Protein AF-0000000076236225 (afdb_homodimer)

Solvent-accessible surface area (backbone atoms only — not comparable to full-atom values): 50788 Å² total; per-residue (Å²): 124,65,62,73,81,54,57,29,30,32,14,30,28,43,47,90,62,36,34,38,21,38,36,22,40,88,51,62,45,80,74,36,76,24,68,46,71,53,70,67,43,84,43,80,78,50,31,34,29,30,48,62,67,59,52,50,50,51,50,53,50,30,46,50,47,28,33,57,74,60,56,52,58,42,70,24,36,62,20,25,11,30,18,26,53,56,25,24,28,33,36,26,31,66,86,78,61,51,66,76,44,51,28,42,36,28,79,22,42,66,25,46,67,54,30,50,49,46,47,55,44,48,66,58,46,45,56,60,60,50,42,61,63,49,55,69,77,56,57,74,63,59,53,51,31,55,71,36,57,72,66,45,46,50,31,29,48,47,42,50,47,43,49,35,72,74,32,56,69,58,36,51,37,24,48,74,57,45,29,32,43,32,37,58,64,14,49,52,47,17,58,56,51,73,70,68,43,63,40,32,26,48,25,38,44,34,47,22,70,50,35,31,70,87,77,68,42,72,35,79,55,44,36,71,74,64,59,34,45,72,75,21,50,52,46,77,43,59,22,29,31,85,75,48,64,38,50,35,88,80,64,76,29,54,34,38,34,10,22,38,37,19,33,70,38,16,27,32,50,43,61,66,38,81,43,60,20,28,33,30,34,37,33,28,87,64,26,38,42,33,32,21,40,28,83,50,77,53,61,31,69,68,68,31,54,55,29,41,36,41,30,50,82,90,44,60,35,23,24,34,43,40,64,45,50,26,49,36,58,46,59,52,38,42,38,72,50,56,48,48,90,48,82,90,46,42,37,64,54,35,64,74,48,96,62,43,80,71,31,38,32,37,52,12,67,66,4,36,38,52,87,70,64,29,74,31,20,31,11,33,36,42,36,45,50,74,84,60,45,36,52,31,50,46,32,17,46,44,49,27,48,29,50,54,50,49,46,39,51,51,50,50,46,66,56,58,72,50,71,62,52,66,42,38,30,33,30,34,71,57,57,70,28,55,54,42,48,43,51,36,12,16,65,68,61,20,32,30,34,35,48,68,58,66,61,29,33,30,46,12,16,25,49,39,3,29,44,50,64,56,75,30,93,44,70,70,59,44,55,72,35,46,76,72,52,50,78,44,67,47,39,72,68,58,25,64,65,41,50,64,54,51,56,51,43,53,56,54,46,61,55,28,48,69,58,72,110,126,66,62,71,81,53,57,28,30,32,14,30,28,43,46,88,62,37,35,38,20,37,36,23,40,88,50,60,45,77,75,38,75,25,69,46,72,52,70,67,44,82,43,79,80,49,31,34,30,30,50,61,65,59,52,49,50,50,49,53,50,30,47,50,48,27,33,57,76,60,58,51,57,41,70,22,38,61,20,26,11,30,19,24,52,55,25,25,29,33,36,26,31,67,86,78,62,50,66,77,44,52,28,40,36,28,79,21,41,68,25,46,65,53,28,51,51,47,47,55,42,46,65,59,43,44,56,60,60,50,41,59,61,50,58,69,75,60,60,74,62,60,53,53,30,56,72,42,57,71,66,47,45,52,30,30,47,47,43,48,46,44,50,35,71,75,32,57,69,58,37,51,38,23,50,73,58,44,29,33,44,34,38,59,64,14,49,50,46,16,58,55,50,73,70,69,41,60,38,32,26,47,24,38,44,33,47,23,72,48,34,32,70,87,78,67,40,72,34,80,57,45,34,72,74,62,60,34,46,74,76,22,49,50,46,77,43,58,21,30,30,84,73,49,64,38,49,35,87,78,64,74,28,54,32,38,34,12,21,36,38,19,32,70,39,15,27,32,52,44,60,66,40,80,44,61,20,27,33,29,33,37,33,27,88,63,27,36,42,36,31,21,38,28,82,50,77,49,62,30,74,66,72,32,49,55,28,41,36,41,28,51,82,90,45,59,35,23,24,35,43,38,65,47,48,25,49,36,60,46,58,52,38,40,39,74,52,56,48,48,90,47,81,90,46,42,38,65,54,34,62,75,48,94,61,43,81,68,31,40,33,38,53,11,66,65,4,34,39,49,87,70,64,28,74,32,18,31,10,32,38,41,36,46,49,75,82,58,44,36,52,31,51,46,32,16,47,44,50,29,46,30,50,52,50,50,46,39,52,52,50,48,47,65,59,58,73,51,71,62,52,65,40,36,30,32,30,36,70,56,55,70,30,54,54,42,47,44,51,36,14,16,66,68,61,20,33,30,34,35,49,68,58,68,59,29,34,31,46,13,16,24,49,38,3,31,45,49,64,56,74,29,93,43,70,69,60,45,56,72,36,45,76,72,51,51,79,43,68,47,39,73,67,59,24,65,65,41,50,65,55,50,56,52,44,53,56,55,44,60,54,29,47,68,60,74,109

Organism: NCBI:txid252671

Foldseek 3Di:
DAPLVFAWFWEWEAEPFKIKIFIAGLLLDTDDMFMDGQDWDADPPQWIFHALVVNVVRNLVRRLVRCVVSVHAPSRYLWYFYAYAAQFKFKAFLPPGHTPDTTGALRRQNLVVLLVVCQVVCVPPCVPPVCPPVVPPPDPLVSLLSVLDRDDSSANLSVLLVVCVVPVVVLVCQQVLGMAMDHPVQVNLCVQVVNPAREDELQRVQRRVQADPLVSGGDPCSCVVSVGDPSNYGHYDFQFAFDDWGDCVSRNDTYTHGGYHHLVLLLCLLLVQDDAQAWEWEQAPWTKIKGWRFSDQFRFSQPWGKGWSGGDPPGTIIMTMDTFPQQHVLLVVLCVVPLDPDLLCLLVLLVVDPALQLKAWARQCQHGGPPQNFRQFDTDIPDDDPPGDSSSVSNNSLVNNLLSVVRVVVSCCVRSVTHHDLEYEYAYDNCSRVNSQQLNQAQSVGKYFYAPDRSSSRSSRSLSRCCNSPSDVDSVRSVVSGDGTDIHHHDPVSNVVCVVVSVSNVVVSVVRGPNRD/DAPLVFAWFWEWEAEPFKIKIFIAGLLLDTDFMFMDGQDWDDDPPQWIFHALVVNVVRVLVRRLVRCVVSVHAPSRYLWYFYAYAAQFKFKAFLPPGHTPDTTGALRRQNLVVLLVVCQVVCVPPCVPPVCPPVVPPDDPLVNLLSVLDRDDSSANLSVLLVVCVVPVPVLVCQQVLGMAMDHPQQVNLCVQVVNPAREDELQRVQRRVQADPLVSGGDPCSCVSSVGDPSNYGHYDFQFAFDDWGDCVSRNDTYTHGGYHHLVLLLCLLLVQDDAQAWEWEQAPWTKIKGWRFSDAFRDNQPWHKGWSGGDPPGTIIMTMDTFPQQHVLLVVLCVVPLDPDLLCLLVLLVVDPALQLKAWARQCQHGGPPQNFRQFDTDIPDDDPPGDSSSVSNNSLVNNLLSVVRVVVSCCVRSVTHHDLEYEYAYDNCSRVNSQQLNQAQSVGKYFYAPDRSSSRSSRSLSRCCNSPSDVDSVRSVVSGDGTDIHHHDPVSNVVCVVVSVSNVVVSVVRGPNRD

Nearest PDB structures (foldseek):
  6ude-assembly1_D  TM=8.673E-01  e=1.083E-51  Elizabethkingia anophelis NUHP1
  6ude-assembly1_A  TM=8.642E-01  e=3.941E-51  Elizabethkingia anophelis NUHP1
  3h3n-assembly1_X  TM=8.866E-01  e=3.938E-50  Enterococcus casseliflavus
  3g25-assembly1_A  TM=8.709E-01  e=1.355E-50  Staphylococcus aureus subsp. aureus COL
  3flc-assembly1_X  TM=8.880E-01  e=2.006E-49  Enterococcus casseliflavus

Sequence (1034 aa):
MVDKEKKFLLAVDFGSTSLVACIFDLKTNLLVKASTKVPYIHLPEGGLEINPEELWDAFVNTMKNALKKAEISALNIKAFGFCTQRGTFMLWNKNNGEPYTNFISWQDNRCRNVVDRMNHCWTKKAINVFGTIMYTLLRQTRFLLMKAINFEANQASMKLIHFFDDNPDIKQAAYEGDVLFGTIDTYIIWRLSKRKLHLTDISCASGTAMFDPYLRKWSDICPLLFDVSLSVFPELTDTSGHILDVPEEIFGASFPLTSVVADTQATVFGLNGFNAGDACAVLGTGSFLMVNTGNYCHASVKGVYPQIGWQIKDEVALICEGNITGIAPSIEWAREIGLYENVNELSDFVKTVEGTDGMYFIPAFNGLSAPYRDPFACTGFIGIKRNGTKVQMARAVCEGIAFRFLEMYNVMREETHIPFEPVIRLCGGISKNDFIMELISSLADCTIERAYNHDTSCLGAACLAGLAAGVWKDKEEMMQHTQKPTIIKPDPILKQRYLPIYKEWKTAAKRCLKWYTMVDKEKKFLLAVDFGSTSLVACIFDLKTNLLVKASTKVPYIHLPEGGLEINPEELWDAFVNTMKNALKKAEISALNIKAFGFCTQRGTFMLWNKNNGEPYTNFISWQDNRCRNVVDRMNHCWTKKAINVFGTIMYTLLRQTRFLLMKAINFEANQASMKLIHFFDDNPDIKQAAYEGDVLFGTIDTYIIWRLSKRKLHLTDISCASGTAMFDPYLRKWSDICPLLFDVSLSVFPELTDTSGHILDVPEEIFGASFPLTSVVADTQATVFGLNGFNAGDACAVLGTGSFLMVNTGNYCHASVKGVYPQIGWQIKDEVALICEGNITGIAPSIEWAREIGLYENVNELSDFVKTVEGTDGMYFIPAFNGLSAPYRDPFACTGFIGIKRNGTKVQMARAVCEGIAFRFLEMYNVMREETHIPFEPVIRLCGGISKNDFIMELISSLADCTIERAYNHDTSCLGAACLAGLAAGVWKDKEEMMQHTQKPTIIKPDPILKQRYLPIYKEWKTAAKRCLKWYT

InterPro domains:
  IPR000577 Carbohydrate kinase, FGGY [PIRSF000538] (8-516)
  IPR018484 Carbohydrate kinase FGGY, N-terminal [PF00370] (9-270)
  IPR018485 Carbohydrate kinase FGGY, C-terminal [PF02782] (281-469)
  IPR043129 ATPase, nucleotide binding domain [SSF53067] (8-271)
  IPR043129 ATPase, nucleotide binding domain [SSF53067] (274-516)

Structure (mmCIF, N/CA/C/O backbone):
data_AF-0000000076236225-model_v1
#
loop_
_entity.id
_entity.type
_entity.pdbx_description
1 polymer 'Glycerol kinase 5'
#
loop_
_atom_site.group_PDB
_atom_site.id
_atom_site.type_symbol
_atom_site.label_atom_id
_atom_site.label_alt_id
_atom_site.label_comp_id
_atom_site.label_asym_id
_atom_site.label_entity_id
_atom_site.label_seq_id
_atom_site.pdbx_PDB_ins_code
_atom_site.Cartn_x
_atom_site.Cartn_y
_atom_site.Cartn_z
_atom_site.occupancy
_atom_site.B_iso_or_equiv
_atom_site.auth_seq_id
_atom_site.auth_comp_id
_atom_site.auth_asym_id
_atom_site.auth_atom_id
_atom_site.pdbx_PDB_model_num
ATOM 1 N N . MET A 1 1 ? 4.484 -28.703 -52.219 1 37.91 1 MET A N 1
ATOM 2 C CA . MET A 1 1 ? 4.336 -30.141 -51.969 1 37.91 1 MET A CA 1
ATOM 3 C C . MET A 1 1 ? 5.016 -30.547 -50.688 1 37.91 1 MET A C 1
ATOM 5 O O . MET A 1 1 ? 6.184 -30.234 -50.469 1 37.91 1 MET A O 1
ATOM 9 N N . VAL A 1 2 ? 4.148 -30.734 -49.719 1 50.34 2 VAL A N 1
ATOM 10 C CA . VAL A 1 2 ? 4.656 -31.078 -48.375 1 50.34 2 VAL A CA 1
ATOM 11 C C . VAL A 1 2 ? 5.672 -32.219 -48.5 1 50.34 2 VAL A C 1
ATOM 13 O O . VAL A 1 2 ? 5.414 -33.219 -49.156 1 50.34 2 VAL A O 1
ATOM 16 N N . ASP A 1 3 ? 6.91 -31.922 -48.531 1 61.06 3 ASP A N 1
ATOM 17 C CA . ASP A 1 3 ? 7.918 -32.969 -48.531 1 61.06 3 ASP A CA 1
ATOM 18 C C . ASP A 1 3 ? 7.57 -34.062 -47.562 1 61.06 3 ASP A C 1
ATOM 20 O O . ASP A 1 3 ? 7.68 -33.875 -46.344 1 61.06 3 ASP A O 1
ATOM 24 N N . LYS A 1 4 ? 6.875 -35.094 -47.969 1 67 4 LYS A N 1
ATOM 25 C CA . LYS A 1 4 ? 6.406 -36.25 -47.156 1 67 4 LYS A CA 1
ATOM 26 C C . LYS A 1 4 ? 7.559 -36.906 -46.406 1 67 4 LYS A C 1
ATOM 28 O O . LYS A 1 4 ? 7.336 -37.625 -45.438 1 67 4 LYS A O 1
ATOM 33 N N . GLU A 1 5 ? 8.719 -36.562 -46.844 1 76.75 5 GLU A N 1
ATOM 34 C CA . GLU A 1 5 ? 9.859 -37.25 -46.25 1 76.75 5 GLU A CA 1
ATOM 35 C C . GLU A 1 5 ? 10.328 -36.531 -45 1 76.75 5 GLU A C 1
ATOM 37 O O . GLU A 1 5 ? 10.938 -37.156 -44.125 1 76.75 5 GLU A O 1
ATOM 42 N N . LYS A 1 6 ? 9.945 -35.344 -44.781 1 90.38 6 LYS A N 1
ATOM 43 C CA . LYS A 1 6 ? 10.367 -34.594 -43.594 1 90.38 6 LYS A CA 1
ATOM 44 C C . LYS A 1 6 ? 9.5 -34.969 -42.406 1 90.38 6 LYS A C 1
ATOM 46 O O . LYS A 1 6 ? 8.281 -35.062 -42.5 1 90.38 6 LYS A O 1
ATOM 51 N N . LYS A 1 7 ? 10.125 -35.219 -41.219 1 95.56 7 LYS A N 1
ATOM 52 C CA . LYS A 1 7 ? 9.422 -35.625 -40 1 95.56 7 LYS A CA 1
ATOM 53 C C . LYS A 1 7 ? 9.453 -34.531 -38.969 1 95.56 7 LYS A C 1
ATOM 55 O O . LYS A 1 7 ? 10.383 -33.719 -38.938 1 95.56 7 LYS A O 1
ATOM 60 N N . PHE A 1 8 ? 8.438 -34.531 -38.125 1 97.69 8 PHE A N 1
ATOM 61 C CA . PHE A 1 8 ? 8.273 -33.5 -37.125 1 97.69 8 PHE A CA 1
ATOM 62 C C . PHE A 1 8 ? 7.832 -34.094 -35.781 1 97.69 8 PHE A C 1
ATOM 64 O O . PHE A 1 8 ? 7.43 -35.25 -35.719 1 97.69 8 PHE A O 1
ATOM 71 N N . LEU A 1 9 ? 8.023 -33.344 -34.781 1 97.5 9 LEU A N 1
ATOM 72 C CA . LEU A 1 9 ? 7.5 -33.656 -33.469 1 97.5 9 LEU A CA 1
ATOM 73 C C . LEU A 1 9 ? 6.262 -32.844 -33.156 1 97.5 9 LEU A C 1
ATOM 75 O O . LEU A 1 9 ? 6.242 -31.625 -33.406 1 97.5 9 LEU A O 1
ATOM 79 N N . LEU A 1 10 ? 5.266 -33.469 -32.688 1 98.12 10 LEU A N 1
ATOM 80 C CA . LEU A 1 10 ? 4.027 -32.812 -32.281 1 98.12 10 LEU A CA 1
ATOM 81 C C . LEU A 1 10 ? 3.863 -32.875 -30.766 1 98.12 10 LEU A C 1
ATOM 83 O O . LEU A 1 10 ? 4.109 -33.938 -30.141 1 98.12 10 LEU A O 1
ATOM 87 N N . ALA A 1 11 ? 3.572 -31.781 -30.172 1 98.31 11 ALA A N 1
ATOM 88 C CA . ALA A 1 11 ? 3.354 -31.75 -28.734 1 98.31 11 ALA A CA 1
ATOM 89 C C . ALA A 1 11 ? 2.137 -30.891 -28.391 1 98.31 11 ALA A C 1
ATOM 91 O O . ALA A 1 11 ? 1.863 -29.891 -29.047 1 98.31 11 ALA A O 1
ATOM 92 N N . VAL A 1 12 ? 1.429 -31.25 -27.297 1 98.19 12 VAL A N 1
ATOM 93 C CA . VAL A 1 12 ? 0.26 -30.531 -26.812 1 98.19 12 VAL A CA 1
ATOM 94 C C . VAL A 1 12 ? 0.393 -30.281 -25.312 1 98.19 12 VAL A C 1
ATOM 96 O O . VAL A 1 12 ? 0.883 -31.141 -24.578 1 98.19 12 VAL A O 1
ATOM 99 N N . ASP A 1 13 ? 0.055 -29.109 -24.906 1 96.88 13 ASP A N 1
ATOM 100 C CA . ASP A 1 13 ? -0.006 -28.75 -23.5 1 96.88 13 ASP A CA 1
ATOM 101 C C . ASP A 1 13 ? -1.439 -28.453 -23.062 1 96.88 13 ASP A C 1
ATOM 103 O O . ASP A 1 13 ? -2.004 -27.422 -23.453 1 96.88 13 ASP A O 1
ATOM 107 N N . PHE A 1 14 ? -2.012 -29.375 -22.266 1 96.62 14 PHE A N 1
ATOM 108 C CA . PHE A 1 14 ? -3.297 -29.109 -21.625 1 96.62 14 PHE A CA 1
ATOM 109 C C . PHE A 1 14 ? -3.121 -28.234 -20.391 1 96.62 14 PHE A C 1
ATOM 111 O O . PHE A 1 14 ? -3.148 -28.719 -19.266 1 96.62 14 PHE A O 1
ATOM 118 N N . GLY A 1 15 ? -3 -26.953 -20.672 1 90.62 15 GLY A N 1
ATOM 119 C CA . GLY A 1 15 ? -2.748 -26.016 -19.594 1 90.62 15 GLY A CA 1
ATOM 120 C C . GLY A 1 15 ? -4.004 -25.609 -18.844 1 90.62 15 GLY A C 1
ATOM 121 O O . GLY A 1 15 ? -5.102 -26.078 -19.156 1 90.62 15 GLY A O 1
ATOM 122 N N . SER A 1 16 ? -3.791 -24.703 -17.828 1 84.25 16 SER A N 1
ATOM 123 C CA . SER A 1 16 ? -4.906 -24.25 -17 1 84.25 16 SER A CA 1
ATOM 124 C C . SER A 1 16 ? -5.648 -23.094 -17.672 1 84.25 16 SER A C 1
ATOM 126 O O . SER A 1 16 ? -6.824 -22.859 -17.391 1 84.25 16 SER A O 1
ATOM 128 N N . THR A 1 17 ? -4.977 -22.359 -18.516 1 78.81 17 THR A N 1
ATOM 129 C CA . THR A 1 17 ? -5.617 -21.234 -19.188 1 78.81 17 THR A CA 1
ATOM 130 C C . THR A 1 17 ? -5.828 -21.547 -20.672 1 78.81 17 THR A C 1
ATOM 132 O O . THR A 1 17 ? -6.867 -21.203 -21.234 1 78.81 17 THR A O 1
ATOM 135 N N . SER A 1 18 ? -4.824 -22.156 -21.219 1 88.75 18 SER A N 1
ATOM 136 C CA . SER A 1 18 ? -4.887 -22.422 -22.656 1 88.75 18 SER A CA 1
ATOM 137 C C . SER A 1 18 ? -4.445 -23.844 -22.969 1 88.75 18 SER A C 1
ATOM 139 O O . SER A 1 18 ? -3.682 -24.438 -22.219 1 88.75 18 SER A O 1
ATOM 141 N N . LEU A 1 19 ? -5.043 -24.312 -24.016 1 95.5 19 LEU A N 1
ATOM 142 C CA . LEU A 1 19 ? -4.574 -25.5 -24.703 1 95.5 19 LEU A CA 1
ATOM 143 C C . LEU A 1 19 ? -3.686 -25.141 -25.891 1 95.5 19 LEU A C 1
ATOM 145 O O . LEU A 1 19 ? -4.098 -24.391 -26.766 1 95.5 19 LEU A O 1
ATOM 149 N N . VAL A 1 20 ? -2.461 -25.672 -25.875 1 96.25 20 VAL A N 1
ATOM 150 C CA . VAL A 1 20 ? -1.487 -25.25 -26.875 1 96.25 20 VAL A CA 1
ATOM 151 C C . VAL A 1 20 ? -0.957 -26.469 -27.625 1 96.25 20 VAL A C 1
ATOM 153 O O . VAL A 1 20 ? -0.643 -27.5 -27.016 1 96.25 20 VAL A O 1
ATOM 156 N N . ALA A 1 21 ? -0.937 -26.391 -28.906 1 98 21 ALA A N 1
ATOM 157 C CA . ALA A 1 21 ? -0.297 -27.391 -29.766 1 98 21 ALA A CA 1
ATOM 158 C C . ALA A 1 21 ? 0.897 -26.797 -30.5 1 98 21 ALA A C 1
ATOM 160 O O . ALA A 1 21 ? 0.796 -25.719 -31.094 1 98 21 ALA A O 1
ATOM 161 N N . CYS A 1 22 ? 2 -27.516 -30.422 1 97.5 22 CYS A N 1
ATOM 162 C CA . CYS A 1 22 ? 3.223 -27.047 -31.062 1 97.5 22 CYS A CA 1
ATOM 163 C C . CYS A 1 22 ? 3.793 -28.109 -32 1 97.5 22 CYS A C 1
ATOM 165 O O . CYS A 1 22 ? 3.705 -29.297 -31.703 1 97.5 22 CYS A O 1
ATOM 167 N N . ILE A 1 23 ? 4.344 -27.672 -33.094 1 97.75 23 ILE A N 1
ATOM 168 C CA . ILE A 1 23 ? 5.09 -28.531 -34 1 97.75 23 ILE A CA 1
ATOM 169 C C . ILE A 1 23 ? 6.559 -28.109 -34 1 97.75 23 ILE A C 1
ATOM 171 O O . ILE A 1 23 ? 6.871 -26.938 -34.25 1 97.75 23 ILE A O 1
ATOM 175 N N . PHE A 1 24 ? 7.375 -29.062 -33.75 1 96.31 24 PHE A N 1
ATOM 176 C CA . PHE A 1 24 ? 8.82 -28.844 -33.719 1 96.31 24 PHE A CA 1
ATOM 177 C C . PHE A 1 24 ? 9.492 -29.656 -34.844 1 96.31 24 PHE A C 1
ATOM 179 O O . PHE A 1 24 ? 9.023 -30.734 -35.188 1 96.31 24 PHE A O 1
ATOM 186 N N . ASP A 1 25 ? 10.594 -29.078 -35.344 1 95.38 25 ASP A N 1
ATOM 187 C CA . ASP A 1 25 ? 11.422 -29.938 -36.188 1 95.38 25 ASP A CA 1
ATOM 188 C C . ASP A 1 25 ? 12.312 -30.844 -35.344 1 95.38 25 ASP A C 1
ATOM 190 O O . ASP A 1 25 ? 12.203 -30.844 -34.094 1 95.38 25 ASP A O 1
ATOM 194 N N . LEU A 1 26 ? 13.07 -31.656 -35.938 1 93.94 26 LEU A N 1
ATOM 195 C CA . LEU A 1 26 ? 13.852 -32.656 -35.219 1 93.94 26 LEU A CA 1
ATOM 196 C C . LEU A 1 26 ? 15.023 -32 -34.5 1 93.94 26 LEU A C 1
ATOM 198 O O . LEU A 1 26 ? 15.68 -32.625 -33.656 1 93.94 26 LEU A O 1
ATOM 202 N N . LYS A 1 27 ? 15.266 -30.656 -34.719 1 92 27 LYS A N 1
ATOM 203 C CA . LYS A 1 27 ? 16.25 -29.859 -33.969 1 92 27 LYS A CA 1
ATOM 204 C C . LYS A 1 27 ? 15.586 -29.016 -32.906 1 92 27 LYS A C 1
ATOM 206 O O . LYS A 1 27 ? 16.172 -28.062 -32.406 1 92 27 LYS A O 1
ATOM 211 N N . THR A 1 28 ? 14.383 -29.312 -32.625 1 92.06 28 THR A N 1
ATOM 212 C CA . THR A 1 28 ? 13.57 -28.75 -31.547 1 92.06 28 THR A CA 1
ATOM 213 C C . THR A 1 28 ? 13.266 -27.281 -31.812 1 92.06 28 THR A C 1
ATOM 215 O O . THR A 1 28 ? 12.992 -26.516 -30.875 1 92.06 28 THR A O 1
ATOM 218 N N . ASN A 1 29 ? 13.352 -26.828 -33.094 1 93 29 ASN A N 1
ATOM 219 C CA . ASN A 1 29 ? 12.883 -25.5 -33.438 1 93 29 ASN A CA 1
ATOM 220 C C . ASN A 1 29 ? 11.359 -25.453 -33.531 1 93 29 ASN A C 1
ATOM 222 O O . ASN A 1 29 ? 10.742 -26.281 -34.188 1 93 29 ASN A O 1
ATOM 226 N N . LEU A 1 30 ? 10.836 -24.5 -32.844 1 94 30 LEU A N 1
ATOM 227 C CA . LEU A 1 30 ? 9.391 -24.328 -32.938 1 94 30 LEU A CA 1
ATOM 228 C C . LEU A 1 30 ? 8.977 -23.781 -34.281 1 94 30 LEU A C 1
ATOM 230 O O . LEU A 1 30 ? 9.398 -22.688 -34.688 1 94 30 LEU A O 1
ATOM 234 N N . LEU A 1 31 ? 8.188 -24.484 -35 1 94.56 31 LEU A N 1
ATOM 235 C CA . LEU A 1 31 ? 7.746 -24.078 -36.312 1 94.56 31 LEU A CA 1
ATOM 236 C C . LEU A 1 31 ? 6.398 -23.375 -36.25 1 94.56 31 LEU A C 1
ATOM 238 O O . LEU A 1 31 ? 6.203 -22.344 -36.906 1 94.56 31 LEU A O 1
ATOM 242 N N . VAL A 1 32 ? 5.504 -24.047 -35.531 1 95.69 32 VAL A N 1
ATOM 243 C CA . VAL A 1 32 ? 4.152 -23.516 -35.438 1 95.69 32 VAL A CA 1
ATOM 244 C C . VAL A 1 32 ? 3.604 -23.703 -34.031 1 95.69 32 VAL A C 1
ATOM 246 O O . VAL A 1 32 ? 4 -24.625 -33.312 1 95.69 32 VAL A O 1
ATOM 249 N N . LYS A 1 33 ? 2.805 -22.797 -33.656 1 95.81 33 LYS A N 1
ATOM 250 C CA . LYS A 1 33 ? 2.039 -22.859 -32.406 1 95.81 33 LYS A CA 1
ATOM 251 C C . LYS A 1 33 ? 0.567 -22.531 -32.656 1 95.81 33 LYS A C 1
ATOM 253 O O . LYS A 1 33 ? 0.244 -21.578 -33.375 1 95.81 33 LYS A O 1
ATOM 258 N N . ALA A 1 34 ? -0.306 -23.328 -32.219 1 97.19 34 ALA A N 1
ATOM 259 C CA . ALA A 1 34 ? -1.747 -23.094 -32.188 1 97.19 34 ALA A CA 1
ATOM 260 C C . ALA A 1 34 ? -2.293 -23.156 -30.766 1 97.19 34 ALA A C 1
ATOM 262 O O . ALA A 1 34 ? -1.844 -23.984 -29.969 1 97.19 34 ALA A O 1
ATOM 263 N N . SER A 1 35 ? -3.195 -22.359 -30.469 1 95.88 35 SER A N 1
ATOM 264 C CA . SER A 1 35 ? -3.703 -22.344 -29.094 1 95.88 35 SER A CA 1
ATOM 265 C C . SER A 1 35 ? -5.191 -22.016 -29.062 1 95.88 35 SER A C 1
ATOM 267 O O . SER A 1 35 ? -5.719 -21.406 -30 1 95.88 35 SER A O 1
ATOM 269 N N . THR A 1 36 ? -5.875 -22.453 -28.062 1 95.31 36 THR A N 1
ATOM 270 C CA . THR A 1 36 ? -7.266 -22.125 -27.75 1 95.31 36 THR A CA 1
ATOM 271 C C . THR A 1 36 ? -7.48 -22.031 -26.25 1 95.31 36 THR A C 1
ATOM 273 O O . THR A 1 36 ? -6.695 -22.578 -25.469 1 95.31 36 THR A O 1
ATOM 276 N N . LYS A 1 37 ? -8.461 -21.344 -25.859 1 92.12 37 LYS A N 1
ATOM 277 C CA . LYS A 1 37 ? -8.781 -21.219 -24.453 1 92.12 37 LYS A CA 1
ATOM 278 C C . LYS A 1 37 ? -9.414 -22.5 -23.922 1 92.12 37 LYS A C 1
ATOM 280 O O . LYS A 1 37 ? -10.211 -23.141 -24.609 1 92.12 37 LYS A O 1
ATOM 285 N N . VAL A 1 38 ? -9.016 -22.844 -22.688 1 90.62 38 VAL A N 1
ATOM 286 C CA . VAL A 1 38 ? -9.656 -24 -22.047 1 90.62 38 VAL A CA 1
ATOM 287 C C . VAL A 1 38 ? -11.117 -23.672 -21.766 1 90.62 38 VAL A C 1
ATOM 289 O O . VAL A 1 38 ? -11.43 -22.625 -21.203 1 90.62 38 VAL A O 1
ATOM 292 N N . PRO A 1 39 ? -12.031 -24.531 -22.109 1 92.62 39 PRO A N 1
ATOM 293 C CA . PRO A 1 39 ? -13.461 -24.266 -21.938 1 92.62 39 PRO A CA 1
ATOM 294 C C . PRO A 1 39 ? -13.945 -24.547 -20.516 1 92.62 39 PRO A C 1
ATOM 296 O O . PRO A 1 39 ? -14.734 -25.469 -20.312 1 92.62 39 PRO A O 1
ATOM 299 N N . TYR A 1 40 ? -13.617 -23.703 -19.656 1 90.31 40 TYR A N 1
ATOM 300 C CA . TYR A 1 40 ? -14.016 -23.859 -18.266 1 90.31 40 TYR A CA 1
ATOM 301 C C . TYR A 1 40 ? -15.492 -23.547 -18.078 1 90.31 40 TYR A C 1
ATOM 303 O O . TYR A 1 40 ? -16.031 -22.656 -18.75 1 90.31 40 TYR A O 1
ATOM 311 N N . ILE A 1 41 ? -16.156 -24.297 -17.234 1 92.12 41 ILE A N 1
ATOM 312 C CA . ILE A 1 41 ? -17.5 -24.031 -16.719 1 92.12 41 ILE A CA 1
ATOM 313 C C . ILE A 1 41 ? -17.406 -23.516 -15.289 1 92.12 41 ILE A C 1
ATOM 315 O O . ILE A 1 41 ? -16.969 -24.234 -14.391 1 92.12 41 ILE A O 1
ATOM 319 N N . HIS A 1 42 ? -17.828 -22.297 -15.117 1 85.94 42 HIS A N 1
ATOM 320 C CA . HIS A 1 42 ? -17.812 -21.719 -13.773 1 85.94 42 HIS A CA 1
ATOM 321 C C . HIS A 1 42 ? -19.125 -22 -13.039 1 85.94 42 HIS A C 1
ATOM 323 O O . HIS A 1 42 ? -20.203 -21.719 -13.555 1 85.94 42 HIS A O 1
ATOM 329 N N . LEU A 1 43 ? -18.969 -22.594 -11.875 1 86.06 43 LEU A N 1
ATOM 330 C CA . LEU A 1 43 ? -20.125 -22.969 -11.062 1 86.06 43 LEU A CA 1
ATOM 331 C C . LEU A 1 43 ? -20.172 -22.156 -9.773 1 86.06 43 LEU A C 1
ATOM 333 O O . LEU A 1 43 ? -19.172 -21.531 -9.391 1 86.06 43 LEU A O 1
ATOM 337 N N . PRO A 1 44 ? -21.328 -22.031 -9.094 1 78.5 44 PRO A N 1
ATOM 338 C CA . PRO A 1 44 ? -21.422 -21.312 -7.816 1 78.5 44 PRO A CA 1
ATOM 339 C C . PRO A 1 44 ? -20.469 -21.875 -6.758 1 78.5 44 PRO A C 1
ATOM 341 O O . PRO A 1 44 ? -19.984 -23.016 -6.895 1 78.5 44 PRO A O 1
ATOM 344 N N . GLU A 1 45 ? -20.125 -21.156 -5.734 1 70.94 45 GLU A N 1
ATOM 345 C CA . GLU A 1 45 ? -19.359 -21.531 -4.551 1 70.94 45 GLU A CA 1
ATOM 346 C C . GLU A 1 45 ? -17.938 -21.953 -4.93 1 70.94 45 GLU A C 1
ATOM 348 O O . GLU A 1 45 ? -17.375 -22.875 -4.324 1 70.94 45 GLU A O 1
ATOM 353 N N . GLY A 1 46 ? -17.453 -21.5 -6.117 1 75.25 46 GLY A N 1
ATOM 354 C CA . GLY A 1 46 ? -16.062 -21.703 -6.473 1 75.25 46 GLY A CA 1
ATOM 355 C C . GLY A 1 46 ? -15.836 -22.938 -7.328 1 75.25 46 GLY A C 1
ATOM 356 O O . GLY A 1 46 ? -14.703 -23.391 -7.488 1 75.25 46 GLY A O 1
ATOM 357 N N . GLY A 1 47 ? -16.875 -23.469 -7.891 1 86.25 47 GLY A N 1
ATOM 358 C CA . GLY A 1 47 ? -16.766 -24.641 -8.75 1 86.25 47 GLY A CA 1
ATOM 359 C C . GLY A 1 47 ? -16.172 -24.328 -10.117 1 86.25 47 GLY A C 1
ATOM 360 O O . GLY A 1 47 ? -16.469 -23.281 -10.695 1 86.25 47 GLY A O 1
ATOM 361 N N . LEU A 1 48 ? -15.305 -25.125 -10.531 1 89.62 48 LEU A N 1
ATOM 362 C CA . LEU A 1 48 ? -14.688 -25 -11.852 1 89.62 48 LEU A CA 1
ATOM 363 C C . LEU A 1 48 ? -14.555 -26.359 -12.523 1 89.62 48 LEU A C 1
ATOM 365 O O . LEU A 1 48 ? -13.867 -27.25 -12.008 1 89.62 48 LEU A O 1
ATOM 369 N N . GLU A 1 49 ? -15.203 -26.562 -13.633 1 95.88 49 GLU A N 1
ATOM 370 C CA . GLU A 1 49 ? -15.234 -27.844 -14.32 1 95.88 49 GLU A CA 1
ATOM 371 C C . GLU A 1 49 ? -14.961 -27.688 -15.805 1 95.88 49 GLU A C 1
ATOM 373 O O . GLU A 1 49 ? -14.867 -26.562 -16.312 1 95.88 49 GLU A O 1
ATOM 378 N N . ILE A 1 50 ? -14.656 -28.766 -16.438 1 96.44 50 ILE A N 1
ATOM 379 C CA . ILE A 1 50 ? -14.484 -28.812 -17.891 1 96.44 50 ILE A CA 1
ATOM 380 C C . ILE A 1 50 ? -15.305 -29.969 -18.469 1 96.44 50 ILE A C 1
ATOM 382 O O . ILE A 1 50 ? -15.188 -31.109 -18.031 1 96.44 50 ILE A O 1
ATOM 386 N N . ASN A 1 51 ? -16.109 -29.672 -19.438 1 97.12 51 ASN A N 1
ATOM 387 C CA . ASN A 1 51 ? -16.828 -30.719 -20.156 1 97.12 51 ASN A CA 1
ATOM 388 C C . ASN A 1 51 ? -15.867 -31.594 -20.953 1 97.12 51 ASN A C 1
ATOM 390 O O . ASN A 1 51 ? -15.141 -31.109 -21.812 1 97.12 51 ASN A O 1
ATOM 394 N N . PRO A 1 52 ? -15.922 -32.906 -20.688 1 96.88 52 PRO A N 1
ATOM 395 C CA . PRO A 1 52 ? -14.953 -33.812 -21.344 1 96.88 52 PRO A CA 1
ATOM 396 C C . PRO A 1 52 ? -15.078 -33.75 -22.875 1 96.88 52 PRO A C 1
ATOM 398 O O . PRO A 1 52 ? -14.062 -33.812 -23.578 1 96.88 52 PRO A O 1
ATOM 401 N N . GLU A 1 53 ? -16.234 -33.625 -23.391 1 96.69 53 GLU A N 1
ATOM 402 C CA . GLU A 1 53 ? -16.422 -33.594 -24.844 1 96.69 53 GLU A CA 1
ATOM 403 C C . GLU A 1 53 ? -15.898 -32.281 -25.422 1 96.69 53 GLU A C 1
ATOM 405 O O . GLU A 1 53 ? -15.328 -32.281 -26.516 1 96.69 53 GLU A O 1
ATOM 410 N N . GLU A 1 54 ? -16.156 -31.266 -24.719 1 97.25 54 GLU A N 1
ATOM 411 C CA . GLU A 1 54 ? -15.648 -29.969 -25.172 1 97.25 54 GLU A CA 1
ATOM 412 C C . GLU A 1 54 ? -14.125 -29.938 -25.156 1 97.25 54 GLU A C 1
ATOM 414 O O . GLU A 1 54 ? -13.5 -29.344 -26.047 1 97.25 54 GLU A O 1
ATOM 419 N N . LEU A 1 55 ? -13.562 -30.5 -24.125 1 97 55 LEU A N 1
ATOM 420 C CA . LEU A 1 55 ? -12.109 -30.562 -24.062 1 97 55 LEU A CA 1
ATOM 421 C C . LEU A 1 55 ? -11.547 -31.406 -25.203 1 97 55 LEU A C 1
ATOM 423 O O . LEU A 1 55 ? -10.531 -31.047 -25.797 1 97 55 LEU A O 1
ATOM 427 N N . TRP A 1 56 ? -12.188 -32.531 -25.484 1 96.88 56 TRP A N 1
ATOM 428 C CA . TRP A 1 56 ? -11.773 -33.406 -26.578 1 96.88 56 TRP A CA 1
ATOM 429 C C . TRP A 1 56 ? -11.82 -32.656 -27.906 1 96.88 56 TRP A C 1
ATOM 431 O O . TRP A 1 56 ? -10.867 -32.719 -28.688 1 96.88 56 TRP A O 1
ATOM 441 N N . ASP A 1 57 ? -12.938 -31.969 -28.109 1 97.56 57 ASP A N 1
ATOM 442 C CA . ASP A 1 57 ? -13.086 -31.203 -29.344 1 97.56 57 ASP A CA 1
ATOM 443 C C . ASP A 1 57 ? -12.008 -30.141 -29.469 1 97.56 57 ASP A C 1
ATOM 445 O O . ASP A 1 57 ? -11.453 -29.922 -30.547 1 97.56 57 ASP A O 1
ATOM 449 N N . ALA A 1 58 ? -11.781 -29.438 -28.422 1 97.38 58 ALA A N 1
ATOM 450 C CA . ALA A 1 58 ? -10.734 -28.422 -28.391 1 97.38 58 ALA A CA 1
ATOM 451 C C . ALA A 1 58 ? -9.375 -29.016 -28.734 1 97.38 58 ALA A C 1
ATOM 453 O O . ALA A 1 58 ? -8.602 -28.422 -29.484 1 97.38 58 ALA A O 1
ATOM 454 N N . PHE A 1 59 ? -9.086 -30.141 -28.203 1 97.31 59 PHE A N 1
ATOM 455 C CA . PHE A 1 59 ? -7.836 -30.844 -28.438 1 97.31 59 PHE A CA 1
ATOM 456 C C . PHE A 1 59 ? -7.691 -31.203 -29.906 1 97.31 59 PHE A C 1
ATOM 458 O O . PHE A 1 59 ? -6.707 -30.812 -30.547 1 97.31 59 PHE A O 1
ATOM 465 N N . VAL A 1 60 ? -8.664 -31.812 -30.422 1 97.81 60 VAL A N 1
ATOM 466 C CA . VAL A 1 60 ? -8.625 -32.281 -31.812 1 97.81 60 VAL A CA 1
ATOM 467 C C . VAL A 1 60 ? -8.508 -31.078 -32.75 1 97.81 60 VAL A C 1
ATOM 469 O O . VAL A 1 60 ? -7.688 -31.078 -33.656 1 97.81 60 VAL A O 1
ATOM 472 N N . ASN A 1 61 ? -9.281 -30.125 -32.469 1 97.69 61 ASN A N 1
ATOM 473 C CA . ASN A 1 61 ? -9.297 -28.953 -33.312 1 97.69 61 ASN A CA 1
ATOM 474 C C . ASN A 1 61 ? -7.977 -28.188 -33.281 1 97.69 61 ASN A C 1
ATOM 476 O O . ASN A 1 61 ? -7.5 -27.688 -34.281 1 97.69 61 ASN A O 1
ATOM 480 N N . THR A 1 62 ? -7.41 -28.062 -32.125 1 97.69 62 THR A N 1
ATOM 481 C CA . THR A 1 62 ? -6.141 -27.359 -31.969 1 97.69 62 THR A CA 1
ATOM 482 C C . THR A 1 62 ? -5.023 -28.109 -32.688 1 97.69 62 THR A C 1
ATOM 484 O O . THR A 1 62 ? -4.164 -27.484 -33.344 1 97.69 62 THR A O 1
ATOM 487 N N . MET A 1 63 ? -5.043 -29.422 -32.625 1 97.19 63 MET A N 1
ATOM 488 C CA . MET A 1 63 ? -4.059 -30.25 -33.344 1 97.19 63 MET A CA 1
ATOM 489 C C . MET A 1 63 ? -4.207 -30.094 -34.844 1 97.19 63 MET A C 1
ATOM 491 O O . MET A 1 63 ? -3.217 -29.938 -35.562 1 97.19 63 MET A O 1
ATOM 495 N N . LYS A 1 64 ? -5.398 -30.141 -35.281 1 97.38 64 LYS A N 1
ATOM 496 C CA . LYS A 1 64 ? -5.656 -29.969 -36.719 1 97.38 64 LYS A CA 1
ATOM 497 C C . LYS A 1 64 ? -5.211 -28.594 -37.188 1 97.38 64 LYS A C 1
ATOM 499 O O . LYS A 1 64 ? -4.648 -28.453 -38.281 1 97.38 64 LYS A O 1
ATOM 504 N N . ASN A 1 65 ? -5.508 -27.641 -36.406 1 97.69 65 ASN A N 1
ATOM 505 C CA . ASN A 1 65 ? -5.09 -26.281 -36.719 1 97.69 65 ASN A CA 1
ATOM 506 C C . ASN A 1 65 ? -3.572 -26.156 -36.812 1 97.69 65 ASN A C 1
ATOM 508 O O . ASN A 1 65 ? -3.047 -25.453 -37.656 1 97.69 65 ASN A O 1
ATOM 512 N N . ALA A 1 66 ? -2.885 -26.781 -35.906 1 97.25 66 ALA A N 1
ATOM 513 C CA . ALA A 1 66 ? -1.425 -26.766 -35.938 1 97.25 66 ALA A CA 1
ATOM 514 C C . ALA A 1 66 ? -0.891 -27.422 -37.188 1 97.25 66 ALA A C 1
ATOM 516 O O . ALA A 1 66 ? 0.028 -26.906 -37.844 1 97.25 66 ALA A O 1
ATOM 517 N N . LEU A 1 67 ? -1.451 -28.547 -37.562 1 96.25 67 LEU A N 1
ATOM 518 C CA . LEU A 1 67 ? -1.045 -29.25 -38.75 1 96.25 67 LEU A CA 1
ATOM 519 C C . LEU A 1 67 ? -1.298 -28.406 -40 1 96.25 67 LEU A C 1
ATOM 521 O O . LEU A 1 67 ? -0.438 -28.312 -40.875 1 96.25 67 LEU A O 1
ATOM 525 N N . LYS A 1 68 ? -2.439 -27.812 -40.031 1 96.44 68 LYS A N 1
ATOM 526 C CA . LYS A 1 68 ? -2.807 -26.953 -41.156 1 96.44 68 LYS A CA 1
ATOM 527 C C . LYS A 1 68 ? -1.855 -25.766 -41.281 1 96.44 68 LYS A C 1
ATOM 529 O O . LYS A 1 68 ? -1.386 -25.438 -42.375 1 96.44 68 LYS A O 1
ATOM 534 N N . LYS A 1 69 ? -1.588 -25.109 -40.156 1 96.25 69 LYS A N 1
ATOM 535 C CA . LYS A 1 69 ? -0.702 -23.953 -40.125 1 96.25 69 LYS A CA 1
ATOM 536 C C . LYS A 1 69 ? 0.705 -24.328 -40.562 1 96.25 69 LYS A C 1
ATOM 538 O O . LYS A 1 69 ? 1.394 -23.516 -41.219 1 96.25 69 LYS A O 1
ATOM 543 N N . ALA A 1 70 ? 1.116 -25.5 -40.188 1 94.88 70 ALA A N 1
ATOM 544 C CA . ALA A 1 70 ? 2.447 -25.969 -40.562 1 94.88 70 ALA A CA 1
ATOM 545 C C . ALA A 1 70 ? 2.467 -26.5 -41.969 1 94.88 70 ALA A C 1
ATOM 547 O O . ALA A 1 70 ? 3.535 -26.75 -42.531 1 94.88 70 ALA A O 1
ATOM 548 N N . GLU A 1 71 ? 1.319 -26.656 -42.594 1 94.44 71 GLU A N 1
ATOM 549 C CA . GLU A 1 71 ? 1.161 -27.188 -43.969 1 94.44 71 GLU A CA 1
ATOM 550 C C . GLU A 1 71 ? 1.784 -28.578 -44.062 1 94.44 71 GLU A C 1
ATOM 552 O O . GLU A 1 71 ? 2.547 -28.844 -45 1 94.44 71 GLU A O 1
ATOM 557 N N . ILE A 1 72 ? 1.516 -29.422 -43.094 1 94.31 72 ILE A N 1
ATOM 558 C CA . ILE A 1 72 ? 1.979 -30.797 -43.125 1 94.31 72 ILE A CA 1
ATOM 559 C C . ILE A 1 72 ? 0.81 -31.75 -42.844 1 94.31 72 ILE A C 1
ATOM 561 O O . ILE A 1 72 ? -0.265 -31.297 -42.406 1 94.31 72 ILE A O 1
ATOM 565 N N . SER A 1 73 ? 1.099 -33.031 -43.125 1 93.69 73 SER A N 1
ATOM 566 C CA . SER A 1 73 ? 0.11 -34.062 -42.844 1 93.69 73 SER A CA 1
ATOM 567 C C . SER A 1 73 ? 0.492 -34.875 -41.594 1 93.69 73 SER A C 1
ATOM 569 O O . SER A 1 73 ? 1.646 -34.844 -41.156 1 93.69 73 SER A O 1
ATOM 571 N N . ALA A 1 74 ? -0.47 -35.594 -41.125 1 94.81 74 ALA A N 1
ATOM 572 C CA . ALA A 1 74 ? -0.232 -36.438 -39.938 1 94.81 74 ALA A CA 1
ATOM 573 C C . ALA A 1 74 ? 0.827 -37.5 -40.25 1 94.81 74 ALA A C 1
ATOM 575 O O . ALA A 1 74 ? 1.475 -38.031 -39.344 1 94.81 74 ALA A O 1
ATOM 576 N N . LEU A 1 75 ? 1.008 -37.781 -41.469 1 94.31 75 LEU A N 1
ATOM 577 C CA . LEU A 1 75 ? 2.006 -38.75 -41.906 1 94.31 75 LEU A CA 1
ATOM 578 C C . LEU A 1 75 ? 3.414 -38.281 -41.594 1 94.31 75 LEU A C 1
ATOM 580 O O . LEU A 1 75 ? 4.348 -39.062 -41.5 1 94.31 75 LEU A O 1
ATOM 584 N N . ASN A 1 76 ? 3.549 -37 -41.5 1 96.56 76 ASN A N 1
ATOM 585 C CA . ASN A 1 76 ? 4.852 -36.375 -41.25 1 96.56 76 ASN A CA 1
ATOM 586 C C . ASN A 1 76 ? 5.227 -36.406 -39.781 1 96.56 76 ASN A C 1
ATOM 588 O O . ASN A 1 76 ? 6.348 -36.031 -39.406 1 96.56 76 ASN A O 1
ATOM 592 N N . ILE A 1 77 ? 4.367 -36.844 -38.938 1 97.44 77 ILE A N 1
ATOM 593 C CA . ILE A 1 77 ? 4.621 -36.812 -37.5 1 97.44 77 ILE A CA 1
ATOM 594 C C . ILE A 1 77 ? 5.41 -38.062 -37.062 1 97.44 77 ILE A C 1
ATOM 596 O O . ILE A 1 77 ? 4.934 -39.188 -37.219 1 97.44 77 ILE A O 1
ATOM 600 N N . LYS A 1 78 ? 6.57 -37.812 -36.562 1 97.38 78 LYS A N 1
ATOM 601 C CA . LYS A 1 78 ? 7.426 -38.906 -36.094 1 97.38 78 LYS A CA 1
ATOM 602 C C . LYS A 1 78 ? 6.996 -39.406 -34.719 1 97.38 78 LYS A C 1
ATOM 604 O O . LYS A 1 78 ? 7.035 -40.594 -34.438 1 97.38 78 LYS A O 1
ATOM 609 N N . ALA A 1 79 ? 6.676 -38.469 -33.906 1 97.75 79 ALA A N 1
ATOM 610 C CA . ALA A 1 79 ? 6.262 -38.781 -32.531 1 97.75 79 ALA A CA 1
ATOM 611 C C . ALA A 1 79 ? 5.367 -37.656 -31.969 1 97.75 79 ALA A C 1
ATOM 613 O O . ALA A 1 79 ? 5.52 -36.5 -32.312 1 97.75 79 ALA A O 1
ATOM 614 N N . PHE A 1 80 ? 4.512 -38.062 -31.109 1 98.5 80 PHE A N 1
ATOM 615 C CA . PHE A 1 80 ? 3.564 -37.156 -30.453 1 98.5 80 PHE A CA 1
ATOM 616 C C . PHE A 1 80 ? 3.65 -37.312 -28.938 1 98.5 80 PHE A C 1
ATOM 618 O O . PHE A 1 80 ? 3.744 -38.438 -28.422 1 98.5 80 PHE A O 1
ATOM 625 N N . GLY A 1 81 ? 3.787 -36.219 -28.234 1 98.56 81 GLY A N 1
ATOM 626 C CA . GLY A 1 81 ? 3.699 -36.156 -26.781 1 98.56 81 GLY A CA 1
ATOM 627 C C . GLY A 1 81 ? 2.805 -35.062 -26.266 1 98.56 81 GLY A C 1
ATOM 628 O O . GLY A 1 81 ? 2.596 -34.062 -26.953 1 98.56 81 GLY A O 1
ATOM 629 N N . PHE A 1 82 ? 2.246 -35.25 -25.078 1 98.38 82 PHE A N 1
ATOM 630 C CA . PHE A 1 82 ? 1.488 -34.125 -24.516 1 98.38 82 PHE A CA 1
ATOM 631 C C . PHE A 1 82 ? 1.668 -34.062 -23 1 98.38 82 PHE A C 1
ATOM 633 O O . PHE A 1 82 ? 2.033 -35.031 -22.375 1 98.38 82 PHE A O 1
ATOM 640 N N . CYS A 1 83 ? 1.603 -32.906 -22.5 1 97.62 83 CYS A N 1
ATOM 641 C CA . CYS A 1 83 ? 1.606 -32.656 -21.062 1 97.62 83 CYS A CA 1
ATOM 642 C C . CYS A 1 83 ? 0.286 -32.062 -20.609 1 97.62 83 CYS A C 1
ATOM 644 O O . CYS A 1 83 ? -0.492 -31.562 -21.422 1 97.62 83 CYS A O 1
ATOM 646 N N . THR A 1 84 ? 0.02 -32.188 -19.344 1 96.56 84 THR A N 1
ATOM 647 C CA . THR A 1 84 ? -1.276 -31.734 -18.844 1 96.56 84 THR A CA 1
ATOM 648 C C . THR A 1 84 ? -1.136 -31.094 -17.469 1 96.56 84 THR A C 1
ATOM 650 O O . THR A 1 84 ? -0.199 -31.391 -16.734 1 96.56 84 THR A O 1
ATOM 653 N N . GLN A 1 85 ? -2.053 -30.234 -17.234 1 93.19 85 GLN A N 1
ATOM 654 C CA . GLN A 1 85 ? -2.197 -29.766 -15.859 1 93.19 85 GLN A CA 1
ATOM 655 C C . GLN A 1 85 ? -2.408 -30.938 -14.898 1 93.19 85 GLN A C 1
ATOM 657 O O . GLN A 1 85 ? -2.916 -31.984 -15.289 1 93.19 85 GLN A O 1
ATOM 662 N N . ARG A 1 86 ? -2.059 -30.719 -13.656 1 90.25 86 ARG A N 1
ATOM 663 C CA . ARG A 1 86 ? -2.102 -31.797 -12.672 1 90.25 86 ARG A CA 1
ATOM 664 C C . ARG A 1 86 ? -3.363 -31.703 -11.82 1 90.25 86 ARG A C 1
ATOM 666 O O . ARG A 1 86 ? -3.938 -30.625 -11.656 1 90.25 86 ARG A O 1
ATOM 673 N N . GLY A 1 87 ? -3.826 -32.812 -11.383 1 89.62 87 GLY A N 1
ATOM 674 C CA . GLY A 1 87 ? -4.836 -32.875 -10.344 1 89.62 87 GLY A CA 1
ATOM 675 C C . GLY A 1 87 ? -6.25 -32.75 -10.875 1 89.62 87 GLY A C 1
ATOM 676 O O . GLY A 1 87 ? -7.219 -32.875 -10.117 1 89.62 87 GLY A O 1
ATOM 677 N N . THR A 1 88 ? -6.438 -32.312 -12.133 1 94.69 88 THR A N 1
ATOM 678 C CA . THR A 1 88 ? -7.758 -32.281 -12.75 1 94.69 88 THR A CA 1
ATOM 679 C C . THR A 1 88 ? -8.18 -33.688 -13.188 1 94.69 88 THR A C 1
ATOM 681 O O . THR A 1 88 ? -7.449 -34.375 -13.906 1 94.69 88 THR A O 1
ATOM 684 N N . PHE A 1 89 ? -9.359 -34.062 -12.703 1 96.62 89 PHE A N 1
ATOM 685 C CA . PHE A 1 89 ? -9.734 -35.438 -12.93 1 96.62 89 PHE A CA 1
ATOM 686 C C . PHE A 1 89 ? -11.227 -35.562 -13.234 1 96.62 89 PHE A C 1
ATOM 688 O O . PHE A 1 89 ? -11.969 -34.594 -13.102 1 96.62 89 PHE A O 1
ATOM 695 N N . MET A 1 90 ? -11.586 -36.75 -13.695 1 97.19 90 MET A N 1
ATOM 696 C CA . MET A 1 90 ? -12.984 -37.094 -13.883 1 97.19 90 MET A CA 1
ATOM 697 C C . MET A 1 90 ? -13.227 -38.562 -13.539 1 97.19 90 MET A C 1
ATOM 699 O O . MET A 1 90 ? -12.281 -39.312 -13.336 1 97.19 90 MET A O 1
ATOM 703 N N . LEU A 1 91 ? -14.477 -38.875 -13.367 1 96.38 91 LEU A N 1
ATOM 704 C CA . LEU A 1 91 ? -14.93 -40.25 -13.172 1 96.38 91 LEU A CA 1
ATOM 705 C C . LEU A 1 91 ? -15.891 -40.656 -14.281 1 96.38 91 LEU A C 1
ATOM 707 O O . LEU A 1 91 ? -16.719 -39.844 -14.719 1 96.38 91 LEU A O 1
ATOM 711 N N . TRP A 1 92 ? -15.695 -41.844 -14.75 1 96.56 92 TRP A N 1
ATOM 712 C CA . TRP A 1 92 ? -16.625 -42.312 -15.758 1 96.56 92 TRP A CA 1
ATOM 713 C C . TRP A 1 92 ? -16.859 -43.812 -15.609 1 96.56 92 TRP A C 1
ATOM 715 O O . TRP A 1 92 ? -16.141 -44.5 -14.852 1 96.56 92 TRP A O 1
ATOM 725 N N . ASN A 1 93 ? -17.875 -44.312 -16.25 1 94.94 93 ASN A N 1
ATOM 726 C CA . ASN A 1 93 ? -18.266 -45.719 -16.156 1 94.94 93 ASN A CA 1
ATOM 727 C C . ASN A 1 93 ? -17.359 -46.594 -17 1 94.94 93 ASN A C 1
ATOM 729 O O . ASN A 1 93 ? -17.156 -46.344 -18.203 1 94.94 93 ASN A O 1
ATOM 733 N N . LYS A 1 94 ? -16.844 -47.625 -16.453 1 91.38 94 LYS A N 1
ATOM 734 C CA . LYS A 1 94 ? -15.898 -48.531 -17.094 1 91.38 94 LYS A CA 1
ATOM 735 C C . LYS A 1 94 ? -16.562 -49.25 -18.266 1 91.38 94 LYS A C 1
ATOM 737 O O . LYS A 1 94 ? -15.906 -49.531 -19.281 1 91.38 94 LYS A O 1
ATOM 742 N N . ASN A 1 95 ? -17.797 -49.5 -18.219 1 89.88 95 ASN A N 1
ATOM 743 C CA . ASN A 1 95 ? -18.484 -50.406 -19.156 1 89.88 95 ASN A CA 1
ATOM 744 C C . ASN A 1 95 ? -19.016 -49.625 -20.359 1 89.88 95 ASN A C 1
ATOM 746 O O . ASN A 1 95 ? -18.922 -50.094 -21.5 1 89.88 95 ASN A O 1
ATOM 750 N N . ASN A 1 96 ? -19.531 -48.469 -20.141 1 91.25 96 ASN A N 1
ATOM 751 C CA . ASN A 1 96 ? -20.156 -47.75 -21.266 1 91.25 96 ASN A CA 1
ATOM 752 C C . ASN A 1 96 ? -19.438 -46.438 -21.578 1 91.25 96 ASN A C 1
ATOM 754 O O . ASN A 1 96 ? -19.719 -45.812 -22.609 1 91.25 96 ASN A O 1
ATOM 758 N N . GLY A 1 97 ? -18.562 -46.094 -20.734 1 92.19 97 GLY A N 1
ATOM 759 C CA . GLY A 1 97 ? -17.766 -44.906 -21.016 1 92.19 97 GLY A CA 1
ATOM 760 C C . GLY A 1 97 ? -18.484 -43.594 -20.688 1 92.19 97 GLY A C 1
ATOM 761 O O . GLY A 1 97 ? -17.938 -42.5 -20.906 1 92.19 97 GLY A O 1
ATOM 762 N N . GLU A 1 98 ? -19.656 -43.625 -20.125 1 93.81 98 GLU A N 1
ATOM 763 C CA . GLU A 1 98 ? -20.406 -42.438 -19.797 1 93.81 98 GLU A CA 1
ATOM 764 C C . GLU A 1 98 ? -19.828 -41.719 -18.578 1 93.81 98 GLU A C 1
ATOM 766 O O . GLU A 1 98 ? -19.531 -42.375 -17.562 1 93.81 98 GLU A O 1
ATOM 771 N N . PRO A 1 99 ? -19.672 -40.406 -18.688 1 95.44 99 PRO A N 1
ATOM 772 C CA . PRO A 1 99 ? -19.078 -39.688 -17.562 1 95.44 99 PRO A CA 1
ATOM 773 C C . PRO A 1 99 ? -20 -39.594 -16.359 1 95.44 99 PRO A C 1
ATOM 775 O O . PRO A 1 99 ? -21.219 -39.406 -16.516 1 95.44 99 PRO A O 1
ATOM 778 N N . TYR A 1 100 ? -19.484 -39.812 -15.18 1 95.19 100 TYR A N 1
ATOM 779 C CA . TYR A 1 100 ? -20.188 -39.531 -13.93 1 95.19 100 TYR A CA 1
ATOM 780 C C . TYR A 1 100 ? -20.031 -38.062 -13.523 1 95.19 100 TYR A C 1
ATOM 782 O O . TYR A 1 100 ? -20.859 -37.531 -12.797 1 95.19 100 TYR A O 1
ATOM 790 N N . THR A 1 101 ? -18.938 -37.5 -13.961 1 94.56 101 THR A N 1
ATOM 791 C CA . THR A 1 101 ? -18.625 -36.094 -13.672 1 94.56 101 THR A CA 1
ATOM 792 C C . THR A 1 101 ? -18 -35.406 -14.891 1 94.56 101 THR A C 1
ATOM 794 O O . THR A 1 101 ? -17.453 -36.094 -15.773 1 94.56 101 THR A O 1
ATOM 797 N N . ASN A 1 102 ? -18.172 -34.094 -14.945 1 96.81 102 ASN A N 1
ATOM 798 C CA . ASN A 1 102 ? -17.203 -33.344 -15.734 1 96.81 102 ASN A CA 1
ATOM 799 C C . ASN A 1 102 ? -15.805 -33.438 -15.141 1 96.81 102 ASN A C 1
ATOM 801 O O . ASN A 1 102 ? -15.625 -34 -14.055 1 96.81 102 ASN A O 1
ATOM 805 N N . PHE A 1 103 ? -14.789 -33 -15.891 1 97.31 103 PHE A N 1
ATOM 806 C CA . PHE A 1 103 ? -13.5 -32.812 -15.234 1 97.31 103 PHE A CA 1
ATOM 807 C C . PHE A 1 103 ? -13.625 -31.828 -14.07 1 97.31 103 PHE A C 1
ATOM 809 O O . PHE A 1 103 ? -14.086 -30.688 -14.258 1 97.31 103 PHE A O 1
ATOM 816 N N . ILE A 1 104 ? -13.305 -32.219 -12.945 1 95.88 104 ILE A N 1
ATOM 817 C CA . ILE A 1 104 ? -13.18 -31.312 -11.812 1 95.88 104 ILE A CA 1
ATOM 818 C C . ILE A 1 104 ? -11.781 -30.703 -11.781 1 95.88 104 ILE A C 1
ATOM 820 O O . ILE A 1 104 ? -10.789 -31.422 -11.57 1 95.88 104 ILE A O 1
ATOM 824 N N . SER A 1 105 ? -11.727 -29.469 -11.984 1 93.94 105 SER A N 1
ATOM 825 C CA . SER A 1 105 ? -10.453 -28.766 -12.117 1 93.94 105 SER A CA 1
ATOM 826 C C . SER A 1 105 ? -9.68 -28.766 -10.797 1 93.94 105 SER A C 1
ATOM 828 O O . SER A 1 105 ? -10.289 -28.781 -9.719 1 93.94 105 SER A O 1
ATOM 830 N N . TRP A 1 106 ? -8.367 -28.719 -10.922 1 88.31 106 TRP A N 1
ATOM 831 C CA . TRP A 1 106 ? -7.523 -28.578 -9.734 1 88.31 106 TRP A CA 1
ATOM 832 C C . TRP A 1 106 ? -7.797 -27.266 -9.016 1 88.31 106 TRP A C 1
ATOM 834 O O . TRP A 1 106 ? -7.527 -27.141 -7.82 1 88.31 106 TRP A O 1
ATOM 844 N N . GLN A 1 107 ? -8.344 -26.344 -9.672 1 80.12 107 GLN A N 1
ATOM 845 C CA . GLN A 1 107 ? -8.641 -25.031 -9.102 1 80.12 107 GLN A CA 1
ATOM 846 C C . GLN A 1 107 ? -10 -25.031 -8.414 1 80.12 107 GLN A C 1
ATOM 848 O O . GLN A 1 107 ? -10.406 -24 -7.852 1 80.12 107 GLN A O 1
ATOM 853 N N . ASP A 1 108 ? -10.75 -26.109 -8.531 1 85.31 108 ASP A N 1
ATOM 854 C CA . ASP A 1 108 ? -12.062 -26.203 -7.887 1 85.31 108 ASP A CA 1
ATOM 855 C C . ASP A 1 108 ? -11.938 -26.109 -6.367 1 85.31 108 ASP A C 1
ATOM 857 O O . ASP A 1 108 ? -11.109 -26.797 -5.762 1 85.31 108 ASP A O 1
ATOM 861 N N . ASN A 1 109 ? -12.695 -25.266 -5.77 1 77.5 109 ASN A N 1
ATOM 862 C CA . ASN A 1 109 ? -12.523 -25.016 -4.344 1 77.5 109 ASN A CA 1
ATOM 863 C C . ASN A 1 109 ? -13.727 -25.484 -3.535 1 77.5 109 ASN A C 1
ATOM 865 O O . ASN A 1 109 ? -13.844 -25.172 -2.348 1 77.5 109 ASN A O 1
ATOM 869 N N . ARG A 1 110 ? -14.688 -26.234 -4.023 1 85.5 110 ARG A N 1
ATOM 870 C CA . ARG A 1 110 ? -15.914 -26.625 -3.348 1 85.5 110 ARG A CA 1
ATOM 871 C C . ARG A 1 110 ? -15.617 -27.562 -2.186 1 85.5 110 ARG A C 1
ATOM 873 O O . ARG A 1 110 ? -16.453 -27.75 -1.295 1 85.5 110 ARG A O 1
ATOM 880 N N . CYS A 1 111 ? -14.367 -28.047 -2.215 1 84.06 111 CYS A N 1
ATOM 881 C CA . CYS A 1 111 ? -14.062 -29.047 -1.195 1 84.06 111 CYS A CA 1
ATOM 882 C C . CYS A 1 111 ? -13.438 -28.406 0.033 1 84.06 111 CYS A C 1
ATOM 884 O O . CYS A 1 111 ? -12.789 -29.078 0.834 1 84.06 111 CYS A O 1
ATOM 886 N N . ARG A 1 112 ? -13.516 -27.172 0.259 1 79.12 112 ARG A N 1
ATOM 887 C CA . ARG A 1 112 ? -12.883 -26.438 1.35 1 79.12 112 ARG A CA 1
ATOM 888 C C . ARG A 1 112 ? -13.297 -26.984 2.703 1 79.12 112 ARG A C 1
ATOM 890 O O . ARG A 1 112 ? -12.484 -27.094 3.619 1 79.12 112 ARG A O 1
ATOM 897 N N . ASN A 1 113 ? -14.547 -27.297 2.83 1 78.19 113 ASN A N 1
ATOM 898 C CA . ASN A 1 113 ? -15.047 -27.844 4.09 1 78.19 113 ASN A CA 1
ATOM 899 C C . ASN A 1 113 ? -14.383 -29.188 4.422 1 78.19 113 ASN A C 1
ATOM 901 O O . ASN A 1 113 ? -14.094 -29.453 5.586 1 78.19 113 ASN A O 1
ATOM 905 N N . VAL A 1 114 ? -14.211 -29.984 3.406 1 82.5 114 VAL A N 1
ATOM 906 C CA . VAL A 1 114 ? -13.547 -31.266 3.586 1 82.5 114 VAL A CA 1
ATOM 907 C C . VAL A 1 114 ? -12.109 -31.047 4.051 1 82.5 114 VAL A C 1
ATOM 909 O O . VAL A 1 114 ? -11.625 -31.75 4.945 1 82.5 114 VAL A O 1
ATOM 912 N N . VAL A 1 115 ? -11.414 -30.109 3.445 1 80 115 VAL A N 1
ATOM 913 C CA . VAL A 1 115 ? -10.031 -29.797 3.785 1 80 115 VAL A CA 1
ATOM 914 C C . VAL A 1 115 ? -9.945 -29.359 5.246 1 80 115 VAL A C 1
ATOM 916 O O . VAL A 1 115 ? -9.07 -29.828 5.984 1 80 115 VAL A O 1
ATOM 919 N N . ASP A 1 116 ? -10.867 -28.516 5.625 1 74.69 116 ASP A N 1
ATOM 920 C CA . ASP A 1 116 ? -10.883 -28.031 7 1 74.69 116 ASP A CA 1
ATOM 921 C C . ASP A 1 116 ? -11.094 -29.188 7.988 1 74.69 116 ASP A C 1
ATOM 923 O O . ASP A 1 116 ? -10.406 -29.266 9.008 1 74.69 116 ASP A O 1
ATOM 927 N N . ARG A 1 117 ? -12.031 -29.953 7.688 1 76.75 117 ARG A N 1
ATOM 928 C CA . ARG A 1 117 ? -12.336 -31.109 8.531 1 76.75 117 ARG A CA 1
ATOM 929 C C . ARG A 1 117 ? -11.133 -32.031 8.633 1 76.75 117 ARG A C 1
ATOM 931 O O . ARG A 1 117 ? -10.797 -32.5 9.727 1 76.75 117 ARG A O 1
ATOM 938 N N . MET A 1 118 ? -10.516 -32.281 7.496 1 75.81 118 MET A N 1
ATOM 939 C CA . MET A 1 118 ? -9.398 -33.219 7.457 1 75.81 118 MET A CA 1
ATOM 940 C C . MET A 1 118 ? -8.188 -32.656 8.203 1 75.81 118 MET A C 1
ATOM 942 O O . MET A 1 118 ? -7.48 -33.406 8.891 1 75.81 118 MET A O 1
ATOM 946 N N . ASN A 1 119 ? -7.914 -31.422 7.969 1 73.06 119 ASN A N 1
ATOM 947 C CA . ASN A 1 119 ? -6.789 -30.797 8.656 1 73.06 119 ASN A CA 1
ATOM 948 C C . ASN A 1 119 ? -7.02 -30.719 10.164 1 73.06 119 ASN A C 1
ATOM 950 O O . ASN A 1 119 ? -6.07 -30.828 10.938 1 73.06 119 ASN A O 1
ATOM 954 N N . HIS A 1 120 ? -8.281 -30.484 10.555 1 67.5 120 HIS A N 1
ATOM 955 C CA . HIS A 1 120 ? -8.617 -30.469 11.977 1 67.5 120 HIS A CA 1
ATOM 956 C C . HIS A 1 120 ? -8.516 -31.859 12.586 1 67.5 120 HIS A C 1
ATOM 958 O O . HIS A 1 120 ? -8.047 -32.031 13.711 1 67.5 120 HIS A O 1
ATOM 964 N N . CYS A 1 121 ? -9.086 -32.812 11.891 1 59.41 121 CYS A N 1
ATOM 965 C CA . CYS A 1 121 ? -9.07 -34.188 12.367 1 59.41 121 CYS A CA 1
ATOM 966 C C . CYS A 1 121 ? -7.652 -34.75 12.352 1 59.41 121 CYS A C 1
ATOM 968 O O . CYS A 1 121 ? -7.277 -35.531 13.227 1 59.41 121 CYS A O 1
ATOM 970 N N . TRP A 1 122 ? -6.992 -34.562 11.211 1 52.53 122 TRP A N 1
ATOM 971 C CA . TRP A 1 122 ? -5.633 -35.094 11.062 1 52.53 122 TRP A CA 1
ATOM 972 C C . TRP A 1 122 ? -4.727 -34.531 12.164 1 52.53 122 TRP A C 1
ATOM 974 O O . TRP A 1 122 ? -3.828 -35.25 12.641 1 52.53 122 TRP A O 1
ATOM 984 N N . THR A 1 123 ? -4.887 -33.312 12.641 1 46.34 123 THR A N 1
ATOM 985 C CA . THR A 1 123 ? -4.148 -32.781 13.789 1 46.34 123 THR A CA 1
ATOM 986 C C . THR A 1 123 ? -4.496 -33.562 15.047 1 46.34 123 THR A C 1
ATOM 988 O O . THR A 1 123 ? -3.627 -33.844 15.883 1 46.34 123 THR A O 1
ATOM 991 N N . LYS A 1 124 ? -5.754 -33.875 15.18 1 43.41 124 LYS A N 1
ATOM 992 C CA . LYS A 1 124 ? -6.133 -34.562 16.422 1 43.41 124 LYS A CA 1
ATOM 993 C C . LYS A 1 124 ? -5.848 -36.062 16.328 1 43.41 124 LYS A C 1
ATOM 995 O O . LYS A 1 124 ? -5.379 -36.656 17.297 1 43.41 124 LYS A O 1
ATOM 1000 N N . LYS A 1 125 ? -6.398 -36.812 15.367 1 39.16 125 LYS A N 1
ATOM 1001 C CA . LYS A 1 125 ? -6.367 -38.281 15.289 1 39.16 125 LYS A CA 1
ATOM 1002 C C . LYS A 1 125 ? -5.035 -38.75 14.734 1 39.16 125 LYS A C 1
ATOM 1004 O O . LYS A 1 125 ? -4.621 -39.875 15.016 1 39.16 125 LYS A O 1
ATOM 1009 N N . ALA A 1 126 ? -4.562 -38.156 13.734 1 39.94 126 ALA A N 1
ATOM 1010 C CA . ALA A 1 126 ? -3.285 -38.656 13.234 1 39.94 126 ALA A CA 1
ATOM 1011 C C . ALA A 1 126 ? -2.281 -38.812 14.375 1 39.94 126 ALA A C 1
ATOM 1013 O O . ALA A 1 126 ? -1.392 -39.688 14.305 1 39.94 126 ALA A O 1
ATOM 1014 N N . ILE A 1 127 ? -2.426 -38.094 15.398 1 37.81 127 ILE A N 1
ATOM 1015 C CA . ILE A 1 127 ? -1.631 -38.344 16.594 1 37.81 127 ILE A CA 1
ATOM 1016 C C . ILE A 1 127 ? -1.985 -39.75 17.141 1 37.81 127 ILE A C 1
ATOM 1018 O O . ILE A 1 127 ? -1.102 -40.5 17.531 1 37.81 127 ILE A O 1
ATOM 1022 N N . ASN A 1 128 ? -3.291 -40.125 17.375 1 33.62 128 ASN A N 1
ATOM 1023 C CA . ASN A 1 128 ? -3.594 -41.375 18.094 1 33.62 128 ASN A CA 1
ATOM 1024 C C . ASN A 1 128 ? -3.363 -42.594 17.219 1 33.62 128 ASN A C 1
ATOM 1026 O O . ASN A 1 128 ? -2.777 -43.562 17.656 1 33.62 128 ASN A O 1
ATOM 1030 N N . VAL A 1 129 ? -4.145 -42.781 16.203 1 32.84 129 VAL A N 1
ATOM 1031 C CA . VAL A 1 129 ? -4.09 -44.062 15.484 1 32.84 129 VAL A CA 1
ATOM 1032 C C . VAL A 1 129 ? -2.807 -44.125 14.664 1 32.84 129 VAL A C 1
ATOM 1034 O O . VAL A 1 129 ? -2.166 -45.188 14.586 1 32.84 129 VAL A O 1
ATOM 1037 N N . PHE A 1 130 ? -2.545 -43.094 13.938 1 34.66 130 PHE A N 1
ATOM 1038 C CA . PHE A 1 130 ? -1.357 -43.156 13.094 1 34.66 130 PHE A CA 1
ATOM 1039 C C . PHE A 1 130 ? -0.09 -43.156 13.945 1 34.66 130 PHE A C 1
ATOM 1041 O O . PHE A 1 130 ? 1.002 -43.406 13.438 1 34.66 130 PHE A O 1
ATOM 1048 N N . GLY A 1 131 ? -0.094 -42.812 15.188 1 33.31 131 GLY A N 1
ATOM 1049 C CA . GLY A 1 131 ? 0.984 -43.094 16.109 1 33.31 131 GLY A CA 1
ATOM 1050 C C . GLY A 1 131 ? 1.33 -44.594 16.172 1 33.31 131 GLY A C 1
ATOM 1051 O O . GLY A 1 131 ? 2.504 -44.938 16.25 1 33.31 131 GLY A O 1
ATOM 1052 N N . THR A 1 132 ? 0.296 -45.469 16.438 1 31.91 132 THR A N 1
ATOM 1053 C CA . THR A 1 132 ? 0.62 -46.875 16.688 1 31.91 132 THR A CA 1
ATOM 1054 C C . THR A 1 132 ? 1.194 -47.531 15.438 1 31.91 132 THR A C 1
ATOM 1056 O O . THR A 1 132 ? 2.193 -48.25 15.508 1 31.91 132 THR A O 1
ATOM 1059 N N . ILE A 1 133 ? 0.379 -47.562 14.359 1 30.56 133 ILE A N 1
ATOM 1060 C CA . ILE A 1 133 ? 0.806 -48.406 13.242 1 30.56 133 ILE A CA 1
ATOM 1061 C C . ILE A 1 133 ? 1.991 -47.75 12.531 1 30.56 133 ILE A C 1
ATOM 1063 O O . ILE A 1 133 ? 2.949 -48.438 12.156 1 30.56 133 ILE A O 1
ATOM 1067 N N . MET A 1 134 ? 1.928 -46.469 12.281 1 32.03 134 MET A N 1
ATOM 1068 C CA . MET A 1 134 ? 3.074 -45.906 11.562 1 32.03 134 MET A CA 1
ATOM 1069 C C . MET A 1 134 ? 4.305 -45.875 12.461 1 32.03 134 MET A C 1
ATOM 1071 O O . MET A 1 134 ? 5.398 -45.531 12.008 1 32.03 134 MET A O 1
ATOM 1075 N N . TYR A 1 135 ? 4.254 -45.875 13.727 1 31.55 135 TYR A N 1
ATOM 1076 C CA . TYR A 1 135 ? 5.438 -46 14.562 1 31.55 135 TYR A CA 1
ATOM 1077 C C . TYR A 1 135 ? 6.27 -47.188 14.164 1 31.55 135 TYR A C 1
ATOM 1079 O O . TYR A 1 135 ? 7.504 -47.156 14.18 1 31.55 135 TYR A O 1
ATOM 1087 N N . THR A 1 136 ? 5.629 -48.406 14.195 1 31.38 136 THR A N 1
ATOM 1088 C CA . THR A 1 136 ? 6.449 -49.594 14.047 1 31.38 136 THR A CA 1
ATOM 1089 C C . THR A 1 136 ? 7.23 -49.562 12.734 1 31.38 136 THR A C 1
ATOM 1091 O O . THR A 1 136 ? 8.43 -49.875 12.711 1 31.38 136 THR A O 1
ATOM 1094 N N . LEU A 1 137 ? 6.668 -49.938 11.555 1 31.34 137 LEU A N 1
ATOM 1095 C CA . LEU A 1 137 ? 7.469 -50.219 10.367 1 31.34 137 LEU A CA 1
ATOM 1096 C C . LEU A 1 137 ? 7.988 -48.906 9.75 1 31.34 137 LEU A C 1
ATOM 1098 O O . LEU A 1 137 ? 9.008 -48.906 9.055 1 31.34 137 LEU A O 1
ATOM 1102 N N . LEU A 1 138 ? 7.172 -47.906 9.43 1 31.69 138 LEU A N 1
ATOM 1103 C CA . LEU A 1 138 ? 7.75 -46.906 8.539 1 31.69 138 LEU A CA 1
ATOM 1104 C C . LEU A 1 138 ? 8.688 -45.969 9.297 1 31.69 138 LEU A C 1
ATOM 1106 O O . LEU A 1 138 ? 8.414 -45.594 10.445 1 31.69 138 LEU A O 1
ATOM 1110 N N . ARG A 1 139 ? 9.875 -45.688 8.773 1 38.56 139 ARG A N 1
ATOM 1111 C CA . ARG A 1 139 ? 11.031 -44.844 9.102 1 38.56 139 ARG A CA 1
ATOM 1112 C C . ARG A 1 139 ? 10.609 -43.438 9.484 1 38.56 139 ARG A C 1
ATOM 1114 O O . ARG A 1 139 ? 9.586 -42.938 9 1 38.56 139 ARG A O 1
ATOM 1121 N N . GLN A 1 140 ? 11.195 -42.844 10.578 1 39.78 140 GLN A N 1
ATOM 1122 C CA . GLN A 1 140 ? 11.227 -41.5 11.156 1 39.78 140 GLN A CA 1
ATOM 1123 C C . GLN A 1 140 ? 10.844 -40.469 10.117 1 39.78 140 GLN A C 1
ATOM 1125 O O . GLN A 1 140 ? 10.078 -39.531 10.422 1 39.78 140 GLN A O 1
ATOM 1130 N N . THR A 1 141 ? 11.422 -40.469 8.961 1 43.75 141 THR A N 1
ATOM 1131 C CA . THR A 1 141 ? 11.32 -39.406 7.957 1 43.75 141 THR A CA 1
ATOM 1132 C C . THR A 1 141 ? 9.898 -39.344 7.402 1 43.75 141 THR A C 1
ATOM 1134 O O . THR A 1 141 ? 9.383 -38.25 7.152 1 43.75 141 THR A O 1
ATOM 1137 N N . ARG A 1 142 ? 9.234 -40.469 7.184 1 44.12 142 ARG A N 1
ATOM 1138 C CA . ARG A 1 142 ? 7.883 -40.5 6.625 1 44.12 142 ARG A CA 1
ATOM 1139 C C . ARG A 1 142 ? 6.879 -39.875 7.594 1 44.12 142 ARG A C 1
ATOM 1141 O O . ARG A 1 142 ? 5.918 -39.25 7.172 1 44.12 142 ARG A O 1
ATOM 1148 N N . PHE A 1 143 ? 7.145 -40.094 8.875 1 42 143 PHE A N 1
ATOM 1149 C CA . PHE A 1 143 ? 6.262 -39.531 9.891 1 42 143 PHE A CA 1
ATOM 1150 C C . PHE A 1 143 ? 6.316 -38.031 9.867 1 42 143 PHE A C 1
ATOM 1152 O O . PHE A 1 143 ? 5.285 -37.344 10 1 42 143 PHE A O 1
ATOM 1159 N N . LEU A 1 144 ? 7.457 -37.625 9.797 1 44.97 144 LEU A N 1
ATOM 1160 C CA . LEU A 1 144 ? 7.609 -36.188 9.758 1 44.97 144 LEU A CA 1
ATOM 1161 C C . LEU A 1 144 ? 6.875 -35.594 8.555 1 44.97 144 LEU A C 1
ATOM 1163 O O . LEU A 1 144 ? 6.316 -34.5 8.641 1 44.97 144 LEU A O 1
ATOM 1167 N N . LEU A 1 145 ? 6.883 -36.438 7.594 1 48.56 145 LEU A N 1
ATOM 1168 C CA . LEU A 1 145 ? 6.219 -35.969 6.379 1 48.56 145 LEU A CA 1
ATOM 1169 C C . LEU A 1 145 ? 4.707 -35.906 6.582 1 48.56 145 LEU A C 1
ATOM 1171 O O . LEU A 1 145 ? 4.059 -34.969 6.078 1 48.56 145 LEU A O 1
ATOM 1175 N N . MET A 1 146 ? 4.27 -36.844 7.324 1 45.28 146 MET A N 1
ATOM 1176 C CA . MET A 1 146 ? 2.818 -36.875 7.5 1 45.28 146 MET A CA 1
ATOM 1177 C C . MET A 1 146 ? 2.35 -35.719 8.359 1 45.28 146 MET A C 1
ATOM 1179 O O . MET A 1 146 ? 1.263 -35.188 8.148 1 45.28 146 MET A O 1
ATOM 1183 N N . LYS A 1 147 ? 3.154 -35.406 9.258 1 47.44 147 LYS A N 1
ATOM 1184 C CA . LYS A 1 147 ? 2.791 -34.281 10.109 1 47.44 147 LYS A CA 1
ATOM 1185 C C . LYS A 1 147 ? 2.764 -32.969 9.312 1 47.44 147 LYS A C 1
ATOM 1187 O O . LYS A 1 147 ? 2.051 -32.031 9.664 1 47.44 147 LYS A O 1
ATOM 1192 N N . ALA A 1 148 ? 3.527 -33.188 8.398 1 50.72 148 ALA A N 1
ATOM 1193 C CA . ALA A 1 148 ? 3.715 -31.969 7.625 1 50.72 148 ALA A CA 1
ATOM 1194 C C . ALA A 1 148 ? 2.674 -31.859 6.516 1 50.72 148 ALA A C 1
ATOM 1196 O O . ALA A 1 148 ? 2.635 -30.859 5.789 1 50.72 148 ALA A O 1
ATOM 1197 N N . ILE A 1 149 ? 1.813 -32.906 6.582 1 55.41 149 ILE A N 1
ATOM 1198 C CA . ILE A 1 149 ? 0.898 -32.906 5.445 1 55.41 149 ILE A CA 1
ATOM 1199 C C . ILE A 1 149 ? -0.282 -31.984 5.746 1 55.41 149 ILE A C 1
ATOM 1201 O O . ILE A 1 149 ? -1.001 -32.188 6.73 1 55.41 149 ILE A O 1
ATOM 1205 N N . ASN A 1 150 ? -0.264 -30.859 5.191 1 62.97 150 ASN A N 1
ATOM 1206 C CA . ASN A 1 150 ? -1.445 -30 5.148 1 62.97 150 ASN A CA 1
ATOM 1207 C C . ASN A 1 150 ? -2.262 -30.234 3.879 1 62.97 150 ASN A C 1
ATOM 1209 O O . ASN A 1 150 ? -1.749 -30.078 2.77 1 62.97 150 ASN A O 1
ATOM 1213 N N . PHE A 1 151 ? -3.527 -30.766 4.176 1 70.25 151 PHE A N 1
ATOM 1214 C CA . PHE A 1 151 ? -4.422 -30.969 3.041 1 70.25 151 PHE A CA 1
ATOM 1215 C C . PHE A 1 151 ? -4.855 -29.641 2.447 1 70.25 151 PHE A C 1
ATOM 1217 O O . PHE A 1 151 ? -5.09 -28.672 3.18 1 70.25 151 PHE A O 1
ATOM 1224 N N . GLU A 1 152 ? -4.773 -29.641 1.086 1 72.19 152 GLU A N 1
ATOM 1225 C CA . GLU A 1 152 ? -5.172 -28.438 0.376 1 72.19 152 GLU A CA 1
ATOM 1226 C C . GLU A 1 152 ? -6.273 -28.719 -0.641 1 72.19 152 GLU A C 1
ATOM 1228 O O . GLU A 1 152 ? -6.398 -29.844 -1.121 1 72.19 152 GLU A O 1
ATOM 1233 N N . ALA A 1 153 ? -7.035 -27.656 -0.896 1 74 153 ALA A N 1
ATOM 1234 C CA . ALA A 1 153 ? -8.172 -27.812 -1.796 1 74 153 ALA A CA 1
ATOM 1235 C C . ALA A 1 153 ? -7.719 -28.156 -3.211 1 74 153 ALA A C 1
ATOM 1237 O O . ALA A 1 153 ? -8.484 -28.719 -3.998 1 74 153 ALA A O 1
ATOM 1238 N N . ASN A 1 154 ? -6.461 -27.922 -3.51 1 75.31 154 ASN A N 1
ATOM 1239 C CA . ASN A 1 154 ? -5.984 -28.172 -4.867 1 75.31 154 ASN A CA 1
ATOM 1240 C C . ASN A 1 154 ? -5.641 -29.641 -5.09 1 75.31 154 ASN A C 1
ATOM 1242 O O . ASN A 1 154 ? -5.391 -30.047 -6.223 1 75.31 154 ASN A O 1
ATOM 1246 N N . GLN A 1 155 ? -5.715 -30.391 -4.098 1 78.81 155 GLN A N 1
ATOM 1247 C CA . GLN A 1 155 ? -5.391 -31.812 -4.199 1 78.81 155 GLN A CA 1
ATOM 1248 C C . GLN A 1 155 ? -6.582 -32.594 -4.73 1 78.81 155 GLN A C 1
ATOM 1250 O O . GLN A 1 155 ? -7.711 -32.438 -4.266 1 78.81 155 GLN A O 1
ATOM 1255 N N . ALA A 1 156 ? -6.281 -33.469 -5.637 1 87 156 ALA A N 1
ATOM 1256 C CA . ALA A 1 156 ? -7.324 -34.281 -6.238 1 87 156 ALA A CA 1
ATOM 1257 C C . ALA A 1 156 ? -7.977 -35.188 -5.199 1 87 156 ALA A C 1
ATOM 1259 O O . ALA A 1 156 ? -9.172 -35.469 -5.277 1 87 156 ALA A O 1
ATOM 1260 N N . SER A 1 157 ? -7.234 -35.594 -4.215 1 85.62 157 SER A N 1
ATOM 1261 C CA . SER A 1 157 ? -7.738 -36.5 -3.184 1 85.62 157 SER A CA 1
ATOM 1262 C C . SER A 1 157 ? -8.883 -35.844 -2.404 1 85.62 157 SER A C 1
ATOM 1264 O O . SER A 1 157 ? -9.914 -36.5 -2.184 1 85.62 157 SER A O 1
ATOM 1266 N N . MET A 1 158 ? -8.695 -34.625 -2.049 1 83.88 158 MET A N 1
ATOM 1267 C CA . MET A 1 158 ? -9.719 -33.938 -1.271 1 83.88 158 MET A CA 1
ATOM 1268 C C . MET A 1 158 ? -10.977 -33.719 -2.104 1 83.88 158 MET A C 1
ATOM 1270 O O . MET A 1 158 ? -12.094 -33.844 -1.598 1 83.88 158 MET A O 1
ATOM 1274 N N . LYS A 1 159 ? -10.781 -33.406 -3.307 1 90.19 159 LYS A N 1
ATOM 1275 C CA . LYS A 1 159 ? -11.914 -33.219 -4.203 1 90.19 159 LYS A CA 1
ATOM 1276 C C . LYS A 1 159 ? -12.672 -34.5 -4.445 1 90.19 159 LYS A C 1
ATOM 1278 O O . LYS A 1 159 ? -13.883 -34.5 -4.648 1 90.19 159 LYS A O 1
ATOM 1283 N N . LEU A 1 160 ? -11.969 -35.531 -4.516 1 89.94 160 LEU A N 1
ATOM 1284 C CA . LEU A 1 160 ? -12.586 -36.844 -4.707 1 89.94 160 LEU A CA 1
ATOM 1285 C C . LEU A 1 160 ? -13.438 -37.219 -3.5 1 89.94 160 LEU A C 1
ATOM 1287 O O . LEU A 1 160 ? -14.555 -37.719 -3.654 1 89.94 160 LEU A O 1
ATOM 1291 N N . ILE A 1 161 ? -12.922 -36.969 -2.352 1 87.06 161 ILE A N 1
ATOM 1292 C CA . ILE A 1 161 ? -13.672 -37.219 -1.13 1 87.06 161 ILE A CA 1
ATOM 1293 C C . ILE A 1 161 ? -14.953 -36.406 -1.12 1 87.06 161 ILE A C 1
ATOM 1295 O O . ILE A 1 161 ? -16.031 -36.938 -0.828 1 87.06 161 ILE A O 1
ATOM 1299 N N . HIS A 1 162 ? -14.781 -35.219 -1.381 1 89.5 162 HIS A N 1
ATOM 1300 C CA . HIS A 1 162 ? -15.938 -34.312 -1.425 1 89.5 162 HIS A CA 1
ATOM 1301 C C . HIS A 1 162 ? -17 -34.844 -2.396 1 89.5 162 HIS A C 1
ATOM 1303 O O . HIS A 1 162 ? -18.188 -34.875 -2.07 1 89.5 162 HIS A O 1
ATOM 1309 N N . PHE A 1 163 ? -16.609 -35.25 -3.551 1 91.44 163 PHE A N 1
ATOM 1310 C CA . PHE A 1 163 ? -17.516 -35.719 -4.578 1 91.44 163 PHE A CA 1
ATOM 1311 C C . PHE A 1 163 ? -18.25 -36.969 -4.117 1 91.44 163 PHE A C 1
ATOM 1313 O O . PHE A 1 163 ? -19.469 -37.094 -4.285 1 91.44 163 PHE A O 1
ATOM 1320 N N . PHE A 1 164 ? -17.531 -37.875 -3.564 1 89.81 164 PHE A N 1
ATOM 1321 C CA . PHE A 1 164 ? -18.125 -39.125 -3.115 1 89.81 164 PHE A CA 1
ATOM 1322 C C . PHE A 1 164 ? -19.094 -38.906 -1.958 1 89.81 164 PHE A C 1
ATOM 1324 O O . PHE A 1 164 ? -20.109 -39.594 -1.841 1 89.81 164 PHE A O 1
ATOM 1331 N N . ASP A 1 165 ? -18.719 -38 -1.105 1 88.06 165 ASP A N 1
ATOM 1332 C CA . ASP A 1 165 ? -19.625 -37.625 -0.011 1 88.06 165 ASP A CA 1
ATOM 1333 C C . ASP A 1 165 ? -20.953 -37.125 -0.542 1 88.06 165 ASP A C 1
ATOM 1335 O O . ASP A 1 165 ? -22.016 -37.406 0.034 1 88.06 165 ASP A O 1
ATOM 1339 N N . ASP A 1 166 ? -20.922 -36.469 -1.566 1 91.38 166 ASP A N 1
ATOM 1340 C CA . ASP A 1 166 ? -22.109 -35.844 -2.133 1 91.38 166 ASP A CA 1
ATOM 1341 C C . ASP A 1 166 ? -22.844 -36.812 -3.059 1 91.38 166 ASP A C 1
ATOM 1343 O O . ASP A 1 166 ? -24.016 -36.594 -3.396 1 91.38 166 ASP A O 1
ATOM 1347 N N . ASN A 1 167 ? -22.188 -37.844 -3.508 1 92.81 167 ASN A N 1
ATOM 1348 C CA . ASN A 1 167 ? -22.75 -38.781 -4.461 1 92.81 167 ASN A CA 1
ATOM 1349 C C . ASN A 1 167 ? -22.547 -40.219 -4.004 1 92.81 167 ASN A C 1
ATOM 1351 O O . ASN A 1 167 ? -21.812 -41 -4.637 1 92.81 167 ASN A O 1
ATOM 1355 N N . PRO A 1 168 ? -23.328 -40.656 -3.098 1 91.69 168 PRO A N 1
ATOM 1356 C CA . PRO A 1 168 ? -23.125 -41.969 -2.516 1 91.69 168 PRO A CA 1
ATOM 1357 C C . PRO A 1 168 ? -23.375 -43.094 -3.52 1 91.69 168 PRO A C 1
ATOM 1359 O O . PRO A 1 168 ? -22.734 -44.156 -3.434 1 91.69 168 PRO A O 1
ATOM 1362 N N . ASP A 1 169 ? -24.203 -42.906 -4.445 1 93 169 ASP A N 1
ATOM 1363 C CA . ASP A 1 169 ? -24.469 -43.938 -5.461 1 93 169 ASP A CA 1
ATOM 1364 C C . ASP A 1 169 ? -23.234 -44.188 -6.316 1 93 169 ASP A C 1
ATOM 1366 O O . ASP A 1 169 ? -22.938 -45.344 -6.652 1 93 169 ASP A O 1
ATOM 1370 N N . ILE A 1 170 ? -22.547 -43.156 -6.613 1 92.06 170 ILE A N 1
ATOM 1371 C CA . ILE A 1 170 ? -21.344 -43.312 -7.43 1 92.06 170 ILE A CA 1
ATOM 1372 C C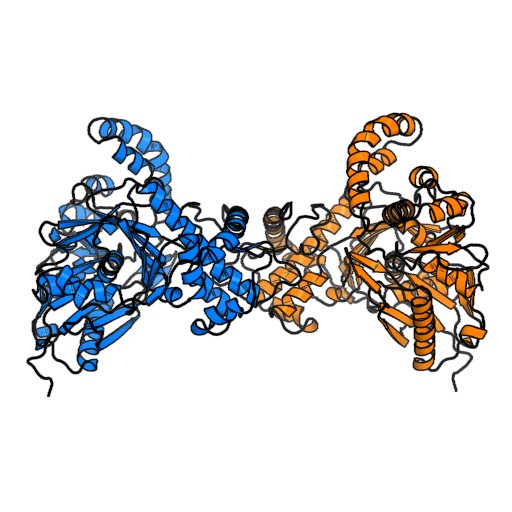 . ILE A 1 170 ? -20.234 -43.906 -6.594 1 92.06 170 ILE A C 1
ATOM 1374 O O . ILE A 1 170 ? -19.422 -44.719 -7.105 1 92.06 170 ILE A O 1
ATOM 1378 N N . LYS A 1 171 ? -20.219 -43.594 -5.344 1 91 171 LYS A N 1
ATOM 1379 C CA . LYS A 1 171 ? -19.25 -44.188 -4.438 1 91 171 LYS A CA 1
ATOM 1380 C C . LYS A 1 171 ? -19.438 -45.719 -4.375 1 91 171 LYS A C 1
ATOM 1382 O O . LYS A 1 171 ? -18.469 -46.469 -4.41 1 91 171 LYS A O 1
ATOM 1387 N N . GLN A 1 172 ? -20.672 -46.094 -4.309 1 89.5 172 GLN A N 1
ATOM 1388 C CA . GLN A 1 172 ? -20.984 -47.531 -4.285 1 89.5 172 GLN A CA 1
ATOM 1389 C C . GLN A 1 172 ? -20.562 -48.188 -5.59 1 89.5 172 GLN A C 1
ATOM 1391 O O . GLN A 1 172 ? -20.016 -49.312 -5.574 1 89.5 172 GLN A O 1
ATOM 1396 N N . ALA A 1 173 ? -20.828 -47.531 -6.625 1 90.38 173 ALA A N 1
ATOM 1397 C CA . ALA A 1 173 ? -20.406 -48.062 -7.922 1 90.38 173 ALA A CA 1
ATOM 1398 C C . ALA A 1 173 ? -18.891 -48.219 -7.992 1 90.38 173 ALA A C 1
ATOM 1400 O O . ALA A 1 173 ? -18.375 -49.156 -8.609 1 90.38 173 ALA A O 1
ATOM 1401 N N . ALA A 1 174 ? -18.188 -47.312 -7.441 1 90.19 174 ALA A N 1
ATOM 1402 C CA . ALA A 1 174 ? -16.719 -47.344 -7.398 1 90.19 174 ALA A CA 1
ATOM 1403 C C . ALA A 1 174 ? -16.234 -48.531 -6.559 1 90.19 174 ALA A C 1
ATOM 1405 O O . ALA A 1 174 ? -15.258 -49.188 -6.91 1 90.19 174 ALA A O 1
ATOM 1406 N N . TYR A 1 175 ? -16.938 -48.75 -5.535 1 86.31 175 TYR A N 1
ATOM 1407 C CA . TYR A 1 175 ? -16.609 -49.875 -4.672 1 86.31 175 TYR A CA 1
ATOM 1408 C C . TYR A 1 175 ? -16.797 -51.188 -5.414 1 86.31 175 TYR A C 1
ATOM 1410 O O . TYR A 1 175 ? -16.016 -52.125 -5.227 1 86.31 175 TYR A O 1
ATOM 1418 N N . GLU A 1 176 ? -17.781 -51.188 -6.238 1 86.75 176 GLU A N 1
ATOM 1419 C CA . GLU A 1 176 ? -18.109 -52.406 -6.992 1 86.75 176 GLU A CA 1
ATOM 1420 C C . GLU A 1 176 ? -17.188 -52.531 -8.211 1 86.75 176 GLU A C 1
ATOM 1422 O O . GLU A 1 176 ? -17.234 -53.562 -8.898 1 86.75 176 GLU A O 1
ATOM 1427 N N . GLY A 1 177 ? -16.422 -51.531 -8.484 1 86.75 177 GLY A N 1
ATOM 1428 C CA . GLY A 1 177 ? -15.43 -51.625 -9.539 1 86.75 177 GLY A CA 1
ATOM 1429 C C . GLY A 1 177 ? -15.945 -51.156 -10.891 1 86.75 177 GLY A C 1
ATOM 1430 O O . GLY A 1 177 ? -15.352 -51.438 -11.93 1 86.75 177 GLY A O 1
ATOM 1431 N N . ASP A 1 178 ? -17 -50.406 -10.969 1 90.62 178 ASP A N 1
ATOM 1432 C CA . ASP A 1 178 ? -17.625 -49.969 -12.219 1 90.62 178 ASP A CA 1
ATOM 1433 C C . ASP A 1 178 ? -17.203 -48.562 -12.602 1 90.62 178 ASP A C 1
ATOM 1435 O O . ASP A 1 178 ? -17.609 -48.062 -13.648 1 90.62 178 ASP A O 1
ATOM 1439 N N . VAL A 1 179 ? -16.406 -48 -11.758 1 94.25 179 VAL A N 1
ATOM 1440 C CA . VAL A 1 179 ? -16.016 -46.594 -11.969 1 94.25 179 VAL A CA 1
ATOM 1441 C C . VAL A 1 179 ? -14.523 -46.5 -12.258 1 94.25 179 VAL A C 1
ATOM 1443 O O . VAL A 1 179 ? -13.727 -47.219 -11.641 1 94.25 179 VAL A O 1
ATOM 1446 N N . LEU A 1 180 ? -14.18 -45.719 -13.242 1 95.94 180 LEU A N 1
ATOM 1447 C CA . LEU A 1 180 ? -12.789 -45.375 -13.539 1 95.94 180 LEU A CA 1
ATOM 1448 C C . LEU A 1 180 ? -12.469 -43.938 -13.133 1 95.94 180 LEU A C 1
ATOM 1450 O O . LEU A 1 180 ? -13.273 -43.031 -13.352 1 95.94 180 LEU A O 1
ATOM 1454 N N . PHE A 1 181 ? -11.383 -43.844 -12.438 1 95.69 181 PHE A N 1
ATOM 1455 C CA . PHE A 1 181 ? -10.789 -42.531 -12.141 1 95.69 181 PHE A CA 1
ATOM 1456 C C . PHE A 1 181 ? -9.719 -42.188 -13.164 1 95.69 181 PHE A C 1
ATOM 1458 O O . PHE A 1 181 ? -8.953 -43.062 -13.594 1 95.69 181 PHE A O 1
ATOM 1465 N N . GLY A 1 182 ? -9.672 -40.906 -13.578 1 96.31 182 GLY A N 1
ATOM 1466 C CA . GLY A 1 182 ? -8.57 -40.5 -14.445 1 96.31 182 GLY A CA 1
ATOM 1467 C C . GLY A 1 182 ? -8.367 -39 -14.508 1 96.31 182 GLY A C 1
ATOM 1468 O O . GLY A 1 182 ? -9.336 -38.25 -14.484 1 96.31 182 GLY A O 1
ATOM 1469 N N . THR A 1 183 ? -7.113 -38.656 -14.609 1 96.88 183 THR A N 1
ATOM 1470 C CA . THR A 1 183 ? -6.773 -37.25 -14.922 1 96.88 183 THR A CA 1
ATOM 1471 C C . THR A 1 183 ? -6.895 -37 -16.422 1 96.88 183 THR A C 1
ATOM 1473 O O . THR A 1 183 ? -7.371 -37.844 -17.172 1 96.88 183 THR A O 1
ATOM 1476 N N . ILE A 1 184 ? -6.559 -35.812 -16.844 1 97.56 184 ILE A N 1
ATOM 1477 C CA . ILE A 1 184 ? -6.746 -35.438 -18.25 1 97.56 184 ILE A CA 1
ATOM 1478 C C . ILE A 1 184 ? -5.98 -36.406 -19.141 1 97.56 184 ILE A C 1
ATOM 1480 O O . ILE A 1 184 ? -6.5 -36.844 -20.172 1 97.56 184 ILE A O 1
ATOM 1484 N N . ASP A 1 185 ? -4.777 -36.75 -18.781 1 97.75 185 ASP A N 1
ATOM 1485 C CA . ASP A 1 185 ? -3.975 -37.656 -19.594 1 97.75 185 ASP A CA 1
ATOM 1486 C C . ASP A 1 185 ? -4.66 -39 -19.734 1 97.75 185 ASP A C 1
ATOM 1488 O O . ASP A 1 185 ? -4.684 -39.594 -20.828 1 97.75 185 ASP A O 1
ATOM 1492 N N . THR A 1 186 ? -5.223 -39.5 -18.688 1 97.81 186 THR A N 1
ATOM 1493 C CA . THR A 1 186 ? -5.887 -40.812 -18.688 1 97.81 186 THR A CA 1
ATOM 1494 C C . THR A 1 186 ? -7.062 -40.812 -19.656 1 97.81 186 THR A C 1
ATOM 1496 O O . THR A 1 186 ? -7.211 -41.75 -20.453 1 97.81 186 THR A O 1
ATOM 1499 N N . TYR A 1 187 ? -7.805 -39.75 -19.547 1 97.06 187 TYR A N 1
ATOM 1500 C CA . TYR A 1 187 ? -9 -39.688 -20.375 1 97.06 187 TYR A CA 1
ATOM 1501 C C . TYR A 1 187 ? -8.633 -39.562 -21.844 1 97.06 187 TYR A C 1
ATOM 1503 O O . TYR A 1 187 ? -9.273 -40.188 -22.703 1 97.06 187 TYR A O 1
ATOM 1511 N N . ILE A 1 188 ? -7.672 -38.781 -22.172 1 97.62 188 ILE A N 1
ATOM 1512 C CA . ILE A 1 188 ? -7.242 -38.594 -23.547 1 97.62 188 ILE A CA 1
ATOM 1513 C C . ILE A 1 188 ? -6.711 -39.906 -24.125 1 97.62 188 ILE A C 1
ATOM 1515 O O . ILE A 1 188 ? -7.023 -40.281 -25.25 1 97.62 188 ILE A O 1
ATOM 1519 N N . ILE A 1 189 ? -5.914 -40.625 -23.359 1 97.88 189 ILE A N 1
ATOM 1520 C CA . ILE A 1 189 ? -5.41 -41.938 -23.781 1 97.88 189 ILE A CA 1
ATOM 1521 C C . ILE A 1 189 ? -6.578 -42.875 -24 1 97.88 189 ILE A C 1
ATOM 1523 O O . ILE A 1 189 ? -6.605 -43.625 -24.969 1 97.88 189 ILE A O 1
ATOM 1527 N N . TRP A 1 190 ? -7.512 -42.844 -23.031 1 97.25 190 TRP A N 1
ATOM 1528 C CA . TRP A 1 190 ? -8.695 -43.688 -23.094 1 97.25 190 TRP A CA 1
ATOM 1529 C C . TRP A 1 190 ? -9.477 -43.438 -24.391 1 97.25 190 TRP A C 1
ATOM 1531 O O . TRP A 1 190 ? -9.898 -44.375 -25.062 1 97.25 190 TRP A O 1
ATOM 1541 N N . ARG A 1 191 ? -9.625 -42.188 -24.75 1 95.5 191 ARG A N 1
ATOM 1542 C CA . ARG A 1 191 ? -10.352 -41.812 -25.953 1 95.5 191 ARG A CA 1
ATOM 1543 C C . ARG A 1 191 ? -9.562 -42.188 -27.203 1 95.5 191 ARG A C 1
ATOM 1545 O O . ARG A 1 191 ? -10.133 -42.719 -28.172 1 95.5 191 ARG A O 1
ATOM 1552 N N . LEU A 1 192 ? -8.297 -41.906 -27.203 1 97.06 192 LEU A N 1
ATOM 1553 C CA . LEU A 1 192 ? -7.449 -42.188 -28.344 1 97.06 192 LEU A CA 1
ATOM 1554 C C . LEU A 1 192 ? -7.363 -43.688 -28.609 1 97.06 192 LEU A C 1
ATOM 1556 O O . LEU A 1 192 ? -7.188 -44.125 -29.75 1 97.06 192 LEU A O 1
ATOM 1560 N N . SER A 1 193 ? -7.484 -44.5 -27.562 1 96.38 193 SER A N 1
ATOM 1561 C CA . SER A 1 193 ? -7.383 -45.938 -27.688 1 96.38 193 SER A CA 1
ATOM 1562 C C . SER A 1 193 ? -8.75 -46.562 -27.938 1 96.38 193 SER A C 1
ATOM 1564 O O . SER A 1 193 ? -8.898 -47.781 -27.891 1 96.38 193 SER A O 1
ATOM 1566 N N . LYS A 1 194 ? -9.766 -45.719 -28.141 1 93.56 194 LYS A N 1
ATOM 1567 C CA . LYS A 1 194 ? -11.141 -46.188 -28.312 1 93.56 194 LYS A CA 1
ATOM 1568 C C . LYS A 1 194 ? -11.602 -47 -27.109 1 93.56 194 LYS A C 1
ATOM 1570 O O . LYS A 1 194 ? -12.125 -48.125 -27.266 1 93.56 194 LYS A O 1
ATOM 1575 N N . ARG A 1 195 ? -11.219 -46.625 -25.938 1 93.19 195 ARG A N 1
ATOM 1576 C CA . ARG A 1 195 ? -11.695 -47.094 -24.641 1 93.19 195 ARG A CA 1
ATOM 1577 C C . ARG A 1 195 ? -11.008 -48.375 -24.25 1 93.19 195 ARG A C 1
ATOM 1579 O O . ARG A 1 195 ? -11.547 -49.156 -23.469 1 93.19 195 ARG A O 1
ATOM 1586 N N . LYS A 1 196 ? -9.836 -48.562 -24.766 1 94.31 196 LYS A N 1
ATOM 1587 C CA . LYS A 1 196 ? -9.156 -49.812 -24.484 1 94.31 196 LYS A CA 1
ATOM 1588 C C . LYS A 1 196 ? -8.133 -49.656 -23.375 1 94.31 196 LYS A C 1
ATOM 1590 O O . LYS A 1 196 ? -7.852 -50.594 -22.625 1 94.31 196 LYS A O 1
ATOM 1595 N N . LEU A 1 197 ? -7.527 -48.531 -23.312 1 96.75 197 LEU A N 1
ATOM 1596 C CA . LEU A 1 197 ? -6.426 -48.344 -22.375 1 96.75 197 LEU A CA 1
ATOM 1597 C C . LEU A 1 197 ? -6.816 -47.375 -21.266 1 96.75 197 LEU A C 1
ATOM 1599 O O . LEU A 1 197 ? -7.184 -46.219 -21.531 1 96.75 197 LEU A O 1
ATOM 1603 N N . HIS A 1 198 ? -6.809 -47.812 -20.031 1 97.38 198 HIS A N 1
ATOM 1604 C CA . HIS A 1 198 ? -6.941 -47 -18.812 1 97.38 198 HIS A CA 1
ATOM 1605 C C . HIS A 1 198 ? -5.594 -46.812 -18.125 1 97.38 198 HIS A C 1
ATOM 1607 O O . HIS A 1 198 ? -5.254 -47.562 -17.203 1 97.38 198 HIS A O 1
ATOM 1613 N N . LEU A 1 199 ? -4.832 -45.781 -18.641 1 97.5 199 LEU A N 1
ATOM 1614 C CA . LEU A 1 199 ? -3.447 -45.594 -18.234 1 97.5 199 LEU A CA 1
ATOM 1615 C C . LEU A 1 199 ? -3.215 -44.156 -17.766 1 97.5 199 LEU A C 1
ATOM 1617 O O . LEU A 1 199 ? -3.967 -43.25 -18.125 1 97.5 199 LEU A O 1
ATOM 1621 N N . THR A 1 200 ? -2.309 -43.969 -16.938 1 97.19 200 THR A N 1
ATOM 1622 C CA . THR A 1 200 ? -1.779 -42.656 -16.578 1 97.19 200 THR A CA 1
ATOM 1623 C C . THR A 1 200 ? -0.261 -42.719 -16.438 1 97.19 200 THR A C 1
ATOM 1625 O O . THR A 1 200 ? 0.303 -43.75 -16.125 1 97.19 200 THR A O 1
ATOM 1628 N N . ASP A 1 201 ? 0.341 -41.625 -16.797 1 95.5 201 ASP A N 1
ATOM 1629 C CA . ASP A 1 201 ? 1.78 -41.5 -16.578 1 95.5 201 ASP A CA 1
ATOM 1630 C C . ASP A 1 201 ? 2.105 -41.281 -15.102 1 95.5 201 ASP A C 1
ATOM 1632 O O . ASP A 1 201 ? 1.339 -40.656 -14.375 1 95.5 201 ASP A O 1
ATOM 1636 N N . ILE A 1 202 ? 3.225 -41.781 -14.68 1 94.56 202 ILE A N 1
ATOM 1637 C CA . ILE A 1 202 ? 3.629 -41.781 -13.281 1 94.56 202 ILE A CA 1
ATOM 1638 C C . ILE A 1 202 ? 3.781 -40.344 -12.773 1 94.56 202 ILE A C 1
ATOM 1640 O O . ILE A 1 202 ? 3.506 -40.062 -11.602 1 94.56 202 ILE A O 1
ATOM 1644 N N . SER A 1 203 ? 4.289 -39.469 -13.602 1 94.81 203 SER A N 1
ATOM 1645 C CA . SER A 1 203 ? 4.41 -38.094 -13.188 1 94.81 203 SER A CA 1
ATOM 1646 C C . SER A 1 203 ? 3.043 -37.469 -12.914 1 94.81 203 SER A C 1
ATOM 1648 O O . SER A 1 203 ? 2.889 -36.688 -11.984 1 94.81 203 SER A O 1
ATOM 1650 N N . CYS A 1 204 ? 2.049 -37.75 -13.672 1 95.12 204 CYS A N 1
ATOM 1651 C CA . CYS A 1 204 ? 0.685 -37.281 -13.469 1 95.12 204 CYS A CA 1
ATOM 1652 C C . CYS A 1 204 ? 0.073 -37.875 -12.211 1 95.12 204 CYS A C 1
ATOM 1654 O O . CYS A 1 204 ? -0.582 -37.188 -11.438 1 95.12 204 CYS A O 1
ATOM 1656 N N . ALA A 1 205 ? 0.312 -39.156 -12.039 1 93.38 205 ALA A N 1
ATOM 1657 C CA . ALA A 1 205 ? -0.181 -39.844 -10.844 1 93.38 205 ALA A CA 1
ATOM 1658 C C . ALA A 1 205 ? 0.379 -39.188 -9.578 1 93.38 205 ALA A C 1
ATOM 1660 O O . ALA A 1 205 ? -0.339 -39.031 -8.586 1 93.38 205 ALA A O 1
ATOM 1661 N N . SER A 1 206 ? 1.584 -38.875 -9.625 1 88.94 206 SER A N 1
ATOM 1662 C CA . SER A 1 206 ? 2.273 -38.312 -8.461 1 88.94 206 SER A CA 1
ATOM 1663 C C . SER A 1 206 ? 1.662 -36.969 -8.047 1 88.94 206 SER A C 1
ATOM 1665 O O . SER A 1 206 ? 1.774 -36.562 -6.891 1 88.94 206 SER A O 1
ATOM 1667 N N . GLY A 1 207 ? 1.018 -36.344 -8.945 1 85.94 207 GLY A N 1
ATOM 1668 C CA . GLY A 1 207 ? 0.429 -35.031 -8.672 1 85.94 207 GLY A CA 1
ATOM 1669 C C . GLY A 1 207 ? -0.967 -35.125 -8.078 1 85.94 207 GLY A C 1
ATOM 1670 O O . GLY A 1 207 ? -1.576 -34.094 -7.758 1 85.94 207 GLY A O 1
ATOM 1671 N N . THR A 1 208 ? -1.505 -36.25 -7.797 1 87.06 208 THR A N 1
ATOM 1672 C CA . THR A 1 208 ? -2.891 -36.438 -7.383 1 87.06 208 THR A CA 1
ATOM 1673 C C . THR A 1 208 ? -3.002 -36.469 -5.863 1 87.06 208 THR A C 1
ATOM 1675 O O . THR A 1 208 ? -4.105 -36.438 -5.312 1 87.06 208 THR A O 1
ATOM 1678 N N . ALA A 1 209 ? -1.899 -36.562 -5.207 1 81.25 209 ALA A N 1
ATOM 1679 C CA . ALA A 1 209 ? -1.86 -36.781 -3.762 1 81.25 209 ALA A CA 1
ATOM 1680 C C . ALA A 1 209 ? -2.449 -38.125 -3.391 1 81.25 209 ALA A C 1
ATOM 1682 O O . ALA A 1 209 ? -2.967 -38.312 -2.287 1 81.25 209 ALA A O 1
ATOM 1683 N N . MET A 1 210 ? -2.516 -39.062 -4.336 1 86.38 210 MET A N 1
ATOM 1684 C CA . MET A 1 210 ? -3.004 -40.438 -4.098 1 86.38 210 MET A CA 1
ATOM 1685 C C . MET A 1 210 ? -1.947 -41.469 -4.477 1 86.38 210 MET A C 1
ATOM 1687 O O . MET A 1 210 ? -2.232 -42.656 -4.527 1 86.38 210 MET A O 1
ATOM 1691 N N . PHE A 1 211 ? -0.889 -40.906 -4.781 1 86.56 211 PHE A N 1
ATOM 1692 C CA . PHE A 1 211 ? 0.245 -41.719 -5.242 1 86.56 211 PHE A CA 1
ATOM 1693 C C . PHE A 1 211 ? 1.379 -41.688 -4.223 1 86.56 211 PHE A C 1
ATOM 1695 O O . PHE A 1 211 ? 1.633 -40.625 -3.605 1 86.56 211 PHE A O 1
ATOM 1702 N N . ASP A 1 212 ? 1.996 -42.812 -3.996 1 80.81 212 ASP A N 1
ATOM 1703 C CA . ASP A 1 212 ? 3.178 -42.906 -3.143 1 80.81 212 ASP A CA 1
ATOM 1704 C C . ASP A 1 212 ? 4.457 -42.812 -3.969 1 80.81 212 ASP A C 1
ATOM 1706 O O . ASP A 1 212 ? 4.852 -43.75 -4.633 1 80.81 212 ASP A O 1
ATOM 1710 N N . PRO A 1 213 ? 5.105 -41.75 -3.898 1 79.31 213 PRO A N 1
ATOM 1711 C CA . PRO A 1 213 ? 6.297 -41.531 -4.73 1 79.31 213 PRO A CA 1
ATOM 1712 C C . PRO A 1 213 ? 7.461 -42.438 -4.305 1 79.31 213 PRO A C 1
ATOM 1714 O O . PRO A 1 213 ? 8.383 -42.688 -5.094 1 79.31 213 PRO A O 1
ATOM 1717 N N . TYR A 1 214 ? 7.469 -42.906 -3.09 1 76.81 214 TYR A N 1
ATOM 1718 C CA . TYR A 1 214 ? 8.547 -43.781 -2.6 1 76.81 214 TYR A CA 1
ATOM 1719 C C . TYR A 1 214 ? 8.406 -45.188 -3.15 1 76.81 214 TYR A C 1
ATOM 1721 O O . TYR A 1 214 ? 9.391 -45.781 -3.611 1 76.81 214 TYR A O 1
ATOM 1729 N N . LEU A 1 215 ? 7.199 -45.656 -3.119 1 80.62 215 LEU A N 1
ATOM 1730 C CA . LEU A 1 215 ? 6.953 -47 -3.59 1 80.62 215 LEU A CA 1
ATOM 1731 C C . LEU A 1 215 ? 6.582 -47 -5.07 1 80.62 215 LEU A C 1
ATOM 1733 O O . LEU A 1 215 ? 6.574 -48.062 -5.707 1 80.62 215 LEU A O 1
ATOM 1737 N N . ARG A 1 216 ? 6.34 -45.875 -5.617 1 87.12 216 ARG A N 1
ATOM 1738 C CA . ARG A 1 216 ? 5.996 -45.688 -7.023 1 87.12 216 ARG A CA 1
ATOM 1739 C C . ARG A 1 216 ? 4.758 -46.5 -7.398 1 87.12 216 ARG A C 1
ATOM 1741 O O . ARG A 1 216 ? 4.77 -47.25 -8.383 1 87.12 216 ARG A O 1
ATOM 1748 N N . LYS A 1 217 ? 3.764 -46.375 -6.59 1 88.94 217 LYS A N 1
ATOM 1749 C CA . LYS A 1 217 ? 2.461 -47 -6.816 1 88.94 217 LYS A CA 1
ATOM 1750 C C . LYS A 1 217 ? 1.343 -46.156 -6.195 1 88.94 217 LYS A C 1
ATOM 1752 O O . LYS A 1 217 ? 1.604 -45.25 -5.41 1 88.94 217 LYS A O 1
ATOM 1757 N N . TRP A 1 218 ? 0.169 -46.469 -6.652 1 90.06 218 TRP A N 1
ATOM 1758 C CA . TRP A 1 218 ? -0.972 -45.875 -5.977 1 90.06 218 TRP A CA 1
ATOM 1759 C C . TRP A 1 218 ? -0.98 -46.219 -4.496 1 90.06 218 TRP A C 1
ATOM 1761 O O . TRP A 1 218 ? -0.707 -47.375 -4.125 1 90.06 218 TRP A O 1
ATOM 1771 N N . SER A 1 219 ? -1.247 -45.25 -3.719 1 84.5 219 SER A N 1
ATOM 1772 C CA . SER A 1 219 ? -1.146 -45.438 -2.273 1 84.5 219 SER A CA 1
ATOM 1773 C C . SER A 1 219 ? -2.176 -46.438 -1.763 1 84.5 219 SER A C 1
ATOM 1775 O O . SER A 1 219 ? -3.357 -46.344 -2.1 1 84.5 219 SER A O 1
ATOM 1777 N N . ASP A 1 220 ? -1.722 -47.219 -0.863 1 78.5 220 ASP A N 1
ATOM 1778 C CA . ASP A 1 220 ? -2.592 -48.219 -0.254 1 78.5 220 ASP A CA 1
ATOM 1779 C C . ASP A 1 220 ? -3.568 -47.562 0.727 1 78.5 220 ASP A C 1
ATOM 1781 O O . ASP A 1 220 ? -4.555 -48.188 1.13 1 78.5 220 ASP A O 1
ATOM 1785 N N . ILE A 1 221 ? -3.312 -46.375 0.984 1 74.25 221 ILE A N 1
ATOM 1786 C CA . ILE A 1 221 ? -4.152 -45.656 1.937 1 74.25 221 ILE A CA 1
ATOM 1787 C C . ILE A 1 221 ? -5.43 -45.188 1.244 1 74.25 221 ILE A C 1
ATOM 1789 O O . ILE A 1 221 ? -6.434 -44.906 1.903 1 74.25 221 ILE A O 1
ATOM 1793 N N . CYS A 1 222 ? -5.344 -45.094 -0.036 1 77.56 222 CYS A N 1
ATOM 1794 C CA . CYS A 1 222 ? -6.453 -44.531 -0.795 1 77.56 222 CYS A CA 1
ATOM 1795 C C . CYS A 1 222 ? -7.73 -45.344 -0.57 1 77.56 222 CYS A C 1
ATOM 1797 O O . CYS A 1 222 ? -8.781 -44.75 -0.277 1 77.56 222 CYS A O 1
ATOM 1799 N N . PRO A 1 223 ? -7.609 -46.594 -0.578 1 69.12 223 PRO A N 1
ATOM 1800 C CA . PRO A 1 223 ? -8.82 -47.375 -0.31 1 69.12 223 PRO A CA 1
ATOM 1801 C C . PRO A 1 223 ? -9.391 -47.125 1.084 1 69.12 223 PRO A C 1
ATOM 1803 O O . PRO A 1 223 ? -10.609 -47.156 1.271 1 69.12 223 PRO A O 1
ATOM 1806 N N . LEU A 1 224 ? -8.539 -46.844 1.961 1 68.69 224 LEU A N 1
ATOM 1807 C CA . LEU A 1 224 ? -8.961 -46.594 3.338 1 68.69 224 LEU A CA 1
ATOM 1808 C C . LEU A 1 224 ? -9.594 -45.219 3.488 1 68.69 224 LEU A C 1
ATOM 1810 O O . LEU A 1 224 ? -10.586 -45.062 4.207 1 68.69 224 LEU A O 1
ATOM 1814 N N . LEU A 1 225 ? -9 -44.375 2.787 1 68.25 225 LEU A N 1
ATOM 1815 C CA . LEU A 1 225 ? -9.453 -43 2.922 1 68.25 225 LEU A CA 1
ATOM 1816 C C . LEU A 1 225 ? -10.742 -42.75 2.148 1 68.25 225 LEU A C 1
ATOM 1818 O O . LEU A 1 225 ? -11.617 -42 2.598 1 68.25 225 LEU A O 1
ATOM 1822 N N . PHE A 1 226 ? -10.828 -43.344 1.06 1 73.38 226 PHE A N 1
ATOM 1823 C CA . PHE A 1 226 ? -11.93 -43.062 0.151 1 73.38 226 PHE A CA 1
ATOM 1824 C C . PHE A 1 226 ? -12.945 -44.188 0.135 1 73.38 226 PHE A C 1
ATOM 1826 O O . PHE A 1 226 ? -14.062 -44 -0.353 1 73.38 226 PHE A O 1
ATOM 1833 N N . ASP A 1 227 ? -12.656 -45.312 0.743 1 72 227 ASP A N 1
ATOM 1834 C CA . ASP A 1 227 ? -13.484 -46.5 0.671 1 72 227 ASP A CA 1
ATOM 1835 C C . ASP A 1 227 ? -13.734 -46.906 -0.779 1 72 227 ASP A C 1
ATOM 1837 O O . ASP A 1 227 ? -14.883 -47.094 -1.192 1 72 227 ASP A O 1
ATOM 1841 N N . VAL A 1 228 ? -12.711 -46.875 -1.527 1 75.44 228 VAL A N 1
ATOM 1842 C CA . VAL A 1 228 ? -12.812 -47.281 -2.926 1 75.44 228 VAL A CA 1
ATOM 1843 C C . VAL A 1 228 ? -11.773 -48.344 -3.227 1 75.44 228 VAL A C 1
ATOM 1845 O O . VAL A 1 228 ? -10.789 -48.5 -2.492 1 75.44 228 VAL A O 1
ATOM 1848 N N . SER A 1 229 ? -12.078 -49.125 -4.215 1 78.69 229 SER A N 1
ATOM 1849 C CA . SER A 1 229 ? -11.117 -50.125 -4.688 1 78.69 229 SER A CA 1
ATOM 1850 C C . SER A 1 229 ? -9.977 -49.469 -5.453 1 78.69 229 SER A C 1
ATOM 1852 O O . SER A 1 229 ? -10.164 -48.438 -6.105 1 78.69 229 SER A O 1
ATOM 1854 N N . LEU A 1 230 ? -8.812 -50.094 -5.438 1 80.5 230 LEU A N 1
ATOM 1855 C CA . LEU A 1 230 ? -7.656 -49.625 -6.184 1 80.5 230 LEU A CA 1
ATOM 1856 C C . LEU A 1 230 ? -7.879 -49.75 -7.684 1 80.5 230 LEU A C 1
ATOM 1858 O O . LEU A 1 230 ? -7.199 -49.094 -8.484 1 80.5 230 LEU A O 1
ATOM 1862 N N . SER A 1 231 ? -8.852 -50.594 -8.016 1 83.81 231 SER A N 1
ATOM 1863 C CA . SER A 1 231 ? -9.133 -50.844 -9.422 1 83.81 231 SER A CA 1
ATOM 1864 C C . SER A 1 231 ? -9.719 -49.594 -10.102 1 83.81 231 SER A C 1
ATOM 1866 O O . SER A 1 231 ? -9.766 -49.531 -11.328 1 83.81 231 SER A O 1
ATOM 1868 N N . VAL A 1 232 ? -10.078 -48.688 -9.32 1 90.81 232 VAL A N 1
ATOM 1869 C CA . VAL A 1 232 ? -10.641 -47.438 -9.836 1 90.81 232 VAL A CA 1
ATOM 1870 C C . VAL A 1 232 ? -9.547 -46.594 -10.492 1 90.81 232 VAL A C 1
ATOM 1872 O O . VAL A 1 232 ? -9.812 -45.844 -11.414 1 90.81 232 VAL A O 1
ATOM 1875 N N . PHE A 1 233 ? -8.32 -46.875 -10.086 1 94.12 233 PHE A N 1
ATOM 1876 C CA . PHE A 1 233 ? -7.215 -46.031 -10.531 1 94.12 233 PHE A CA 1
ATOM 1877 C C . PHE A 1 233 ? -6.562 -46.625 -11.781 1 94.12 233 PHE A C 1
ATOM 1879 O O . PHE A 1 233 ? -6.523 -47.844 -11.961 1 94.12 233 PHE A O 1
ATOM 1886 N N . PRO A 1 234 ? -6.109 -45.812 -12.664 1 96.38 234 PRO A N 1
ATOM 1887 C CA . PRO A 1 234 ? -5.488 -46.281 -13.898 1 96.38 234 PRO A CA 1
ATOM 1888 C C . PRO A 1 234 ? -4.148 -46.969 -13.664 1 96.38 234 PRO A C 1
ATOM 1890 O O . PRO A 1 234 ? -3.477 -46.719 -12.664 1 96.38 234 PRO A O 1
ATOM 1893 N N . GLU A 1 235 ? -3.852 -47.875 -14.57 1 95.94 235 GLU A N 1
ATOM 1894 C CA . GLU A 1 235 ? -2.525 -48.469 -14.555 1 95.94 235 GLU A CA 1
ATOM 1895 C C . GLU A 1 235 ? -1.447 -47.469 -14.914 1 95.94 235 GLU A C 1
ATOM 1897 O O . GLU A 1 235 ? -1.705 -46.5 -15.656 1 95.94 235 GLU A O 1
ATOM 1902 N N . LEU A 1 236 ? -0.282 -47.688 -14.414 1 95.19 236 LEU A N 1
ATOM 1903 C CA . LEU A 1 236 ? 0.81 -46.75 -14.617 1 95.19 236 LEU A CA 1
ATOM 1904 C C . LEU A 1 236 ? 1.59 -47.094 -15.883 1 95.19 236 LEU A C 1
ATOM 1906 O O . LEU A 1 236 ? 1.785 -48.281 -16.203 1 95.19 236 LEU A O 1
ATOM 1910 N N . THR A 1 237 ? 1.947 -46.094 -16.578 1 94.75 237 THR A N 1
ATOM 1911 C CA . THR A 1 237 ? 2.832 -46.25 -17.734 1 94.75 237 THR A CA 1
ATOM 1912 C C . THR A 1 237 ? 4.051 -45.344 -17.594 1 94.75 237 THR A C 1
ATOM 1914 O O . THR A 1 237 ? 4.066 -44.438 -16.766 1 94.75 237 THR A O 1
ATOM 1917 N N . ASP A 1 238 ? 5.117 -45.594 -18.453 1 94.31 238 ASP A N 1
ATOM 1918 C CA . ASP A 1 238 ? 6.32 -44.75 -18.469 1 94.31 238 ASP A CA 1
ATOM 1919 C C . ASP A 1 238 ? 6.023 -43.375 -19.062 1 94.31 238 ASP A C 1
ATOM 1921 O O . ASP A 1 238 ? 5.102 -43.219 -19.859 1 94.31 238 ASP A O 1
ATOM 1925 N N . THR A 1 239 ? 6.812 -42.469 -18.672 1 97.44 239 THR A N 1
ATOM 1926 C CA . THR A 1 239 ? 6.68 -41.094 -19.172 1 97.44 239 THR A CA 1
ATOM 1927 C C . THR A 1 239 ? 7.098 -41.031 -20.641 1 97.44 239 THR A C 1
ATOM 1929 O O . THR A 1 239 ? 6.508 -40.281 -21.422 1 97.44 239 THR A O 1
ATOM 1932 N N . SER A 1 240 ? 8.078 -41.719 -20.984 1 97.5 240 SER A N 1
ATOM 1933 C CA . SER A 1 240 ? 8.633 -41.75 -22.328 1 97.5 240 SER A CA 1
ATOM 1934 C C . SER A 1 240 ? 8.711 -43.188 -22.859 1 97.5 240 SER A C 1
ATOM 1936 O O . SER A 1 240 ? 9.555 -43.969 -22.422 1 97.5 240 SER A O 1
ATOM 1938 N N . GLY A 1 241 ? 7.895 -43.531 -23.719 1 96.75 241 GLY A N 1
ATOM 1939 C CA . GLY A 1 241 ? 7.723 -44.844 -24.328 1 96.75 241 GLY A CA 1
ATOM 1940 C C . GLY A 1 241 ? 6.492 -44.938 -25.203 1 96.75 241 GLY A C 1
ATOM 1941 O O . GLY A 1 241 ? 5.609 -44.094 -25.141 1 96.75 241 GLY A O 1
ATOM 1942 N N . HIS A 1 242 ? 6.508 -46 -26.031 1 97.31 242 HIS A N 1
ATOM 1943 C CA . HIS A 1 242 ? 5.344 -46.156 -26.891 1 97.31 242 HIS A CA 1
ATOM 1944 C C . HIS A 1 242 ? 4.094 -46.469 -26.078 1 97.31 242 HIS A C 1
ATOM 1946 O O . HIS A 1 242 ? 4.066 -47.406 -25.297 1 97.31 242 HIS A O 1
ATOM 1952 N N . ILE A 1 243 ? 3.088 -45.688 -26.266 1 97.56 243 ILE A N 1
ATOM 1953 C CA . ILE A 1 243 ? 1.846 -45.875 -25.516 1 97.56 243 ILE A CA 1
ATOM 1954 C C . ILE A 1 243 ? 0.771 -46.438 -26.438 1 97.56 243 ILE A C 1
ATOM 1956 O O . ILE A 1 243 ? 0.2 -47.5 -26.141 1 97.56 243 ILE A O 1
ATOM 1960 N N . LEU A 1 244 ? 0.532 -45.688 -27.516 1 98.06 244 LEU A N 1
ATOM 1961 C CA . LEU A 1 244 ? -0.419 -46.156 -28.516 1 98.06 244 LEU A CA 1
ATOM 1962 C C . LEU A 1 244 ? -0.185 -45.438 -29.844 1 98.06 244 LEU A C 1
ATOM 1964 O O . LEU A 1 244 ? 0.599 -44.5 -29.922 1 98.06 244 LEU A O 1
ATOM 1968 N N . ASP A 1 245 ? -0.774 -46.031 -30.891 1 97.94 245 ASP A N 1
ATOM 1969 C CA . ASP A 1 245 ? -0.836 -45.344 -32.188 1 97.94 245 ASP A CA 1
ATOM 1970 C C . ASP A 1 245 ? -2.158 -44.594 -32.344 1 97.94 245 ASP A C 1
ATOM 1972 O O . ASP A 1 245 ? -3.23 -45.188 -32.281 1 97.94 245 ASP A O 1
ATOM 1976 N N . VAL A 1 246 ? -2.023 -43.312 -32.562 1 97.62 246 VAL A N 1
ATOM 1977 C CA . VAL A 1 246 ? -3.217 -42.5 -32.75 1 97.62 246 VAL A CA 1
ATOM 1978 C C . VAL A 1 246 ? -3.977 -42.969 -33.969 1 97.62 246 VAL A C 1
ATOM 1980 O O . VAL A 1 246 ? -3.387 -43.156 -35.062 1 97.62 246 VAL A O 1
ATOM 1983 N N . PRO A 1 247 ? -5.262 -43.125 -33.812 1 96.38 247 PRO A N 1
ATOM 1984 C CA . PRO A 1 247 ? -6.035 -43.656 -34.938 1 96.38 247 PRO A CA 1
ATOM 1985 C C . PRO A 1 247 ? -6.055 -42.75 -36.156 1 96.38 247 PRO A C 1
ATOM 1987 O O . PRO A 1 247 ? -6.156 -41.531 -36 1 96.38 247 PRO A O 1
ATOM 1990 N N . GLU A 1 248 ? -6.035 -43.312 -37.344 1 95.88 248 GLU A N 1
ATOM 1991 C CA . GLU A 1 248 ? -5.98 -42.562 -38.594 1 95.88 248 GLU A CA 1
ATOM 1992 C C . GLU A 1 248 ? -7.262 -41.75 -38.812 1 95.88 248 GLU A C 1
ATOM 1994 O O . GLU A 1 248 ? -7.238 -40.688 -39.438 1 95.88 248 GLU A O 1
ATOM 1999 N N . GLU A 1 249 ? -8.32 -42.219 -38.25 1 95.44 249 GLU A N 1
ATOM 2000 C CA . GLU A 1 249 ? -9.633 -41.594 -38.5 1 95.44 249 GLU A CA 1
ATOM 2001 C C . GLU A 1 249 ? -9.711 -40.219 -37.875 1 95.44 249 GLU A C 1
ATOM 2003 O O . GLU A 1 249 ? -10.531 -39.375 -38.312 1 95.44 249 GLU A O 1
ATOM 2008 N N . ILE A 1 250 ? -8.867 -39.969 -36.938 1 94.69 250 ILE A N 1
ATOM 2009 C CA . ILE A 1 250 ? -9 -38.719 -36.219 1 94.69 250 ILE A CA 1
ATOM 2010 C C . ILE A 1 250 ? -8.266 -37.594 -36.969 1 94.69 250 ILE A C 1
ATOM 2012 O O . ILE A 1 250 ? -8.812 -36.5 -37.156 1 94.69 250 ILE A O 1
ATOM 2016 N N . PHE A 1 251 ? -7.004 -37.906 -37.438 1 95.06 251 PHE A N 1
ATOM 2017 C CA . PHE A 1 251 ? -6.188 -36.812 -38 1 95.06 251 PHE A CA 1
ATOM 2018 C C . PHE A 1 251 ? -5.809 -37.125 -39.438 1 95.06 251 PHE A C 1
ATOM 2020 O O . PHE A 1 251 ? -5.074 -36.344 -40.062 1 95.06 251 PHE A O 1
ATOM 2027 N N . GLY A 1 252 ? -6.227 -38.219 -40 1 94 252 GLY A N 1
ATOM 2028 C CA . GLY A 1 252 ? -5.992 -38.562 -41.406 1 94 252 GLY A CA 1
ATOM 2029 C C . GLY A 1 252 ? -4.871 -39.562 -41.594 1 94 252 GLY A C 1
ATOM 2030 O O . GLY A 1 252 ? -4.738 -40.188 -42.656 1 94 252 GLY A O 1
ATOM 2031 N N . ALA A 1 253 ? -4.035 -39.75 -40.594 1 95.25 253 ALA A N 1
ATOM 2032 C CA . ALA A 1 253 ? -2.973 -40.75 -40.562 1 95.25 253 ALA A CA 1
ATOM 2033 C C . ALA A 1 253 ? -2.635 -41.156 -39.125 1 95.25 253 ALA A C 1
ATOM 2035 O O . ALA A 1 253 ? -2.906 -40.406 -38.188 1 95.25 253 ALA A O 1
ATOM 2036 N N . SER A 1 254 ? -2.08 -42.312 -39.062 1 96.81 254 SER A N 1
ATOM 2037 C CA . SER A 1 254 ? -1.679 -42.812 -37.75 1 96.81 254 SER A CA 1
ATOM 2038 C C . SER A 1 254 ? -0.266 -42.344 -37.406 1 96.81 254 SER A C 1
ATOM 2040 O O . SER A 1 254 ? 0.605 -42.281 -38.25 1 96.81 254 SER A O 1
ATOM 2042 N N . PHE A 1 255 ? -0.036 -42 -36.219 1 96.75 255 PHE A N 1
ATOM 2043 C CA . PHE A 1 255 ? 1.279 -41.656 -35.688 1 96.75 255 PHE A CA 1
ATOM 2044 C C . PHE A 1 255 ? 1.371 -42.062 -34.219 1 96.75 255 PHE A C 1
ATOM 2046 O O . PHE A 1 255 ? 0.35 -42.156 -33.531 1 96.75 255 PHE A O 1
ATOM 2053 N N . PRO A 1 256 ? 2.508 -42.219 -33.656 1 98.12 256 PRO A N 1
ATOM 2054 C CA . PRO A 1 256 ? 2.646 -42.781 -32.312 1 98.12 256 PRO A CA 1
ATOM 2055 C C . PRO A 1 256 ? 2.582 -41.719 -31.234 1 98.12 256 PRO A C 1
ATOM 2057 O O . PRO A 1 256 ? 3.189 -40.656 -31.359 1 98.12 256 PRO A O 1
ATOM 2060 N N . LEU A 1 257 ? 1.808 -42 -30.25 1 98.56 257 LEU A N 1
ATOM 2061 C CA . LEU A 1 257 ? 1.915 -41.312 -28.969 1 98.56 257 LEU A CA 1
ATOM 2062 C C . LEU A 1 257 ? 2.992 -41.969 -28.109 1 98.56 257 LEU A C 1
ATOM 2064 O O . LEU A 1 257 ? 2.857 -43.125 -27.703 1 98.56 257 LEU A O 1
ATOM 2068 N N . THR A 1 258 ? 4.027 -41.188 -27.781 1 98.56 258 THR A N 1
ATOM 2069 C CA . THR A 1 258 ? 5.172 -41.844 -27.156 1 98.56 258 THR A CA 1
ATOM 2070 C C . THR A 1 258 ? 5.562 -41.156 -25.859 1 98.56 258 THR A C 1
ATOM 2072 O O . THR A 1 258 ? 6.566 -41.5 -25.234 1 98.56 258 THR A O 1
ATOM 2075 N N . SER A 1 259 ? 4.762 -40.156 -25.438 1 98.5 259 SER A N 1
ATOM 2076 C CA . SER A 1 259 ? 5.043 -39.531 -24.141 1 98.5 259 SER A CA 1
ATOM 2077 C C . SER A 1 259 ? 3.799 -38.875 -23.578 1 98.5 259 SER A C 1
ATOM 2079 O O . SER A 1 259 ? 3.016 -38.25 -24.312 1 98.5 259 SER A O 1
ATOM 2081 N N . VAL A 1 260 ? 3.625 -39 -22.312 1 98.19 260 VAL A N 1
ATOM 2082 C CA . VAL A 1 260 ? 2.666 -38.281 -21.469 1 98.19 260 VAL A CA 1
ATOM 2083 C C . VAL A 1 260 ? 3.336 -37.844 -20.172 1 98.19 260 VAL A C 1
ATOM 2085 O O . VAL A 1 260 ? 4.062 -38.625 -19.562 1 98.19 260 VAL A O 1
ATOM 2088 N N . VAL A 1 261 ? 3.18 -36.594 -19.844 1 97.88 261 VAL A N 1
ATOM 2089 C CA . VAL A 1 261 ? 3.898 -36.062 -18.672 1 97.88 261 VAL A CA 1
ATOM 2090 C C . VAL A 1 261 ? 3.119 -34.906 -18.047 1 97.88 261 VAL A C 1
ATOM 2092 O O . VAL A 1 261 ? 2.332 -34.25 -18.719 1 97.88 261 VAL A O 1
ATOM 2095 N N . ALA A 1 262 ? 3.299 -34.75 -16.766 1 95.88 262 ALA A N 1
ATOM 2096 C CA . ALA A 1 262 ? 2.715 -33.594 -16.109 1 95.88 262 ALA A CA 1
ATOM 2097 C C . ALA A 1 262 ? 3.365 -32.281 -16.578 1 95.88 262 ALA A C 1
ATOM 2099 O O . ALA A 1 262 ? 4.547 -32.281 -16.938 1 95.88 262 ALA A O 1
ATOM 2100 N N . ASP A 1 263 ? 2.639 -31.172 -16.562 1 92.44 263 ASP A N 1
ATOM 2101 C CA . ASP A 1 263 ? 3.061 -29.938 -17.203 1 92.44 263 ASP A CA 1
ATOM 2102 C C . ASP A 1 263 ? 4.324 -29.375 -16.547 1 92.44 263 ASP A C 1
ATOM 2104 O O . ASP A 1 263 ? 5.277 -29.016 -17.234 1 92.44 263 ASP A O 1
ATOM 2108 N N . THR A 1 264 ? 4.387 -29.328 -15.227 1 90.62 264 THR A N 1
ATOM 2109 C CA . THR A 1 264 ? 5.562 -28.797 -14.547 1 90.62 264 THR A CA 1
ATOM 2110 C C . THR A 1 264 ? 6.777 -29.688 -14.789 1 90.62 264 THR A C 1
ATOM 2112 O O . THR A 1 264 ? 7.895 -29.188 -14.961 1 90.62 264 THR A O 1
ATOM 2115 N N . GLN A 1 265 ? 6.523 -30.953 -14.781 1 94.75 265 GLN A N 1
ATOM 2116 C CA . GLN A 1 265 ? 7.59 -31.906 -15.039 1 94.75 265 GLN A CA 1
ATOM 2117 C C . GLN A 1 265 ? 8.078 -31.812 -16.484 1 94.75 265 GLN A C 1
ATOM 2119 O O . GLN A 1 265 ? 9.281 -31.906 -16.75 1 94.75 265 GLN A O 1
ATOM 2124 N N . ALA A 1 266 ? 7.129 -31.594 -17.359 1 96.38 266 ALA A N 1
ATOM 2125 C CA . ALA A 1 266 ? 7.496 -31.344 -18.75 1 96.38 266 ALA A CA 1
ATOM 2126 C C . ALA A 1 266 ? 8.383 -30.109 -18.875 1 96.38 266 ALA A C 1
ATOM 2128 O O . ALA A 1 266 ? 9.336 -30.094 -19.641 1 96.38 266 ALA A O 1
ATOM 2129 N N . THR A 1 267 ? 8.07 -29.156 -18.141 1 94.62 267 THR A N 1
ATOM 2130 C CA . THR A 1 267 ? 8.836 -27.922 -18.156 1 94.62 267 THR A CA 1
ATOM 2131 C C . THR A 1 267 ? 10.258 -28.156 -17.672 1 94.62 267 THR A C 1
ATOM 2133 O O . THR A 1 267 ? 11.219 -27.672 -18.281 1 94.62 267 THR A O 1
ATOM 2136 N N . VAL A 1 268 ? 10.391 -28.875 -16.594 1 95.31 268 VAL A N 1
ATOM 2137 C CA . VAL A 1 268 ? 11.719 -29.188 -16.062 1 95.31 268 VAL A CA 1
ATOM 2138 C C . VAL A 1 268 ? 12.531 -29.906 -17.125 1 95.31 268 VAL A C 1
ATOM 2140 O O . VAL A 1 268 ? 13.711 -29.594 -17.328 1 95.31 268 VAL A O 1
ATOM 2143 N N . PHE A 1 269 ? 11.875 -30.828 -17.766 1 96 269 PHE A N 1
ATOM 2144 C CA . PHE A 1 269 ? 12.562 -31.594 -18.797 1 96 269 PHE A CA 1
ATOM 2145 C C . PHE A 1 269 ? 12.945 -30.688 -19.969 1 96 269 PHE A C 1
ATOM 2147 O O . PHE A 1 269 ? 14.047 -30.781 -20.5 1 96 269 PHE A O 1
ATOM 2154 N N . GLY A 1 270 ? 12.062 -29.844 -20.375 1 94.69 270 GLY A N 1
ATOM 2155 C CA . GLY A 1 270 ? 12.312 -28.906 -21.469 1 94.69 270 GLY A CA 1
ATOM 2156 C C . GLY A 1 270 ? 13.422 -27.922 -21.156 1 94.69 270 GLY A C 1
ATOM 2157 O O . GLY A 1 270 ? 14.055 -27.375 -22.062 1 94.69 270 GLY A O 1
ATOM 2158 N N . LEU A 1 271 ? 13.656 -27.719 -19.906 1 94.69 271 LEU A N 1
ATOM 2159 C CA . LEU A 1 271 ? 14.703 -26.797 -19.469 1 94.69 271 LEU A CA 1
ATOM 2160 C C . LEU A 1 271 ? 16 -27.547 -19.203 1 94.69 271 LEU A C 1
ATOM 2162 O O . LEU A 1 271 ? 16.953 -26.984 -18.656 1 94.69 271 LEU A O 1
ATOM 2166 N N . ASN A 1 272 ? 16.016 -28.844 -19.484 1 93.31 272 ASN A N 1
ATOM 2167 C CA . ASN A 1 272 ? 17.188 -29.703 -19.359 1 93.31 272 ASN A CA 1
ATOM 2168 C C . ASN A 1 272 ? 17.578 -29.906 -17.891 1 93.31 272 ASN A C 1
ATOM 2170 O O . ASN A 1 272 ? 18.766 -29.953 -17.562 1 93.31 272 ASN A O 1
ATOM 2174 N N . GLY A 1 273 ? 16.609 -29.891 -17.031 1 94.38 273 GLY A N 1
ATOM 2175 C CA . GLY A 1 273 ? 16.859 -30.172 -15.625 1 94.38 273 GLY A CA 1
ATOM 2176 C C . GLY A 1 273 ? 16.984 -31.641 -15.32 1 94.38 273 GLY A C 1
ATOM 2177 O O . GLY A 1 273 ? 16.203 -32.219 -14.562 1 94.38 273 GLY A O 1
ATOM 2178 N N . PHE A 1 274 ? 18.109 -32.312 -15.711 1 94.06 274 PHE A N 1
ATOM 2179 C CA . PHE A 1 274 ? 18.219 -33.75 -15.742 1 94.06 274 PHE A CA 1
ATOM 2180 C C . PHE A 1 274 ? 18.953 -34.25 -14.508 1 94.06 274 PHE A C 1
ATOM 2182 O O . PHE A 1 274 ? 18.828 -35.438 -14.133 1 94.06 274 PHE A O 1
ATOM 2189 N N . ASN A 1 275 ? 19.734 -33.375 -13.953 1 92.81 275 ASN A N 1
ATOM 2190 C CA . ASN A 1 275 ? 20.625 -33.844 -12.891 1 92.81 275 ASN A CA 1
ATOM 2191 C C . ASN A 1 275 ? 20.172 -33.375 -11.523 1 92.81 275 ASN A C 1
ATOM 2193 O O . ASN A 1 275 ? 19.516 -32.312 -11.406 1 92.81 275 ASN A O 1
ATOM 2197 N N . ALA A 1 276 ? 20.562 -34.219 -10.539 1 92.5 276 ALA A N 1
ATOM 2198 C CA . ALA A 1 276 ? 20.312 -33.781 -9.164 1 92.5 276 ALA A CA 1
ATOM 2199 C C . ALA A 1 276 ? 20.969 -32.406 -8.898 1 92.5 276 ALA A C 1
ATOM 2201 O O . ALA A 1 276 ? 22.141 -32.219 -9.219 1 92.5 276 ALA A O 1
ATOM 2202 N N . GLY A 1 277 ? 20.109 -31.531 -8.391 1 93.06 277 GLY A N 1
ATOM 2203 C CA . GLY A 1 277 ? 20.641 -30.203 -8.086 1 93.06 277 GLY A CA 1
ATOM 2204 C C . GLY A 1 277 ? 20.266 -29.156 -9.125 1 93.06 277 GLY A C 1
ATOM 2205 O O . GLY A 1 277 ? 20.406 -27.953 -8.891 1 93.06 277 GLY A O 1
ATOM 2206 N N . ASP A 1 278 ? 19.75 -29.625 -10.281 1 94.94 278 ASP A N 1
ATOM 2207 C CA . ASP A 1 278 ? 19.297 -28.672 -11.281 1 94.94 278 ASP A CA 1
ATOM 2208 C C . ASP A 1 278 ? 18.047 -27.938 -10.812 1 94.94 278 ASP A C 1
ATOM 2210 O O . ASP A 1 278 ? 17.031 -28.562 -10.477 1 94.94 278 ASP A O 1
ATOM 2214 N N . ALA A 1 279 ? 18.156 -26.625 -10.773 1 95.56 279 ALA A N 1
ATOM 2215 C CA . ALA A 1 279 ? 17.031 -25.797 -10.406 1 95.56 279 ALA A CA 1
ATOM 2216 C C . ALA A 1 279 ? 16.375 -25.188 -11.641 1 95.56 279 ALA A C 1
ATOM 2218 O O . ALA A 1 279 ? 17.047 -24.578 -12.477 1 95.56 279 ALA A O 1
ATOM 2219 N N . CYS A 1 280 ? 15.094 -25.438 -11.789 1 95.69 280 CYS A N 1
ATOM 2220 C CA . CYS A 1 280 ? 14.281 -24.906 -12.883 1 95.69 280 CYS A CA 1
ATOM 2221 C C . CYS A 1 280 ? 13.109 -24.109 -12.352 1 95.69 280 CYS A C 1
ATOM 2223 O O . CYS A 1 280 ? 12.57 -24.406 -11.281 1 95.69 280 CYS A O 1
ATOM 2225 N N . ALA A 1 281 ? 12.75 -23.047 -13.102 1 95.06 281 ALA A N 1
ATOM 2226 C CA . ALA A 1 281 ? 11.625 -22.234 -12.625 1 95.06 281 ALA A CA 1
ATOM 2227 C C . ALA A 1 281 ? 10.781 -21.734 -13.789 1 95.06 281 ALA A C 1
ATOM 2229 O O . ALA A 1 281 ? 11.297 -21.531 -14.891 1 95.06 281 ALA A O 1
ATOM 2230 N N . VAL A 1 282 ? 9.555 -21.656 -13.523 1 92.38 282 VAL A N 1
ATOM 2231 C CA . VAL A 1 282 ? 8.617 -20.969 -14.422 1 92.38 282 VAL A CA 1
ATOM 2232 C C . VAL A 1 282 ? 8.062 -19.719 -13.734 1 92.38 282 VAL A C 1
ATOM 2234 O O . VAL A 1 282 ? 7.543 -19.797 -12.625 1 92.38 282 VAL A O 1
ATOM 2237 N N . LEU A 1 283 ? 8.211 -18.609 -14.344 1 91.5 283 LEU A N 1
ATOM 2238 C CA . LEU A 1 283 ? 7.629 -17.375 -13.844 1 91.5 283 LEU A CA 1
ATOM 2239 C C . LEU A 1 283 ? 6.57 -16.844 -14.805 1 91.5 283 LEU A C 1
ATOM 2241 O O . LEU A 1 283 ? 6.898 -16.219 -15.812 1 91.5 283 LEU A O 1
ATOM 2245 N N . GLY A 1 284 ? 5.316 -17.062 -14.5 1 81.19 284 GLY A N 1
ATOM 2246 C CA . GLY A 1 284 ? 4.18 -16.672 -15.32 1 81.19 284 GLY A CA 1
ATOM 2247 C C . GLY A 1 284 ? 2.885 -16.578 -14.539 1 81.19 284 GLY A C 1
ATOM 2248 O O . GLY A 1 284 ? 2.869 -16.109 -13.406 1 81.19 284 GLY A O 1
ATOM 2249 N N . THR A 1 285 ? 1.784 -17 -15.211 1 70.75 285 THR A N 1
ATOM 2250 C CA . THR A 1 285 ? 0.504 -17.031 -14.516 1 70.75 285 THR A CA 1
ATOM 2251 C C . THR A 1 285 ? 0.62 -17.828 -13.219 1 70.75 285 THR A C 1
ATOM 2253 O O . THR A 1 285 ? 0.107 -17.422 -12.18 1 70.75 285 THR A O 1
ATOM 2256 N N . GLY A 1 286 ? 1.222 -18.922 -13.359 1 76.19 286 GLY A N 1
ATOM 2257 C CA . GLY A 1 286 ? 1.737 -19.641 -12.211 1 76.19 286 GLY A CA 1
ATOM 2258 C C . GLY A 1 286 ? 3.25 -19.625 -12.117 1 76.19 286 GLY A C 1
ATOM 2259 O O . GLY A 1 286 ? 3.941 -19.656 -13.141 1 76.19 286 GLY A O 1
ATOM 2260 N N . SER A 1 287 ? 3.705 -19.438 -10.922 1 86.56 287 SER A N 1
ATOM 2261 C CA . SER A 1 287 ? 5.148 -19.422 -10.719 1 86.56 287 SER A CA 1
ATOM 2262 C C . SER A 1 287 ? 5.598 -20.531 -9.781 1 86.56 287 SER A C 1
ATOM 2264 O O . SER A 1 287 ? 5.039 -20.688 -8.695 1 86.56 287 SER A O 1
ATOM 2266 N N . PHE A 1 288 ? 6.562 -21.328 -10.297 1 89.44 288 PHE A N 1
ATOM 2267 C CA . PHE A 1 288 ? 7.027 -22.516 -9.578 1 89.44 288 PHE A CA 1
ATOM 2268 C C . PHE A 1 288 ? 8.547 -22.625 -9.641 1 89.44 288 PHE A C 1
ATOM 2270 O O . PHE A 1 288 ? 9.156 -22.281 -10.656 1 89.44 288 PHE A O 1
ATOM 2277 N N . LEU A 1 289 ? 9.055 -23.016 -8.602 1 92.56 289 LEU A N 1
ATOM 2278 C CA . LEU A 1 289 ? 10.453 -23.438 -8.539 1 92.56 289 LEU A CA 1
ATOM 2279 C C . LEU A 1 289 ? 10.57 -24.938 -8.328 1 92.56 289 LEU A C 1
ATOM 2281 O O . LEU A 1 289 ? 9.961 -25.484 -7.406 1 92.56 289 LEU A O 1
ATOM 2285 N N . MET A 1 290 ? 11.273 -25.562 -9.273 1 92.44 290 MET A N 1
ATOM 2286 C CA . MET A 1 290 ? 11.453 -27.016 -9.234 1 92.44 290 MET A CA 1
ATOM 2287 C C . MET A 1 290 ? 12.93 -27.375 -9.164 1 92.44 290 MET A C 1
ATOM 2289 O O . MET A 1 290 ? 13.766 -26.75 -9.82 1 92.44 290 MET A O 1
ATOM 2293 N N . VAL A 1 291 ? 13.164 -28.375 -8.391 1 92.31 291 VAL A N 1
ATOM 2294 C CA . VAL A 1 291 ? 14.539 -28.859 -8.281 1 92.31 291 VAL A CA 1
ATOM 2295 C C . VAL A 1 291 ? 14.555 -30.375 -8.477 1 92.31 291 VAL A C 1
ATOM 2297 O O . VAL A 1 291 ? 13.766 -31.109 -7.867 1 92.31 291 VAL A O 1
ATOM 2300 N N . ASN A 1 292 ? 15.43 -30.797 -9.414 1 93.56 292 ASN A N 1
ATOM 2301 C CA . ASN A 1 292 ? 15.664 -32.219 -9.57 1 93.56 292 ASN A CA 1
ATOM 2302 C C . ASN A 1 292 ? 16.438 -32.781 -8.391 1 93.56 292 ASN A C 1
ATOM 2304 O O . ASN A 1 292 ? 17.531 -32.344 -8.078 1 93.56 292 ASN A O 1
ATOM 2308 N N . THR A 1 293 ? 15.836 -33.781 -7.781 1 89.69 293 THR A N 1
ATOM 2309 C CA . THR A 1 293 ? 16.469 -34.344 -6.594 1 89.69 293 THR A CA 1
ATOM 2310 C C . THR A 1 293 ? 17.031 -35.75 -6.883 1 89.69 293 THR A C 1
ATOM 2312 O O . THR A 1 293 ? 17.391 -36.469 -5.957 1 89.69 293 THR A O 1
ATOM 2315 N N . GLY A 1 294 ? 17.141 -36.031 -8.133 1 88.19 294 GLY A N 1
ATOM 2316 C CA . GLY A 1 294 ? 17.641 -37.344 -8.492 1 88.19 294 GLY A CA 1
ATOM 2317 C C . GLY A 1 294 ? 16.797 -38.5 -7.961 1 88.19 294 GLY A C 1
ATOM 2318 O O . GLY A 1 294 ? 15.586 -38.531 -8.18 1 88.19 294 GLY A O 1
ATOM 2319 N N . ASN A 1 295 ? 17.391 -39.375 -7.262 1 80.5 295 ASN A N 1
ATOM 2320 C CA . ASN A 1 295 ? 16.688 -40.531 -6.703 1 80.5 295 ASN A CA 1
ATOM 2321 C C . ASN A 1 295 ? 16.344 -40.312 -5.23 1 80.5 295 ASN A C 1
ATOM 2323 O O . ASN A 1 295 ? 15.828 -41.219 -4.57 1 80.5 295 ASN A O 1
ATOM 2327 N N . TYR A 1 296 ? 16.562 -39.094 -4.836 1 73.56 296 TYR A N 1
ATOM 2328 C CA . TYR A 1 296 ? 16.359 -38.781 -3.426 1 73.56 296 TYR A CA 1
ATOM 2329 C C . TYR A 1 296 ? 14.961 -38.219 -3.186 1 73.56 296 TYR A C 1
ATOM 2331 O O . TYR A 1 296 ? 14.57 -37.219 -3.787 1 73.56 296 TYR A O 1
ATOM 2339 N N . CYS A 1 297 ? 14.242 -39 -2.41 1 65.25 297 CYS A N 1
ATOM 2340 C CA . CYS A 1 297 ? 12.914 -38.531 -2.023 1 65.25 297 CYS A CA 1
ATOM 2341 C C . CYS A 1 297 ? 12.984 -37.656 -0.772 1 65.25 297 CYS A C 1
ATOM 2343 O O . CYS A 1 297 ? 13.109 -38.188 0.34 1 65.25 297 CYS A O 1
ATOM 2345 N N . HIS A 1 298 ? 13.055 -36.375 -1.025 1 64.5 298 HIS A N 1
ATOM 2346 C CA . HIS A 1 298 ? 13.188 -35.469 0.097 1 64.5 298 HIS A CA 1
ATOM 2347 C C . HIS A 1 298 ? 11.883 -35.312 0.865 1 64.5 298 HIS A C 1
ATOM 2349 O O . HIS A 1 298 ? 10.805 -35.562 0.308 1 64.5 298 HIS A O 1
ATOM 2355 N N . ALA A 1 299 ? 11.938 -35.375 2.262 1 54.47 299 ALA A N 1
ATOM 2356 C CA . ALA A 1 299 ? 10.766 -35.094 3.092 1 54.47 299 ALA A CA 1
ATOM 2357 C C . ALA A 1 299 ? 10.734 -33.625 3.488 1 54.47 299 ALA A C 1
ATOM 2359 O O . ALA A 1 299 ? 11.75 -33.031 3.871 1 54.47 299 ALA A O 1
ATOM 2360 N N . SER A 1 300 ? 9.898 -32.812 2.732 1 57.5 300 SER A N 1
ATOM 2361 C CA . SER A 1 300 ? 9.938 -31.406 3.16 1 57.5 300 SER A CA 1
ATOM 2362 C C . SER A 1 300 ? 8.789 -31.094 4.121 1 57.5 300 SER A C 1
ATOM 2364 O O . SER A 1 300 ? 7.668 -31.562 3.934 1 57.5 300 SER A O 1
ATOM 2366 N N . VAL A 1 301 ? 9.117 -30.5 5.324 1 49.78 301 VAL A N 1
ATOM 2367 C CA . VAL A 1 301 ? 8.203 -30 6.34 1 49.78 301 VAL A CA 1
ATOM 2368 C C . VAL A 1 301 ? 7.66 -28.625 5.922 1 49.78 301 VAL A C 1
ATOM 2370 O O . VAL A 1 301 ? 6.656 -28.156 6.465 1 49.78 301 VAL A O 1
ATOM 2373 N N . LYS A 1 302 ? 8.164 -28.141 4.852 1 55.38 302 LYS A N 1
ATOM 2374 C CA . LYS A 1 302 ? 7.805 -26.734 4.656 1 55.38 302 LYS A CA 1
ATOM 2375 C C . LYS A 1 302 ? 6.996 -26.547 3.379 1 55.38 302 LYS A C 1
ATOM 2377 O O . LYS A 1 302 ? 7.074 -25.5 2.736 1 55.38 302 LYS A O 1
ATOM 2382 N N . GLY A 1 303 ? 6.367 -27.672 3.002 1 59.53 303 GLY A N 1
ATOM 2383 C CA . GLY A 1 303 ? 5.445 -27.469 1.895 1 59.53 303 GLY A CA 1
ATOM 2384 C C . GLY A 1 303 ? 6.043 -27.859 0.55 1 59.53 303 GLY A C 1
ATOM 2385 O O . GLY A 1 303 ? 5.48 -27.516 -0.497 1 59.53 303 GLY A O 1
ATOM 2386 N N . VAL A 1 304 ? 7.113 -28.469 0.636 1 60.69 304 VAL A N 1
ATOM 2387 C CA . VAL A 1 304 ? 7.773 -28.938 -0.581 1 60.69 304 VAL A CA 1
ATOM 2388 C C . VAL A 1 304 ? 7.652 -30.453 -0.694 1 60.69 304 VAL A C 1
ATOM 2390 O O . VAL A 1 304 ? 8.211 -31.188 0.122 1 60.69 304 VAL A O 1
ATOM 2393 N N . TYR A 1 305 ? 6.758 -30.922 -1.555 1 65.06 305 TYR A N 1
ATOM 2394 C CA . TYR A 1 305 ? 6.496 -32.344 -1.623 1 65.06 305 TYR A CA 1
ATOM 2395 C C . TYR A 1 305 ? 7.25 -33 -2.785 1 65.06 305 TYR A C 1
ATOM 2397 O O . TYR A 1 305 ? 7.375 -32.375 -3.855 1 65.06 305 TYR A O 1
ATOM 2405 N N . PRO A 1 306 ? 7.793 -34.156 -2.539 1 76.81 306 PRO A N 1
ATOM 2406 C CA . PRO A 1 306 ? 8.445 -34.906 -3.631 1 76.81 306 PRO A CA 1
ATOM 2407 C C . PRO A 1 306 ? 7.453 -35.375 -4.695 1 76.81 306 PRO A C 1
ATOM 2409 O O . PRO A 1 306 ? 6.34 -35.781 -4.367 1 76.81 306 PRO A O 1
ATOM 2412 N N . GLN A 1 307 ? 7.816 -35.188 -5.875 1 84.94 307 GLN A N 1
ATOM 2413 C CA . GLN A 1 307 ? 7.066 -35.656 -7.031 1 84.94 307 GLN A CA 1
ATOM 2414 C C . GLN A 1 307 ? 7.965 -36.438 -7.988 1 84.94 307 GLN A C 1
ATOM 2416 O O . GLN A 1 307 ? 9.188 -36.281 -7.977 1 84.94 307 GLN A O 1
ATOM 2421 N N . ILE A 1 308 ? 7.301 -37.281 -8.656 1 91.94 308 ILE A N 1
ATOM 2422 C CA . ILE A 1 308 ? 8.047 -37.969 -9.711 1 91.94 308 ILE A CA 1
ATOM 2423 C C . ILE A 1 308 ? 8.18 -37.031 -10.914 1 91.94 308 ILE A C 1
ATOM 2425 O O . ILE A 1 308 ? 7.18 -36.531 -11.43 1 91.94 308 ILE A O 1
ATOM 2429 N N . GLY A 1 309 ? 9.406 -36.812 -11.32 1 93.81 309 GLY A N 1
ATOM 2430 C CA . GLY A 1 309 ? 9.625 -36.031 -12.523 1 93.81 309 GLY A CA 1
ATOM 2431 C C . GLY A 1 309 ? 9.25 -36.781 -13.797 1 93.81 309 GLY A C 1
ATOM 2432 O O . GLY A 1 309 ? 8.359 -36.344 -14.531 1 93.81 309 GLY A O 1
ATOM 2433 N N . TRP A 1 310 ? 9.969 -37.812 -14.039 1 95.69 310 TRP A N 1
ATOM 2434 C CA . TRP A 1 310 ? 9.703 -38.688 -15.18 1 95.69 310 TRP A CA 1
ATOM 2435 C C . TRP A 1 310 ? 10.297 -40.094 -14.953 1 95.69 310 TRP A C 1
ATOM 2437 O O . TRP A 1 310 ? 11.148 -40.281 -14.078 1 95.69 310 TRP A O 1
ATOM 2447 N N . GLN A 1 311 ? 9.711 -40.969 -15.648 1 94.12 311 GLN A N 1
ATOM 2448 C CA . GLN A 1 311 ? 10.266 -42.312 -15.781 1 94.12 311 GLN A CA 1
ATOM 2449 C C . GLN A 1 311 ? 10.609 -42.625 -17.234 1 94.12 311 GLN A C 1
ATOM 2451 O O . GLN A 1 311 ? 9.742 -42.562 -18.109 1 94.12 311 GLN A O 1
ATOM 2456 N N . ILE A 1 312 ? 11.844 -42.812 -17.547 1 94.62 312 ILE A N 1
ATOM 2457 C CA . ILE A 1 312 ? 12.352 -43.219 -18.844 1 94.62 312 ILE A CA 1
ATOM 2458 C C . ILE A 1 312 ? 13.07 -44.562 -18.719 1 94.62 312 ILE A C 1
ATOM 2460 O O . ILE A 1 312 ? 14.211 -44.625 -18.266 1 94.62 312 ILE A O 1
ATOM 2464 N N . LYS A 1 313 ? 12.336 -45.625 -19.141 1 90.94 313 LYS A N 1
ATOM 2465 C CA . LYS A 1 313 ? 12.844 -46.969 -18.922 1 90.94 313 LYS A CA 1
ATOM 2466 C C . LYS A 1 313 ? 13.117 -47.25 -17.453 1 90.94 313 LYS A C 1
ATOM 2468 O O . LYS A 1 313 ? 12.234 -47.062 -16.609 1 90.94 313 LYS A O 1
ATOM 2473 N N . ASP A 1 314 ? 14.375 -47.406 -17.062 1 88.44 314 ASP A N 1
ATOM 2474 C CA . ASP A 1 314 ? 14.68 -47.75 -15.68 1 88.44 314 ASP A CA 1
ATOM 2475 C C . ASP A 1 314 ? 15.062 -46.531 -14.875 1 88.44 314 ASP A C 1
ATOM 2477 O O . ASP A 1 314 ? 15.25 -46.594 -13.656 1 88.44 314 ASP A O 1
ATOM 2481 N N . GLU A 1 315 ? 15.039 -45.469 -15.531 1 90.44 315 GLU A N 1
ATOM 2482 C CA . GLU A 1 315 ? 15.414 -44.25 -14.852 1 90.44 315 GLU A CA 1
ATOM 2483 C C . GLU A 1 315 ? 14.18 -43.531 -14.305 1 90.44 315 GLU A C 1
ATOM 2485 O O . GLU A 1 315 ? 13.219 -43.281 -15.039 1 90.44 315 GLU A O 1
ATOM 2490 N N . VAL A 1 316 ? 14.242 -43.25 -13 1 91.56 316 VAL A N 1
ATOM 2491 C CA . VAL A 1 316 ? 13.195 -42.438 -12.367 1 91.56 316 VAL A CA 1
ATOM 2492 C C . VAL A 1 316 ? 13.812 -41.188 -11.742 1 91.56 316 VAL A C 1
ATOM 2494 O O . VAL A 1 316 ? 14.758 -41.281 -10.953 1 91.56 316 VAL A O 1
ATOM 2497 N N . ALA A 1 317 ? 13.375 -40.094 -12.133 1 92.25 317 ALA A N 1
ATOM 2498 C CA . ALA A 1 317 ? 13.828 -38.844 -11.547 1 92.25 317 ALA A CA 1
ATOM 2499 C C . ALA A 1 317 ? 12.758 -38.25 -10.625 1 92.25 317 ALA A C 1
ATOM 2501 O O . ALA A 1 317 ? 11.57 -38.25 -10.961 1 92.25 317 ALA A O 1
ATOM 2502 N N . LEU A 1 318 ? 13.242 -37.781 -9.484 1 90.94 318 LEU A N 1
ATOM 2503 C CA . LEU A 1 318 ? 12.359 -37.094 -8.555 1 90.94 318 LEU A CA 1
ATOM 2504 C C . LEU A 1 318 ? 12.578 -35.594 -8.633 1 90.94 318 LEU A C 1
ATOM 2506 O O . LEU A 1 318 ? 13.672 -35.125 -8.969 1 90.94 318 LEU A O 1
ATOM 2510 N N . ILE A 1 319 ? 11.484 -34.906 -8.367 1 90.19 319 ILE A N 1
ATOM 2511 C CA . ILE A 1 319 ? 11.57 -33.438 -8.344 1 90.19 319 ILE A CA 1
ATOM 2512 C C . ILE A 1 319 ? 10.859 -32.906 -7.105 1 90.19 319 ILE A C 1
ATOM 2514 O O . ILE A 1 319 ? 9.922 -33.531 -6.598 1 90.19 319 ILE A O 1
ATOM 2518 N N . CYS A 1 320 ? 11.414 -31.828 -6.648 1 87.62 320 CYS A N 1
ATOM 2519 C CA . CYS A 1 320 ? 10.75 -31.047 -5.621 1 87.62 320 CYS A CA 1
ATOM 2520 C C . CYS A 1 320 ? 10.227 -29.734 -6.191 1 87.62 320 CYS A C 1
ATOM 2522 O O . CYS A 1 320 ? 10.898 -29.094 -7 1 87.62 320 CYS A O 1
ATOM 2524 N N . GLU A 1 321 ? 9.016 -29.422 -5.758 1 87.75 321 GLU A N 1
ATOM 2525 C CA . GLU A 1 321 ? 8.383 -28.234 -6.324 1 87.75 321 GLU A CA 1
ATOM 2526 C C . GLU A 1 321 ? 7.934 -27.266 -5.23 1 87.75 321 GLU A C 1
ATOM 2528 O O . GLU A 1 321 ? 7.418 -27.703 -4.195 1 87.75 321 GLU A O 1
ATOM 2533 N N . GLY A 1 322 ? 8.227 -25.984 -5.402 1 86 322 GLY A N 1
ATOM 2534 C CA . GLY A 1 322 ? 7.703 -24.906 -4.586 1 86 322 GLY A CA 1
ATOM 2535 C C . GLY A 1 322 ? 6.895 -23.891 -5.375 1 86 322 GLY A C 1
ATOM 2536 O O . GLY A 1 322 ? 7.359 -23.391 -6.398 1 86 322 GLY A O 1
ATOM 2537 N N . ASN A 1 323 ? 5.703 -23.641 -4.883 1 84.69 323 ASN A N 1
ATOM 2538 C CA . ASN A 1 323 ? 4.832 -22.656 -5.523 1 84.69 323 ASN A CA 1
ATOM 2539 C C . ASN A 1 323 ? 5.117 -21.25 -5.02 1 84.69 323 ASN A C 1
ATOM 2541 O O . ASN A 1 323 ? 5.219 -21.031 -3.812 1 84.69 323 ASN A O 1
ATOM 2545 N N . ILE A 1 324 ? 5.277 -20.344 -5.941 1 89.25 324 ILE A N 1
ATOM 2546 C CA . ILE A 1 324 ? 5.426 -18.938 -5.594 1 89.25 324 ILE A CA 1
ATOM 2547 C C . ILE A 1 324 ? 4.164 -18.172 -5.984 1 89.25 324 ILE A C 1
ATOM 2549 O O . ILE A 1 324 ? 3.975 -17.828 -7.156 1 89.25 324 ILE A O 1
ATOM 2553 N N . THR A 1 325 ? 3.373 -17.781 -5.098 1 80.38 325 THR A N 1
ATOM 2554 C CA . THR A 1 325 ? 2.059 -17.203 -5.348 1 80.38 325 THR A CA 1
ATOM 2555 C C . THR A 1 325 ? 2.164 -15.703 -5.578 1 80.38 325 THR A C 1
ATOM 2557 O O . THR A 1 325 ? 3.113 -15.062 -5.117 1 80.38 325 THR A O 1
ATOM 2560 N N . GLY A 1 326 ? 1.268 -15.18 -6.344 1 84.38 326 GLY A N 1
ATOM 2561 C CA . GLY A 1 326 ? 1.026 -13.75 -6.383 1 84.38 326 GLY A CA 1
ATOM 2562 C C . GLY A 1 326 ? 1.922 -13.023 -7.371 1 84.38 326 GLY A C 1
ATOM 2563 O O . GLY A 1 326 ? 1.917 -11.789 -7.43 1 84.38 326 GLY A O 1
ATOM 2564 N N . ILE A 1 327 ? 2.695 -13.758 -8.172 1 90.31 327 ILE A N 1
ATOM 2565 C CA . ILE A 1 327 ? 3.686 -13.109 -9.023 1 90.31 327 ILE A CA 1
ATOM 2566 C C . ILE A 1 327 ? 2.992 -12.469 -10.227 1 90.31 327 ILE A C 1
ATOM 2568 O O . ILE A 1 327 ? 2.936 -11.242 -10.344 1 90.31 327 ILE A O 1
ATOM 2572 N N . ALA A 1 328 ? 2.322 -13.227 -11.055 1 87.38 328 ALA A N 1
ATOM 2573 C CA . ALA A 1 328 ? 1.679 -12.703 -12.258 1 87.38 328 ALA A CA 1
ATOM 2574 C C . ALA A 1 328 ? 0.58 -11.703 -11.906 1 87.38 328 ALA A C 1
ATOM 2576 O O . ALA A 1 328 ? 0.486 -10.633 -12.5 1 87.38 328 ALA A O 1
ATOM 2577 N N . PRO A 1 329 ? -0.185 -12.039 -10.914 1 88.44 329 PRO A N 1
ATOM 2578 C CA . PRO A 1 329 ? -1.232 -11.094 -10.523 1 88.44 329 PRO A CA 1
ATOM 2579 C C . PRO A 1 329 ? -0.676 -9.727 -10.125 1 88.44 329 PRO A C 1
ATOM 2581 O O . PRO A 1 329 ? -1.326 -8.703 -10.352 1 88.44 329 PRO A O 1
ATOM 2584 N N . SER A 1 330 ? 0.46 -9.68 -9.586 1 95.62 330 SER A N 1
ATOM 2585 C CA . SER A 1 330 ? 1.061 -8.422 -9.156 1 95.62 330 SER A CA 1
ATOM 2586 C C . SER A 1 330 ? 1.434 -7.551 -10.344 1 95.62 330 SER A C 1
ATOM 2588 O O . SER A 1 330 ? 1.212 -6.336 -10.328 1 95.62 330 SER A O 1
ATOM 2590 N N . ILE A 1 331 ? 1.993 -8.195 -11.375 1 94.94 331 ILE A N 1
ATOM 2591 C CA . ILE A 1 331 ? 2.373 -7.477 -12.586 1 94.94 331 ILE A CA 1
ATOM 2592 C C . ILE A 1 331 ? 1.123 -6.973 -13.297 1 94.94 331 ILE A C 1
ATOM 2594 O O . ILE A 1 331 ? 1.085 -5.828 -13.766 1 94.94 331 ILE A O 1
ATOM 2598 N N . GLU A 1 332 ? 0.168 -7.82 -13.367 1 92.44 332 GLU A N 1
ATOM 2599 C CA . GLU A 1 332 ? -1.08 -7.465 -14.031 1 92.44 332 GLU A CA 1
ATOM 2600 C C . GLU A 1 332 ? -1.797 -6.336 -13.297 1 92.44 332 GLU A C 1
ATOM 2602 O O . GLU A 1 332 ? -2.258 -5.375 -13.922 1 92.44 332 GLU A O 1
ATOM 2607 N N . TRP A 1 333 ? -1.911 -6.426 -12.039 1 95.19 333 TRP A N 1
ATOM 2608 C CA . TRP A 1 333 ? -2.57 -5.422 -11.211 1 95.19 333 TRP A CA 1
ATOM 2609 C C . TRP A 1 333 ? -1.89 -4.062 -11.359 1 95.19 333 TRP A C 1
ATOM 2611 O O . TRP A 1 333 ? -2.559 -3.043 -11.539 1 95.19 333 TRP A O 1
ATOM 2621 N N . ALA A 1 334 ? -0.574 -4.047 -11.273 1 97.06 334 ALA A N 1
ATOM 2622 C CA . ALA A 1 334 ? 0.184 -2.805 -11.391 1 97.06 334 ALA A CA 1
ATOM 2623 C C . ALA A 1 334 ? -0.111 -2.104 -12.711 1 97.06 334 ALA A C 1
ATOM 2625 O O . ALA A 1 334 ? -0.213 -0.876 -12.766 1 97.06 334 ALA A O 1
ATOM 2626 N N . ARG A 1 335 ? -0.219 -2.891 -13.758 1 96 335 ARG A N 1
ATOM 2627 C CA . ARG A 1 335 ? -0.561 -2.324 -15.062 1 96 335 ARG A CA 1
ATOM 2628 C C . ARG A 1 335 ? -1.983 -1.773 -15.062 1 96 335 ARG A C 1
ATOM 2630 O O . ARG A 1 335 ? -2.232 -0.683 -15.578 1 96 335 ARG A O 1
ATOM 2637 N N . GLU A 1 336 ? -2.867 -2.498 -14.508 1 93.62 336 GLU A N 1
ATOM 2638 C CA . GLU A 1 336 ? -4.285 -2.146 -14.516 1 93.62 336 GLU A CA 1
ATOM 2639 C C . GLU A 1 336 ? -4.531 -0.834 -13.781 1 93.62 336 GLU A C 1
ATOM 2641 O O . GLU A 1 336 ? -5.406 -0.054 -14.164 1 93.62 336 GLU A O 1
ATOM 2646 N N . ILE A 1 337 ? -3.797 -0.573 -12.727 1 95.06 337 ILE A N 1
ATOM 2647 C CA . ILE A 1 337 ? -4.016 0.656 -11.969 1 95.06 337 ILE A CA 1
ATOM 2648 C C . ILE A 1 337 ? -3.174 1.783 -12.562 1 95.06 337 ILE A C 1
ATOM 2650 O O . ILE A 1 337 ? -3.164 2.9 -12.047 1 95.06 337 ILE A O 1
ATOM 2654 N N . GLY A 1 338 ? -2.367 1.482 -13.539 1 94.44 338 GLY A N 1
ATOM 2655 C CA . GLY A 1 338 ? -1.717 2.516 -14.328 1 94.44 338 GLY A CA 1
ATOM 2656 C C . GLY A 1 338 ? -0.306 2.824 -13.859 1 94.44 338 GLY A C 1
ATOM 2657 O O . GLY A 1 338 ? 0.227 3.898 -14.148 1 94.44 338 GLY A O 1
ATOM 2658 N N . LEU A 1 339 ? 0.346 1.953 -13.125 1 95.81 339 LEU A N 1
ATOM 2659 C CA . LEU A 1 339 ? 1.72 2.211 -12.703 1 95.81 339 LEU A CA 1
ATOM 2660 C C . LEU A 1 339 ? 2.668 2.17 -13.898 1 95.81 339 LEU A C 1
ATOM 2662 O O . LEU A 1 339 ? 3.719 2.814 -13.883 1 95.81 339 LEU A O 1
ATOM 2666 N N . TYR A 1 340 ? 2.371 1.358 -14.852 1 95.62 340 TYR A N 1
ATOM 2667 C CA . TYR A 1 340 ? 3.102 1.286 -16.109 1 95.62 340 TYR A CA 1
ATOM 2668 C C . TYR A 1 340 ? 2.17 0.93 -17.266 1 95.62 340 TYR A C 1
ATOM 2670 O O . TYR A 1 340 ? 1 0.608 -17.047 1 95.62 340 TYR A O 1
ATOM 2678 N N . GLU A 1 341 ? 2.662 0.967 -18.5 1 94.62 341 GLU A N 1
ATOM 2679 C CA . GLU A 1 341 ? 1.775 0.829 -19.656 1 94.62 341 GLU A CA 1
ATOM 2680 C C . GLU A 1 341 ? 2.02 -0.489 -20.375 1 94.62 341 GLU A C 1
ATOM 2682 O O . GLU A 1 341 ? 1.071 -1.172 -20.766 1 94.62 341 GLU A O 1
ATOM 2687 N N . ASN A 1 342 ? 3.293 -0.822 -20.578 1 95.25 342 ASN A N 1
ATOM 2688 C CA . ASN A 1 342 ? 3.672 -1.975 -21.391 1 95.25 342 ASN A CA 1
ATOM 2689 C C . ASN A 1 342 ? 4.637 -2.893 -20.656 1 95.25 342 ASN A C 1
ATOM 2691 O O . ASN A 1 342 ? 5.742 -2.48 -20.297 1 95.25 342 ASN A O 1
ATOM 2695 N N . VAL A 1 343 ? 4.195 -4.152 -20.531 1 93.81 343 VAL A N 1
ATOM 2696 C CA . VAL A 1 343 ? 4.965 -5.121 -19.75 1 93.81 343 VAL A CA 1
ATOM 2697 C C . VAL A 1 343 ? 6.34 -5.316 -20.391 1 93.81 343 VAL A C 1
ATOM 2699 O O . VAL A 1 343 ? 7.328 -5.547 -19.688 1 93.81 343 VAL A O 1
ATOM 2702 N N . ASN A 1 344 ? 6.484 -5.133 -21.703 1 93.5 344 ASN A N 1
ATOM 2703 C CA . ASN A 1 344 ? 7.746 -5.328 -22.406 1 93.5 344 ASN A CA 1
ATOM 2704 C C . ASN A 1 344 ? 8.734 -4.199 -22.125 1 93.5 344 ASN A C 1
ATOM 2706 O O . ASN A 1 344 ? 9.93 -4.348 -22.359 1 93.5 344 ASN A O 1
ATOM 2710 N N . GLU A 1 345 ? 8.195 -3.131 -21.641 1 96.81 345 GLU A N 1
ATOM 2711 C CA . GLU A 1 345 ? 9.031 -1.973 -21.344 1 96.81 345 GLU A CA 1
ATOM 2712 C C . GLU A 1 345 ? 9.242 -1.801 -19.844 1 96.81 345 GLU A C 1
ATOM 2714 O O . GLU A 1 345 ? 9.93 -0.875 -19.406 1 96.81 345 GLU A O 1
ATOM 2719 N N . LEU A 1 346 ? 8.656 -2.652 -19.109 1 97.5 346 LEU A N 1
ATOM 2720 C CA . LEU A 1 346 ? 8.648 -2.512 -17.656 1 97.5 346 LEU A CA 1
ATOM 2721 C C . LEU A 1 346 ? 10.07 -2.539 -17.109 1 97.5 346 LEU A C 1
ATOM 2723 O O . LEU A 1 346 ? 10.406 -1.758 -16.219 1 97.5 346 LEU A O 1
ATOM 2727 N N . SER A 1 347 ? 10.922 -3.43 -17.625 1 97.88 347 SER A N 1
ATOM 2728 C CA . SER A 1 347 ? 12.305 -3.535 -17.156 1 97.88 347 SER A CA 1
ATOM 2729 C C . SER A 1 347 ? 13.039 -2.209 -17.312 1 97.88 347 SER A C 1
ATOM 2731 O O . SER A 1 347 ? 13.641 -1.714 -16.359 1 97.88 347 SER A O 1
ATOM 2733 N N . ASP A 1 348 ? 12.992 -1.634 -18.469 1 97.88 348 ASP A N 1
ATOM 2734 C CA . ASP A 1 348 ? 13.664 -0.364 -18.719 1 97.88 348 ASP A CA 1
ATOM 2735 C C . ASP A 1 348 ? 13.023 0.766 -17.906 1 97.88 348 ASP A C 1
ATOM 2737 O O . ASP A 1 348 ? 13.727 1.668 -17.438 1 97.88 348 ASP A O 1
ATOM 2741 N N . PHE A 1 349 ? 11.766 0.695 -17.812 1 97.94 349 PHE A N 1
ATOM 2742 C CA . PHE A 1 349 ? 11 1.713 -17.109 1 97.94 349 PHE A CA 1
ATOM 2743 C C . PHE A 1 349 ? 11.438 1.799 -15.648 1 97.94 349 PHE A C 1
ATOM 2745 O O . PHE A 1 349 ? 11.734 2.887 -15.141 1 97.94 349 PHE A O 1
ATOM 2752 N N . VAL A 1 350 ? 11.57 0.684 -14.898 1 98.06 350 VAL A N 1
ATOM 2753 C CA . VAL A 1 350 ? 11.859 0.687 -13.469 1 98.06 350 VAL A CA 1
ATOM 2754 C C . VAL A 1 350 ? 13.336 1.004 -13.242 1 98.06 350 VAL A C 1
ATOM 2756 O O . VAL A 1 350 ? 13.727 1.428 -12.148 1 98.06 350 VAL A O 1
ATOM 2759 N N . LYS A 1 351 ? 14.164 0.824 -14.273 1 97.81 351 LYS A N 1
ATOM 2760 C CA . LYS A 1 351 ? 15.594 1.109 -14.172 1 97.81 351 LYS A CA 1
ATOM 2761 C C . LYS A 1 351 ? 15.859 2.609 -14.242 1 97.81 351 LYS A C 1
ATOM 2763 O O . LYS A 1 351 ? 16.969 3.061 -13.977 1 97.81 351 LYS A O 1
ATOM 2768 N N . THR A 1 352 ? 14.844 3.416 -14.523 1 97.69 352 THR A N 1
ATOM 2769 C CA . THR A 1 352 ? 15.008 4.863 -14.609 1 97.69 352 THR A CA 1
ATOM 2770 C C . THR A 1 352 ? 15.188 5.473 -13.227 1 97.69 352 THR A C 1
ATOM 2772 O O . THR A 1 352 ? 15.594 6.629 -13.094 1 97.69 352 THR A O 1
ATOM 2775 N N . VAL A 1 353 ? 14.867 4.762 -12.156 1 97 353 VAL A N 1
ATOM 2776 C CA . VAL A 1 353 ? 15.102 5.219 -10.797 1 97 353 VAL A CA 1
ATOM 2777 C C . VAL A 1 353 ? 16.141 4.32 -10.117 1 97 353 VAL A C 1
ATOM 2779 O O . VAL A 1 353 ? 16.281 3.152 -10.484 1 97 353 VAL A O 1
ATOM 2782 N N . GLU A 1 354 ? 16.812 4.762 -9.078 1 94.56 354 GLU A N 1
ATOM 2783 C CA . GLU A 1 354 ? 17.906 4.039 -8.438 1 94.56 354 GLU A CA 1
ATOM 2784 C C . GLU A 1 354 ? 17.375 3.061 -7.387 1 94.56 354 GLU A C 1
ATOM 2786 O O . GLU A 1 354 ? 18.047 2.078 -7.059 1 94.56 354 GLU A O 1
ATOM 2791 N N . GLY A 1 355 ? 16.266 3.361 -6.895 1 96.06 355 GLY A N 1
ATOM 2792 C CA . GLY A 1 355 ? 15.672 2.551 -5.84 1 96.06 355 GLY A CA 1
ATOM 2793 C C . GLY A 1 355 ? 14.258 2.971 -5.484 1 96.06 355 GLY A C 1
ATOM 2794 O O . GLY A 1 355 ? 13.648 3.787 -6.184 1 96.06 355 GLY A O 1
ATOM 2795 N N . THR A 1 356 ? 13.781 2.363 -4.445 1 97.06 356 THR A N 1
ATOM 2796 C CA . THR A 1 356 ? 12.406 2.629 -4.043 1 97.06 356 THR A CA 1
ATOM 2797 C C . THR A 1 356 ? 12.367 3.518 -2.801 1 97.06 356 THR A C 1
ATOM 2799 O O . THR A 1 356 ? 11.289 3.807 -2.271 1 97.06 356 THR A O 1
ATOM 2802 N N . ASP A 1 357 ? 13.453 3.922 -2.287 1 93.88 357 ASP A N 1
ATOM 2803 C CA . ASP A 1 357 ? 13.594 4.781 -1.116 1 93.88 357 ASP A CA 1
ATOM 2804 C C . ASP A 1 357 ? 12.836 4.207 0.079 1 93.88 357 ASP A C 1
ATOM 2806 O O . ASP A 1 357 ? 12.109 4.926 0.767 1 93.88 357 ASP A O 1
ATOM 2810 N N . GLY A 1 358 ? 12.875 2.918 0.215 1 95.5 358 GLY A N 1
ATOM 2811 C CA . GLY A 1 358 ? 12.328 2.275 1.401 1 95.5 358 GLY A CA 1
ATOM 2812 C C . GLY A 1 358 ? 10.891 1.818 1.227 1 95.5 358 GLY A C 1
ATOM 2813 O O . GLY A 1 358 ? 10.289 1.284 2.158 1 95.5 358 GLY A O 1
ATOM 2814 N N . MET A 1 359 ? 10.359 2.006 0.042 1 97.62 359 MET A N 1
ATOM 2815 C CA . MET A 1 359 ? 9.016 1.519 -0.246 1 97.62 359 MET A CA 1
ATOM 2816 C C . MET A 1 359 ? 9.039 0.046 -0.64 1 97.62 359 MET A C 1
ATOM 2818 O O . MET A 1 359 ? 9.828 -0.358 -1.495 1 97.62 359 MET A O 1
ATOM 2822 N N . TYR A 1 360 ? 8.18 -0.777 -0.008 1 98.75 360 TYR A N 1
ATOM 2823 C CA . TYR A 1 360 ? 8.141 -2.211 -0.275 1 98.75 360 TYR A CA 1
ATOM 2824 C C . TYR A 1 360 ? 6.746 -2.648 -0.707 1 98.75 360 TYR A C 1
ATOM 2826 O O . TYR A 1 360 ? 5.742 -2.146 -0.193 1 98.75 360 TYR A O 1
ATOM 2834 N N . PHE A 1 361 ? 6.727 -3.537 -1.65 1 98.62 361 PHE A N 1
ATOM 2835 C CA . PHE A 1 361 ? 5.496 -4.188 -2.086 1 98.62 361 PHE A CA 1
ATOM 2836 C C . PHE A 1 361 ? 5.492 -5.66 -1.687 1 98.62 361 PHE A C 1
ATOM 2838 O O . PHE A 1 361 ? 6.48 -6.367 -1.896 1 98.62 361 PHE A O 1
ATOM 2845 N N . ILE A 1 362 ? 4.426 -6.117 -1.109 1 98.31 362 ILE A N 1
ATOM 2846 C CA . ILE A 1 362 ? 4.273 -7.512 -0.714 1 98.31 362 ILE A CA 1
ATOM 2847 C C . ILE A 1 362 ? 3.266 -8.203 -1.633 1 98.31 362 ILE A C 1
ATOM 2849 O O . ILE A 1 362 ? 2.062 -7.949 -1.546 1 98.31 362 ILE A O 1
ATOM 2853 N N . PRO A 1 363 ? 3.775 -9.055 -2.502 1 96.69 363 PRO A N 1
ATOM 2854 C CA . PRO A 1 363 ? 2.898 -9.734 -3.457 1 96.69 363 PRO A CA 1
ATOM 2855 C C . PRO A 1 363 ? 2.133 -10.898 -2.832 1 96.69 363 PRO A C 1
ATOM 2857 O O . PRO A 1 363 ? 2.457 -12.055 -3.086 1 96.69 363 PRO A O 1
ATOM 2860 N N . ALA A 1 364 ? 0.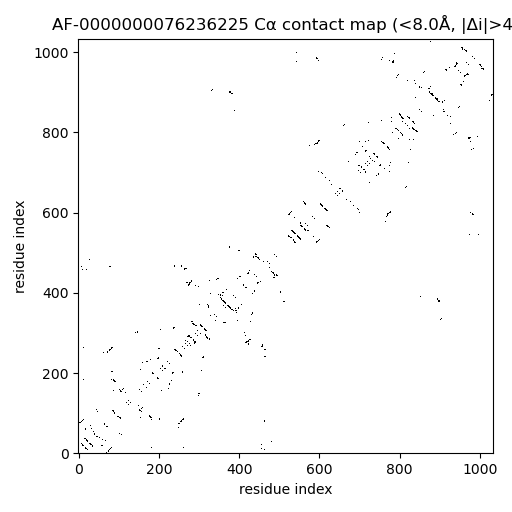977 -10.688 -2.221 1 94.81 364 ALA A N 1
ATOM 2861 C CA . ALA A 1 364 ? 0.257 -11.719 -1.481 1 94.81 364 ALA A CA 1
ATOM 2862 C C . ALA A 1 364 ? -1.194 -11.812 -1.943 1 94.81 364 ALA A C 1
ATOM 2864 O O . ALA A 1 364 ? -2.098 -12.031 -1.132 1 94.81 364 ALA A O 1
ATOM 2865 N N . PHE A 1 365 ? -1.436 -11.562 -3.232 1 90.44 365 PHE A N 1
ATOM 2866 C CA . PHE A 1 365 ? -2.799 -11.602 -3.748 1 90.44 365 PHE A CA 1
ATOM 2867 C C . PHE A 1 365 ? -3.432 -12.969 -3.504 1 90.44 365 PHE A C 1
ATOM 2869 O O . PHE A 1 365 ? -4.652 -13.086 -3.385 1 90.44 365 PHE A O 1
ATOM 2876 N N . ASN A 1 366 ? -2.621 -14.008 -3.371 1 80.06 366 ASN A N 1
ATOM 2877 C CA . ASN A 1 366 ? -3.082 -15.359 -3.07 1 80.06 366 ASN A CA 1
ATOM 2878 C C . ASN A 1 366 ? -2.43 -15.906 -1.802 1 80.06 366 ASN A C 1
ATOM 2880 O O . ASN A 1 366 ? -2.094 -17.094 -1.73 1 80.06 366 ASN A O 1
ATOM 2884 N N . GLY A 1 367 ? -2.189 -14.969 -0.905 1 87.25 367 GLY A N 1
ATOM 2885 C CA . GLY A 1 367 ? -1.443 -15.359 0.282 1 87.25 367 GLY A CA 1
ATOM 2886 C C . GLY A 1 367 ? 0.048 -15.484 0.035 1 87.25 367 GLY A C 1
ATOM 2887 O O . GLY A 1 367 ? 0.533 -15.156 -1.051 1 87.25 367 GLY A O 1
ATOM 2888 N N . LEU A 1 368 ? 0.7 -15.859 1.079 1 89.75 368 LEU A N 1
ATOM 2889 C CA . LEU A 1 368 ? 2.139 -16.078 0.963 1 89.75 368 LEU A CA 1
ATOM 2890 C C . LEU A 1 368 ? 2.49 -17.531 1.241 1 89.75 368 LEU A C 1
ATOM 2892 O O . LEU A 1 368 ? 2.162 -18.062 2.305 1 89.75 368 LEU A O 1
ATOM 2896 N N . SER A 1 369 ? 3.074 -18.141 0.243 1 85.5 369 SER A N 1
ATOM 2897 C CA . SER A 1 369 ? 3.541 -19.5 0.402 1 85.5 369 SER A CA 1
ATOM 2898 C C . SER A 1 369 ? 4.789 -19.562 1.274 1 85.5 369 SER A C 1
ATOM 2900 O O . SER A 1 369 ? 5.055 -18.656 2.057 1 85.5 369 SER A O 1
ATOM 2902 N N . ALA A 1 370 ? 5.488 -20.766 1.166 1 85.38 370 ALA A N 1
ATOM 2903 C CA . ALA A 1 370 ? 6.719 -20.875 1.945 1 85.38 370 ALA A CA 1
ATOM 2904 C C . ALA A 1 370 ? 7.605 -19.641 1.74 1 85.38 370 ALA A C 1
ATOM 2906 O O . ALA A 1 370 ? 7.664 -19.094 0.642 1 85.38 370 ALA A O 1
ATOM 2907 N N . PRO A 1 371 ? 8.227 -19.172 2.791 1 89.06 371 PRO A N 1
ATOM 2908 C CA . PRO A 1 371 ? 8.375 -19.766 4.125 1 89.06 371 PRO A CA 1
ATOM 2909 C C . PRO A 1 371 ? 7.258 -19.344 5.078 1 89.06 371 PRO A C 1
ATOM 2911 O O . PRO A 1 371 ? 7.152 -19.891 6.184 1 89.06 371 PRO A O 1
ATOM 2914 N N . TYR A 1 372 ? 6.414 -18.422 4.656 1 88.38 372 TYR A N 1
ATOM 2915 C CA . TYR A 1 372 ? 5.426 -17.859 5.574 1 88.38 372 TYR A CA 1
ATOM 2916 C C . TYR A 1 372 ? 4.258 -18.828 5.762 1 88.38 372 TYR A C 1
ATOM 2918 O O . TYR A 1 372 ? 3.703 -18.938 6.859 1 88.38 372 TYR A O 1
ATOM 2926 N N . ARG A 1 373 ? 3.869 -19.484 4.727 1 83.69 373 ARG A N 1
ATOM 2927 C CA . ARG A 1 373 ? 2.744 -20.422 4.707 1 83.69 373 ARG A CA 1
ATOM 2928 C C . ARG A 1 373 ? 1.499 -19.781 5.316 1 83.69 373 ARG A C 1
ATOM 2930 O O . ARG A 1 373 ? 0.896 -20.344 6.234 1 83.69 373 ARG A O 1
ATOM 2937 N N . ASP A 1 374 ? 1.231 -18.656 4.816 1 87.81 374 ASP A N 1
ATOM 2938 C CA . ASP A 1 374 ? 0.092 -17.891 5.32 1 87.81 374 ASP A CA 1
ATOM 2939 C C . ASP A 1 374 ? -0.888 -17.562 4.195 1 87.81 374 ASP A C 1
ATOM 2941 O O . ASP A 1 374 ? -0.75 -16.547 3.523 1 87.81 374 ASP A O 1
ATOM 2945 N N . PRO A 1 375 ? -1.921 -18.359 4.094 1 81.69 375 PRO A N 1
ATOM 2946 C CA . PRO A 1 375 ? -2.916 -18.094 3.053 1 81.69 375 PRO A CA 1
ATOM 2947 C C . PRO A 1 375 ? -3.738 -16.844 3.332 1 81.69 375 PRO A C 1
ATOM 2949 O O . PRO A 1 375 ? -4.469 -16.375 2.455 1 81.69 375 PRO A O 1
ATOM 2952 N N . PHE A 1 376 ? -3.568 -16.25 4.543 1 87.69 376 PHE A N 1
ATOM 2953 C CA . PHE A 1 376 ? -4.371 -15.109 4.945 1 87.69 376 PHE A CA 1
ATOM 2954 C C . PHE A 1 376 ? -3.566 -13.82 4.836 1 87.69 376 PHE A C 1
ATOM 2956 O O . PHE A 1 376 ? -4.023 -12.758 5.266 1 87.69 376 PHE A O 1
ATOM 2963 N N . ALA A 1 377 ? -2.395 -13.898 4.312 1 93.5 377 ALA A N 1
ATOM 2964 C CA . ALA A 1 377 ? -1.597 -12.688 4.109 1 93.5 377 ALA A CA 1
ATOM 2965 C C . ALA A 1 377 ? -2.248 -11.773 3.08 1 93.5 377 ALA A C 1
ATOM 2967 O O . ALA A 1 377 ? -2.982 -12.227 2.201 1 93.5 377 ALA A O 1
ATOM 2968 N N . CYS A 1 378 ? -2.062 -10.516 3.195 1 94.44 378 CYS A N 1
ATOM 2969 C CA . CYS A 1 378 ? -2.639 -9.562 2.252 1 94.44 378 CYS A CA 1
ATOM 2970 C C . CYS A 1 378 ? -1.547 -8.852 1.459 1 94.44 378 CYS A C 1
ATOM 2972 O O . CYS A 1 378 ? -0.39 -8.82 1.881 1 94.44 378 CYS A O 1
ATOM 2974 N N . THR A 1 379 ? -1.962 -8.367 0.292 1 97.31 379 THR A N 1
ATOM 2975 C CA . THR A 1 379 ? -1.082 -7.523 -0.506 1 97.31 379 THR A CA 1
ATOM 2976 C C . THR A 1 379 ? -1.08 -6.094 0.024 1 97.31 379 THR A C 1
ATOM 2978 O O . THR A 1 379 ? -2.104 -5.602 0.503 1 97.31 379 THR A O 1
ATOM 2981 N N . GLY A 1 380 ? 0.118 -5.457 -0.049 1 97.69 380 GLY A N 1
ATOM 2982 C CA . GLY A 1 380 ? 0.173 -4.082 0.419 1 97.69 380 GLY A CA 1
ATOM 2983 C C . GLY A 1 380 ? 1.456 -3.369 0.033 1 97.69 380 GLY A C 1
ATOM 2984 O O . GLY A 1 380 ? 2.387 -3.992 -0.481 1 97.69 380 GLY A O 1
ATOM 2985 N N . PHE A 1 381 ? 1.458 -2.027 0.111 1 98.5 381 PHE A N 1
ATOM 2986 C CA . PHE A 1 381 ? 2.635 -1.166 0.083 1 98.5 381 PHE A CA 1
ATOM 2987 C C . PHE A 1 381 ? 2.979 -0.676 1.484 1 98.5 381 PHE A C 1
ATOM 2989 O O . PHE A 1 381 ? 2.105 -0.202 2.215 1 98.5 381 PHE A O 1
ATOM 2996 N N . ILE A 1 382 ? 4.168 -0.763 1.917 1 98.12 382 ILE A N 1
ATOM 2997 C CA . ILE A 1 382 ? 4.637 -0.311 3.223 1 98.12 382 ILE A CA 1
ATOM 2998 C C . ILE A 1 382 ? 5.816 0.643 3.043 1 98.12 382 ILE A C 1
ATOM 3000 O O . ILE A 1 382 ? 6.711 0.389 2.236 1 98.12 382 ILE A O 1
ATOM 3004 N N . GLY A 1 383 ? 5.746 1.736 3.746 1 97.31 383 GLY A N 1
ATOM 3005 C CA . GLY A 1 383 ? 6.895 2.631 3.771 1 97.31 383 GLY A CA 1
ATOM 3006 C C . GLY A 1 383 ? 6.871 3.662 2.66 1 97.31 383 GLY A C 1
ATOM 3007 O O . GLY A 1 383 ? 7.922 4.039 2.133 1 97.31 383 GLY A O 1
ATOM 3008 N N . ILE A 1 384 ? 5.703 4.059 2.197 1 96.62 384 ILE A N 1
ATOM 3009 C CA . ILE A 1 384 ? 5.578 5.07 1.154 1 96.62 384 ILE A CA 1
ATOM 3010 C C . ILE A 1 384 ? 6.043 6.422 1.691 1 96.62 384 ILE A C 1
ATOM 3012 O O . ILE A 1 384 ? 5.594 6.867 2.75 1 96.62 384 ILE A O 1
ATOM 3016 N N . LYS A 1 385 ? 6.914 7.055 0.97 1 92.06 385 LYS A N 1
ATOM 3017 C CA . LYS A 1 385 ? 7.359 8.398 1.326 1 92.06 385 LYS A CA 1
ATOM 3018 C C . LYS A 1 385 ? 6.598 9.461 0.535 1 92.06 385 LYS A C 1
ATOM 3020 O O . LYS A 1 385 ? 5.988 9.156 -0.491 1 92.06 385 LYS A O 1
ATOM 3025 N N . ARG A 1 386 ? 6.617 10.656 0.988 1 88.88 386 ARG A N 1
ATOM 3026 C CA . ARG A 1 386 ? 5.879 11.766 0.389 1 88.88 386 ARG A CA 1
ATOM 3027 C C . ARG A 1 386 ? 6.297 11.984 -1.061 1 88.88 386 ARG A C 1
ATOM 3029 O O . ARG A 1 386 ? 5.469 12.305 -1.911 1 88.88 386 ARG A O 1
ATOM 3036 N N . ASN A 1 387 ? 7.582 11.766 -1.339 1 89.94 387 ASN A N 1
ATOM 3037 C CA . ASN A 1 387 ? 8.094 11.977 -2.689 1 89.94 387 ASN A CA 1
ATOM 3038 C C . ASN A 1 387 ? 8.078 10.688 -3.5 1 89.94 387 ASN A C 1
ATOM 3040 O O . ASN A 1 387 ? 8.695 10.609 -4.562 1 89.94 387 ASN A O 1
ATOM 3044 N N . GLY A 1 388 ? 7.453 9.672 -2.98 1 93.75 388 GLY A N 1
ATOM 3045 C CA . GLY A 1 388 ? 7.355 8.414 -3.711 1 93.75 388 GLY A CA 1
ATOM 3046 C C . GLY A 1 388 ? 6.652 8.555 -5.047 1 93.75 388 GLY A C 1
ATOM 3047 O O . GLY A 1 388 ? 5.621 9.219 -5.145 1 93.75 388 GLY A O 1
ATOM 3048 N N . THR A 1 389 ? 7.184 7.961 -6.055 1 95.56 389 THR A N 1
ATOM 3049 C CA . THR A 1 389 ? 6.664 8.117 -7.406 1 95.56 389 THR A CA 1
ATOM 3050 C C . THR A 1 389 ? 6.043 6.816 -7.902 1 95.56 389 THR A C 1
ATOM 3052 O O . THR A 1 389 ? 6.238 5.758 -7.301 1 95.56 389 THR A O 1
ATOM 3055 N N . LYS A 1 390 ? 5.344 6.996 -9.016 1 95.75 390 LYS A N 1
ATOM 3056 C CA . LYS A 1 390 ? 4.727 5.832 -9.641 1 95.75 390 LYS A CA 1
ATOM 3057 C C . LYS A 1 390 ? 5.781 4.848 -10.133 1 95.75 390 LYS A C 1
ATOM 3059 O O . LYS A 1 390 ? 5.574 3.633 -10.086 1 95.75 390 LYS A O 1
ATOM 3064 N N . VAL A 1 391 ? 6.91 5.344 -10.641 1 97.75 391 VAL A N 1
ATOM 3065 C CA . VAL A 1 391 ? 7.988 4.488 -11.125 1 97.75 391 VAL A CA 1
ATOM 3066 C C . VAL A 1 391 ? 8.586 3.695 -9.969 1 97.75 391 VAL A C 1
ATOM 3068 O O . VAL A 1 391 ? 8.898 2.512 -10.109 1 97.75 391 VAL A O 1
ATOM 3071 N N . GLN A 1 392 ? 8.695 4.344 -8.836 1 98 392 GLN A N 1
ATOM 3072 C CA . GLN A 1 392 ? 9.211 3.654 -7.656 1 98 392 GLN A CA 1
ATOM 3073 C C . GLN A 1 392 ? 8.25 2.564 -7.191 1 98 392 GLN A C 1
ATOM 3075 O O . GLN A 1 392 ? 8.68 1.512 -6.715 1 98 392 GLN A O 1
ATOM 3080 N N . MET A 1 393 ? 7 2.852 -7.328 1 98.31 393 MET A N 1
ATOM 3081 C CA . MET A 1 393 ? 6.004 1.839 -6.984 1 98.31 393 MET A CA 1
ATOM 3082 C C . MET A 1 393 ? 6.117 0.629 -7.906 1 98.31 393 MET A C 1
ATOM 3084 O O . MET A 1 393 ? 6.098 -0.513 -7.445 1 98.31 393 MET A O 1
ATOM 3088 N N . ALA A 1 394 ? 6.227 0.906 -9.188 1 98.38 394 ALA A N 1
ATOM 3089 C CA . ALA A 1 394 ? 6.402 -0.178 -10.156 1 98.38 394 ALA A CA 1
ATOM 3090 C C . ALA A 1 394 ? 7.664 -0.98 -9.844 1 98.38 394 ALA A C 1
ATOM 3092 O O . ALA A 1 394 ? 7.66 -2.211 -9.922 1 98.38 394 ALA A O 1
ATOM 3093 N N . ARG A 1 395 ? 8.75 -0.33 -9.516 1 98.69 395 ARG A N 1
ATOM 3094 C CA . ARG A 1 395 ? 10 -0.992 -9.172 1 98.69 395 ARG A CA 1
ATOM 3095 C C . ARG A 1 395 ? 9.844 -1.856 -7.926 1 98.69 395 ARG A C 1
ATOM 3097 O O . ARG A 1 395 ? 10.391 -2.959 -7.855 1 98.69 395 ARG A O 1
ATOM 3104 N N . ALA A 1 396 ? 9.094 -1.3 -6.957 1 98.75 396 ALA A N 1
ATOM 3105 C CA . ALA A 1 396 ? 8.852 -2.062 -5.734 1 98.75 396 ALA A CA 1
ATOM 3106 C C . ALA A 1 396 ? 8.133 -3.373 -6.039 1 98.75 396 ALA A C 1
ATOM 3108 O O . ALA A 1 396 ? 8.398 -4.395 -5.402 1 98.75 396 ALA A O 1
ATOM 3109 N N . VAL A 1 397 ? 7.215 -3.357 -6.973 1 98.56 397 VAL A N 1
ATOM 3110 C CA . VAL A 1 397 ? 6.512 -4.566 -7.395 1 98.56 397 VAL A CA 1
ATOM 3111 C C . VAL A 1 397 ? 7.508 -5.574 -7.957 1 98.56 397 VAL A C 1
ATOM 3113 O O . VAL A 1 397 ? 7.512 -6.742 -7.559 1 98.56 397 VAL A O 1
ATOM 3116 N N . CYS A 1 398 ? 8.383 -5.121 -8.836 1 98.5 398 CYS A N 1
ATOM 3117 C CA . CYS A 1 398 ? 9.375 -5.992 -9.445 1 98.5 398 CYS A CA 1
ATOM 3118 C C . CYS A 1 398 ? 10.328 -6.551 -8.391 1 98.5 398 CYS A C 1
ATOM 3120 O O . CYS A 1 398 ? 10.648 -7.742 -8.406 1 98.5 398 CYS A O 1
ATOM 3122 N N . GLU A 1 399 ? 10.766 -5.684 -7.504 1 98.69 399 GLU A N 1
ATOM 3123 C CA . GLU A 1 399 ? 11.648 -6.133 -6.43 1 98.69 399 GLU A CA 1
ATOM 3124 C C . GLU A 1 399 ? 10.961 -7.176 -5.551 1 98.69 399 GLU A C 1
ATOM 3126 O O . GLU A 1 399 ? 11.578 -8.18 -5.18 1 98.69 399 GLU A O 1
ATOM 3131 N N . GLY A 1 400 ? 9.688 -6.898 -5.227 1 98.25 400 GLY A N 1
ATOM 3132 C CA . GLY A 1 400 ? 8.938 -7.84 -4.414 1 98.25 400 GLY A CA 1
ATOM 3133 C C . GLY A 1 400 ? 8.859 -9.227 -5.027 1 98.25 400 GLY A C 1
ATOM 3134 O O . GLY A 1 400 ? 8.953 -10.227 -4.32 1 98.25 400 GLY A O 1
ATOM 3135 N N . ILE A 1 401 ? 8.727 -9.289 -6.277 1 97.25 401 ILE A N 1
ATOM 3136 C CA . ILE A 1 401 ? 8.664 -10.547 -7.004 1 97.25 401 ILE A CA 1
ATOM 3137 C C . ILE A 1 401 ? 10 -11.281 -6.891 1 97.25 401 ILE A C 1
ATOM 3139 O O . ILE A 1 401 ? 10.039 -12.477 -6.598 1 97.25 401 ILE A O 1
ATOM 3143 N N . ALA A 1 402 ? 11.086 -10.57 -7.117 1 98 402 ALA A N 1
ATOM 3144 C CA . ALA A 1 402 ? 12.414 -11.164 -7 1 98 402 ALA A CA 1
ATOM 3145 C C . ALA A 1 402 ? 12.664 -11.68 -5.586 1 98 402 ALA A C 1
ATOM 3147 O O . ALA A 1 402 ? 13.25 -12.75 -5.398 1 98 402 ALA A O 1
ATOM 3148 N N . PHE A 1 403 ? 12.25 -10.898 -4.613 1 98.38 403 PHE A N 1
ATOM 3149 C CA . PHE A 1 403 ? 12.453 -11.273 -3.221 1 98.38 403 PHE A CA 1
ATOM 3150 C C . PHE A 1 403 ? 11.664 -12.539 -2.879 1 98.38 403 PHE A C 1
ATOM 3152 O O . PHE A 1 403 ? 12.172 -13.414 -2.174 1 98.38 403 PHE A O 1
ATOM 3159 N N . ARG A 1 404 ? 10.438 -12.648 -3.348 1 96.62 404 ARG A N 1
ATOM 3160 C CA . ARG A 1 404 ? 9.633 -13.844 -3.133 1 96.62 404 ARG A CA 1
ATOM 3161 C C . ARG A 1 404 ? 10.305 -15.07 -3.74 1 96.62 404 ARG A C 1
ATOM 3163 O O . ARG A 1 404 ? 10.312 -16.141 -3.131 1 96.62 404 ARG A O 1
ATOM 3170 N N . PHE A 1 405 ? 10.82 -14.867 -4.938 1 96.38 405 PHE A N 1
ATOM 3171 C CA . PHE A 1 405 ? 11.547 -15.953 -5.578 1 96.38 405 PHE A CA 1
ATOM 3172 C C . PHE A 1 405 ? 12.719 -16.406 -4.723 1 96.38 405 PHE A C 1
ATOM 3174 O O . PHE A 1 405 ? 12.93 -17.594 -4.512 1 96.38 405 PHE A O 1
ATOM 3181 N N . LEU A 1 406 ? 13.484 -15.461 -4.27 1 97.12 406 LEU A N 1
ATOM 3182 C CA . LEU A 1 406 ? 14.672 -15.758 -3.469 1 97.12 406 LEU A CA 1
ATOM 3183 C C . LEU A 1 406 ? 14.289 -16.484 -2.188 1 97.12 406 LEU A C 1
ATOM 3185 O O . LEU A 1 406 ? 15 -17.406 -1.763 1 97.12 406 LEU A O 1
ATOM 3189 N N . GLU A 1 407 ? 13.219 -16.062 -1.603 1 95.38 407 GLU A N 1
ATOM 3190 C CA . GLU A 1 407 ? 12.766 -16.734 -0.395 1 95.38 407 GLU A CA 1
ATOM 3191 C C . GLU A 1 407 ? 12.508 -18.219 -0.66 1 95.38 407 GLU A C 1
ATOM 3193 O O . GLU A 1 407 ? 12.945 -19.078 0.104 1 95.38 407 GLU A O 1
ATOM 3198 N N . MET A 1 408 ? 11.805 -18.484 -1.711 1 92.62 408 MET A N 1
ATOM 3199 C CA . MET A 1 408 ? 11.5 -19.875 -2.053 1 92.62 408 MET A CA 1
ATOM 3200 C C . MET A 1 408 ? 12.773 -20.641 -2.385 1 92.62 408 MET A C 1
ATOM 3202 O O . MET A 1 408 ? 12.945 -21.781 -1.952 1 92.62 408 MET A O 1
ATOM 3206 N N . TYR A 1 409 ? 13.633 -20 -3.143 1 94.25 409 TYR A N 1
ATOM 3207 C CA . TYR A 1 409 ? 14.906 -20.609 -3.506 1 94.25 409 TYR A CA 1
ATOM 3208 C C . TYR A 1 409 ? 15.688 -21.016 -2.264 1 94.25 409 TYR A C 1
ATOM 3210 O O . TYR A 1 409 ? 16.203 -22.141 -2.186 1 94.25 409 TYR A O 1
ATOM 3218 N N . ASN A 1 410 ? 15.75 -20.156 -1.328 1 93.25 410 ASN A N 1
ATOM 3219 C CA . ASN A 1 410 ? 16.484 -20.422 -0.098 1 93.25 410 ASN A CA 1
ATOM 3220 C C . ASN A 1 410 ? 15.836 -21.531 0.717 1 93.25 410 ASN A C 1
ATOM 3222 O O . ASN A 1 410 ? 16.531 -22.375 1.295 1 93.25 410 ASN A O 1
ATOM 3226 N N . VAL A 1 411 ? 14.555 -21.516 0.759 1 89.94 411 VAL A N 1
ATOM 3227 C CA . VAL A 1 411 ? 13.82 -22.547 1.485 1 89.94 411 VAL A CA 1
ATOM 3228 C C . VAL A 1 411 ? 14.102 -23.906 0.871 1 89.94 411 VAL A C 1
ATOM 3230 O O . VAL A 1 411 ? 14.367 -24.875 1.589 1 89.94 411 VAL A O 1
ATOM 3233 N N . MET A 1 412 ? 14.062 -23.984 -0.401 1 88.19 412 MET A N 1
ATOM 3234 C CA . MET A 1 412 ? 14.273 -25.266 -1.083 1 88.19 412 MET A CA 1
ATOM 3235 C C . MET A 1 412 ? 15.711 -25.75 -0.889 1 88.19 412 MET A C 1
ATOM 3237 O O . MET A 1 412 ? 15.938 -26.938 -0.68 1 88.19 412 MET A O 1
ATOM 3241 N N . ARG A 1 413 ? 16.562 -24.844 -0.972 1 88.19 413 ARG A N 1
ATOM 3242 C CA . ARG A 1 413 ? 17.969 -25.188 -0.765 1 88.19 413 ARG A CA 1
ATOM 3243 C C . ARG A 1 413 ? 18.188 -25.75 0.639 1 88.19 413 ARG A C 1
ATOM 3245 O O . ARG A 1 413 ? 18.906 -26.734 0.817 1 88.19 413 ARG A O 1
ATOM 3252 N N . GLU A 1 414 ? 17.625 -25.141 1.525 1 85.31 414 GLU A N 1
ATOM 3253 C CA . GLU A 1 414 ? 17.797 -25.547 2.918 1 85.31 414 GLU A CA 1
ATOM 3254 C C . GLU A 1 414 ? 17.078 -26.859 3.197 1 85.31 414 GLU A C 1
ATOM 3256 O O . GLU A 1 414 ? 17.594 -27.719 3.93 1 85.31 414 GLU A O 1
ATOM 3261 N N . GLU A 1 415 ? 15.977 -27.062 2.604 1 79.75 415 GLU A N 1
ATOM 3262 C CA . GLU A 1 415 ? 15.117 -28.188 2.943 1 79.75 415 GLU A CA 1
ATOM 3263 C C . GLU A 1 415 ? 15.531 -29.438 2.178 1 79.75 415 GLU A C 1
ATOM 3265 O O . GLU A 1 415 ? 15.359 -30.562 2.668 1 79.75 415 GLU A O 1
ATOM 3270 N N . THR A 1 416 ? 16.016 -29.312 0.974 1 79.75 416 THR A N 1
ATOM 3271 C CA . THR A 1 416 ? 16.344 -30.469 0.16 1 79.75 416 THR A CA 1
ATOM 3272 C C . THR A 1 416 ? 17.703 -31.047 0.558 1 79.75 416 THR A C 1
ATOM 3274 O O . THR A 1 416 ? 18 -32.219 0.276 1 79.75 416 THR A O 1
ATOM 3277 N N . HIS A 1 417 ? 18.547 -30.312 1.161 1 79.88 417 HIS A N 1
ATOM 3278 C CA . HIS A 1 417 ? 19.891 -30.703 1.576 1 79.88 417 HIS A CA 1
ATOM 3279 C C . HIS A 1 417 ? 20.688 -31.25 0.4 1 79.88 417 HIS A C 1
ATOM 3281 O O . HIS A 1 417 ? 21.5 -32.156 0.569 1 79.88 417 HIS A O 1
ATOM 3287 N N . ILE A 1 418 ? 20.375 -30.938 -0.783 1 83.5 418 ILE A N 1
ATOM 3288 C CA . ILE A 1 418 ? 21.141 -31.281 -1.976 1 83.5 418 ILE A CA 1
ATOM 3289 C C . ILE A 1 418 ? 21.875 -30.047 -2.5 1 83.5 418 ILE A C 1
ATOM 3291 O O . ILE A 1 418 ? 21.328 -28.938 -2.467 1 83.5 418 ILE A O 1
ATOM 3295 N N . PRO A 1 419 ? 23.031 -30.297 -2.879 1 87.25 419 PRO A N 1
ATOM 3296 C CA . PRO A 1 419 ? 23.734 -29.156 -3.465 1 87.25 419 PRO A CA 1
ATOM 3297 C C . PRO A 1 419 ? 23.141 -28.703 -4.789 1 87.25 419 PRO A C 1
ATOM 3299 O O . PRO A 1 419 ? 22.922 -29.531 -5.688 1 87.25 419 PRO A O 1
ATOM 3302 N N . PHE A 1 420 ? 22.797 -27.422 -4.832 1 90.44 420 PHE A N 1
ATOM 3303 C CA . PHE A 1 420 ? 22.266 -26.859 -6.066 1 90.44 420 PHE A CA 1
ATOM 3304 C C . PHE A 1 420 ? 23.406 -26.469 -7.008 1 90.44 420 PHE A C 1
ATOM 3306 O O . PHE A 1 420 ? 24.453 -25.984 -6.566 1 90.44 420 PHE A O 1
ATOM 3313 N N . GLU A 1 421 ? 23.188 -26.688 -8.258 1 88.62 421 GLU A N 1
ATOM 3314 C CA . GLU A 1 421 ? 24.078 -26.062 -9.234 1 88.62 421 GLU A CA 1
ATOM 3315 C C . GLU A 1 421 ? 23.922 -24.547 -9.227 1 88.62 421 GLU A C 1
ATOM 3317 O O . GLU A 1 421 ? 22.828 -24.031 -8.977 1 88.62 421 GLU A O 1
ATOM 3322 N N . PRO A 1 422 ? 24.984 -23.859 -9.461 1 94.25 422 PRO A N 1
ATOM 3323 C CA . PRO A 1 422 ? 24.906 -22.406 -9.438 1 94.25 422 PRO A CA 1
ATOM 3324 C C . PRO A 1 422 ? 24.281 -21.828 -10.711 1 94.25 422 PRO A C 1
ATOM 3326 O O . PRO A 1 422 ? 24.781 -20.844 -11.266 1 94.25 422 PRO A O 1
ATOM 3329 N N . VAL A 1 423 ? 23.281 -22.531 -11.227 1 96.94 423 VAL A N 1
ATOM 3330 C CA . VAL A 1 423 ? 22.516 -22.156 -12.414 1 96.94 423 VAL A CA 1
ATOM 3331 C C . VAL A 1 423 ? 21.031 -22.359 -12.164 1 96.94 423 VAL A C 1
ATOM 3333 O O . VAL A 1 423 ? 20.625 -23.375 -11.57 1 96.94 423 VAL A O 1
ATOM 3336 N N . ILE A 1 424 ? 20.281 -21.406 -12.477 1 97.06 424 ILE A N 1
ATOM 3337 C CA . ILE A 1 424 ? 18.828 -21.531 -12.461 1 97.06 424 ILE A CA 1
ATOM 3338 C C . ILE A 1 424 ? 18.281 -21.406 -13.883 1 97.06 424 ILE A C 1
ATOM 3340 O O . ILE A 1 424 ? 18.5 -20.391 -14.547 1 97.06 424 ILE A O 1
ATOM 3344 N N . ARG A 1 425 ? 17.656 -22.422 -14.352 1 96.25 425 ARG A N 1
ATOM 3345 C CA . ARG A 1 425 ? 17.047 -22.422 -15.68 1 96.25 425 ARG A CA 1
ATOM 3346 C C . ARG A 1 425 ? 15.602 -21.953 -15.609 1 96.25 425 ARG A C 1
ATOM 3348 O O . ARG A 1 425 ? 14.797 -22.5 -14.859 1 96.25 425 ARG A O 1
ATOM 3355 N N . LEU A 1 426 ? 15.312 -20.953 -16.391 1 94.62 426 LEU A N 1
ATOM 3356 C CA . LEU A 1 426 ? 14.016 -20.312 -16.188 1 94.62 426 LEU A CA 1
ATOM 3357 C C . LEU A 1 426 ? 13.305 -20.078 -17.516 1 94.62 426 LEU A C 1
ATOM 3359 O O . LEU A 1 426 ? 13.953 -19.938 -18.547 1 94.62 426 LEU A O 1
ATOM 3363 N N . CYS A 1 427 ? 11.945 -20.078 -17.438 1 93.62 427 CYS A N 1
ATOM 3364 C CA . CYS A 1 427 ? 11.07 -19.703 -18.547 1 93.62 427 CYS A CA 1
ATOM 3365 C C . CYS A 1 427 ? 9.828 -18.969 -18.047 1 93.62 427 CYS A C 1
ATOM 3367 O O . CYS A 1 427 ? 9.758 -18.625 -16.859 1 93.62 427 CYS A O 1
ATOM 3369 N N . GLY A 1 428 ? 8.914 -18.547 -18.984 1 89.56 428 GLY A N 1
ATOM 3370 C CA . GLY A 1 428 ? 7.699 -17.844 -18.609 1 89.56 428 GLY A CA 1
ATOM 3371 C C . GLY A 1 428 ? 7.723 -16.375 -19.016 1 89.56 428 GLY A C 1
ATOM 3372 O O . GLY A 1 428 ? 8.789 -15.812 -19.266 1 89.56 428 GLY A O 1
ATOM 3373 N N . GLY A 1 429 ? 6.594 -15.812 -18.984 1 87.12 429 GLY A N 1
ATOM 3374 C CA . GLY A 1 429 ? 6.449 -14.445 -19.453 1 87.12 429 GLY A CA 1
ATOM 3375 C C . GLY A 1 429 ? 7.227 -13.445 -18.609 1 87.12 429 GLY A C 1
ATOM 3376 O O . GLY A 1 429 ? 7.828 -12.516 -19.141 1 87.12 429 GLY A O 1
ATOM 3377 N N . ILE A 1 430 ? 7.27 -13.617 -17.344 1 91.5 430 ILE A N 1
ATOM 3378 C CA . ILE A 1 430 ? 7.906 -12.68 -16.422 1 91.5 430 ILE A CA 1
ATOM 3379 C C . ILE A 1 430 ? 9.422 -12.797 -16.547 1 91.5 430 ILE A C 1
ATOM 3381 O O . ILE A 1 430 ? 10.148 -11.844 -16.234 1 91.5 430 ILE A O 1
ATOM 3385 N N . SER A 1 431 ? 9.898 -13.961 -17.016 1 93.06 431 SER A N 1
ATOM 3386 C CA . SER A 1 431 ? 11.336 -14.164 -17.172 1 93.06 431 SER A CA 1
ATOM 3387 C C . SER A 1 431 ? 11.914 -13.219 -18.219 1 93.06 431 SER A C 1
ATOM 3389 O O . SER A 1 431 ? 13.125 -13.023 -18.281 1 93.06 431 SER A O 1
ATOM 3391 N N . LYS A 1 432 ? 11.062 -12.641 -19.031 1 92.31 432 LYS A N 1
ATOM 3392 C CA . LYS A 1 432 ? 11.5 -11.703 -20.047 1 92.31 432 LYS A CA 1
ATOM 3393 C C . LYS A 1 432 ? 11.945 -10.383 -19.438 1 92.31 432 LYS A C 1
ATOM 3395 O O . LYS A 1 432 ? 12.602 -9.57 -20.094 1 92.31 432 LYS A O 1
ATOM 3400 N N . ASN A 1 433 ? 11.57 -10.125 -18.234 1 96.06 433 ASN A N 1
ATOM 3401 C CA . ASN A 1 433 ? 11.953 -8.906 -17.547 1 96.06 433 ASN A CA 1
ATOM 3402 C C . ASN A 1 433 ? 13.391 -8.977 -17.031 1 96.06 433 ASN A C 1
ATOM 3404 O O . ASN A 1 433 ? 13.656 -9.633 -16.031 1 96.06 433 ASN A O 1
ATOM 3408 N N . ASP A 1 434 ? 14.242 -8.258 -17.594 1 97.25 434 ASP A N 1
ATOM 3409 C CA . ASP A 1 434 ? 15.664 -8.336 -17.297 1 97.25 434 ASP A CA 1
ATOM 3410 C C . ASP A 1 434 ? 15.953 -7.828 -15.875 1 97.25 434 ASP A C 1
ATOM 3412 O O . ASP A 1 434 ? 16.859 -8.328 -15.203 1 97.25 434 ASP A O 1
ATOM 3416 N N . PHE A 1 435 ? 15.312 -6.828 -15.508 1 98.19 435 PHE A N 1
ATOM 3417 C CA . PHE A 1 435 ? 15.547 -6.289 -14.172 1 98.19 435 PHE A CA 1
ATOM 3418 C C . PHE A 1 435 ? 15.32 -7.352 -13.109 1 98.19 435 PHE A C 1
ATOM 3420 O O . PHE A 1 435 ? 16.156 -7.543 -12.219 1 98.19 435 PHE A O 1
ATOM 3427 N N . ILE A 1 436 ? 14.164 -8.047 -13.172 1 98.06 436 ILE A N 1
ATOM 3428 C CA . ILE A 1 436 ? 13.82 -9.078 -12.203 1 98.06 436 ILE A CA 1
ATOM 3429 C C . ILE A 1 436 ? 14.852 -10.203 -12.266 1 98.06 436 ILE A C 1
ATOM 3431 O O . ILE A 1 436 ? 15.328 -10.672 -11.227 1 98.06 436 ILE A O 1
ATOM 3435 N N . MET A 1 437 ? 15.25 -10.609 -13.477 1 97.88 437 MET A N 1
ATOM 3436 C CA . MET A 1 437 ? 16.203 -11.703 -13.656 1 97.88 437 MET A CA 1
ATOM 3437 C C . MET A 1 437 ? 17.562 -11.336 -13.086 1 97.88 437 MET A C 1
ATOM 3439 O O . MET A 1 437 ? 18.219 -12.148 -12.43 1 97.88 437 MET A O 1
ATOM 3443 N N . GLU A 1 438 ? 18 -10.164 -13.352 1 98.31 438 GLU A N 1
ATOM 3444 C CA . GLU A 1 438 ? 19.281 -9.703 -12.828 1 98.31 438 GLU A CA 1
ATOM 3445 C C . GLU A 1 438 ? 19.281 -9.688 -11.305 1 98.31 438 GLU A C 1
ATOM 3447 O O . GLU A 1 438 ? 20.281 -10.062 -10.68 1 98.31 438 GLU A O 1
ATOM 3452 N N . LEU A 1 439 ? 18.234 -9.195 -10.797 1 98.38 439 LEU A N 1
ATOM 3453 C CA . LEU A 1 439 ? 18.141 -9.125 -9.344 1 98.38 439 LEU A CA 1
ATOM 3454 C C . LEU A 1 439 ? 18.141 -10.523 -8.734 1 98.38 439 LEU A C 1
ATOM 3456 O O . LEU A 1 439 ? 18.844 -10.773 -7.754 1 98.38 439 LEU A O 1
ATOM 3460 N N . ILE A 1 440 ? 17.375 -11.461 -9.312 1 98.06 440 ILE A N 1
ATOM 3461 C CA . ILE A 1 440 ? 17.328 -12.836 -8.844 1 98.06 440 ILE A CA 1
ATOM 3462 C C . ILE A 1 440 ? 18.719 -13.461 -8.953 1 98.06 440 ILE A C 1
ATOM 3464 O O . ILE A 1 440 ? 19.219 -14.055 -7.996 1 98.06 440 ILE A O 1
ATOM 3468 N N . SER A 1 441 ? 19.312 -13.305 -10.109 1 98.38 441 SER A N 1
ATOM 3469 C CA . SER A 1 441 ? 20.641 -13.859 -10.359 1 98.38 441 SER A CA 1
ATOM 3470 C C . SER A 1 441 ? 21.656 -13.359 -9.328 1 98.38 441 SER A C 1
ATOM 3472 O O . SER A 1 441 ? 22.406 -14.148 -8.75 1 98.38 441 SER A O 1
ATOM 3474 N N . SER A 1 442 ? 21.656 -12.156 -9.078 1 98.56 442 SER A N 1
ATOM 3475 C CA . SER A 1 442 ? 22.625 -11.531 -8.195 1 98.56 442 SER A CA 1
ATOM 3476 C C . SER A 1 442 ? 22.406 -11.938 -6.742 1 98.56 442 SER A C 1
ATOM 3478 O O . SER A 1 442 ? 23.344 -12.297 -6.035 1 98.56 442 SER A O 1
ATOM 3480 N N . LEU A 1 443 ? 21.203 -11.844 -6.34 1 98.06 443 LEU A N 1
ATOM 3481 C CA . LEU A 1 443 ? 20.906 -12.141 -4.941 1 98.06 443 LEU A CA 1
ATOM 3482 C C . LEU A 1 443 ? 21.109 -13.625 -4.645 1 98.06 443 LEU A C 1
ATOM 3484 O O . LEU A 1 443 ? 21.547 -13.984 -3.551 1 98.06 443 LEU A O 1
ATOM 3488 N N . ALA A 1 444 ? 20.719 -14.492 -5.613 1 96.88 444 ALA A N 1
ATOM 3489 C CA . ALA A 1 444 ? 20.906 -15.93 -5.441 1 96.88 444 ALA A CA 1
ATOM 3490 C C . ALA A 1 444 ? 22.344 -16.344 -5.703 1 96.88 444 ALA A C 1
ATOM 3492 O O . ALA A 1 444 ? 22.766 -17.453 -5.352 1 96.88 444 ALA A O 1
ATOM 3493 N N . ASP A 1 445 ? 23.062 -15.445 -6.258 1 96.62 445 ASP A N 1
ATOM 3494 C CA . ASP A 1 445 ? 24.438 -15.711 -6.664 1 96.62 445 ASP A CA 1
ATOM 3495 C C . ASP A 1 445 ? 24.516 -16.906 -7.617 1 96.62 445 ASP A C 1
ATOM 3497 O O . ASP A 1 445 ? 25.297 -17.828 -7.395 1 96.62 445 ASP A O 1
ATOM 3501 N N . CYS A 1 446 ? 23.625 -16.953 -8.578 1 97.12 446 CYS A N 1
ATOM 3502 C CA . CYS A 1 446 ? 23.516 -17.984 -9.594 1 97.12 446 CYS A CA 1
ATOM 3503 C C . CYS A 1 446 ? 23.375 -17.391 -10.984 1 97.12 446 CYS A C 1
ATOM 3505 O O . CYS A 1 446 ? 22.781 -16.312 -11.141 1 97.12 446 CYS A O 1
ATOM 3507 N N . THR A 1 447 ? 23.938 -18.094 -11.945 1 98 447 THR A N 1
ATOM 3508 C CA . THR A 1 447 ? 23.672 -17.719 -13.328 1 98 447 THR A CA 1
ATOM 3509 C C . THR A 1 447 ? 22.25 -18.125 -13.734 1 98 447 THR A C 1
ATOM 3511 O O . THR A 1 447 ? 21.797 -19.219 -13.398 1 98 447 THR A O 1
ATOM 3514 N N . ILE A 1 448 ? 21.562 -17.203 -14.406 1 97.69 448 ILE A N 1
ATOM 3515 C CA . ILE A 1 448 ? 20.25 -17.516 -14.938 1 97.69 448 ILE A CA 1
ATOM 3516 C C . ILE A 1 448 ? 20.375 -17.891 -16.422 1 97.69 448 ILE A C 1
ATOM 3518 O O . ILE A 1 448 ? 21 -17.172 -17.188 1 97.69 448 ILE A O 1
ATOM 3522 N N . GLU A 1 449 ? 19.859 -19.031 -16.75 1 96.81 449 GLU A N 1
ATOM 3523 C CA . GLU A 1 449 ? 19.656 -19.438 -18.141 1 96.81 449 GLU A CA 1
ATOM 3524 C C . GLU A 1 449 ? 18.188 -19.297 -18.547 1 96.81 449 GLU A C 1
ATOM 3526 O O . GLU A 1 449 ? 17.359 -20.156 -18.188 1 96.81 449 GLU A O 1
ATOM 3531 N N . ARG A 1 450 ? 17.906 -18.281 -19.25 1 95.19 450 ARG A N 1
ATOM 3532 C CA . ARG A 1 450 ? 16.547 -18.016 -19.703 1 95.19 450 ARG A CA 1
ATOM 3533 C C . ARG A 1 450 ? 16.25 -18.734 -21.016 1 95.19 450 ARG A C 1
ATOM 3535 O O . ARG A 1 450 ? 16.938 -18.484 -22.016 1 95.19 450 ARG A O 1
ATOM 3542 N N . ALA A 1 451 ? 15.25 -19.516 -20.984 1 92.5 451 ALA A N 1
ATOM 3543 C CA . ALA A 1 451 ? 14.922 -20.328 -22.141 1 92.5 451 ALA A CA 1
ATOM 3544 C C . ALA A 1 451 ? 14.578 -19.453 -23.344 1 92.5 451 ALA A C 1
ATOM 3546 O O . ALA A 1 451 ? 13.938 -18.406 -23.203 1 92.5 451 ALA A O 1
ATOM 3547 N N . TYR A 1 452 ? 14.992 -19.906 -24.484 1 85 452 TYR A N 1
ATOM 3548 C CA . TYR A 1 452 ? 14.672 -19.234 -25.734 1 85 452 TYR A CA 1
ATOM 3549 C C . TYR A 1 452 ? 13.203 -19.391 -26.094 1 85 452 TYR A C 1
ATOM 3551 O O . TYR A 1 452 ? 12.531 -18.438 -26.453 1 85 452 TYR A O 1
ATOM 3559 N N . ASN A 1 453 ? 12.812 -20.641 -25.969 1 77.56 453 ASN A N 1
ATOM 3560 C CA . ASN A 1 453 ? 11.422 -20.969 -26.234 1 77.56 453 ASN A CA 1
ATOM 3561 C C . ASN A 1 453 ? 10.547 -20.797 -25 1 77.56 453 ASN A C 1
ATOM 3563 O O . ASN A 1 453 ? 10.812 -21.391 -23.953 1 77.56 453 ASN A O 1
ATOM 3567 N N . HIS A 1 454 ? 9.469 -20.094 -25.156 1 76.81 454 HIS A N 1
ATOM 3568 C CA . HIS A 1 454 ? 8.617 -19.812 -24 1 76.81 454 HIS A CA 1
ATOM 3569 C C . HIS A 1 454 ? 7.594 -20.922 -23.781 1 76.81 454 HIS A C 1
ATOM 3571 O O . HIS A 1 454 ? 7.008 -21.031 -22.703 1 76.81 454 HIS A O 1
ATOM 3577 N N . ASP A 1 455 ? 7.457 -21.719 -24.828 1 86.31 455 ASP A N 1
ATOM 3578 C CA . ASP A 1 455 ? 6.578 -22.875 -24.672 1 86.31 455 ASP A CA 1
ATOM 3579 C C . ASP A 1 455 ? 7.363 -24.094 -24.203 1 86.31 455 ASP A C 1
ATOM 3581 O O . ASP A 1 455 ? 7.324 -25.141 -24.859 1 86.31 455 ASP A O 1
ATOM 3585 N N . THR A 1 456 ? 7.887 -23.969 -23.016 1 92.12 456 THR A N 1
ATOM 3586 C CA . THR A 1 456 ? 8.844 -24.953 -22.516 1 92.12 456 THR A CA 1
ATOM 3587 C C . THR A 1 456 ? 8.133 -26.234 -22.125 1 92.12 456 THR A C 1
ATOM 3589 O O . THR A 1 456 ? 8.711 -27.328 -22.234 1 92.12 456 THR A O 1
ATOM 3592 N N . SER A 1 457 ? 6.918 -26.156 -21.672 1 93.56 457 SER A N 1
ATOM 3593 C CA . SER A 1 457 ? 6.176 -27.375 -21.375 1 93.56 457 SER A CA 1
ATOM 3594 C C . SER A 1 457 ? 5.953 -28.219 -22.625 1 93.56 457 SER A C 1
ATOM 3596 O O . SER A 1 457 ? 6.18 -29.438 -22.609 1 93.56 457 SER A O 1
ATOM 3598 N N . CYS A 1 458 ? 5.594 -27.594 -23.734 1 95.25 458 CYS A N 1
ATOM 3599 C CA . CYS A 1 458 ? 5.441 -28.297 -25 1 95.25 458 CYS A CA 1
ATOM 3600 C C . CYS A 1 458 ? 6.773 -28.875 -25.469 1 95.25 458 CYS A C 1
ATOM 3602 O O . CYS A 1 458 ? 6.828 -30 -25.969 1 95.25 458 CYS A O 1
ATOM 3604 N N . LEU A 1 459 ? 7.73 -28.062 -25.312 1 95.81 459 LEU A N 1
ATOM 3605 C CA . LEU A 1 459 ? 9.055 -28.516 -25.719 1 95.81 459 LEU A CA 1
ATOM 3606 C C . LEU A 1 459 ? 9.461 -29.766 -24.938 1 95.81 459 LEU A C 1
ATOM 3608 O O . LEU A 1 459 ? 10 -30.719 -25.5 1 95.81 459 LEU A O 1
ATOM 3612 N N . GLY A 1 460 ? 9.234 -29.703 -23.625 1 96.88 460 GLY A N 1
ATOM 3613 C CA . GLY A 1 460 ? 9.539 -30.875 -22.797 1 96.88 460 GLY A CA 1
ATOM 3614 C C . GLY A 1 460 ? 8.82 -32.125 -23.25 1 96.88 460 GLY A C 1
ATOM 3615 O O . GLY A 1 460 ? 9.422 -33.188 -23.359 1 96.88 460 GLY A O 1
ATOM 3616 N N . ALA A 1 461 ? 7.539 -32 -23.5 1 97.94 461 ALA A N 1
ATOM 3617 C CA . ALA A 1 461 ? 6.746 -33.125 -23.984 1 97.94 461 ALA A CA 1
ATOM 3618 C C . ALA A 1 461 ? 7.266 -33.656 -25.312 1 97.94 461 ALA A C 1
ATOM 3620 O O . ALA A 1 461 ? 7.348 -34.875 -25.531 1 97.94 461 ALA A O 1
ATOM 3621 N N . ALA A 1 462 ? 7.605 -32.75 -26.219 1 97.5 462 ALA A N 1
ATOM 3622 C CA . ALA A 1 462 ? 8.141 -33.125 -27.516 1 97.5 462 ALA A CA 1
ATOM 3623 C C . ALA A 1 462 ? 9.469 -33.844 -27.391 1 97.5 462 ALA A C 1
ATOM 3625 O O . ALA A 1 462 ? 9.719 -34.844 -28.078 1 97.5 462 ALA A O 1
ATOM 3626 N N . CYS A 1 463 ? 10.258 -33.375 -26.547 1 97.12 463 CYS A N 1
ATOM 3627 C CA . CYS A 1 463 ? 11.57 -33.969 -26.344 1 97.12 463 CYS A CA 1
ATOM 3628 C C . CYS A 1 463 ? 11.445 -35.375 -25.797 1 97.12 463 CYS A C 1
ATOM 3630 O O . CYS A 1 463 ? 12.133 -36.281 -26.25 1 97.12 463 CYS A O 1
ATOM 3632 N N . LEU A 1 464 ? 10.617 -35.531 -24.812 1 98 464 LEU A N 1
ATOM 3633 C CA . LEU A 1 464 ? 10.383 -36.844 -24.25 1 98 464 LEU A CA 1
ATOM 3634 C C . LEU A 1 464 ? 9.852 -37.812 -25.312 1 98 464 LEU A C 1
ATOM 3636 O O . LEU A 1 464 ? 10.258 -38.969 -25.375 1 98 464 LEU A O 1
ATOM 3640 N N . ALA A 1 465 ? 8.93 -37.312 -26.125 1 98.38 465 ALA A N 1
ATOM 3641 C CA . ALA A 1 465 ? 8.359 -38.125 -27.203 1 98.38 465 ALA A CA 1
ATOM 3642 C C . ALA A 1 465 ? 9.43 -38.5 -28.234 1 98.38 465 ALA A C 1
ATOM 3644 O O . ALA A 1 465 ? 9.477 -39.656 -28.688 1 98.38 465 ALA A O 1
ATOM 3645 N N . GLY A 1 466 ? 10.219 -37.562 -28.609 1 97.62 466 GLY A N 1
ATOM 3646 C CA . GLY A 1 466 ? 11.289 -37.812 -29.562 1 97.62 466 GLY A CA 1
ATOM 3647 C C . GLY A 1 466 ? 12.312 -38.812 -29.078 1 97.62 466 GLY A C 1
ATOM 3648 O O . GLY A 1 466 ? 12.797 -39.625 -29.844 1 97.62 466 GLY A O 1
ATOM 3649 N N . LEU A 1 467 ? 12.609 -38.688 -27.828 1 96.81 467 LEU A N 1
ATOM 3650 C CA . LEU A 1 467 ? 13.531 -39.656 -27.25 1 96.81 467 LEU A CA 1
ATOM 3651 C C . LEU A 1 467 ? 12.984 -41.094 -27.359 1 96.81 467 LEU A C 1
ATOM 3653 O O . LEU A 1 467 ? 13.703 -42 -27.75 1 96.81 467 LEU A O 1
ATOM 3657 N N . ALA A 1 468 ? 11.766 -41.281 -26.984 1 97.25 468 ALA A N 1
ATOM 3658 C CA . ALA A 1 468 ? 11.117 -42.562 -27.047 1 97.25 468 ALA A CA 1
ATOM 3659 C C . ALA A 1 468 ? 11.07 -43.094 -28.484 1 97.25 468 ALA A C 1
ATOM 3661 O O . ALA A 1 468 ? 11.172 -44.312 -28.703 1 97.25 468 ALA A O 1
ATOM 3662 N N . ALA A 1 469 ? 10.953 -42.188 -29.469 1 97.06 469 ALA A N 1
ATOM 3663 C CA . ALA A 1 469 ? 10.812 -42.562 -30.875 1 97.06 469 ALA A CA 1
ATOM 3664 C C . ALA A 1 469 ? 12.172 -42.75 -31.531 1 97.06 469 ALA A C 1
ATOM 3666 O O . ALA A 1 469 ? 12.25 -43.062 -32.719 1 97.06 469 ALA A O 1
ATOM 3667 N N . GLY A 1 470 ? 13.18 -42.438 -30.812 1 96.19 470 GLY A N 1
ATOM 3668 C CA . GLY A 1 470 ? 14.523 -42.656 -31.328 1 96.19 470 GLY A CA 1
ATOM 3669 C C . GLY A 1 470 ? 15.008 -41.5 -32.188 1 96.19 470 GLY A C 1
ATOM 3670 O O . GLY A 1 470 ? 15.867 -41.688 -33.062 1 96.19 470 GLY A O 1
ATOM 3671 N N . VAL A 1 471 ? 14.414 -40.438 -32.062 1 96.12 471 VAL A N 1
ATOM 3672 C CA . VAL A 1 471 ? 14.906 -39.25 -32.781 1 96.12 471 VAL A CA 1
ATOM 3673 C C . VAL A 1 471 ? 16.344 -38.938 -32.375 1 96.12 471 VAL A C 1
ATOM 3675 O O . VAL A 1 471 ? 17.156 -38.531 -33.188 1 96.12 471 VAL A O 1
ATOM 3678 N N . TRP A 1 472 ? 16.578 -39.062 -31.078 1 95.56 472 TRP A N 1
ATOM 3679 C CA . TRP A 1 472 ? 17.906 -38.938 -30.5 1 95.56 472 TRP A CA 1
ATOM 3680 C C . TRP A 1 472 ? 18.297 -40.219 -29.734 1 95.56 472 TRP A C 1
ATOM 3682 O O . TRP A 1 472 ? 17.422 -40.906 -29.219 1 95.56 472 TRP A O 1
ATOM 3692 N N . LYS A 1 473 ? 19.562 -40.438 -29.625 1 93.56 473 LYS A N 1
ATOM 3693 C CA . LYS A 1 473 ? 20.062 -41.656 -28.938 1 93.56 473 LYS A CA 1
ATOM 3694 C C . LYS A 1 473 ? 19.891 -41.531 -27.422 1 93.56 473 LYS A C 1
ATOM 3696 O O . LYS A 1 473 ? 19.656 -42.5 -26.734 1 93.56 473 LYS A O 1
ATOM 3701 N N . ASP A 1 474 ? 20.156 -40.344 -26.984 1 92.75 474 ASP A N 1
ATOM 3702 C CA . ASP A 1 474 ? 20.078 -40.094 -25.562 1 92.75 474 ASP A CA 1
ATOM 3703 C C . ASP A 1 474 ? 19.844 -38.594 -25.281 1 92.75 474 ASP A C 1
ATOM 3705 O O . ASP A 1 474 ? 19.688 -37.812 -26.219 1 92.75 474 ASP A O 1
ATOM 3709 N N . LYS A 1 475 ? 19.703 -38.281 -24.016 1 93.56 475 LYS A N 1
ATOM 3710 C CA . LYS A 1 475 ? 19.453 -36.906 -23.594 1 93.56 475 LYS A CA 1
ATOM 3711 C C . LYS A 1 475 ? 20.578 -36 -24.031 1 93.56 475 LYS A C 1
ATOM 3713 O O . LYS A 1 475 ? 20.344 -34.844 -24.375 1 93.56 475 LYS A O 1
ATOM 3718 N N . GLU A 1 476 ? 21.75 -36.438 -24.031 1 93.12 476 GLU A N 1
ATOM 3719 C CA . GLU A 1 476 ? 22.922 -35.656 -24.406 1 93.12 476 GLU A CA 1
ATOM 3720 C C . GLU A 1 476 ? 22.812 -35.188 -25.859 1 93.12 476 GLU A C 1
ATOM 3722 O O . GLU A 1 476 ? 23.078 -34 -26.156 1 93.12 476 GLU A O 1
ATOM 3727 N N . GLU A 1 477 ? 22.5 -36.125 -26.703 1 93.81 477 GLU A N 1
ATOM 3728 C CA . GLU A 1 477 ? 22.312 -35.75 -28.109 1 93.81 477 GLU A CA 1
ATOM 3729 C C . GLU A 1 477 ? 21.156 -34.781 -28.266 1 93.81 477 GLU A C 1
ATOM 3731 O O . GLU A 1 477 ? 21.25 -33.844 -29.047 1 93.81 477 GLU A O 1
ATOM 3736 N N . MET A 1 478 ? 20.109 -35.062 -27.594 1 93.12 478 MET A N 1
ATOM 3737 C CA . MET A 1 478 ? 18.938 -34.188 -27.641 1 93.12 478 MET A CA 1
ATOM 3738 C C . MET A 1 478 ? 19.312 -32.75 -27.25 1 93.12 478 MET A C 1
ATOM 3740 O O . MET A 1 478 ? 18.938 -31.812 -27.922 1 93.12 478 MET A O 1
ATOM 3744 N N . MET A 1 479 ? 20.078 -32.562 -26.219 1 90.94 479 MET A N 1
ATOM 3745 C CA . MET A 1 479 ? 20.469 -31.266 -25.672 1 90.94 479 MET A CA 1
ATOM 3746 C C . MET A 1 479 ? 21.266 -30.469 -26.703 1 90.94 479 MET A C 1
ATOM 3748 O O . MET A 1 479 ? 21.219 -29.234 -26.703 1 90.94 479 MET A O 1
ATOM 3752 N N . GLN A 1 480 ? 21.953 -31.125 -27.562 1 89.81 480 GLN A N 1
ATOM 3753 C CA . GLN A 1 480 ? 22.75 -30.469 -28.594 1 89.81 480 GLN A CA 1
ATOM 3754 C C . GLN A 1 480 ? 21.859 -29.781 -29.625 1 89.81 480 GLN A C 1
ATOM 3756 O O . GLN A 1 480 ? 22.297 -28.859 -30.312 1 89.81 480 GLN A O 1
ATOM 3761 N N . HIS A 1 481 ? 20.688 -30.203 -29.641 1 86.62 481 HIS A N 1
ATOM 3762 C CA . HIS A 1 481 ? 19.766 -29.672 -30.656 1 86.62 481 HIS A CA 1
ATOM 3763 C C . HIS A 1 481 ? 18.812 -28.656 -30.047 1 86.62 481 HIS A C 1
ATOM 3765 O O . HIS A 1 481 ? 17.969 -28.109 -30.75 1 86.62 481 HIS A O 1
ATOM 3771 N N . THR A 1 482 ? 18.938 -28.484 -28.766 1 82.62 482 THR A N 1
ATOM 3772 C CA . THR A 1 482 ? 18.078 -27.5 -28.141 1 82.62 482 THR A CA 1
ATOM 3773 C C . THR A 1 482 ? 18.688 -26.109 -28.25 1 82.62 482 THR A C 1
ATOM 3775 O O . THR A 1 482 ? 19.906 -25.953 -28.25 1 82.62 482 THR A O 1
ATOM 3778 N N . GLN A 1 483 ? 17.812 -25.125 -28.422 1 84.69 483 GLN A N 1
ATOM 3779 C CA . GLN A 1 483 ? 18.266 -23.75 -28.578 1 84.69 483 GLN A CA 1
ATOM 3780 C C . GLN A 1 483 ? 19 -23.266 -27.328 1 84.69 483 GLN A C 1
ATOM 3782 O O . GLN A 1 483 ? 18.625 -23.625 -26.203 1 84.69 483 GLN A O 1
ATOM 3787 N N . LYS A 1 484 ? 19.938 -22.375 -27.578 1 88.56 484 LYS A N 1
ATOM 3788 C CA . LYS A 1 484 ? 20.75 -21.859 -26.469 1 88.56 484 LYS A CA 1
ATOM 3789 C C . LYS A 1 484 ? 20 -20.812 -25.672 1 88.56 484 LYS A C 1
ATOM 3791 O O . LYS A 1 484 ? 19.328 -19.953 -26.25 1 88.56 484 LYS A O 1
ATOM 3796 N N . PRO A 1 485 ? 20.109 -20.922 -24.359 1 93 485 PRO A N 1
ATOM 3797 C CA . PRO A 1 485 ? 19.438 -19.938 -23.516 1 93 485 PRO A CA 1
ATOM 3798 C C . PRO A 1 485 ? 20.188 -18.594 -23.469 1 93 485 PRO A C 1
ATOM 3800 O O . PRO A 1 485 ? 21.359 -18.531 -23.844 1 93 485 PRO A O 1
ATOM 3803 N N . THR A 1 486 ? 19.453 -17.531 -23.125 1 94.81 486 THR A N 1
ATOM 3804 C CA . THR A 1 486 ? 20.078 -16.266 -22.766 1 94.81 486 THR A CA 1
ATOM 3805 C C . THR A 1 486 ? 20.688 -16.344 -21.375 1 94.81 486 THR A C 1
ATOM 3807 O O . THR A 1 486 ? 20.047 -16.828 -20.438 1 94.81 486 THR A O 1
ATOM 3810 N N . ILE A 1 487 ? 21.953 -15.883 -21.281 1 97.31 487 ILE A N 1
ATOM 3811 C CA . ILE A 1 487 ? 22.688 -16.031 -20.031 1 97.31 487 ILE A CA 1
ATOM 3812 C C . ILE A 1 487 ? 22.688 -14.688 -19.281 1 97.31 487 ILE A C 1
ATOM 3814 O O . ILE A 1 487 ? 23 -13.648 -19.875 1 97.31 487 ILE A O 1
ATOM 3818 N N . ILE A 1 488 ? 22.266 -14.656 -18.047 1 97.62 488 ILE A N 1
ATOM 3819 C CA . ILE A 1 488 ? 22.344 -13.508 -17.141 1 97.62 488 ILE A CA 1
ATOM 3820 C C . ILE A 1 488 ? 23.219 -13.859 -15.945 1 97.62 488 ILE A C 1
ATOM 3822 O O . ILE A 1 488 ? 22.906 -14.773 -15.188 1 97.62 488 ILE A O 1
ATOM 3826 N N . LYS A 1 489 ? 24.281 -13.148 -15.758 1 98.19 489 LYS A N 1
ATOM 3827 C CA . LYS A 1 489 ? 25.266 -13.445 -14.703 1 98.19 489 LYS A CA 1
ATOM 3828 C C . LYS A 1 489 ? 25 -12.602 -13.461 1 98.19 489 LYS A C 1
ATOM 3830 O O . LYS A 1 489 ? 24.531 -11.469 -13.562 1 98.19 489 LYS A O 1
ATOM 3835 N N . PRO A 1 490 ? 25.328 -13.18 -12.328 1 98.25 490 PRO A N 1
ATOM 3836 C CA . PRO A 1 490 ? 25.156 -12.414 -11.094 1 98.25 490 PRO A CA 1
ATOM 3837 C C . PRO A 1 490 ? 26.125 -11.234 -11 1 98.25 490 PRO A C 1
ATOM 3839 O O . PRO A 1 490 ? 27.25 -11.312 -11.5 1 98.25 490 PRO A O 1
ATOM 3842 N N . ASP A 1 491 ? 25.656 -10.195 -10.414 1 98.12 491 ASP A N 1
ATOM 3843 C CA . ASP A 1 491 ? 26.453 -9 -10.148 1 98.12 491 ASP A CA 1
ATOM 3844 C C . ASP A 1 491 ? 26.688 -8.828 -8.648 1 98.12 491 ASP A C 1
ATOM 3846 O O . ASP A 1 491 ? 25.781 -8.461 -7.906 1 98.12 491 ASP A O 1
ATOM 3850 N N . PRO A 1 492 ? 27.969 -8.953 -8.195 1 97.19 492 PRO A N 1
ATOM 3851 C CA . PRO A 1 492 ? 28.281 -8.867 -6.766 1 97.19 492 PRO A CA 1
ATOM 3852 C C . PRO A 1 492 ? 27.969 -7.496 -6.176 1 97.19 492 PRO A C 1
ATOM 3854 O O . PRO A 1 492 ? 27.609 -7.395 -5 1 97.19 492 PRO A O 1
ATOM 3857 N N . ILE A 1 493 ? 28.047 -6.508 -6.961 1 97.44 493 ILE A N 1
ATOM 3858 C CA . ILE A 1 493 ? 27.75 -5.16 -6.484 1 97.44 493 ILE A CA 1
ATOM 3859 C C . ILE A 1 493 ? 26.266 -5.027 -6.199 1 97.44 493 ILE A C 1
ATOM 3861 O O . ILE A 1 493 ? 25.859 -4.465 -5.176 1 97.44 493 ILE A O 1
ATOM 3865 N N . LEU A 1 494 ? 25.516 -5.516 -7.082 1 97.12 494 LEU A N 1
ATOM 3866 C CA . LEU A 1 494 ? 24.062 -5.5 -6.902 1 97.12 494 LEU A CA 1
ATOM 3867 C C . LEU A 1 494 ? 23.656 -6.32 -5.68 1 97.12 494 LEU A C 1
ATOM 3869 O O . LEU A 1 494 ? 22.766 -5.922 -4.93 1 97.12 494 LEU A O 1
ATOM 3873 N N . LYS A 1 495 ? 24.312 -7.445 -5.523 1 97.81 495 LYS A N 1
ATOM 3874 C CA . LYS A 1 495 ? 24.031 -8.297 -4.367 1 97.81 495 LYS A CA 1
ATOM 3875 C C . LYS A 1 495 ? 24.281 -7.551 -3.061 1 97.81 495 LYS A C 1
ATOM 3877 O O . LYS A 1 495 ? 23.438 -7.551 -2.166 1 97.81 495 LYS A O 1
ATOM 3882 N N . GLN A 1 496 ? 25.344 -6.902 -2.936 1 97.75 496 GLN A N 1
ATOM 3883 C CA . GLN A 1 496 ? 25.703 -6.184 -1.72 1 97.75 496 GLN A CA 1
ATOM 3884 C C . GLN A 1 496 ? 24.719 -5.051 -1.438 1 97.75 496 GLN A C 1
ATOM 3886 O O . GLN A 1 496 ? 24.375 -4.801 -0.284 1 97.75 496 GLN A O 1
ATOM 3891 N N . ARG A 1 497 ? 24.328 -4.422 -2.455 1 97.5 497 ARG A N 1
ATOM 3892 C CA . ARG A 1 497 ? 23.391 -3.305 -2.334 1 97.5 497 ARG A CA 1
ATOM 3893 C C . ARG A 1 497 ? 22.016 -3.779 -1.857 1 97.5 497 ARG A C 1
ATOM 3895 O O . ARG A 1 497 ? 21.375 -3.105 -1.058 1 97.5 497 ARG A O 1
ATOM 3902 N N . TYR A 1 498 ? 21.578 -4.969 -2.256 1 98.19 498 TYR A N 1
ATOM 3903 C CA . TYR A 1 498 ? 20.188 -5.359 -2.074 1 98.19 498 TYR A CA 1
ATOM 3904 C C . TYR A 1 498 ? 20.031 -6.273 -0.864 1 98.19 498 TYR A C 1
ATOM 3906 O O . TYR A 1 498 ? 18.906 -6.531 -0.416 1 98.19 498 TYR A O 1
ATOM 3914 N N . LEU A 1 499 ? 21.094 -6.742 -0.281 1 97.75 499 LEU A N 1
ATOM 3915 C CA . LEU A 1 499 ? 20.984 -7.633 0.869 1 97.75 499 LEU A CA 1
ATOM 3916 C C . LEU A 1 499 ? 20.266 -6.941 2.023 1 97.75 499 LEU A C 1
ATOM 3918 O O . LEU A 1 499 ? 19.312 -7.488 2.588 1 97.75 499 LEU A O 1
ATOM 3922 N N . PRO A 1 500 ? 20.688 -5.688 2.387 1 97.25 500 PRO A N 1
ATOM 3923 C CA . PRO A 1 500 ? 19.953 -5.016 3.461 1 97.25 500 PRO A CA 1
ATOM 3924 C C . PRO A 1 500 ? 18.516 -4.676 3.07 1 97.25 500 PRO A C 1
ATOM 3926 O O . PRO A 1 500 ? 17.625 -4.68 3.922 1 97.25 500 PRO A O 1
ATOM 3929 N N . ILE A 1 501 ? 18.297 -4.316 1.85 1 98.12 501 ILE A N 1
ATOM 3930 C CA . ILE A 1 501 ? 16.953 -3.996 1.351 1 98.12 501 ILE A CA 1
ATOM 3931 C C . ILE A 1 501 ? 16.062 -5.227 1.453 1 98.12 501 ILE A C 1
ATOM 3933 O O . ILE A 1 501 ? 14.906 -5.125 1.866 1 98.12 501 ILE A O 1
ATOM 3937 N N . TYR A 1 502 ? 16.656 -6.41 1.105 1 98.44 502 TYR A N 1
ATOM 3938 C CA . TYR A 1 502 ? 15.93 -7.672 1.199 1 98.44 502 TYR A CA 1
ATOM 3939 C C . TYR A 1 502 ? 15.57 -7.988 2.646 1 98.44 502 TYR A C 1
ATOM 3941 O O . TYR A 1 502 ? 14.461 -8.438 2.934 1 98.44 502 TYR A O 1
ATOM 3949 N N . LYS A 1 503 ? 16.453 -7.793 3.521 1 97.69 503 LYS A N 1
ATOM 3950 C CA . LYS A 1 503 ? 16.203 -8.016 4.941 1 97.69 503 LYS A CA 1
ATOM 3951 C C . LYS A 1 503 ? 15.055 -7.148 5.438 1 97.69 503 LYS A C 1
ATOM 3953 O O . LYS A 1 503 ? 14.188 -7.625 6.176 1 97.69 503 LYS A O 1
ATOM 3958 N N . GLU A 1 504 ? 15.016 -5.859 5.062 1 97.25 504 GLU A N 1
ATOM 3959 C CA . GLU A 1 504 ? 13.945 -4.953 5.461 1 97.25 504 GLU A CA 1
ATOM 3960 C C . GLU A 1 504 ? 12.617 -5.352 4.824 1 97.25 504 GLU A C 1
ATOM 3962 O O . GLU A 1 504 ? 11.555 -5.176 5.422 1 97.25 504 GLU A O 1
ATOM 3967 N N . TRP A 1 505 ? 12.734 -5.82 3.604 1 98.38 505 TRP A N 1
ATOM 3968 C CA . TRP A 1 505 ? 11.523 -6.297 2.938 1 98.38 505 TRP A CA 1
ATOM 3969 C C . TRP A 1 505 ? 10.867 -7.422 3.732 1 98.38 505 TRP A C 1
ATOM 3971 O O . TRP A 1 505 ? 9.641 -7.484 3.834 1 98.38 505 TRP A O 1
ATOM 3981 N N . LYS A 1 506 ? 11.648 -8.281 4.285 1 97.69 506 LYS A N 1
ATOM 3982 C CA . LYS A 1 506 ? 11.109 -9.367 5.098 1 97.69 506 LYS A CA 1
ATOM 3983 C C . LYS A 1 506 ? 10.352 -8.828 6.309 1 97.69 506 LYS A C 1
ATOM 3985 O O . LYS A 1 506 ? 9.328 -9.391 6.707 1 97.69 506 LYS A O 1
ATOM 3990 N N . THR A 1 507 ? 10.844 -7.75 6.84 1 97.06 507 THR A N 1
ATOM 3991 C CA . THR A 1 507 ? 10.156 -7.094 7.945 1 97.06 507 THR A CA 1
ATOM 3992 C C . THR A 1 507 ? 8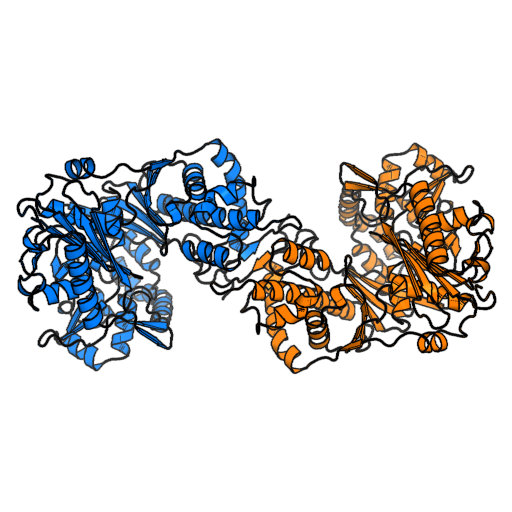.812 -6.531 7.484 1 97.06 507 THR A C 1
ATOM 3994 O O . THR A 1 507 ? 7.809 -6.637 8.195 1 97.06 507 THR A O 1
ATOM 3997 N N . ALA A 1 508 ? 8.844 -5.906 6.367 1 98 508 ALA A N 1
ATOM 3998 C CA . ALA A 1 508 ? 7.605 -5.375 5.797 1 98 508 ALA A CA 1
ATOM 3999 C C . ALA A 1 508 ? 6.602 -6.496 5.527 1 98 508 ALA A C 1
ATOM 4001 O O . ALA A 1 508 ? 5.402 -6.332 5.77 1 98 508 ALA A O 1
ATOM 4002 N N . ALA A 1 509 ? 7.094 -7.641 5.016 1 97.81 509 ALA A N 1
ATOM 4003 C CA . ALA A 1 509 ? 6.227 -8.773 4.699 1 97.81 509 ALA A CA 1
ATOM 4004 C C . ALA A 1 509 ? 5.488 -9.266 5.941 1 97.81 509 ALA A C 1
ATOM 4006 O O . ALA A 1 509 ? 4.324 -9.664 5.859 1 97.81 509 ALA A O 1
ATOM 4007 N N . LYS A 1 510 ? 6.102 -9.25 7.07 1 97.25 510 LYS A N 1
ATOM 4008 C CA . LYS A 1 510 ? 5.504 -9.719 8.32 1 97.25 510 LYS A CA 1
ATOM 4009 C C . LYS A 1 510 ? 4.297 -8.859 8.703 1 97.25 510 LYS A C 1
ATOM 4011 O O . LYS A 1 510 ? 3.387 -9.336 9.383 1 97.25 510 LYS A O 1
ATOM 4016 N N . ARG A 1 511 ? 4.266 -7.625 8.242 1 97.44 511 ARG A N 1
ATOM 4017 C CA . ARG A 1 511 ? 3.166 -6.719 8.555 1 97.44 511 ARG A CA 1
ATOM 4018 C C . ARG A 1 511 ? 1.904 -7.102 7.793 1 97.44 511 ARG A C 1
ATOM 4020 O O . ARG A 1 511 ? 0.807 -6.652 8.125 1 97.44 511 ARG A O 1
ATOM 4027 N N . CYS A 1 512 ? 2.057 -7.922 6.773 1 97.06 512 CYS A N 1
ATOM 4028 C CA . CYS A 1 512 ? 0.926 -8.281 5.926 1 97.06 512 CYS A CA 1
ATOM 4029 C C . CYS A 1 512 ? 0.4 -9.664 6.273 1 97.06 512 CYS A C 1
ATOM 4031 O O . CYS A 1 512 ? -0.542 -10.156 5.645 1 97.06 512 CYS A O 1
ATOM 4033 N N . LEU A 1 513 ? 1.01 -10.359 7.277 1 96.38 513 LEU A N 1
ATOM 4034 C CA . LEU A 1 513 ? 0.629 -11.727 7.633 1 96.38 513 LEU A CA 1
ATOM 4035 C C . LEU A 1 513 ? -0.66 -11.734 8.445 1 96.38 513 LEU A C 1
ATOM 4037 O O . LEU A 1 513 ? -0.984 -10.75 9.117 1 96.38 513 LEU A O 1
ATOM 4041 N N . LYS A 1 514 ? -1.432 -12.727 8.391 1 93.44 514 LYS A N 1
ATOM 4042 C CA . LYS A 1 514 ? -2.611 -13 9.203 1 93.44 514 LYS A CA 1
ATOM 4043 C C . LYS A 1 514 ? -3.609 -11.844 9.133 1 93.44 514 LYS A C 1
ATOM 4045 O O . LYS A 1 514 ? -4.109 -11.383 10.164 1 93.44 514 LYS A O 1
ATOM 4050 N N . TRP A 1 515 ? -3.85 -11.305 7.941 1 93.06 515 TRP A N 1
ATOM 4051 C CA . TRP A 1 515 ? -4.738 -10.164 7.742 1 93.06 515 TRP A CA 1
ATOM 4052 C C . TRP A 1 515 ? -6.188 -10.617 7.609 1 93.06 515 TRP A C 1
ATOM 4054 O O . TRP A 1 515 ? -7.078 -10.078 8.273 1 93.06 515 TRP A O 1
ATOM 4064 N N . TYR A 1 516 ? -6.441 -11.578 6.746 1 83.62 516 TYR A N 1
ATOM 4065 C CA . TYR A 1 516 ? -7.801 -12.023 6.477 1 83.62 516 TYR A CA 1
ATOM 4066 C C . TYR A 1 516 ? -8.227 -13.109 7.461 1 83.62 516 TYR A C 1
ATOM 4068 O O . TYR A 1 516 ? -9.094 -13.93 7.16 1 83.62 516 TYR A O 1
ATOM 4076 N N . THR A 1 517 ? -7.656 -13.203 8.727 1 77.94 517 THR A N 1
ATOM 4077 C CA . THR A 1 517 ? -8.023 -14.219 9.711 1 77.94 517 THR A CA 1
ATOM 4078 C C . THR A 1 517 ? -9.352 -13.859 10.383 1 77.94 517 THR A C 1
ATOM 4080 O O . THR A 1 517 ? -9.711 -12.688 10.469 1 77.94 517 THR A O 1
ATOM 4083 N N . MET B 1 1 ? -14.211 57.688 -7.906 1 37.47 1 MET B N 1
ATOM 4084 C CA . MET B 1 1 ? -13.852 58.438 -6.699 1 37.47 1 MET B CA 1
ATOM 4085 C C . MET B 1 1 ? -14.094 57.594 -5.453 1 37.47 1 MET B C 1
ATOM 4087 O O . MET B 1 1 ? -15.18 57.031 -5.27 1 37.47 1 MET B O 1
ATOM 4091 N N . VAL B 1 2 ? -12.977 57.094 -5.008 1 50.94 2 VAL B N 1
ATOM 4092 C CA . VAL B 1 2 ? -13.055 56.25 -3.834 1 50.94 2 VAL B CA 1
ATOM 4093 C C . VAL B 1 2 ? -13.906 56.906 -2.756 1 50.94 2 VAL B C 1
ATOM 4095 O O . VAL B 1 2 ? -13.711 58.094 -2.438 1 50.94 2 VAL B O 1
ATOM 4098 N N . ASP B 1 3 ? -15.117 56.594 -2.66 1 61.34 3 ASP B N 1
ATOM 4099 C CA . ASP B 1 3 ? -15.961 57.125 -1.593 1 61.34 3 ASP B CA 1
ATOM 4100 C C . ASP B 1 3 ? -15.227 57.094 -0.254 1 61.34 3 ASP B C 1
ATOM 4102 O O . ASP B 1 3 ? -15 56.031 0.32 1 61.34 3 ASP B O 1
ATOM 4106 N N . LYS B 1 4 ? -14.562 58.125 0.147 1 66.44 4 LYS B N 1
ATOM 4107 C CA . LYS B 1 4 ? -13.758 58.312 1.353 1 66.44 4 LYS B CA 1
ATOM 4108 C C . LYS B 1 4 ? -14.562 57.969 2.605 1 66.44 4 LYS B C 1
ATOM 4110 O O . LYS B 1 4 ? -13.992 57.75 3.67 1 66.44 4 LYS B O 1
ATOM 4115 N N . GLU B 1 5 ? -15.812 57.969 2.357 1 75.88 5 GLU B N 1
ATOM 4116 C CA . GLU B 1 5 ? -16.672 57.781 3.529 1 75.88 5 GLU B CA 1
ATOM 4117 C C . GLU B 1 5 ? -16.859 56.312 3.859 1 75.88 5 GLU B C 1
ATOM 4119 O O . GLU B 1 5 ? -17.125 55.938 5.012 1 75.88 5 GLU B O 1
ATOM 4124 N N . LYS B 1 6 ? -16.609 55.438 2.926 1 90.5 6 LYS B N 1
ATOM 4125 C CA . LYS B 1 6 ? -16.781 54 3.17 1 90.5 6 LYS B CA 1
ATOM 4126 C C . LYS B 1 6 ? -15.586 53.438 3.922 1 90.5 6 LYS B C 1
ATOM 4128 O O . LYS B 1 6 ? -14.438 53.75 3.615 1 90.5 6 LYS B O 1
ATOM 4133 N N . LYS B 1 7 ? -15.828 52.625 4.969 1 95.75 7 LYS B N 1
ATOM 4134 C CA . LYS B 1 7 ? -14.781 52.062 5.812 1 95.75 7 LYS B CA 1
ATOM 4135 C C . LYS B 1 7 ? -14.664 50.562 5.594 1 95.75 7 LYS B C 1
ATOM 4137 O O . LYS B 1 7 ? -15.648 49.875 5.242 1 95.75 7 LYS B O 1
ATOM 4142 N N . PHE B 1 8 ? -13.477 50.062 5.812 1 97.75 8 PHE B N 1
ATOM 4143 C CA . PHE B 1 8 ? -13.172 48.656 5.566 1 97.75 8 PHE B CA 1
ATOM 4144 C C . PHE B 1 8 ? -12.32 48.062 6.688 1 97.75 8 PHE B C 1
ATOM 4146 O O . PHE B 1 8 ? -11.773 48.812 7.504 1 97.75 8 PHE B O 1
ATOM 4153 N N . LEU B 1 9 ? -12.32 46.812 6.758 1 97.56 9 LEU B N 1
ATOM 4154 C CA . LEU B 1 9 ? -11.422 46.062 7.641 1 97.56 9 LEU B CA 1
ATOM 4155 C C . LEU B 1 9 ? -10.258 45.469 6.855 1 97.56 9 LEU B C 1
ATOM 4157 O O . LEU B 1 9 ? -10.461 44.906 5.781 1 97.56 9 LEU B O 1
ATOM 4161 N N . LEU B 1 10 ? -9.102 45.656 7.352 1 98.12 10 LEU B N 1
ATOM 4162 C CA . LEU B 1 10 ? -7.891 45.094 6.766 1 98.12 10 LEU B CA 1
ATOM 4163 C C . LEU B 1 10 ? -7.312 44 7.66 1 98.12 10 LEU B C 1
ATOM 4165 O O . LEU B 1 10 ? -7.258 44.156 8.883 1 98.12 10 LEU B O 1
ATOM 4169 N N . ALA B 1 11 ? -7.016 42.906 7.09 1 98.31 11 ALA B N 1
ATOM 4170 C CA . ALA B 1 11 ? -6.418 41.812 7.855 1 98.31 11 ALA B CA 1
ATOM 4171 C C . ALA B 1 11 ? -5.27 41.156 7.082 1 98.31 11 ALA B C 1
ATOM 4173 O O . ALA B 1 11 ? -5.316 41.062 5.855 1 98.31 11 ALA B O 1
ATOM 4174 N N . VAL B 1 12 ? -4.25 40.656 7.801 1 98.19 12 VAL B N 1
ATOM 4175 C CA . VAL B 1 12 ? -3.098 40 7.223 1 98.19 12 VAL B CA 1
ATOM 4176 C C . VAL B 1 12 ? -2.85 38.656 7.953 1 98.19 12 VAL B C 1
ATOM 4178 O O . VAL B 1 12 ? -3.012 38.594 9.172 1 98.19 12 VAL B O 1
ATOM 4181 N N . ASP B 1 13 ? -2.566 37.656 7.203 1 96.88 13 ASP B N 1
ATOM 4182 C CA . ASP B 1 13 ? -2.17 36.344 7.746 1 96.88 13 ASP B CA 1
ATOM 4183 C C . ASP B 1 13 ? -0.724 36.031 7.383 1 96.88 13 ASP B C 1
ATOM 4185 O O . ASP B 1 13 ? -0.419 35.75 6.223 1 96.88 13 ASP B O 1
ATOM 4189 N N . PHE B 1 14 ? 0.158 36.094 8.414 1 96.69 14 PHE B N 1
ATOM 4190 C CA . PHE B 1 14 ? 1.523 35.594 8.25 1 96.69 14 PHE B CA 1
ATOM 4191 C C . PHE B 1 14 ? 1.578 34.094 8.344 1 96.69 14 PHE B C 1
ATOM 4193 O O . PHE B 1 14 ? 1.979 33.531 9.375 1 96.69 14 PHE B O 1
ATOM 4200 N N . GLY B 1 15 ? 1.233 33.469 7.254 1 90.75 15 GLY B N 1
ATOM 4201 C CA . GLY B 1 15 ? 1.167 32 7.23 1 90.75 15 GLY B CA 1
ATOM 4202 C C . GLY B 1 15 ? 2.518 31.344 7.023 1 90.75 15 GLY B C 1
ATOM 4203 O O . GLY B 1 15 ? 3.533 32.031 6.883 1 90.75 15 GLY B O 1
ATOM 4204 N N . SER B 1 16 ? 2.469 29.984 6.984 1 84.56 16 SER B N 1
ATOM 4205 C CA . SER B 1 16 ? 3.697 29.203 6.816 1 84.56 16 SER B CA 1
ATOM 4206 C C . SER B 1 16 ? 4.07 29.078 5.344 1 84.56 16 SER B C 1
ATOM 4208 O O . SER B 1 16 ? 5.238 28.875 5.012 1 84.56 16 SER B O 1
ATOM 4210 N N . THR B 1 17 ? 3.111 29.172 4.484 1 79.38 17 THR B N 1
ATOM 4211 C CA . THR B 1 17 ? 3.389 29.047 3.055 1 79.38 17 THR B CA 1
ATOM 4212 C C . THR B 1 17 ? 3.227 30.406 2.361 1 79.38 17 THR B C 1
ATOM 4214 O O . THR B 1 17 ? 4.016 30.75 1.481 1 79.38 17 THR B O 1
ATOM 4217 N N . SER B 1 18 ? 2.209 31.078 2.775 1 88.94 18 SER B N 1
ATOM 4218 C CA . SER B 1 18 ? 1.909 32.344 2.113 1 88.94 18 SER B CA 1
ATOM 4219 C C . SER B 1 18 ? 1.586 33.438 3.129 1 88.94 18 SER B C 1
ATOM 4221 O O . SER B 1 18 ? 1.145 33.156 4.242 1 88.94 18 SER B O 1
ATOM 4223 N N . LEU B 1 19 ? 1.927 34.594 2.713 1 95.56 19 LEU B N 1
ATOM 4224 C CA . LEU B 1 19 ? 1.447 35.812 3.35 1 95.56 19 LEU B CA 1
ATOM 4225 C C . LEU B 1 19 ? 0.232 36.375 2.615 1 95.56 19 LEU B C 1
ATOM 4227 O O . LEU B 1 19 ? 0.289 36.625 1.408 1 95.56 19 LEU B O 1
ATOM 4231 N N . VAL B 1 20 ? -0.864 36.562 3.357 1 96.31 20 VAL B N 1
ATOM 4232 C CA . VAL B 1 20 ? -2.119 36.906 2.707 1 96.31 20 VAL B CA 1
ATOM 4233 C C . VAL B 1 20 ? -2.674 38.188 3.334 1 96.31 20 VAL B C 1
ATOM 4235 O O . VAL B 1 20 ? -2.674 38.344 4.559 1 96.31 20 VAL B O 1
ATOM 4238 N N . ALA B 1 21 ? -3.055 39.125 2.525 1 98 21 ALA B N 1
ATOM 4239 C CA . ALA B 1 21 ? -3.771 40.312 2.951 1 98 21 ALA B CA 1
ATOM 4240 C C . ALA B 1 21 ? -5.188 40.344 2.383 1 98 21 ALA B C 1
ATOM 4242 O O . ALA B 1 21 ? -5.387 40.094 1.188 1 98 21 ALA B O 1
ATOM 4243 N N . CYS B 1 22 ? -6.117 40.594 3.279 1 97.5 22 CYS B N 1
ATOM 4244 C CA . CYS B 1 22 ? -7.52 40.594 2.871 1 97.5 22 CYS B CA 1
ATOM 4245 C C . CYS B 1 22 ? -8.18 41.906 3.281 1 97.5 22 CYS B C 1
ATOM 4247 O O . CYS B 1 22 ? -7.875 42.469 4.34 1 97.5 22 CYS B O 1
ATOM 4249 N N . ILE B 1 23 ? -9.062 42.406 2.451 1 97.81 23 ILE B N 1
ATOM 4250 C CA . ILE B 1 23 ? -9.906 43.531 2.771 1 97.81 23 ILE B CA 1
ATOM 4251 C C . ILE B 1 23 ? -11.367 43.094 2.832 1 97.81 23 ILE B C 1
ATOM 4253 O O . ILE B 1 23 ? -11.883 42.5 1.882 1 97.81 23 ILE B O 1
ATOM 4257 N N . PHE B 1 24 ? -11.953 43.375 3.943 1 96.38 24 PHE B N 1
ATOM 4258 C CA . PHE B 1 24 ? -13.359 43.031 4.16 1 96.38 24 PHE B CA 1
ATOM 4259 C C . PHE B 1 24 ? -14.195 44.312 4.309 1 96.38 24 PHE B C 1
ATOM 4261 O O . PHE B 1 24 ? -13.711 45.312 4.793 1 96.38 24 PHE B O 1
ATOM 4268 N N . ASP B 1 25 ? -15.461 44.188 3.875 1 95.5 25 ASP B N 1
ATOM 4269 C CA . ASP B 1 25 ? -16.375 45.25 4.258 1 95.5 25 ASP B CA 1
ATOM 4270 C C . ASP B 1 25 ? -16.875 45.062 5.691 1 95.5 25 ASP B C 1
ATOM 4272 O O . ASP B 1 25 ? -16.438 44.156 6.387 1 95.5 25 ASP B O 1
ATOM 4276 N N . LEU B 1 26 ? -17.656 45.938 6.152 1 94.06 26 LEU B N 1
ATOM 4277 C CA . LEU B 1 26 ? -18.078 45.906 7.551 1 94.06 26 LEU B CA 1
ATOM 4278 C C . LEU B 1 26 ? -19.094 44.812 7.793 1 94.06 26 LEU B C 1
ATOM 4280 O O . LEU B 1 26 ? -19.406 44.469 8.945 1 94.06 26 LEU B O 1
ATOM 4284 N N . LYS B 1 27 ? -19.547 44.094 6.699 1 92.12 27 LYS B N 1
ATOM 4285 C CA . LYS B 1 27 ? -20.391 42.906 6.797 1 92.12 27 LYS B CA 1
ATOM 4286 C C . LYS B 1 27 ? -19.562 41.625 6.617 1 92.12 27 LYS B C 1
ATOM 4288 O O . LYS B 1 27 ? -20.109 40.562 6.328 1 92.12 27 LYS B O 1
ATOM 4293 N N . THR B 1 28 ? -18.312 41.75 6.668 1 92.12 28 THR B N 1
ATOM 4294 C CA . THR B 1 28 ? -17.312 40.688 6.66 1 92.12 28 THR B CA 1
ATOM 4295 C C . THR B 1 28 ? -17.281 40 5.301 1 92.12 28 THR B C 1
ATOM 4297 O O . THR B 1 28 ? -16.859 38.844 5.199 1 92.12 28 THR B O 1
ATOM 4300 N N . ASN B 1 29 ? -17.766 40.656 4.246 1 93.06 29 ASN B N 1
ATOM 4301 C CA . ASN B 1 29 ? -17.578 40.156 2.893 1 93.06 29 ASN B CA 1
ATOM 4302 C C . ASN B 1 29 ? -16.156 40.375 2.396 1 93.06 29 ASN B C 1
ATOM 4304 O O . ASN B 1 29 ? -15.641 41.5 2.477 1 93.06 29 ASN B O 1
ATOM 4308 N N . LEU B 1 30 ? -15.586 39.344 1.923 1 94.12 30 LEU B N 1
ATOM 4309 C CA . LEU B 1 30 ? -14.25 39.5 1.354 1 94.12 30 LEU B CA 1
ATOM 4310 C C . LEU B 1 30 ? -14.297 40.25 0.028 1 94.12 30 LEU B C 1
ATOM 4312 O O . LEU B 1 30 ? -14.945 39.781 -0.922 1 94.12 30 LEU B O 1
ATOM 4316 N N . LEU B 1 31 ? -13.648 41.312 -0.068 1 94.69 31 LEU B N 1
ATOM 4317 C CA . LEU B 1 31 ? -13.641 42.125 -1.282 1 94.69 31 LEU B CA 1
ATOM 4318 C C . LEU B 1 31 ? -12.422 41.812 -2.145 1 94.69 31 LEU B C 1
ATOM 4320 O O . LEU B 1 31 ? -12.539 41.656 -3.363 1 94.69 31 LEU B O 1
ATOM 4324 N N . VAL B 1 32 ? -11.289 41.781 -1.437 1 95.75 32 VAL B N 1
ATOM 4325 C CA . VAL B 1 32 ? -10.047 41.562 -2.164 1 95.75 32 VAL B CA 1
ATOM 4326 C C . VAL B 1 32 ? -9.117 40.688 -1.33 1 95.75 32 VAL B C 1
ATOM 4328 O O . VAL B 1 32 ? -9.188 40.688 -0.099 1 95.75 32 VAL B O 1
ATOM 4331 N N . LYS B 1 33 ? -8.367 39.938 -2.004 1 95.88 33 LYS B N 1
ATOM 4332 C CA . LYS B 1 33 ? -7.289 39.125 -1.433 1 95.88 33 LYS B CA 1
ATOM 4333 C C . LYS B 1 33 ? -5.992 39.312 -2.219 1 95.88 33 LYS B C 1
ATOM 4335 O O . LYS B 1 33 ? -6 39.281 -3.451 1 95.88 33 LYS B O 1
ATOM 4340 N N . ALA B 1 34 ? -4.945 39.594 -1.601 1 97.19 34 ALA B N 1
ATOM 4341 C CA . ALA B 1 34 ? -3.594 39.625 -2.154 1 97.19 34 ALA B CA 1
ATOM 4342 C C . ALA B 1 34 ? -2.676 38.656 -1.403 1 97.19 34 ALA B C 1
ATOM 4344 O O . ALA B 1 34 ? -2.781 38.531 -0.182 1 97.19 34 ALA B O 1
ATOM 4345 N N . SER B 1 35 ? -1.836 38.031 -2.078 1 95.94 35 SER B N 1
ATOM 4346 C CA . SER B 1 35 ? -0.982 37.031 -1.421 1 95.94 35 SER B CA 1
ATOM 4347 C C . SER B 1 35 ? 0.404 37 -2.055 1 95.94 35 SER B C 1
ATOM 4349 O O . SER B 1 35 ? 0.577 37.406 -3.209 1 95.94 35 SER B O 1
ATOM 4351 N N . THR B 1 36 ? 1.39 36.625 -1.319 1 95.44 36 THR B N 1
ATOM 4352 C CA . THR B 1 36 ? 2.758 36.375 -1.759 1 95.44 36 THR B CA 1
ATOM 4353 C C . THR B 1 36 ? 3.357 35.188 -1.003 1 95.44 36 THR B C 1
ATOM 4355 O O . THR B 1 36 ? 2.895 34.844 0.085 1 95.44 36 THR B O 1
ATOM 4358 N N . LYS B 1 37 ? 4.309 34.562 -1.583 1 92.25 37 LYS B N 1
ATOM 4359 C CA . LYS B 1 37 ? 4.984 33.438 -0.923 1 92.25 37 LYS B CA 1
ATOM 4360 C C . LYS B 1 37 ? 5.891 33.938 0.199 1 92.25 37 LYS B C 1
ATOM 4362 O O . LYS B 1 37 ? 6.543 34.969 0.065 1 92.25 37 LYS B O 1
ATOM 4367 N N . VAL B 1 38 ? 5.898 33.188 1.302 1 90.81 38 VAL B N 1
ATOM 4368 C CA . VAL B 1 38 ? 6.824 33.531 2.381 1 90.81 38 VAL B CA 1
ATOM 4369 C C . VAL B 1 38 ? 8.258 33.281 1.914 1 90.81 38 VAL B C 1
ATOM 4371 O O . VAL B 1 38 ? 8.586 32.219 1.363 1 90.81 38 VAL B O 1
ATOM 4374 N N . PRO B 1 39 ? 9.141 34.219 2.121 1 92.69 39 PRO B N 1
ATOM 4375 C CA . PRO B 1 39 ? 10.516 34.094 1.626 1 92.69 39 PRO B CA 1
ATOM 4376 C C . PRO B 1 39 ? 11.406 33.281 2.543 1 92.69 39 PRO B C 1
ATOM 4378 O O . PRO B 1 39 ? 12.32 33.812 3.176 1 92.69 39 PRO B O 1
ATOM 4381 N N . TYR B 1 40 ? 11.227 32.031 2.486 1 90.56 40 TYR B N 1
ATOM 4382 C CA . TYR B 1 40 ? 12 31.141 3.328 1 90.56 40 TYR B CA 1
ATOM 4383 C C . TYR B 1 40 ? 13.422 30.984 2.801 1 90.56 40 TYR B C 1
ATOM 4385 O O . TYR B 1 40 ? 13.648 31.031 1.589 1 90.56 40 TYR B O 1
ATOM 4393 N N . ILE B 1 41 ? 14.383 30.922 3.693 1 92.44 41 ILE B N 1
ATOM 4394 C CA . ILE B 1 41 ? 15.766 30.547 3.432 1 92.44 41 ILE B CA 1
ATOM 4395 C C . ILE B 1 41 ? 16.016 29.109 3.91 1 92.44 41 ILE B C 1
ATOM 4397 O O . ILE B 1 41 ? 15.922 28.828 5.105 1 92.44 41 ILE B O 1
ATOM 4401 N N . HIS B 1 42 ? 16.312 28.25 2.955 1 86.25 42 HIS B N 1
ATOM 4402 C CA . HIS B 1 42 ? 16.594 26.875 3.307 1 86.25 42 HIS B CA 1
ATOM 4403 C C . HIS B 1 42 ? 18.062 26.672 3.605 1 86.25 42 HIS B C 1
ATOM 4405 O O . HIS B 1 42 ? 18.922 27.016 2.793 1 86.25 42 HIS B O 1
ATOM 4411 N N . LEU B 1 43 ? 18.312 26.141 4.773 1 86.38 43 LEU B N 1
ATOM 4412 C CA . LEU B 1 43 ? 19.688 25.906 5.23 1 86.38 43 LEU B CA 1
ATOM 4413 C C . LEU B 1 43 ? 19.969 24.422 5.363 1 86.38 43 LEU B C 1
ATOM 4415 O O . LEU B 1 43 ? 19.047 23.609 5.395 1 86.38 43 LEU B O 1
ATOM 4419 N N . PRO B 1 44 ? 21.25 23.984 5.363 1 79.25 44 PRO B N 1
ATOM 4420 C CA . PRO B 1 44 ? 21.594 22.578 5.551 1 79.25 44 PRO B CA 1
ATOM 4421 C C . PRO B 1 44 ? 21.062 22.016 6.859 1 79.25 44 PRO B C 1
ATOM 4423 O O . PRO B 1 44 ? 20.703 22.766 7.77 1 79.25 44 PRO B O 1
ATOM 4426 N N . GLU B 1 45 ? 20.922 20.719 7.004 1 71.88 45 GLU B N 1
ATOM 4427 C CA . GLU B 1 45 ? 20.562 19.953 8.195 1 71.88 45 GLU B CA 1
ATOM 4428 C C . GLU B 1 45 ? 19.156 20.312 8.672 1 71.88 45 GLU B C 1
ATOM 4430 O O . GLU B 1 45 ? 18.891 20.359 9.883 1 71.88 45 GLU B O 1
ATOM 4435 N N . GLY B 1 46 ? 18.312 20.859 7.766 1 75.69 46 GLY B N 1
ATOM 4436 C CA . GLY B 1 46 ? 16.906 21.078 8.094 1 75.69 46 GLY B CA 1
ATOM 4437 C C . GLY B 1 46 ? 16.625 22.484 8.586 1 75.69 46 GLY B C 1
ATOM 4438 O O . GLY B 1 46 ? 15.555 22.734 9.148 1 75.69 46 GLY B O 1
ATOM 4439 N N . GLY B 1 47 ? 17.516 23.375 8.375 1 86.56 47 GLY B N 1
ATOM 4440 C CA . GLY B 1 47 ? 17.328 24.766 8.781 1 86.56 47 GLY B CA 1
ATOM 4441 C C . GLY B 1 47 ? 16.359 25.516 7.898 1 86.56 47 GLY B C 1
ATOM 4442 O O . GLY B 1 47 ? 16.344 25.328 6.68 1 86.56 47 GLY B O 1
ATOM 4443 N N . LEU B 1 48 ? 15.508 26.234 8.508 1 89.88 48 LEU B N 1
ATOM 4444 C CA . LEU B 1 48 ? 14.539 27.062 7.801 1 89.88 48 LEU B CA 1
ATOM 4445 C C . LEU B 1 48 ? 14.398 28.422 8.477 1 89.88 48 LEU B C 1
ATOM 4447 O O . LEU B 1 48 ? 13.992 28.516 9.641 1 89.88 48 LEU B O 1
ATOM 4451 N N . GLU B 1 49 ? 14.742 29.484 7.797 1 96.06 49 GLU B N 1
ATOM 4452 C CA . GLU B 1 49 ? 14.75 30.828 8.367 1 96.06 49 GLU B CA 1
ATOM 4453 C C . GLU B 1 49 ? 14.055 31.812 7.434 1 96.06 49 GLU B C 1
ATOM 4455 O O . GLU B 1 49 ? 13.695 31.469 6.309 1 96.06 49 GLU B O 1
ATOM 4460 N N . ILE B 1 50 ? 13.727 32.938 7.973 1 96.5 50 ILE B N 1
ATOM 4461 C CA . ILE B 1 50 ? 13.172 34.062 7.203 1 96.5 50 ILE B CA 1
ATOM 4462 C C . ILE B 1 50 ? 13.945 35.344 7.516 1 96.5 50 ILE B C 1
ATOM 4464 O O . ILE B 1 50 ? 14.094 35.719 8.68 1 96.5 50 ILE B O 1
ATOM 4468 N N . ASN B 1 51 ? 14.43 36 6.508 1 97.12 51 ASN B N 1
ATOM 4469 C CA . ASN B 1 51 ? 15.039 37.312 6.699 1 97.12 51 ASN B CA 1
ATOM 4470 C C . ASN B 1 51 ? 14.023 38.344 7.152 1 97.12 51 ASN B C 1
ATOM 4472 O O . ASN B 1 51 ? 13.031 38.594 6.465 1 97.12 51 ASN B O 1
ATOM 4476 N N . PRO B 1 52 ? 14.305 38.969 8.297 1 96.88 52 PRO B N 1
ATOM 4477 C CA . PRO B 1 52 ? 13.312 39.906 8.836 1 96.88 52 PRO B CA 1
ATOM 4478 C C . PRO B 1 52 ? 13.008 41.062 7.883 1 96.88 52 PRO B C 1
ATOM 4480 O O . PRO B 1 52 ? 11.859 41.5 7.785 1 96.88 52 PRO B O 1
ATOM 4483 N N . GLU B 1 53 ? 13.961 41.531 7.172 1 96.69 53 GLU B N 1
ATOM 4484 C CA . GLU B 1 53 ? 13.742 42.625 6.238 1 96.69 53 GLU B CA 1
ATOM 4485 C C . GLU B 1 53 ? 12.914 42.188 5.039 1 96.69 53 GLU B C 1
ATOM 4487 O O . GLU B 1 53 ? 12.07 42.938 4.543 1 96.69 53 GLU B O 1
ATOM 4492 N N . GLU B 1 54 ? 13.219 41.031 4.605 1 97.25 54 GLU B N 1
ATOM 4493 C CA . GLU B 1 54 ? 12.453 40.5 3.488 1 97.25 54 GLU B CA 1
ATOM 4494 C C . GLU B 1 54 ? 10.992 40.25 3.883 1 97.25 54 GLU B C 1
ATOM 4496 O O . GLU B 1 54 ? 10.086 40.469 3.078 1 97.25 54 GLU B O 1
ATOM 4501 N N . LEU B 1 55 ? 10.812 39.75 5.066 1 97.06 55 LEU B N 1
ATOM 4502 C CA . LEU B 1 55 ? 9.453 39.531 5.543 1 97.06 55 LEU B CA 1
ATOM 4503 C C . LEU B 1 55 ? 8.711 40.875 5.668 1 97.06 55 LEU B C 1
ATOM 4505 O O . LEU B 1 55 ? 7.535 40.969 5.312 1 97.06 55 LEU B O 1
ATOM 4509 N N . TRP B 1 56 ? 9.383 41.875 6.184 1 96.88 56 TRP B N 1
ATOM 4510 C CA . TRP B 1 56 ? 8.805 43.219 6.316 1 96.88 56 TRP B CA 1
ATOM 4511 C C . TRP B 1 56 ? 8.391 43.75 4.957 1 96.88 56 TRP B C 1
ATOM 4513 O O . TRP B 1 56 ? 7.281 44.281 4.797 1 96.88 56 TRP B O 1
ATOM 4523 N N . ASP B 1 57 ? 9.312 43.625 4.012 1 97.62 57 ASP B N 1
ATOM 4524 C CA . ASP B 1 57 ? 9.023 44.094 2.664 1 97.62 57 ASP B CA 1
ATOM 4525 C C . ASP B 1 57 ? 7.828 43.375 2.064 1 97.62 57 ASP B C 1
ATOM 4527 O O . ASP B 1 57 ? 6.977 44 1.418 1 97.62 57 ASP B O 1
ATOM 4531 N N . ALA B 1 58 ? 7.805 42.125 2.217 1 97.44 58 ALA B N 1
ATOM 4532 C CA . ALA B 1 58 ? 6.688 41.312 1.727 1 97.44 58 ALA B CA 1
ATOM 4533 C C . ALA B 1 58 ? 5.371 41.75 2.348 1 97.44 58 ALA B C 1
ATOM 4535 O O . ALA B 1 58 ? 4.348 41.844 1.661 1 97.44 58 ALA B O 1
ATOM 4536 N N . PHE B 1 59 ? 5.395 42.031 3.596 1 97.31 59 PHE B N 1
ATOM 4537 C CA . PHE B 1 59 ? 4.223 42.5 4.332 1 97.31 59 PHE B CA 1
ATOM 4538 C C . PHE B 1 59 ? 3.725 43.812 3.77 1 97.31 59 PHE B C 1
ATOM 4540 O O . PHE B 1 59 ? 2.564 43.938 3.367 1 97.31 59 PHE B O 1
ATOM 4547 N N . VAL B 1 60 ? 4.594 44.719 3.678 1 97.81 60 VAL B N 1
ATOM 4548 C CA . VAL B 1 60 ? 4.234 46.062 3.225 1 97.81 60 VAL B CA 1
ATOM 4549 C C . VAL B 1 60 ? 3.717 46 1.79 1 97.81 60 VAL B C 1
ATOM 4551 O O . VAL B 1 60 ? 2.682 46.594 1.472 1 97.81 60 VAL B O 1
ATOM 4554 N N . ASN B 1 61 ? 4.41 45.281 1.028 1 97.75 61 ASN B N 1
ATOM 4555 C CA . ASN B 1 61 ? 4.039 45.188 -0.381 1 97.75 61 ASN B CA 1
ATOM 4556 C C . ASN B 1 61 ? 2.697 44.5 -0.568 1 97.75 61 ASN B C 1
ATOM 4558 O O . ASN B 1 61 ? 1.902 44.875 -1.425 1 97.75 61 ASN B O 1
ATOM 4562 N N . THR B 1 62 ? 2.453 43.469 0.159 1 97.75 62 THR B N 1
ATOM 4563 C CA . THR B 1 62 ? 1.194 42.75 0.054 1 97.75 62 THR B CA 1
ATOM 4564 C C . THR B 1 62 ? 0.025 43.625 0.495 1 97.75 62 THR B C 1
ATOM 4566 O O . THR B 1 62 ? -1.045 43.594 -0.117 1 97.75 62 THR B O 1
ATOM 4569 N N . MET B 1 63 ? 0.232 44.406 1.534 1 97.19 63 MET B N 1
ATOM 4570 C CA . MET B 1 63 ? -0.792 45.344 2.008 1 97.19 63 MET B CA 1
ATOM 4571 C C . MET B 1 63 ? -1.079 46.406 0.965 1 97.19 63 MET B C 1
ATOM 4573 O O . MET B 1 63 ? -2.24 46.719 0.686 1 97.19 63 MET B O 1
ATOM 4577 N N . LYS B 1 64 ? -0.059 46.938 0.418 1 97.44 64 LYS B N 1
ATOM 4578 C CA . LYS B 1 64 ? -0.224 47.938 -0.618 1 97.44 64 LYS B CA 1
ATOM 4579 C C . LYS B 1 64 ? -0.955 47.375 -1.831 1 97.44 64 LYS B C 1
ATOM 4581 O O . LYS B 1 64 ? -1.807 48.031 -2.42 1 97.44 64 LYS B O 1
ATOM 4586 N N . ASN B 1 65 ? -0.583 46.188 -2.168 1 97.75 65 ASN B N 1
ATOM 4587 C CA . ASN B 1 65 ? -1.241 45.531 -3.287 1 97.75 65 ASN B CA 1
ATOM 4588 C C . ASN B 1 65 ? -2.729 45.312 -3.018 1 97.75 65 ASN B C 1
ATOM 4590 O O . ASN B 1 65 ? -3.553 45.469 -3.922 1 97.75 65 ASN B O 1
ATOM 4594 N N . ALA B 1 66 ? -3.057 44.938 -1.83 1 97.31 66 ALA B N 1
ATOM 4595 C CA . ALA B 1 66 ? -4.457 44.75 -1.466 1 97.31 66 ALA B CA 1
ATOM 4596 C C . ALA B 1 66 ? -5.23 46.062 -1.566 1 97.31 66 ALA B C 1
ATOM 4598 O O . ALA B 1 66 ? -6.344 46.094 -2.088 1 97.31 66 ALA B O 1
ATOM 4599 N N . LEU B 1 67 ? -4.652 47.125 -1.07 1 96.38 67 LEU B N 1
ATOM 4600 C CA . LEU B 1 67 ? -5.281 48.438 -1.135 1 96.38 67 LEU B CA 1
ATOM 4601 C C . LEU B 1 67 ? -5.484 48.875 -2.582 1 96.38 67 LEU B C 1
ATOM 4603 O O . LEU B 1 67 ? -6.555 49.375 -2.941 1 96.38 67 LEU B O 1
ATOM 4607 N N . LYS B 1 68 ? -4.469 48.656 -3.348 1 96.56 68 LYS B N 1
ATOM 4608 C CA . LYS B 1 68 ? -4.531 49.031 -4.762 1 96.56 68 LYS B CA 1
ATOM 4609 C C . LYS B 1 68 ? -5.621 48.219 -5.48 1 96.56 68 LYS B C 1
ATOM 4611 O O . LYS B 1 68 ? -6.41 48.812 -6.242 1 96.56 68 LYS B O 1
ATOM 4616 N N . LYS B 1 69 ? -5.656 46.938 -5.242 1 96.38 69 LYS B N 1
ATOM 4617 C CA . LYS B 1 69 ? -6.645 46.062 -5.875 1 96.38 69 LYS B CA 1
ATOM 4618 C C . LYS B 1 69 ? -8.062 46.469 -5.48 1 96.38 69 LYS B C 1
ATOM 4620 O O . LYS B 1 69 ? -8.992 46.344 -6.281 1 96.38 69 LYS B O 1
ATOM 4625 N N . ALA B 1 70 ? -8.195 46.844 -4.242 1 95.06 70 ALA B N 1
ATOM 4626 C CA . ALA B 1 70 ? -9.508 47.25 -3.74 1 95.06 70 ALA B CA 1
ATOM 4627 C C . ALA B 1 70 ? -9.852 48.656 -4.18 1 95.06 70 ALA B C 1
ATOM 4629 O O . ALA B 1 70 ? -10.992 49.125 -4.027 1 95.06 70 ALA B O 1
ATOM 4630 N N . GLU B 1 71 ? -8.906 49.375 -4.738 1 94.62 71 GLU B N 1
ATOM 4631 C CA . GLU B 1 71 ? -9.055 50.781 -5.168 1 94.62 71 GLU B CA 1
ATOM 4632 C C . GLU B 1 71 ? -9.5 51.656 -4.008 1 94.62 71 GLU B C 1
ATOM 4634 O O . GLU B 1 71 ? -10.445 52.438 -4.148 1 94.62 71 GLU B O 1
ATOM 4639 N N . ILE B 1 72 ? -8.875 51.5 -2.855 1 94.5 72 ILE B N 1
ATOM 4640 C CA . ILE B 1 72 ? -9.148 52.312 -1.695 1 94.5 72 ILE B CA 1
ATOM 4641 C C . ILE B 1 72 ? -7.836 52.875 -1.128 1 94.5 72 ILE B C 1
ATOM 4643 O O . ILE B 1 72 ? -6.754 52.406 -1.512 1 94.5 72 ILE B O 1
ATOM 4647 N N . SER B 1 73 ? -8.023 53.875 -0.245 1 93.81 73 SER B N 1
ATOM 4648 C CA . SER B 1 73 ? -6.871 54.438 0.448 1 93.81 73 SER B CA 1
ATOM 4649 C C . SER B 1 73 ? -6.793 53.938 1.89 1 93.81 73 SER B C 1
ATOM 4651 O O . SER B 1 73 ? -7.781 53.438 2.432 1 93.81 73 SER B O 1
ATOM 4653 N N . ALA B 1 74 ? -5.656 54.156 2.48 1 94.94 74 ALA B N 1
ATOM 4654 C CA . ALA B 1 74 ? -5.461 53.812 3.879 1 94.94 74 ALA B CA 1
ATOM 4655 C C . ALA B 1 74 ? -6.422 54.562 4.789 1 94.94 74 ALA B C 1
ATOM 4657 O O . ALA B 1 74 ? -6.727 54.125 5.895 1 94.94 74 ALA B O 1
ATOM 4658 N N . LEU B 1 75 ? -6.883 55.656 4.328 1 94.44 75 LEU B N 1
ATOM 4659 C CA . LEU B 1 75 ? -7.828 56.469 5.082 1 94.44 75 LEU B CA 1
ATOM 4660 C C . LEU B 1 75 ? -9.148 55.719 5.27 1 94.44 75 LEU B C 1
ATOM 4662 O O . LEU B 1 75 ? -9.914 56.031 6.191 1 94.44 75 LEU B O 1
ATOM 4666 N N . ASN B 1 76 ? -9.414 54.812 4.391 1 96.62 76 ASN B N 1
ATOM 4667 C CA . ASN B 1 76 ? -10.672 54.062 4.414 1 96.62 76 ASN B CA 1
ATOM 4668 C C . ASN B 1 76 ? -10.625 52.906 5.395 1 96.62 76 ASN B C 1
ATOM 4670 O O . ASN B 1 76 ? -11.641 52.25 5.641 1 96.62 76 ASN B O 1
ATOM 4674 N N . ILE B 1 77 ? -9.508 52.656 6.012 1 97.5 77 ILE B N 1
ATOM 4675 C CA . ILE B 1 77 ? -9.367 51.531 6.902 1 97.5 77 ILE B CA 1
ATOM 4676 C C . ILE B 1 77 ? -9.852 51.875 8.305 1 97.5 77 ILE B C 1
ATOM 4678 O O . ILE B 1 77 ? -9.289 52.781 8.945 1 97.5 77 ILE B O 1
ATOM 4682 N N . LYS B 1 78 ? -10.836 51.188 8.742 1 97.44 78 LYS B N 1
ATOM 4683 C CA . LYS B 1 78 ? -11.391 51.406 10.07 1 97.44 78 LYS B CA 1
ATOM 4684 C C . LYS B 1 78 ? -10.547 50.719 11.141 1 97.44 78 LYS B C 1
ATOM 4686 O O . LYS B 1 78 ? -10.352 51.281 12.227 1 97.44 78 LYS B O 1
ATOM 4691 N N . ALA B 1 79 ? -10.141 49.562 10.82 1 97.75 79 ALA B N 1
ATOM 4692 C CA . ALA B 1 79 ? -9.328 48.781 11.75 1 97.75 79 ALA B CA 1
ATOM 4693 C C . ALA B 1 79 ? -8.469 47.781 11 1 97.75 79 ALA B C 1
ATOM 4695 O O . ALA B 1 79 ? -8.859 47.281 9.938 1 97.75 79 ALA B O 1
ATOM 4696 N N . PHE B 1 80 ? -7.371 47.469 11.57 1 98.44 80 PHE B N 1
ATOM 4697 C CA . PHE B 1 80 ? -6.398 46.531 11.031 1 98.44 80 PHE B CA 1
ATOM 4698 C C . PHE B 1 80 ? -6.055 45.469 12.055 1 98.44 80 PHE B C 1
ATOM 4700 O O . PHE B 1 80 ? -5.867 45.75 13.234 1 98.44 80 PHE B O 1
ATOM 4707 N N . GLY B 1 81 ? -6.129 44.219 11.672 1 98.56 81 GLY B N 1
ATOM 4708 C CA . GLY B 1 81 ? -5.656 43.094 12.469 1 98.56 81 GLY B CA 1
ATOM 4709 C C . GLY B 1 81 ? -4.809 42.125 11.688 1 98.56 81 GLY B C 1
ATOM 4710 O O . GLY B 1 81 ? -4.926 42.031 10.461 1 98.56 81 GLY B O 1
ATOM 4711 N N . PHE B 1 82 ? -3.92 41.375 12.391 1 98.38 82 PHE B N 1
ATOM 4712 C CA . PHE B 1 82 ? -3.188 40.344 11.664 1 98.38 82 PHE B CA 1
ATOM 4713 C C . PHE B 1 82 ? -2.959 39.125 12.539 1 98.38 82 PHE B C 1
ATOM 4715 O O . PHE B 1 82 ? -3.008 39.219 13.766 1 98.38 82 PHE B O 1
ATOM 4722 N N . CYS B 1 83 ? -2.91 38.031 11.945 1 97.62 83 CYS B N 1
ATOM 4723 C CA . CYS B 1 83 ? -2.555 36.781 12.609 1 97.62 83 CYS B CA 1
ATOM 4724 C C . CYS B 1 83 ? -1.247 36.219 12.062 1 97.62 83 CYS B C 1
ATOM 4726 O O . CYS B 1 83 ? -0.786 36.656 11 1 97.62 83 CYS B O 1
ATOM 4728 N N . THR B 1 84 ? -0.636 35.375 12.836 1 96.56 84 THR B N 1
ATOM 4729 C CA . THR B 1 84 ? 0.678 34.875 12.43 1 96.56 84 THR B CA 1
ATOM 4730 C C . THR B 1 84 ? 0.835 33.406 12.781 1 96.56 84 THR B C 1
ATOM 4732 O O . THR B 1 84 ? 0.188 32.906 13.711 1 96.56 84 THR B O 1
ATOM 4735 N N . GLN B 1 85 ? 1.672 32.812 12.031 1 93.25 85 GLN B N 1
ATOM 4736 C CA . GLN B 1 85 ? 2.127 31.484 12.445 1 93.25 85 GLN B CA 1
ATOM 4737 C C . GLN B 1 85 ? 2.738 31.516 13.844 1 93.25 85 GLN B C 1
ATOM 4739 O O . GLN B 1 85 ? 3.254 32.562 14.273 1 93.25 85 GLN B O 1
ATOM 4744 N N . ARG B 1 86 ? 2.715 30.391 14.5 1 90.31 86 ARG B N 1
ATOM 4745 C CA . ARG B 1 86 ? 3.158 30.328 15.891 1 90.31 86 ARG B CA 1
ATOM 4746 C C . ARG B 1 86 ? 4.582 29.797 15.984 1 90.31 86 ARG B C 1
ATOM 4748 O O . ARG B 1 86 ? 5.035 29.062 15.109 1 90.31 86 ARG B O 1
ATOM 4755 N N . GLY B 1 87 ? 5.285 30.234 16.953 1 89.62 87 GLY B N 1
ATOM 4756 C CA . GLY B 1 87 ? 6.543 29.609 17.344 1 89.62 87 GLY B CA 1
ATOM 4757 C C . GLY B 1 87 ? 7.73 30.109 16.547 1 89.62 87 GLY B C 1
ATOM 4758 O O . GLY B 1 87 ? 8.875 29.75 16.828 1 89.62 87 GLY B O 1
ATOM 4759 N N . THR B 1 88 ? 7.508 30.812 15.414 1 94.75 88 THR B N 1
ATOM 4760 C CA . THR B 1 88 ? 8.594 31.453 14.672 1 94.75 88 THR B CA 1
ATOM 4761 C C . THR B 1 88 ? 9.055 32.719 15.375 1 94.75 88 THR B C 1
ATOM 4763 O O . THR B 1 88 ? 8.25 33.594 15.672 1 94.75 88 THR B O 1
ATOM 4766 N N . PHE B 1 89 ? 10.352 32.75 15.625 1 96.62 89 PHE B N 1
ATOM 4767 C CA . PHE B 1 89 ? 10.828 33.875 16.453 1 96.62 89 PHE B CA 1
ATOM 4768 C C . PHE B 1 89 ? 12.18 34.375 15.953 1 96.62 89 PHE B C 1
ATOM 4770 O O . PHE B 1 89 ? 12.805 33.75 15.094 1 96.62 89 PHE B O 1
ATOM 4777 N N . MET B 1 90 ? 12.547 35.5 16.484 1 97.19 90 MET B N 1
ATOM 4778 C CA . MET B 1 90 ? 13.875 36.062 16.266 1 97.19 90 MET B CA 1
ATOM 4779 C C . MET B 1 90 ? 14.383 36.781 17.531 1 97.19 90 MET B C 1
ATOM 4781 O O . MET B 1 90 ? 13.633 36.969 18.469 1 97.19 90 MET B O 1
ATOM 4785 N N . LEU B 1 91 ? 15.656 37 17.531 1 96.38 91 LEU B N 1
ATOM 4786 C CA . LEU B 1 91 ? 16.312 37.781 18.562 1 96.38 91 LEU B CA 1
ATOM 4787 C C . LEU B 1 91 ? 16.984 39.031 17.969 1 96.38 91 LEU B C 1
ATOM 4789 O O . LEU B 1 91 ? 17.547 38.969 16.875 1 96.38 91 LEU B O 1
ATOM 4793 N N . TRP B 1 92 ? 16.828 40.094 18.641 1 96.56 92 TRP B N 1
ATOM 4794 C CA . TRP B 1 92 ? 17.5 41.312 18.172 1 96.56 92 TRP B CA 1
ATOM 4795 C C . TRP B 1 92 ? 17.938 42.156 19.359 1 96.56 92 TRP B C 1
ATOM 4797 O O . TRP B 1 92 ? 17.562 41.906 20.5 1 96.56 92 TRP B O 1
ATOM 4807 N N . ASN B 1 93 ? 18.812 43.094 19.078 1 94.94 93 ASN B N 1
ATOM 4808 C CA . ASN B 1 93 ? 19.375 43.969 20.109 1 94.94 93 ASN B CA 1
ATOM 4809 C C . ASN B 1 93 ? 18.391 45.062 20.516 1 94.94 93 ASN B C 1
ATOM 4811 O O . ASN B 1 93 ? 17.859 45.781 19.672 1 94.94 93 ASN B O 1
ATOM 4815 N N . LYS B 1 94 ? 18.172 45.219 21.75 1 91.31 94 LYS B N 1
ATOM 4816 C CA . LYS B 1 94 ? 17.203 46.156 22.328 1 91.31 94 LYS B CA 1
ATOM 4817 C C . LYS B 1 94 ? 17.609 47.594 22.031 1 91.31 94 LYS B C 1
ATOM 4819 O O . LYS B 1 94 ? 16.75 48.469 21.812 1 91.31 94 LYS B O 1
ATOM 4824 N N . ASN B 1 95 ? 18.844 47.875 21.906 1 89.94 95 ASN B N 1
ATOM 4825 C CA . ASN B 1 95 ? 19.344 49.25 21.859 1 89.94 95 ASN B CA 1
ATOM 4826 C C . ASN B 1 95 ? 19.422 49.75 20.422 1 89.94 95 ASN B C 1
ATOM 4828 O O . ASN B 1 95 ? 19.094 50.906 20.141 1 89.94 95 ASN B O 1
ATOM 4832 N N . ASN B 1 96 ? 19.812 48.938 19.5 1 91.12 96 ASN B N 1
ATOM 4833 C CA . ASN B 1 96 ? 20.016 49.438 18.141 1 91.12 96 ASN B CA 1
ATOM 4834 C C . ASN B 1 96 ? 19.094 48.719 17.156 1 91.12 96 ASN B C 1
ATOM 4836 O O . ASN B 1 96 ? 19 49.156 15.992 1 91.12 96 ASN B O 1
ATOM 4840 N N . GLY B 1 97 ? 18.453 47.75 17.594 1 92.12 97 GLY B N 1
ATOM 4841 C CA . GLY B 1 97 ? 17.453 47.094 16.75 1 92.12 97 GLY B CA 1
ATOM 4842 C C . GLY B 1 97 ? 18.062 46.125 15.758 1 92.12 97 GLY B C 1
ATOM 4843 O O . GLY B 1 97 ? 17.359 45.531 14.953 1 92.12 97 GLY B O 1
ATOM 4844 N N . GLU B 1 98 ? 19.344 45.875 15.805 1 93.81 98 GLU B N 1
ATOM 4845 C CA . GLU B 1 98 ? 20 44.969 14.883 1 93.81 98 GLU B CA 1
ATOM 4846 C C . GLU B 1 98 ? 19.688 43.5 15.219 1 93.81 98 GLU B C 1
ATOM 4848 O O . GLU B 1 98 ? 19.781 43.094 16.375 1 93.81 98 GLU B O 1
ATOM 4853 N N . PRO B 1 99 ? 19.344 42.719 14.195 1 95.44 99 PRO B N 1
ATOM 4854 C CA . PRO B 1 99 ? 19 41.344 14.445 1 95.44 99 PRO B CA 1
ATOM 4855 C C . PRO B 1 99 ? 20.203 40.469 14.836 1 95.44 99 PRO B C 1
ATOM 4857 O O . PRO B 1 99 ? 21.297 40.656 14.289 1 95.44 99 PRO B O 1
ATOM 4860 N N . TYR B 1 100 ? 20.047 39.656 15.836 1 95.19 100 TYR B N 1
ATOM 4861 C CA . TYR B 1 100 ? 21.031 38.625 16.172 1 95.19 100 TYR B CA 1
ATOM 4862 C C . TYR B 1 100 ? 20.812 37.375 15.336 1 95.19 100 TYR B C 1
ATOM 4864 O O . TYR B 1 100 ? 21.734 36.594 15.117 1 95.19 100 TYR B O 1
ATOM 4872 N N . THR B 1 101 ? 19.562 37.188 14.93 1 94.69 101 THR B N 1
ATOM 4873 C CA . THR B 1 101 ? 19.172 36.031 14.125 1 94.69 101 THR B CA 1
ATOM 4874 C C . THR B 1 101 ? 18.172 36.438 13.055 1 94.69 101 THR B C 1
ATOM 4876 O O . THR B 1 101 ? 17.484 37.469 13.195 1 94.69 101 THR B O 1
ATOM 4879 N N . ASN B 1 102 ? 18.156 35.656 11.953 1 96.81 102 ASN B N 1
ATOM 4880 C CA . ASN B 1 102 ? 16.922 35.656 11.18 1 96.81 102 ASN B CA 1
ATOM 4881 C C . ASN B 1 102 ? 15.758 35.094 11.992 1 96.81 102 ASN B C 1
ATOM 4883 O O . ASN B 1 102 ? 15.953 34.594 13.109 1 96.81 102 ASN B O 1
ATOM 4887 N N . PHE B 1 103 ? 14.523 35.25 11.477 1 97.38 103 PHE B N 1
ATOM 4888 C CA . PHE B 1 103 ? 13.453 34.438 12.07 1 97.38 103 PHE B CA 1
ATOM 4889 C C . PHE B 1 103 ? 13.766 32.938 11.969 1 97.38 103 PHE B C 1
ATOM 4891 O O . PHE B 1 103 ? 14.008 32.438 10.875 1 97.38 103 PHE B O 1
ATOM 4898 N N . ILE B 1 104 ? 13.82 32.312 13.031 1 95.94 104 ILE B N 1
ATOM 4899 C CA . ILE B 1 104 ? 13.891 30.859 13.047 1 95.94 104 ILE B CA 1
ATOM 4900 C C . ILE B 1 104 ? 12.484 30.266 12.977 1 95.94 104 ILE B C 1
ATOM 4902 O O . ILE B 1 104 ? 11.695 30.406 13.914 1 95.94 104 ILE B O 1
ATOM 4906 N N . SER B 1 105 ? 12.234 29.609 11.914 1 94 105 SER B N 1
ATOM 4907 C CA . SER B 1 105 ? 10.891 29.094 11.648 1 94 105 SER B CA 1
ATOM 4908 C C . SER B 1 105 ? 10.516 27.984 12.633 1 94 105 SER B C 1
ATOM 4910 O O . SER B 1 105 ? 11.391 27.266 13.109 1 94 105 SER B O 1
ATOM 4912 N N . TRP B 1 106 ? 9.227 27.875 12.883 1 88.38 106 TRP B N 1
ATOM 4913 C CA . TRP B 1 106 ? 8.734 26.781 13.711 1 88.38 106 TRP B CA 1
ATOM 4914 C C . TRP B 1 106 ? 9.023 25.438 13.055 1 88.38 106 TRP B C 1
ATOM 4916 O O . TRP B 1 106 ? 9.078 24.406 13.734 1 88.38 106 TRP B O 1
ATOM 4926 N N . GLN B 1 107 ? 9.242 25.422 11.812 1 80.44 107 GLN B N 1
ATOM 4927 C CA . GLN B 1 107 ? 9.516 24.203 11.062 1 80.44 107 GLN B CA 1
ATOM 4928 C C . GLN B 1 107 ? 11 23.859 11.102 1 80.44 107 GLN B C 1
ATOM 4930 O O . GLN B 1 107 ? 11.422 22.828 10.539 1 80.44 107 GLN B O 1
ATOM 4935 N N . ASP B 1 108 ? 11.82 24.734 11.648 1 85.62 108 ASP B N 1
ATOM 4936 C CA . ASP B 1 108 ? 13.258 24.469 11.75 1 85.62 108 ASP B CA 1
ATOM 4937 C C . ASP B 1 108 ? 13.539 23.234 12.602 1 85.62 108 ASP B C 1
ATOM 4939 O O . ASP B 1 108 ? 13 23.109 13.703 1 85.62 108 ASP B O 1
ATOM 4943 N N . ASN B 1 109 ? 14.336 22.359 12.117 1 77.88 109 ASN B N 1
ATOM 4944 C CA . ASN B 1 109 ? 14.531 21.078 12.805 1 77.88 109 ASN B CA 1
ATOM 4945 C C . ASN B 1 109 ? 15.961 20.938 13.312 1 77.88 109 ASN B C 1
ATOM 4947 O O . ASN B 1 109 ? 16.359 19.859 13.75 1 77.88 109 ASN B O 1
ATOM 4951 N N . ARG B 1 110 ? 16.828 21.891 13.328 1 86 110 ARG B N 1
ATOM 4952 C CA . ARG B 1 110 ? 18.234 21.812 13.703 1 86 110 ARG B CA 1
ATOM 4953 C C . ARG B 1 110 ? 18.391 21.484 15.18 1 86 110 ARG B C 1
ATOM 4955 O O . ARG B 1 110 ? 19.453 21.031 15.617 1 86 110 ARG B O 1
ATOM 4962 N N . CYS B 1 111 ? 17.25 21.641 15.867 1 84.25 111 CYS B N 1
ATOM 4963 C CA . CYS B 1 111 ? 17.375 21.453 17.312 1 84.25 111 CYS B CA 1
ATOM 4964 C C . CYS B 1 111 ? 17.031 20.031 17.703 1 84.25 111 CYS B C 1
ATOM 4966 O O . CYS B 1 111 ? 16.719 19.766 18.875 1 84.25 111 CYS B O 1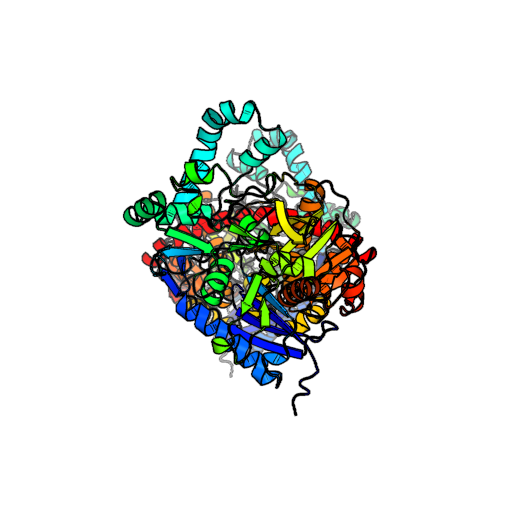
ATOM 4968 N N . ARG B 1 112 ? 16.984 19.062 16.875 1 78.12 112 ARG B N 1
ATOM 4969 C CA . ARG B 1 112 ? 16.578 17.688 17.125 1 78.12 112 ARG B CA 1
ATOM 4970 C C . ARG B 1 112 ? 17.422 17.062 18.25 1 78.12 112 ARG B C 1
ATOM 4972 O O . ARG B 1 112 ? 16.906 16.328 19.078 1 78.12 112 ARG B O 1
ATOM 4979 N N . ASN B 1 113 ? 18.688 17.359 18.219 1 78.25 113 ASN B N 1
ATOM 4980 C CA . ASN B 1 113 ? 19.578 16.812 19.234 1 78.25 113 ASN B CA 1
ATOM 4981 C C . ASN B 1 113 ? 19.219 17.312 20.625 1 78.25 113 ASN B C 1
ATOM 4983 O O . ASN B 1 113 ? 19.297 16.562 21.609 1 78.25 113 ASN B O 1
ATOM 4987 N N . VAL B 1 114 ? 18.891 18.562 20.688 1 82.56 114 VAL B N 1
ATOM 4988 C CA . VAL B 1 114 ? 18.469 19.156 21.953 1 82.56 114 VAL B CA 1
ATOM 4989 C C . VAL B 1 114 ? 17.188 18.469 22.453 1 82.56 114 VAL B C 1
ATOM 4991 O O . VAL B 1 114 ? 17.062 18.172 23.641 1 82.56 114 VAL B O 1
ATOM 4994 N N . VAL B 1 115 ? 16.25 18.25 21.578 1 80.06 115 VAL B N 1
ATOM 4995 C CA . VAL B 1 115 ? 14.977 17.594 21.906 1 80.06 115 VAL B CA 1
ATOM 4996 C C . VAL B 1 115 ? 15.242 16.203 22.469 1 80.06 115 VAL B C 1
ATOM 4998 O O . VAL B 1 115 ? 14.664 15.82 23.484 1 80.06 115 VAL B O 1
ATOM 5001 N N . ASP B 1 116 ? 16.125 15.5 21.797 1 74.62 116 ASP B N 1
ATOM 5002 C CA . ASP B 1 116 ? 16.453 14.148 22.234 1 74.62 116 ASP B CA 1
ATOM 5003 C C . ASP B 1 116 ? 17.078 14.156 23.625 1 74.62 116 ASP B C 1
ATOM 5005 O O . ASP B 1 116 ? 16.703 13.336 24.469 1 74.62 116 ASP B O 1
ATOM 5009 N N . ARG B 1 117 ? 17.984 15 23.781 1 76.69 117 ARG B N 1
ATOM 5010 C CA . ARG B 1 117 ? 18.656 15.133 25.078 1 76.69 117 ARG B CA 1
ATOM 5011 C C . ARG B 1 117 ? 17.656 15.484 26.172 1 76.69 117 ARG B C 1
ATOM 5013 O O . ARG B 1 117 ? 17.688 14.906 27.266 1 76.69 117 ARG B O 1
ATOM 5020 N N . MET B 1 118 ? 16.781 16.422 25.859 1 75.88 118 MET B N 1
ATOM 5021 C CA . MET B 1 118 ? 15.82 16.906 26.859 1 75.88 118 MET B CA 1
ATOM 5022 C C . MET B 1 118 ? 14.805 15.82 27.188 1 75.88 118 MET B C 1
ATOM 5024 O O . MET B 1 118 ? 14.406 15.664 28.344 1 75.88 118 MET B O 1
ATOM 5028 N N . ASN B 1 119 ? 14.328 15.156 26.188 1 73 119 ASN B N 1
ATOM 5029 C CA . ASN B 1 119 ? 13.359 14.086 26.406 1 73 119 ASN B CA 1
ATOM 5030 C C . ASN B 1 119 ? 13.977 12.93 27.172 1 73 119 ASN B C 1
ATOM 5032 O O . ASN B 1 119 ? 13.305 12.273 27.969 1 73 119 ASN B O 1
ATOM 5036 N N . HIS B 1 120 ? 15.266 12.641 26.875 1 67.62 120 HIS B N 1
ATOM 5037 C CA . HIS B 1 120 ? 15.969 11.594 27.609 1 67.62 120 HIS B CA 1
ATOM 5038 C C . HIS B 1 120 ? 16.219 12.008 29.047 1 67.62 120 HIS B C 1
ATOM 5040 O O . HIS B 1 120 ? 16.094 11.18 29.969 1 67.62 120 HIS B O 1
ATOM 5046 N N . CYS B 1 121 ? 16.688 13.203 29.203 1 59.28 121 CYS B N 1
ATOM 5047 C CA . CYS B 1 121 ? 16.984 13.711 30.547 1 59.28 121 CYS B CA 1
ATOM 5048 C C . CYS B 1 121 ? 15.703 13.891 31.344 1 59.28 121 CYS B C 1
ATOM 5050 O O . CYS B 1 121 ? 15.688 13.664 32.562 1 59.28 121 CYS B O 1
ATOM 5052 N N . TRP B 1 122 ? 14.758 14.562 30.734 1 52.44 122 TRP B N 1
ATOM 5053 C CA . TRP B 1 122 ? 13.492 14.82 31.406 1 52.44 122 TRP B CA 1
ATOM 5054 C C . TRP B 1 122 ? 12.844 13.523 31.875 1 52.44 122 TRP B C 1
ATOM 5056 O O . TRP B 1 122 ? 12.203 13.484 32.938 1 52.44 122 TRP B O 1
ATOM 5066 N N . THR B 1 123 ? 12.953 12.406 31.156 1 46.5 123 THR B N 1
ATOM 5067 C CA . THR B 1 123 ? 12.484 11.109 31.625 1 46.5 123 THR B CA 1
ATOM 5068 C C . THR B 1 123 ? 13.266 10.68 32.875 1 46.5 123 THR B C 1
ATOM 5070 O O . THR B 1 123 ? 12.695 10.078 33.781 1 46.5 123 THR B O 1
ATOM 5073 N N . LYS B 1 124 ? 14.555 10.938 32.844 1 43.5 124 LYS B N 1
ATOM 5074 C CA . LYS B 1 124 ? 15.336 10.461 33.969 1 43.5 124 LYS B CA 1
ATOM 5075 C C . LYS B 1 124 ? 15.25 11.438 35.156 1 43.5 124 LYS B C 1
ATOM 5077 O O . LYS B 1 124 ? 15.164 11.023 36.312 1 43.5 124 LYS B O 1
ATOM 5082 N N . LYS B 1 125 ? 15.586 12.703 34.969 1 39.44 125 LYS B N 1
ATOM 5083 C CA . LYS B 1 125 ? 15.719 13.68 36.062 1 39.44 125 LYS B CA 1
ATOM 5084 C C . LYS B 1 125 ? 14.359 14.211 36.5 1 39.44 125 LYS B C 1
ATOM 5086 O O . LYS B 1 125 ? 14.203 14.672 37.625 1 39.44 125 LYS B O 1
ATOM 5091 N N . ALA B 1 126 ? 13.531 14.531 35.562 1 39.84 126 ALA B N 1
ATOM 5092 C CA . ALA B 1 126 ? 12.242 15.023 36.031 1 39.84 126 ALA B CA 1
ATOM 5093 C C . ALA B 1 126 ? 11.672 14.125 37.125 1 39.84 126 ALA B C 1
ATOM 5095 O O . ALA B 1 126 ? 10.891 14.578 37.969 1 39.84 126 ALA B O 1
ATOM 5096 N N . ILE B 1 127 ? 12.016 12.914 37.125 1 37.59 127 ILE B N 1
ATOM 5097 C CA . ILE B 1 127 ? 11.672 12.062 38.25 1 37.59 127 ILE B CA 1
ATOM 5098 C C . ILE B 1 127 ? 12.359 12.578 39.531 1 37.59 127 ILE B C 1
ATOM 5100 O O . ILE B 1 127 ? 11.742 12.648 40.594 1 37.59 127 ILE B O 1
ATOM 5104 N N . ASN B 1 128 ? 13.711 12.844 39.562 1 33.47 128 ASN B N 1
ATOM 5105 C CA . ASN B 1 128 ? 14.352 13.133 40.844 1 33.47 128 ASN B CA 1
ATOM 5106 C C . ASN B 1 128 ? 14.047 14.547 41.312 1 33.47 128 ASN B C 1
ATOM 5108 O O . ASN B 1 128 ? 13.734 14.758 42.5 1 33.47 128 ASN B O 1
ATOM 5112 N N . VAL B 1 129 ? 14.555 15.539 40.656 1 32.94 129 VAL B N 1
ATOM 5113 C CA . VAL B 1 129 ? 14.469 16.891 41.219 1 32.94 129 VAL B CA 1
ATOM 5114 C C . VAL B 1 129 ? 13.031 17.391 41.125 1 32.94 129 VAL B C 1
ATOM 5116 O O . VAL B 1 129 ? 12.531 18.031 42.062 1 32.94 129 VAL B O 1
ATOM 5119 N N . PHE B 1 130 ? 12.445 17.234 40 1 34.69 130 PHE B N 1
ATOM 5120 C CA . PHE B 1 130 ? 11.094 17.766 39.875 1 34.69 130 PHE B CA 1
ATOM 5121 C C . PHE B 1 130 ? 10.117 16.953 40.719 1 34.69 130 PHE B C 1
ATOM 5123 O O . PHE B 1 130 ? 8.961 17.344 40.906 1 34.69 130 PHE B O 1
ATOM 5130 N N . GLY B 1 131 ? 10.414 15.789 41.188 1 33.22 131 GLY B N 1
ATOM 5131 C CA . GLY B 1 131 ? 9.688 15.141 42.281 1 33.22 131 GLY B CA 1
ATOM 5132 C C . GLY B 1 131 ? 9.578 15.984 43.531 1 33.22 131 GLY B C 1
ATOM 5133 O O . GLY B 1 131 ? 8.539 16.016 44.188 1 33.22 131 GLY B O 1
ATOM 5134 N N . THR B 1 132 ? 10.75 16.5 44.031 1 31.78 132 THR B N 1
ATOM 5135 C CA . THR B 1 132 ? 10.703 17.172 45.344 1 31.78 132 THR B CA 1
ATOM 5136 C C . THR B 1 132 ? 9.898 18.469 45.25 1 31.78 132 THR B C 1
ATOM 5138 O O . THR B 1 132 ? 9.07 18.75 46.125 1 31.78 132 THR B O 1
ATOM 5141 N N . ILE B 1 133 ? 10.359 19.391 44.406 1 30.78 133 ILE B N 1
ATOM 5142 C CA . ILE B 1 133 ? 9.75 20.719 44.5 1 30.78 133 ILE B CA 1
ATOM 5143 C C . ILE B 1 133 ? 8.32 20.656 43.938 1 30.78 133 ILE B C 1
ATOM 5145 O O . ILE B 1 133 ? 7.406 21.234 44.531 1 30.78 133 ILE B O 1
ATOM 5149 N N . MET B 1 134 ? 8.133 20.016 42.844 1 32.44 134 MET B N 1
ATOM 5150 C CA . MET B 1 134 ? 6.754 20.047 42.344 1 32.44 134 MET B CA 1
ATOM 5151 C C . MET B 1 134 ? 5.84 19.188 43.188 1 32.44 134 MET B C 1
ATOM 5153 O O . MET B 1 134 ? 4.621 19.188 43 1 32.44 134 MET B O 1
ATOM 5157 N N . TYR B 1 135 ? 6.246 18.234 43.906 1 31.86 135 TYR B N 1
ATOM 5158 C CA . TYR B 1 135 ? 5.383 17.516 44.812 1 31.86 135 TYR B CA 1
ATOM 5159 C C . TYR B 1 135 ? 4.676 18.484 45.781 1 31.86 135 TYR B C 1
ATOM 5161 O O . TYR B 1 135 ? 3.512 18.281 46.125 1 31.86 135 TYR B O 1
ATOM 5169 N N . THR B 1 136 ? 5.465 19.281 46.531 1 31.53 136 THR B N 1
ATOM 5170 C CA . THR B 1 136 ? 4.855 20.031 47.625 1 31.53 136 THR B CA 1
ATOM 5171 C C . THR B 1 136 ? 3.756 20.953 47.094 1 31.53 136 THR B C 1
ATOM 5173 O O . THR B 1 136 ? 2.678 21.031 47.688 1 31.53 136 THR B O 1
ATOM 5176 N N . LEU B 1 137 ? 4.027 22.141 46.531 1 31.61 137 LEU B N 1
ATOM 5177 C CA . LEU B 1 137 ? 2.998 23.156 46.344 1 31.61 137 LEU B CA 1
ATOM 5178 C C . LEU B 1 137 ? 2.057 22.766 45.188 1 31.61 137 LEU B C 1
ATOM 5180 O O . LEU B 1 137 ? 0.867 23.094 45.25 1 31.61 137 LEU B O 1
ATOM 5184 N N . LEU B 1 138 ? 2.494 22.594 43.906 1 31.97 138 LEU B N 1
ATOM 5185 C CA . LEU B 1 138 ? 1.454 22.672 42.875 1 31.97 138 LEU B CA 1
ATOM 5186 C C . LEU B 1 138 ? 0.69 21.359 42.781 1 31.97 138 LEU B C 1
ATOM 5188 O O . LEU B 1 138 ? 1.251 20.281 43.031 1 31.97 138 LEU B O 1
ATOM 5192 N N . ARG B 1 139 ? -0.668 21.406 42.438 1 39.03 139 ARG B N 1
ATOM 5193 C CA . ARG B 1 139 ? -1.801 20.516 42.281 1 39.03 139 ARG B CA 1
ATOM 5194 C C . ARG B 1 139 ? -1.458 19.375 41.312 1 39.03 139 ARG B C 1
ATOM 5196 O O . ARG B 1 139 ? -0.692 19.578 40.375 1 39.03 139 ARG B O 1
ATOM 5203 N N . GLN B 1 140 ? -1.811 18.125 41.656 1 40 140 GLN B N 1
ATOM 5204 C CA . GLN B 1 140 ? -1.866 16.828 40.969 1 40 140 GLN B CA 1
ATOM 5205 C C . GLN B 1 140 ? -1.884 17 39.469 1 40 140 GLN B C 1
ATOM 5207 O O . GLN B 1 140 ? -1.181 16.281 38.75 1 40 140 GLN B O 1
ATOM 5212 N N . THR B 1 141 ? -2.727 17.828 38.938 1 43.75 141 THR B N 1
ATOM 5213 C CA . THR B 1 141 ? -3.008 17.906 37.5 1 43.75 141 THR B CA 1
ATOM 5214 C C . THR B 1 141 ? -1.804 18.453 36.75 1 43.75 141 THR B C 1
ATOM 5216 O O . THR B 1 141 ? -1.51 18.016 35.625 1 43.75 141 THR B O 1
ATOM 5219 N N . ARG B 1 142 ? -1.081 19.438 37.312 1 44.16 142 ARG B N 1
ATOM 5220 C CA . ARG B 1 142 ? 0.07 20.047 36.656 1 44.16 142 ARG B CA 1
ATOM 5221 C C . ARG B 1 142 ? 1.209 19.047 36.5 1 44.16 142 ARG B C 1
ATOM 5223 O O . ARG B 1 142 ? 1.944 19.078 35.5 1 44.16 142 ARG B O 1
ATOM 5230 N N . PHE B 1 143 ? 1.308 18.156 37.469 1 41.69 143 PHE B N 1
ATOM 5231 C CA . PHE B 1 143 ? 2.348 17.141 37.438 1 41.69 143 PHE B CA 1
ATOM 5232 C C . PHE B 1 143 ? 2.111 16.188 36.281 1 41.69 143 PHE B C 1
ATOM 5234 O O . PHE B 1 143 ? 3.057 15.781 35.594 1 41.69 143 PHE B O 1
ATOM 5241 N N . LEU B 1 144 ? 0.965 15.859 36.219 1 44.44 144 LEU B N 1
ATOM 5242 C CA . LEU B 1 144 ? 0.646 14.945 35.125 1 44.44 144 LEU B CA 1
ATOM 5243 C C . LEU B 1 144 ? 0.982 15.57 33.781 1 44.44 144 LEU B C 1
ATOM 5245 O O . LEU B 1 144 ? 1.411 14.875 32.844 1 44.44 144 LEU B O 1
ATOM 5249 N N . LEU B 1 145 ? 0.862 16.844 33.844 1 48.22 145 LEU B N 1
ATOM 5250 C CA . LEU B 1 145 ? 1.142 17.578 32.625 1 48.22 145 LEU B CA 1
ATOM 5251 C C . LEU B 1 145 ? 2.629 17.516 32.281 1 48.22 145 LEU B C 1
ATOM 5253 O O . LEU B 1 145 ? 3.002 17.391 31.109 1 48.22 145 LEU B O 1
ATOM 5257 N N . MET B 1 146 ? 3.357 17.625 33.344 1 45.41 146 MET B N 1
ATOM 5258 C CA . MET B 1 146 ? 4.797 17.672 33.094 1 45.41 146 MET B CA 1
ATOM 5259 C C . MET B 1 146 ? 5.309 16.328 32.594 1 45.41 146 MET B C 1
ATOM 5261 O O . MET B 1 146 ? 6.227 16.266 31.766 1 45.41 146 MET B O 1
ATOM 5265 N N . LYS B 1 147 ? 4.703 15.359 33.062 1 47.19 147 LYS B N 1
ATOM 5266 C CA . LYS B 1 147 ? 5.129 14.031 32.656 1 47.19 147 LYS B CA 1
ATOM 5267 C C . LYS B 1 147 ? 4.781 13.789 31.172 1 47.19 147 LYS B C 1
ATOM 5269 O O . LYS B 1 147 ? 5.441 13.008 30.5 1 47.19 147 LYS B O 1
ATOM 5274 N N . ALA B 1 148 ? 3.84 14.547 30.984 1 50.41 148 ALA B N 1
ATOM 5275 C CA . ALA B 1 148 ? 3.297 14.289 29.656 1 50.41 148 ALA B CA 1
ATOM 5276 C C . ALA B 1 148 ? 3.955 15.188 28.609 1 50.41 148 ALA B C 1
ATOM 5278 O O . ALA B 1 148 ? 3.666 15.078 27.422 1 50.41 148 ALA B O 1
ATOM 5279 N N . ILE B 1 149 ? 4.914 15.945 29.203 1 55.34 149 ILE B N 1
ATOM 5280 C CA . ILE B 1 149 ? 5.449 16.906 28.25 1 55.34 149 ILE B CA 1
ATOM 5281 C C . ILE B 1 149 ? 6.539 16.25 27.406 1 55.34 149 ILE B C 1
ATOM 5283 O O . ILE B 1 149 ? 7.535 15.766 27.938 1 55.34 149 ILE B O 1
ATOM 5287 N N . ASN B 1 150 ? 6.207 15.93 26.219 1 63.09 150 ASN B N 1
ATOM 5288 C CA . ASN B 1 150 ? 7.203 15.57 25.219 1 63.09 150 ASN B CA 1
ATOM 5289 C C . ASN B 1 150 ? 7.668 16.797 24.438 1 63.09 150 ASN B C 1
ATOM 5291 O O . ASN B 1 150 ? 6.852 17.484 23.812 1 63.09 150 ASN B O 1
ATOM 5295 N N . PHE B 1 151 ? 9.016 17.062 24.656 1 70.44 151 PHE B N 1
ATOM 5296 C CA . PHE B 1 151 ? 9.586 18.172 23.891 1 70.44 151 PHE B CA 1
ATOM 5297 C C . PHE B 1 151 ? 9.664 17.844 22.406 1 70.44 151 PHE B C 1
ATOM 5299 O O . PHE B 1 151 ? 9.969 16.703 22.047 1 70.44 151 PHE B O 1
ATOM 5306 N N . GLU B 1 152 ? 9.219 18.859 21.625 1 72.31 152 GLU B N 1
ATOM 5307 C CA . GLU B 1 152 ? 9.242 18.688 20.188 1 72.31 152 GLU B CA 1
ATOM 5308 C C . GLU B 1 152 ? 10.055 19.797 19.5 1 72.31 152 GLU B C 1
ATOM 5310 O O . GLU B 1 152 ? 10.188 20.891 20.047 1 72.31 152 GLU B O 1
ATOM 5315 N N . ALA B 1 153 ? 10.57 19.422 18.328 1 74.06 153 ALA B N 1
ATOM 5316 C CA . ALA B 1 153 ? 11.43 20.359 17.609 1 74.06 153 ALA B CA 1
ATOM 5317 C C . ALA B 1 153 ? 10.656 21.594 17.156 1 74.06 153 ALA B C 1
ATOM 5319 O O . ALA B 1 153 ? 11.242 22.656 16.938 1 74.06 153 ALA B O 1
ATOM 5320 N N . ASN B 1 154 ? 9.344 21.516 17.156 1 75.38 154 ASN B N 1
ATOM 5321 C CA . ASN B 1 154 ? 8.547 22.641 16.672 1 75.38 154 ASN B CA 1
ATOM 5322 C C . ASN B 1 154 ? 8.344 23.688 17.75 1 75.38 154 ASN B C 1
ATOM 5324 O O . ASN B 1 154 ? 7.844 24.781 17.484 1 75.38 154 ASN B O 1
ATOM 5328 N N . GLN B 1 155 ? 8.773 23.406 18.891 1 78.88 155 GLN B N 1
ATOM 5329 C CA . GLN B 1 155 ? 8.617 24.344 20 1 78.88 155 GLN B CA 1
ATOM 5330 C C . GLN B 1 155 ? 9.711 25.406 19.984 1 78.88 155 GLN B C 1
ATOM 5332 O O . GLN B 1 155 ? 10.891 25.094 19.812 1 78.88 155 GLN B O 1
ATOM 5337 N N . ALA B 1 156 ? 9.281 26.609 20.172 1 87.12 156 ALA B N 1
ATOM 5338 C CA . ALA B 1 156 ? 10.219 27.719 20.172 1 87.12 156 ALA B CA 1
ATOM 5339 C C . ALA B 1 156 ? 11.234 27.594 21.297 1 87.12 156 ALA B C 1
ATOM 5341 O O . ALA B 1 156 ? 12.391 27.984 21.141 1 87.12 156 ALA B O 1
ATOM 5342 N N . SER B 1 157 ? 10.852 27 22.375 1 85.69 157 SER B N 1
ATOM 5343 C CA . SER B 1 157 ? 11.727 26.844 23.531 1 85.69 157 SER B CA 1
ATOM 5344 C C . SER B 1 157 ? 12.953 26 23.203 1 85.69 157 SER B C 1
ATOM 5346 O O . SER B 1 157 ? 14.078 26.375 23.531 1 85.69 157 SER B O 1
ATOM 5348 N N . MET B 1 158 ? 12.711 24.922 22.516 1 83.81 158 MET B N 1
ATOM 5349 C CA . MET B 1 158 ? 13.805 24.016 22.156 1 83.81 158 MET B CA 1
ATOM 5350 C C . MET B 1 158 ? 14.75 24.688 21.172 1 83.81 158 MET B C 1
ATOM 5352 O O . MET B 1 158 ? 15.969 24.531 21.266 1 83.81 158 MET B O 1
ATOM 5356 N N . LYS B 1 159 ? 14.203 25.406 20.297 1 90.12 159 LYS B N 1
ATOM 5357 C CA . LYS B 1 159 ? 15.016 26.109 19.312 1 90.12 159 LYS B CA 1
ATOM 5358 C C . LYS B 1 159 ? 15.836 27.219 19.953 1 90.12 159 LYS B C 1
ATOM 5360 O O . LYS B 1 159 ? 16.938 27.547 19.5 1 90.12 159 LYS B O 1
ATOM 5365 N N . LEU B 1 160 ? 15.273 27.828 20.875 1 89.94 160 LEU B N 1
ATOM 5366 C CA . LEU B 1 160 ? 15.977 28.875 21.594 1 89.94 160 LEU B CA 1
ATOM 5367 C C . LEU B 1 160 ? 17.172 28.312 22.375 1 89.94 160 LEU B C 1
ATOM 5369 O O . LEU B 1 160 ? 18.25 28.906 22.375 1 89.94 160 LEU B O 1
ATOM 5373 N N . ILE B 1 161 ? 16.953 27.203 22.984 1 87 161 ILE B N 1
ATOM 5374 C CA . ILE B 1 161 ? 18.047 26.531 23.703 1 87 161 ILE B CA 1
ATOM 5375 C C . ILE B 1 161 ? 19.156 26.172 22.734 1 87 161 ILE B C 1
ATOM 5377 O O . ILE B 1 161 ? 20.328 26.422 23.016 1 87 161 ILE B O 1
ATOM 5381 N N . HIS B 1 162 ? 18.781 25.609 21.719 1 89.44 162 HIS B N 1
ATOM 5382 C CA . HIS B 1 162 ? 19.75 25.234 20.703 1 89.44 162 HIS B CA 1
ATOM 5383 C C . HIS B 1 162 ? 20.562 26.438 20.234 1 89.44 162 HIS B C 1
ATOM 5385 O O . HIS B 1 162 ? 21.797 26.359 20.125 1 89.44 162 HIS B O 1
ATOM 5391 N N . PHE B 1 163 ? 19.922 27.516 19.969 1 91.38 163 PHE B N 1
ATOM 5392 C CA . PHE B 1 163 ? 20.562 28.719 19.484 1 91.38 163 PHE B CA 1
ATOM 5393 C C . PHE B 1 163 ? 21.547 29.266 20.516 1 91.38 163 PHE B C 1
ATOM 5395 O O . PHE B 1 163 ? 22.672 29.641 20.172 1 91.38 163 PHE B O 1
ATOM 5402 N N . PHE B 1 164 ? 21.141 29.328 21.719 1 89.75 164 PHE B N 1
ATOM 5403 C CA . PHE B 1 164 ? 21.984 29.859 22.781 1 89.75 164 PHE B CA 1
ATOM 5404 C C . PHE B 1 164 ? 23.188 28.953 23.016 1 89.75 164 PHE B C 1
ATOM 5406 O O . PHE B 1 164 ? 24.281 29.438 23.328 1 89.75 164 PHE B O 1
ATOM 5413 N N . ASP B 1 165 ? 22.953 27.672 22.922 1 88 165 ASP B N 1
ATOM 5414 C CA . ASP B 1 165 ? 24.062 26.734 23.047 1 88 165 ASP B CA 1
ATOM 5415 C C . ASP B 1 165 ? 25.141 27 22 1 88 165 ASP B C 1
ATOM 5417 O O . ASP B 1 165 ? 26.328 26.875 22.266 1 88 165 ASP B O 1
ATOM 5421 N N . ASP B 1 166 ? 24.734 27.359 20.891 1 91.38 166 ASP B N 1
ATOM 5422 C CA . ASP B 1 166 ? 25.641 27.562 19.766 1 91.38 166 ASP B CA 1
ATOM 5423 C C . ASP B 1 166 ? 26.219 28.969 19.766 1 91.38 166 ASP B C 1
ATOM 5425 O O . ASP B 1 166 ? 27.203 29.25 19.094 1 91.38 166 ASP B O 1
ATOM 5429 N N . ASN B 1 167 ? 25.594 29.875 20.469 1 92.81 167 ASN B N 1
ATOM 5430 C CA . ASN B 1 167 ? 25.984 31.281 20.469 1 92.81 167 ASN B CA 1
ATOM 5431 C C . ASN B 1 167 ? 26.094 31.828 21.891 1 92.81 167 ASN B C 1
ATOM 5433 O O . ASN B 1 167 ? 25.312 32.688 22.297 1 92.81 167 ASN B O 1
ATOM 5437 N N . PRO B 1 168 ? 27.156 31.516 22.547 1 91.62 168 PRO B N 1
ATOM 5438 C CA . PRO B 1 168 ? 27.297 31.891 23.953 1 91.62 168 PRO B CA 1
ATOM 5439 C C . PRO B 1 168 ? 27.391 33.406 24.156 1 91.62 168 PRO B C 1
ATOM 5441 O O . PRO B 1 168 ? 26.938 33.906 25.172 1 91.62 168 PRO B O 1
ATOM 5444 N N . ASP B 1 169 ? 27.891 34.094 23.234 1 92.94 169 ASP B N 1
ATOM 5445 C CA . ASP B 1 169 ? 28 35.531 23.328 1 92.94 169 ASP B CA 1
ATOM 5446 C C . ASP B 1 169 ? 26.609 36.188 23.359 1 92.94 169 ASP B C 1
ATOM 5448 O O . ASP B 1 169 ? 26.391 37.125 24.125 1 92.94 169 ASP B O 1
ATOM 5452 N N . ILE B 1 170 ? 25.75 35.688 22.609 1 92.06 170 ILE B N 1
ATOM 5453 C CA . ILE B 1 170 ? 24.406 36.219 22.547 1 92.06 170 ILE B CA 1
ATOM 5454 C C . ILE B 1 170 ? 23.641 35.844 23.812 1 92.06 170 ILE B C 1
ATOM 5456 O O . ILE B 1 170 ? 22.828 36.594 24.328 1 92.06 170 ILE B O 1
ATOM 5460 N N . LYS B 1 171 ? 23.938 34.656 24.297 1 90.94 171 LYS B N 1
ATOM 5461 C CA . LYS B 1 171 ? 23.344 34.219 25.562 1 90.94 171 LYS B CA 1
ATOM 5462 C C . LYS B 1 171 ? 23.734 35.156 26.703 1 90.94 171 LYS B C 1
ATOM 5464 O O . LYS B 1 171 ? 22.891 35.531 27.531 1 90.94 171 LYS B O 1
ATOM 5469 N N . GLN B 1 172 ? 24.969 35.531 26.703 1 89.44 172 GLN B N 1
ATOM 5470 C CA . GLN B 1 172 ? 25.453 36.438 27.719 1 89.44 172 GLN B CA 1
ATOM 5471 C C . GLN B 1 172 ? 24.781 37.812 27.578 1 89.44 172 GLN B C 1
ATOM 5473 O O . GLN B 1 172 ? 24.406 38.438 28.578 1 89.44 172 GLN B O 1
ATOM 5478 N N . ALA B 1 173 ? 24.656 38.25 26.406 1 90.44 173 ALA B N 1
ATOM 5479 C CA . ALA B 1 173 ? 23.969 39.5 26.156 1 90.44 173 ALA B CA 1
ATOM 5480 C C . ALA B 1 173 ? 22.531 39.438 26.625 1 90.44 173 ALA B C 1
ATOM 5482 O O . ALA B 1 173 ? 21.984 40.438 27.109 1 90.44 173 ALA B O 1
ATOM 5483 N N . ALA B 1 174 ? 21.891 38.344 26.469 1 90.12 174 ALA B N 1
ATOM 5484 C CA . ALA B 1 174 ? 20.516 38.156 26.922 1 90.12 174 ALA B CA 1
ATOM 5485 C C . ALA B 1 174 ? 20.438 38.188 28.438 1 90.12 174 ALA B C 1
ATOM 5487 O O . ALA B 1 174 ? 19.484 38.75 29 1 90.12 174 ALA B O 1
ATOM 5488 N N . TYR B 1 175 ? 21.406 37.656 29.016 1 86.19 175 TYR B N 1
ATOM 5489 C CA . TYR B 1 175 ? 21.484 37.656 30.469 1 86.19 175 TYR B CA 1
ATOM 5490 C C . TYR B 1 175 ? 21.609 39.094 30.984 1 86.19 175 TYR B C 1
ATOM 5492 O O . TYR B 1 175 ? 21.047 39.438 32.031 1 86.19 175 TYR B O 1
ATOM 5500 N N . GLU B 1 176 ? 22.312 39.844 30.234 1 86.75 176 GLU B N 1
ATOM 5501 C CA . GLU B 1 176 ? 22.562 41.219 30.625 1 86.75 176 GLU B CA 1
ATOM 5502 C C . GLU B 1 176 ? 21.391 42.125 30.266 1 86.75 176 GLU B C 1
ATOM 5504 O O . GLU B 1 176 ? 21.359 43.281 30.625 1 86.75 176 GLU B O 1
ATOM 5509 N N . GLY B 1 177 ? 20.438 41.594 29.531 1 86.75 177 GLY B N 1
ATOM 5510 C CA . GLY B 1 177 ? 19.219 42.312 29.25 1 86.75 177 GLY B CA 1
ATOM 5511 C C . GLY B 1 177 ? 19.281 43.094 27.953 1 86.75 177 GLY B C 1
ATOM 5512 O O . GLY B 1 177 ? 18.469 44 27.734 1 86.75 177 GLY B O 1
ATOM 5513 N N . ASP B 1 178 ? 20.188 42.844 27.047 1 90.62 178 ASP B N 1
ATOM 5514 C CA . ASP B 1 178 ? 20.375 43.594 25.828 1 90.62 178 ASP B CA 1
ATOM 5515 C C . ASP B 1 178 ? 19.703 42.938 24.641 1 90.62 178 ASP B C 1
ATOM 5517 O O . ASP B 1 178 ? 19.719 43.469 23.531 1 90.62 178 ASP B O 1
ATOM 5521 N N . VAL B 1 179 ? 19.094 41.812 24.906 1 94.25 179 VAL B N 1
ATOM 5522 C CA . VAL B 1 179 ? 18.484 41.031 23.828 1 94.25 179 VAL B CA 1
ATOM 5523 C C . VAL B 1 179 ? 16.969 41 24 1 94.25 179 VAL B C 1
ATOM 5525 O O . VAL B 1 179 ? 16.469 40.875 25.109 1 94.25 179 VAL B O 1
ATOM 5528 N N . LEU B 1 180 ? 16.281 41.219 22.906 1 95.94 180 LEU B N 1
ATOM 5529 C CA . LEU B 1 180 ? 14.836 41.031 22.859 1 95.94 180 LEU B CA 1
ATOM 5530 C C . LEU B 1 180 ? 14.461 39.781 22.094 1 95.94 180 LEU B C 1
ATOM 5532 O O . LEU B 1 180 ? 15.055 39.469 21.047 1 95.94 180 LEU B O 1
ATOM 5536 N N . PHE B 1 181 ? 13.586 39.031 22.703 1 95.69 181 PHE B N 1
ATOM 5537 C CA . PHE B 1 181 ? 12.938 37.906 22.047 1 95.69 181 PHE B CA 1
ATOM 5538 C C . PHE B 1 181 ? 11.594 38.312 21.469 1 95.69 181 PHE B C 1
ATOM 5540 O O . PHE B 1 181 ? 10.852 39.094 22.078 1 95.69 181 PHE B O 1
ATOM 5547 N N . GLY B 1 182 ? 11.273 37.812 20.25 1 96.31 182 GLY B N 1
ATOM 5548 C CA . GLY B 1 182 ? 9.938 38.062 19.734 1 96.31 182 GLY B CA 1
ATOM 5549 C C . GLY B 1 182 ? 9.539 37.156 18.609 1 96.31 182 GLY B C 1
ATOM 5550 O O . GLY B 1 182 ? 10.375 36.781 17.781 1 96.31 182 GLY B O 1
ATOM 5551 N N . THR B 1 183 ? 8.266 36.812 18.609 1 96.88 183 THR B N 1
ATOM 5552 C CA . THR B 1 183 ? 7.684 36.125 17.469 1 96.88 183 THR B CA 1
ATOM 5553 C C . THR B 1 183 ? 7.359 37.125 16.359 1 96.88 183 THR B C 1
ATOM 5555 O O . THR B 1 183 ? 7.715 38.312 16.438 1 96.88 183 THR B O 1
ATOM 5558 N N . ILE B 1 184 ? 6.773 36.656 15.281 1 97.56 184 ILE B N 1
ATOM 5559 C CA . ILE B 1 184 ? 6.523 37.5 14.125 1 97.56 184 ILE B CA 1
ATOM 5560 C C . ILE B 1 184 ? 5.672 38.688 14.531 1 97.56 184 ILE B C 1
ATOM 5562 O O . ILE B 1 184 ? 5.949 39.844 14.133 1 97.56 184 ILE B O 1
ATOM 5566 N N . ASP B 1 185 ? 4.672 38.5 15.336 1 97.69 185 ASP B N 1
ATOM 5567 C CA . ASP B 1 185 ? 3.799 39.562 15.773 1 97.69 185 ASP B CA 1
ATOM 5568 C C . ASP B 1 185 ? 4.586 40.625 16.531 1 97.69 185 ASP B C 1
ATOM 5570 O O . ASP B 1 185 ? 4.391 41.844 16.328 1 97.69 185 ASP B O 1
ATOM 5574 N N . THR B 1 186 ? 5.469 40.219 17.375 1 97.81 186 THR B N 1
ATOM 5575 C CA . THR B 1 186 ? 6.266 41.125 18.188 1 97.81 186 THR B CA 1
ATOM 5576 C C . THR B 1 186 ? 7.121 42.031 17.312 1 97.81 186 THR B C 1
ATOM 5578 O O . THR B 1 186 ? 7.164 43.25 17.516 1 97.81 186 THR B O 1
ATOM 5581 N N . TYR B 1 187 ? 7.73 41.375 16.375 1 97.06 187 TYR B N 1
ATOM 5582 C CA . TYR B 1 187 ? 8.641 42.125 15.523 1 97.06 187 TYR B CA 1
ATOM 5583 C C . TYR B 1 187 ? 7.879 43.125 14.656 1 97.06 187 TYR B C 1
ATOM 5585 O O . TYR B 1 187 ? 8.336 44.25 14.438 1 97.06 187 TYR B O 1
ATOM 5593 N N . ILE B 1 188 ? 6.766 42.75 14.125 1 97.62 188 ILE B N 1
ATOM 5594 C CA . ILE B 1 188 ? 5.957 43.594 13.281 1 97.62 188 ILE B CA 1
ATOM 5595 C C . ILE B 1 188 ? 5.465 44.812 14.094 1 97.62 188 ILE B C 1
ATOM 5597 O O . ILE B 1 188 ? 5.5 45.938 13.617 1 97.62 188 ILE B O 1
ATOM 5601 N N . ILE B 1 189 ? 4.996 44.562 15.289 1 97.88 189 ILE B N 1
ATOM 5602 C CA . ILE B 1 189 ? 4.57 45.656 16.172 1 97.88 189 ILE B CA 1
ATOM 5603 C C . ILE B 1 189 ? 5.746 46.594 16.469 1 97.88 189 ILE B C 1
ATOM 5605 O O . ILE B 1 189 ? 5.602 47.812 16.453 1 97.88 189 ILE B O 1
ATOM 5609 N N . TRP B 1 190 ? 6.895 45.938 16.75 1 97.25 190 TRP B N 1
ATOM 5610 C CA . TRP B 1 190 ? 8.117 46.688 17.031 1 97.25 190 TRP B CA 1
ATOM 5611 C C . TRP B 1 190 ? 8.477 47.594 15.875 1 97.25 190 TRP B C 1
ATOM 5613 O O . TRP B 1 190 ? 8.82 48.781 16.078 1 97.25 190 TRP B O 1
ATOM 5623 N N . ARG B 1 191 ? 8.367 47.094 14.672 1 95.5 191 ARG B N 1
ATOM 5624 C CA . ARG B 1 191 ? 8.688 47.875 13.477 1 95.5 191 ARG B CA 1
ATOM 5625 C C . ARG B 1 191 ? 7.645 48.969 13.234 1 95.5 191 ARG B C 1
ATOM 5627 O O . ARG B 1 191 ? 7.992 50.094 12.922 1 95.5 19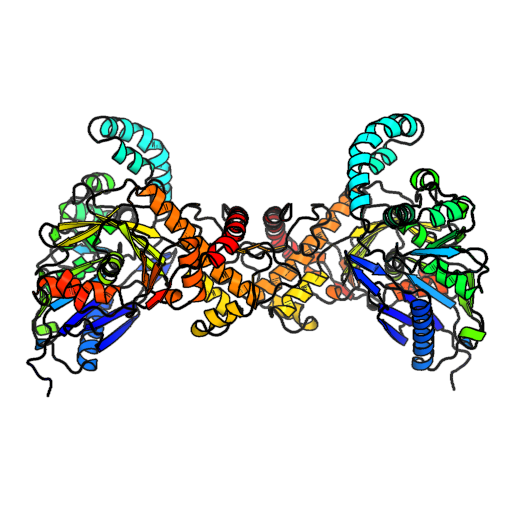1 ARG B O 1
ATOM 5634 N N . LEU B 1 192 ? 6.398 48.625 13.359 1 97.06 192 LEU B N 1
ATOM 5635 C CA . LEU B 1 192 ? 5.312 49.562 13.125 1 97.06 192 LEU B CA 1
ATOM 5636 C C . LEU B 1 192 ? 5.348 50.688 14.141 1 97.06 192 LEU B C 1
ATOM 5638 O O . LEU B 1 192 ? 4.93 51.812 13.836 1 97.06 192 LEU B O 1
ATOM 5642 N N . SER B 1 193 ? 5.828 50.438 15.344 1 96.44 193 SER B N 1
ATOM 5643 C CA . SER B 1 193 ? 5.887 51.438 16.406 1 96.44 193 SER B CA 1
ATOM 5644 C C . SER B 1 193 ? 7.195 52.219 16.359 1 96.44 193 SER B C 1
ATOM 5646 O O . SER B 1 193 ? 7.504 52.969 17.281 1 96.44 193 SER B O 1
ATOM 5648 N N . LYS B 1 194 ? 8.016 51.969 15.336 1 93.62 194 LYS B N 1
ATOM 5649 C CA . LYS B 1 194 ? 9.328 52.562 15.211 1 93.62 194 LYS B CA 1
ATOM 5650 C C . LYS B 1 194 ? 10.203 52.25 16.422 1 93.62 194 LYS B C 1
ATOM 5652 O O . LYS B 1 194 ? 10.797 53.125 17.031 1 93.62 194 LYS B O 1
ATOM 5657 N N . ARG B 1 195 ? 10.109 51.031 16.906 1 93.25 195 ARG B N 1
ATOM 5658 C CA . ARG B 1 195 ? 10.977 50.406 17.906 1 93.25 195 ARG B CA 1
ATOM 5659 C C . ARG B 1 195 ? 10.586 50.844 19.312 1 93.25 195 ARG B C 1
ATOM 5661 O O . ARG B 1 195 ? 11.414 50.812 20.234 1 93.25 195 ARG B O 1
ATOM 5668 N N . LYS B 1 196 ? 9.359 51.188 19.453 1 94.38 196 LYS B N 1
ATOM 5669 C CA . LYS B 1 196 ? 8.945 51.688 20.75 1 94.38 196 LYS B CA 1
ATOM 5670 C C . LYS B 1 196 ? 8.25 50.594 21.562 1 94.38 196 LYS B C 1
ATOM 5672 O O . LYS B 1 196 ? 8.297 50.625 22.797 1 94.38 196 LYS B O 1
ATOM 5677 N N . LEU B 1 197 ? 7.551 49.75 20.906 1 96.75 197 LEU B N 1
ATOM 5678 C CA . LEU B 1 197 ? 6.73 48.781 21.609 1 96.75 197 LEU B CA 1
ATOM 5679 C C . LEU B 1 197 ? 7.285 47.375 21.422 1 96.75 197 LEU B C 1
ATOM 5681 O O . LEU B 1 197 ? 7.426 46.906 20.297 1 96.75 197 LEU B O 1
ATOM 5685 N N . HIS B 1 198 ? 7.66 46.719 22.484 1 97.38 198 HIS B N 1
ATOM 5686 C CA . HIS B 1 198 ? 8.008 45.281 22.547 1 97.38 198 HIS B CA 1
ATOM 5687 C C . HIS B 1 198 ? 6.891 44.469 23.172 1 97.38 198 HIS B C 1
ATOM 5689 O O . HIS B 1 198 ? 6.914 44.188 24.375 1 97.38 198 HIS B O 1
ATOM 5695 N N . LEU B 1 199 ? 5.895 44.125 22.297 1 97.5 199 LEU B N 1
ATOM 5696 C CA . LEU B 1 199 ? 4.66 43.5 22.766 1 97.5 199 LEU B CA 1
ATOM 5697 C C . LEU B 1 199 ? 4.379 42.188 22 1 97.5 199 LEU B C 1
ATOM 5699 O O . LEU B 1 199 ? 4.879 42 20.891 1 97.5 199 LEU B O 1
ATOM 5703 N N . THR B 1 200 ? 3.729 41.344 22.594 1 97.12 200 THR B N 1
ATOM 5704 C CA . THR B 1 200 ? 3.15 40.156 21.938 1 97.12 200 THR B CA 1
ATOM 5705 C C . THR B 1 200 ? 1.751 39.875 22.484 1 97.12 200 THR B C 1
ATOM 5707 O O . THR B 1 200 ? 1.434 40.25 23.625 1 97.12 200 THR B O 1
ATOM 5710 N N . ASP B 1 201 ? 0.944 39.375 21.609 1 95.44 201 ASP B N 1
ATOM 5711 C CA . ASP B 1 201 ? -0.387 38.969 22.031 1 95.44 201 ASP B CA 1
ATOM 5712 C C . ASP B 1 201 ? -0.321 37.656 22.828 1 95.44 201 ASP B C 1
ATOM 5714 O O . ASP B 1 201 ? 0.53 36.812 22.578 1 95.44 201 ASP B O 1
ATOM 5718 N N . ILE B 1 202 ? -1.215 37.5 23.75 1 94.5 202 ILE B N 1
ATOM 5719 C CA . ILE B 1 202 ? -1.218 36.375 24.688 1 94.5 202 ILE B CA 1
ATOM 5720 C C . ILE B 1 202 ? -1.409 35.062 23.938 1 94.5 202 ILE B C 1
ATOM 5722 O O . ILE B 1 202 ? -0.865 34.031 24.328 1 94.5 202 ILE B O 1
ATOM 5726 N N . SER B 1 203 ? -2.221 35.062 22.922 1 94.94 203 SER B N 1
ATOM 5727 C CA . SER B 1 203 ? -2.404 33.844 22.125 1 94.94 203 SER B CA 1
ATOM 5728 C C . SER B 1 203 ? -1.104 33.438 21.453 1 94.94 203 SER B C 1
ATOM 5730 O O . SER B 1 203 ? -0.801 32.25 21.359 1 94.94 203 SER B O 1
ATOM 5732 N N . CYS B 1 204 ? -0.332 34.312 20.953 1 95.19 204 CYS B N 1
ATOM 5733 C CA . CYS B 1 204 ? 0.965 34.031 20.344 1 95.19 204 CYS B CA 1
ATOM 5734 C C . CYS B 1 204 ? 1.965 33.562 21.391 1 95.19 204 CYS B C 1
ATOM 5736 O O . CYS B 1 204 ? 2.713 32.594 21.141 1 95.19 204 CYS B O 1
ATOM 5738 N N . ALA B 1 205 ? 1.955 34.188 22.531 1 93.44 205 ALA B N 1
ATOM 5739 C CA . ALA B 1 205 ? 2.836 33.781 23.625 1 93.44 205 ALA B CA 1
ATOM 5740 C C . ALA B 1 205 ? 2.564 32.344 24.031 1 93.44 205 ALA B C 1
ATOM 5742 O O . ALA B 1 205 ? 3.498 31.578 24.297 1 93.44 205 ALA B O 1
ATOM 5743 N N . SER B 1 206 ? 1.361 32 24.078 1 89.25 206 SER B N 1
ATOM 5744 C CA . SER B 1 206 ? 0.948 30.688 24.516 1 89.25 206 SER B CA 1
ATOM 5745 C C . SER B 1 206 ? 1.472 29.594 23.578 1 89.25 206 SER B C 1
ATOM 5747 O O . SER B 1 206 ? 1.617 28.438 23.969 1 89.25 206 SER B O 1
ATOM 5749 N N . GLY B 1 207 ? 1.771 29.953 22.391 1 86.06 207 GLY B N 1
ATOM 5750 C CA . GLY B 1 207 ? 2.242 29 21.391 1 86.06 207 GLY B CA 1
ATOM 5751 C C . GLY B 1 207 ? 3.744 28.797 21.438 1 86.06 207 GLY B C 1
ATOM 5752 O O . GLY B 1 207 ? 4.285 27.984 20.688 1 86.06 207 GLY B O 1
ATOM 5753 N N . THR B 1 208 ? 4.484 29.359 22.312 1 87.12 208 THR B N 1
ATOM 5754 C CA . THR B 1 208 ? 5.941 29.344 22.328 1 87.12 208 THR B CA 1
ATOM 5755 C C . THR B 1 208 ? 6.465 28.234 23.219 1 87.12 208 THR B C 1
ATOM 5757 O O . THR B 1 208 ? 7.664 27.938 23.219 1 87.12 208 THR B O 1
ATOM 5760 N N . ALA B 1 209 ? 5.605 27.641 23.969 1 81.38 209 ALA B N 1
ATOM 5761 C CA . ALA B 1 209 ? 5.992 26.672 25 1 81.38 209 ALA B CA 1
ATOM 5762 C C . ALA B 1 209 ? 6.82 27.328 26.094 1 81.38 209 ALA B C 1
ATOM 5764 O O . ALA B 1 209 ? 7.637 26.672 26.75 1 81.38 209 ALA B O 1
ATOM 5765 N N . MET B 1 210 ? 6.738 28.656 26.219 1 86.5 210 MET B N 1
ATOM 5766 C CA . MET B 1 210 ? 7.434 29.406 27.266 1 86.5 210 MET B CA 1
ATOM 5767 C C . MET B 1 210 ? 6.449 30.203 28.109 1 86.5 210 MET B C 1
ATOM 5769 O O . MET B 1 210 ? 6.855 31.047 28.906 1 86.5 210 MET B O 1
ATOM 5773 N N . PHE B 1 211 ? 5.297 29.938 27.812 1 86.56 211 PHE B N 1
ATOM 5774 C CA . PHE B 1 211 ? 4.188 30.641 28.453 1 86.56 211 PHE B CA 1
ATOM 5775 C C . PHE B 1 211 ? 3.379 29.688 29.328 1 86.56 211 PHE B C 1
ATOM 5777 O O . PHE B 1 211 ? 3.178 28.516 28.969 1 86.56 211 PHE B O 1
ATOM 5784 N N . ASP B 1 212 ? 2.984 30.141 30.5 1 80.88 212 ASP B N 1
ATOM 5785 C CA . ASP B 1 212 ? 2.105 29.391 31.391 1 80.88 212 ASP B CA 1
ATOM 5786 C C . ASP B 1 212 ? 0.644 29.766 31.172 1 80.88 212 ASP B C 1
ATOM 5788 O O . ASP B 1 212 ? 0.208 30.828 31.609 1 80.88 212 ASP B O 1
ATOM 5792 N N . PRO B 1 213 ? -0.078 28.953 30.578 1 79.31 213 PRO B N 1
ATOM 5793 C CA . PRO B 1 213 ? -1.467 29.297 30.266 1 79.31 213 PRO B CA 1
ATOM 5794 C C . PRO B 1 213 ? -2.344 29.391 31.516 1 79.31 213 PRO B C 1
ATOM 5796 O O . PRO B 1 213 ? -3.41 30.016 31.484 1 79.31 213 PRO B O 1
ATOM 5799 N N . TYR B 1 214 ? -1.951 28.766 32.594 1 76.94 214 TYR B N 1
ATOM 5800 C CA . TYR B 1 214 ? -2.729 28.797 33.812 1 76.94 214 TYR B CA 1
ATOM 5801 C C . TYR B 1 214 ? -2.57 30.125 34.531 1 76.94 214 TYR B C 1
ATOM 5803 O O . TYR B 1 214 ? -3.557 30.719 35 1 76.94 214 TYR B O 1
ATOM 5811 N N . LEU B 1 215 ? -1.369 30.562 34.594 1 80.5 215 LEU B N 1
ATOM 5812 C CA . LEU B 1 215 ? -1.091 31.812 35.281 1 80.5 215 LEU B CA 1
ATOM 5813 C C . LEU B 1 215 ? -1.146 33 34.312 1 80.5 215 LEU B C 1
ATOM 5815 O O . LEU B 1 215 ? -1.195 34.156 34.75 1 80.5 215 LEU B O 1
ATOM 5819 N N . ARG B 1 216 ? -1.202 32.719 33.062 1 86.94 216 ARG B N 1
ATOM 5820 C CA . ARG B 1 216 ? -1.29 33.719 32 1 86.94 216 ARG B CA 1
ATOM 5821 C C . ARG B 1 216 ? -0.115 34.688 32.062 1 86.94 216 ARG B C 1
ATOM 5823 O O . ARG B 1 216 ? -0.308 35.906 32.031 1 86.94 216 ARG B O 1
ATOM 5830 N N . LYS B 1 217 ? 1.044 34.125 32.156 1 88.81 217 LYS B N 1
ATOM 5831 C CA . LYS B 1 217 ? 2.299 34.875 32.156 1 88.81 217 LYS B CA 1
ATOM 5832 C C . LYS B 1 217 ? 3.434 34.031 31.578 1 88.81 217 LYS B C 1
ATOM 5834 O O . LYS B 1 217 ? 3.287 32.812 31.406 1 88.81 217 LYS B O 1
ATOM 5839 N N . TRP B 1 218 ? 4.473 34.75 31.25 1 90 218 TRP B N 1
ATOM 5840 C CA . TRP B 1 218 ? 5.668 34 30.875 1 90 218 TRP B CA 1
ATOM 5841 C C . TRP B 1 218 ? 6.125 33.094 32 1 90 218 TRP B C 1
ATOM 5843 O O . TRP B 1 218 ? 6.098 33.469 33.188 1 90 218 TRP B O 1
ATOM 5853 N N . SER B 1 219 ? 6.461 31.922 31.641 1 84.44 219 SER B N 1
ATOM 5854 C CA . SER B 1 219 ? 6.785 30.906 32.656 1 84.44 219 SER B CA 1
ATOM 5855 C C . SER B 1 219 ? 8.031 31.297 33.438 1 84.44 219 SER B C 1
ATOM 5857 O O . SER B 1 219 ? 9.055 31.672 32.844 1 84.44 219 SER B O 1
ATOM 5859 N N . ASP B 1 220 ? 7.957 31.031 34.688 1 78.25 220 ASP B N 1
ATOM 5860 C CA . ASP B 1 220 ? 9.086 31.312 35.562 1 78.25 220 ASP B CA 1
ATOM 5861 C C . ASP B 1 220 ? 10.203 30.297 35.375 1 78.25 220 ASP B C 1
ATOM 5863 O O . ASP B 1 220 ? 11.328 30.516 35.812 1 78.25 220 ASP B O 1
ATOM 5867 N N . ILE B 1 221 ? 9.867 29.312 34.688 1 73.69 221 ILE B N 1
ATOM 5868 C CA . ILE B 1 221 ? 10.836 28.25 34.469 1 73.69 221 ILE B CA 1
ATOM 5869 C C . ILE B 1 221 ? 11.805 28.641 33.344 1 73.69 221 ILE B C 1
ATOM 5871 O O . ILE B 1 221 ? 12.914 28.109 33.25 1 73.69 221 ILE B O 1
ATOM 5875 N N . CYS B 1 222 ? 11.367 29.562 32.562 1 77.5 222 CYS B N 1
ATOM 5876 C CA . CYS B 1 222 ? 12.141 29.922 31.406 1 77.5 222 CYS B CA 1
ATOM 5877 C C . CYS B 1 222 ? 13.523 30.438 31.797 1 77.5 222 CYS B C 1
ATOM 5879 O O . CYS B 1 222 ? 14.531 30 31.25 1 77.5 222 CYS B O 1
ATOM 5881 N N . PRO B 1 223 ? 13.562 31.234 32.781 1 68.38 223 PRO B N 1
ATOM 5882 C CA . PRO B 1 223 ? 14.891 31.688 33.219 1 68.38 223 PRO B CA 1
ATOM 5883 C C . PRO B 1 223 ? 15.781 30.547 33.688 1 68.38 223 PRO B C 1
ATOM 5885 O O . PRO B 1 223 ? 17 30.594 33.5 1 68.38 223 PRO B O 1
ATOM 5888 N N . LEU B 1 224 ? 15.164 29.578 34.188 1 68.44 224 LEU B N 1
ATOM 5889 C CA . LEU B 1 224 ? 15.914 28.438 34.719 1 68.44 224 LEU B CA 1
ATOM 5890 C C . LEU B 1 224 ? 16.391 27.531 33.562 1 68.44 224 LEU B C 1
ATOM 5892 O O . LEU B 1 224 ? 17.516 27.016 33.594 1 68.44 224 LEU B O 1
ATOM 5896 N N . LEU B 1 225 ? 15.531 27.453 32.656 1 68 225 LEU B N 1
ATOM 5897 C CA . LEU B 1 225 ? 15.82 26.531 31.578 1 68 225 LEU B CA 1
ATOM 5898 C C . LEU B 1 225 ? 16.828 27.156 30.609 1 68 225 LEU B C 1
ATOM 5900 O O . LEU B 1 225 ? 17.688 26.453 30.062 1 68 225 LEU B O 1
ATOM 5904 N N . PHE B 1 226 ? 16.688 28.375 30.406 1 72.75 226 PHE B N 1
ATOM 5905 C CA . PHE B 1 226 ? 17.453 29.031 29.359 1 72.75 226 PHE B CA 1
ATOM 5906 C C . PHE B 1 226 ? 18.578 29.891 29.938 1 72.75 226 PHE B C 1
ATOM 5908 O O . PHE B 1 226 ? 19.484 30.297 29.234 1 72.75 226 PHE B O 1
ATOM 5915 N N . ASP B 1 227 ? 18.594 30.094 31.234 1 71.5 227 ASP B N 1
ATOM 5916 C CA . ASP B 1 227 ? 19.516 31.016 31.891 1 71.5 227 ASP B CA 1
ATOM 5917 C C . ASP B 1 227 ? 19.422 32.406 31.297 1 71.5 227 ASP B C 1
ATOM 5919 O O . ASP B 1 227 ? 20.422 33 30.875 1 71.5 227 ASP B O 1
ATOM 5923 N N . VAL B 1 228 ? 18.219 32.812 31.094 1 74.94 228 VAL B N 1
ATOM 5924 C CA . VAL B 1 228 ? 18 34.156 30.562 1 74.94 228 VAL B CA 1
ATOM 5925 C C . VAL B 1 228 ? 17.047 34.938 31.484 1 74.94 228 VAL B C 1
ATOM 5927 O O . VAL B 1 228 ? 16.344 34.312 32.312 1 74.94 228 VAL B O 1
ATOM 5930 N N . SER B 1 229 ? 17.172 36.219 31.406 1 78.19 229 SER B N 1
ATOM 5931 C CA . SER B 1 229 ? 16.25 37.062 32.156 1 78.19 229 SER B CA 1
ATOM 5932 C C . SER B 1 229 ? 14.867 37.094 31.5 1 78.19 229 SER B C 1
ATOM 5934 O O . SER B 1 229 ? 14.742 36.969 30.281 1 78.19 229 SER B O 1
ATOM 5936 N N . LEU B 1 230 ? 13.836 37.312 32.281 1 80.12 230 LEU B N 1
ATOM 5937 C CA . LEU B 1 230 ? 12.469 37.406 31.797 1 80.12 230 LEU B CA 1
ATOM 5938 C C . LEU B 1 230 ? 12.297 38.688 30.953 1 80.12 230 LEU B C 1
ATOM 5940 O O . LEU B 1 230 ? 11.352 38.781 30.172 1 80.12 230 LEU B O 1
ATOM 5944 N N . SER B 1 231 ? 13.234 39.594 31.141 1 83.5 231 SER B N 1
ATOM 5945 C CA . SER B 1 231 ? 13.148 40.844 30.422 1 83.5 231 SER B CA 1
ATOM 5946 C C . SER B 1 231 ? 13.375 40.656 28.922 1 83.5 231 SER B C 1
ATOM 5948 O O . SER B 1 231 ? 13.078 41.562 28.125 1 83.5 231 SER B O 1
ATOM 5950 N N . VAL B 1 232 ? 13.805 39.531 28.609 1 90.69 232 VAL B N 1
ATOM 5951 C CA . VAL B 1 232 ? 14.047 39.219 27.203 1 90.69 232 VAL B CA 1
ATOM 5952 C C . VAL B 1 232 ? 12.719 39.031 26.469 1 90.69 232 VAL B C 1
ATOM 5954 O O . VAL B 1 232 ? 12.625 39.281 25.266 1 90.69 232 VAL B O 1
ATOM 5957 N N . PHE B 1 233 ? 11.688 38.75 27.234 1 94.06 233 PHE B N 1
ATOM 5958 C CA . PHE B 1 233 ? 10.414 38.406 26.625 1 94.06 233 PHE B CA 1
ATOM 5959 C C . PHE B 1 233 ? 9.523 39.656 26.516 1 94.06 233 PHE B C 1
ATOM 5961 O O . PHE B 1 233 ? 9.594 40.531 27.344 1 94.06 233 PHE B O 1
ATOM 5968 N N . PRO B 1 234 ? 8.742 39.75 25.484 1 96.31 234 PRO B N 1
ATOM 5969 C CA . PRO B 1 234 ? 7.875 40.906 25.281 1 96.31 234 PRO B CA 1
ATOM 5970 C C . PRO B 1 234 ? 6.754 41 26.328 1 96.31 234 PRO B C 1
ATOM 5972 O O . PRO B 1 234 ? 6.344 39.969 26.875 1 96.31 234 PRO B O 1
ATOM 5975 N N . GLU B 1 235 ? 6.34 42.219 26.547 1 95.94 235 GLU B N 1
ATOM 5976 C CA . GLU B 1 235 ? 5.156 42.406 27.375 1 95.94 235 GLU B CA 1
ATOM 5977 C C . GLU B 1 235 ? 3.9 41.906 26.688 1 95.94 235 GLU B C 1
ATOM 5979 O O . GLU B 1 235 ? 3.824 41.875 25.453 1 95.94 235 GLU B O 1
ATOM 5984 N N . LEU B 1 236 ? 2.953 41.5 27.469 1 95.06 236 LEU B N 1
ATOM 5985 C CA . LEU B 1 236 ? 1.733 40.906 26.922 1 95.06 236 LEU B CA 1
ATOM 5986 C C . LEU B 1 236 ? 0.688 42 26.656 1 95.06 236 LEU B C 1
ATOM 5988 O O . LEU B 1 236 ? 0.568 42.969 27.406 1 95.06 236 LEU B O 1
ATOM 5992 N N . THR B 1 237 ? 0.038 41.844 25.578 1 94.75 237 THR B N 1
ATOM 5993 C CA . THR B 1 237 ? -1.096 42.719 25.25 1 94.75 237 THR B CA 1
ATOM 5994 C C . THR B 1 237 ? -2.34 41.875 24.969 1 94.75 237 THR B C 1
ATOM 5996 O O . THR B 1 237 ? -2.25 40.656 24.766 1 94.75 237 THR B O 1
ATOM 5999 N N . ASP B 1 238 ? -3.549 42.531 24.938 1 94.31 238 ASP B N 1
ATOM 6000 C CA . ASP B 1 238 ? -4.812 41.875 24.609 1 94.31 238 ASP B CA 1
ATOM 6001 C C . ASP B 1 238 ? -4.863 41.5 23.125 1 94.31 238 ASP B C 1
ATOM 6003 O O . ASP B 1 238 ? -4.223 42.125 22.297 1 94.31 238 ASP B O 1
ATOM 6007 N N . THR B 1 239 ? -5.625 40.5 22.875 1 97.44 239 THR B N 1
ATOM 6008 C CA . THR B 1 239 ? -5.809 40.062 21.516 1 97.44 239 THR B CA 1
ATOM 6009 C C . THR B 1 239 ? -6.613 41.062 20.703 1 97.44 239 THR B C 1
ATOM 6011 O O . THR B 1 239 ? -6.359 41.25 19.516 1 97.44 239 THR B O 1
ATOM 6014 N N . SER B 1 240 ? -7.555 41.625 21.281 1 97.56 240 SER B N 1
ATOM 6015 C CA . SER B 1 240 ? -8.445 42.625 20.672 1 97.56 240 SER B CA 1
ATOM 6016 C C . SER B 1 240 ? -8.477 43.906 21.484 1 97.56 240 SER B C 1
ATOM 6018 O O . SER B 1 240 ? -9.07 43.969 22.562 1 97.56 240 SER B O 1
ATOM 6020 N N . GLY B 1 241 ? -7.883 44.875 21 1 96.75 241 GLY B N 1
ATOM 6021 C CA . GLY B 1 241 ? -7.719 46.188 21.594 1 96.75 241 GLY B CA 1
ATOM 6022 C C . GLY B 1 241 ? -6.77 47.094 20.828 1 96.75 241 GLY B C 1
ATOM 6023 O O . GLY B 1 241 ? -6.012 46.594 19.969 1 96.75 241 GLY B O 1
ATOM 6024 N N . HIS B 1 242 ? -6.879 48.375 21.141 1 97.31 242 HIS B N 1
ATOM 6025 C CA . HIS B 1 242 ? -5.98 49.312 20.453 1 97.31 242 HIS B CA 1
ATOM 6026 C C . HIS B 1 242 ? -4.527 49.031 20.828 1 97.31 242 HIS B C 1
ATOM 6028 O O . HIS B 1 242 ? -4.172 49.031 22 1 97.31 242 HIS B O 1
ATOM 6034 N N . ILE B 1 243 ? -3.721 48.812 19.859 1 97.56 243 ILE B N 1
ATOM 6035 C CA . ILE B 1 243 ? -2.312 48.531 20.094 1 97.56 243 ILE B CA 1
ATOM 6036 C C . ILE B 1 243 ? -1.461 49.75 19.719 1 97.56 243 ILE B C 1
ATOM 6038 O O . ILE B 1 243 ? -0.705 50.25 20.531 1 97.56 243 ILE B O 1
ATOM 6042 N N . LEU B 1 244 ? -1.627 50.094 18.438 1 98.06 244 LEU B N 1
ATOM 6043 C CA . LEU B 1 244 ? -0.935 51.281 17.953 1 98.06 244 LEU B CA 1
ATOM 6044 C C . LEU B 1 244 ? -1.608 51.844 16.688 1 98.06 244 LEU B C 1
ATOM 6046 O O . LEU B 1 244 ? -2.494 51.188 16.125 1 98.06 244 LEU B O 1
ATOM 6050 N N . ASP B 1 245 ? -1.265 53.062 16.359 1 97.94 245 ASP B N 1
ATOM 6051 C CA . ASP B 1 245 ? -1.641 53.625 15.055 1 97.94 245 ASP B CA 1
ATOM 6052 C C . ASP B 1 245 ? -0.518 53.438 14.039 1 97.94 245 ASP B C 1
ATOM 6054 O O . ASP B 1 245 ? 0.599 53.938 14.242 1 97.94 245 ASP B O 1
ATOM 6058 N N . VAL B 1 246 ? -0.865 52.781 12.977 1 97.62 246 VAL B N 1
ATOM 6059 C CA . VAL B 1 246 ? 0.117 52.562 11.922 1 97.62 246 VAL B CA 1
ATOM 6060 C C . VAL B 1 246 ? 0.567 53.906 11.352 1 97.62 246 VAL B C 1
ATOM 6062 O O . VAL B 1 246 ? -0.263 54.75 11 1 97.62 246 VAL B O 1
ATOM 6065 N N . PRO B 1 247 ? 1.86 54.031 11.211 1 96.44 247 PRO B N 1
ATOM 6066 C CA . PRO B 1 247 ? 2.365 55.344 10.758 1 96.44 247 PRO B CA 1
ATOM 6067 C C . PRO B 1 247 ? 1.936 55.656 9.328 1 96.44 247 PRO B C 1
ATOM 6069 O O . PRO B 1 247 ? 1.923 54.781 8.461 1 96.44 247 PRO B O 1
ATOM 6072 N N . GLU B 1 248 ? 1.662 56.906 9.062 1 95.81 248 GLU B N 1
ATOM 6073 C CA . GLU B 1 248 ? 1.174 57.375 7.77 1 95.81 248 GLU B CA 1
ATOM 6074 C C . GLU B 1 248 ? 2.236 57.219 6.684 1 95.81 248 GLU B C 1
ATOM 6076 O O . GLU B 1 248 ? 1.908 57.031 5.512 1 95.81 248 GLU B O 1
ATOM 6081 N N . GLU B 1 249 ? 3.449 57.219 7.066 1 95.5 249 GLU B N 1
ATOM 6082 C CA . GLU B 1 249 ? 4.562 57.188 6.121 1 95.5 249 GLU B CA 1
ATOM 6083 C C . GLU B 1 249 ? 4.625 55.844 5.391 1 95.5 249 GLU B C 1
ATOM 6085 O O . GLU B 1 249 ? 5.184 55.781 4.293 1 95.5 249 GLU B O 1
ATOM 6090 N N . ILE B 1 250 ? 4.039 54.875 5.988 1 94.69 250 ILE B N 1
ATOM 6091 C CA . ILE B 1 250 ? 4.203 53.531 5.434 1 94.69 250 ILE B CA 1
ATOM 6092 C C . ILE B 1 250 ? 3.158 53.281 4.348 1 94.69 250 ILE B C 1
ATOM 6094 O O . ILE B 1 250 ? 3.486 52.844 3.252 1 94.69 250 ILE B O 1
ATOM 6098 N N . PHE B 1 251 ? 1.865 53.688 4.633 1 95.06 251 PHE B N 1
ATOM 6099 C CA . PHE B 1 251 ? 0.8 53.312 3.705 1 95.06 251 PHE B CA 1
ATOM 6100 C C . PHE B 1 251 ? 0.084 54.562 3.186 1 95.06 251 PHE B C 1
ATOM 6102 O O . PHE B 1 251 ? -0.885 54.469 2.43 1 95.06 251 PHE B O 1
ATOM 6109 N N . GLY B 1 252 ? 0.467 55.75 3.566 1 94.06 252 GLY B N 1
ATOM 6110 C CA . GLY B 1 252 ? -0.09 57 3.074 1 94.06 252 GLY B CA 1
ATOM 6111 C C . GLY B 1 252 ? -1.078 57.625 4.035 1 94.06 252 GLY B C 1
ATOM 6112 O O . GLY B 1 252 ? -1.412 58.812 3.906 1 94.06 252 GLY B O 1
ATOM 6113 N N . ALA B 1 253 ? -1.588 56.875 4.973 1 95.31 253 ALA B N 1
ATOM 6114 C CA . ALA B 1 253 ? -2.463 57.344 6.043 1 95.31 253 ALA B CA 1
ATOM 6115 C C . ALA B 1 253 ? -2.346 56.469 7.277 1 95.31 253 ALA B C 1
ATOM 6117 O O . ALA B 1 253 ? -1.941 55.312 7.18 1 95.31 253 ALA B O 1
ATOM 6118 N N . SER B 1 254 ? -2.691 57.094 8.367 1 96.88 254 SER B N 1
ATOM 6119 C CA . SER B 1 254 ? -2.654 56.344 9.617 1 96.88 254 SER B CA 1
ATOM 6120 C C . SER B 1 254 ? -3.965 55.594 9.859 1 96.88 254 SER B C 1
ATOM 6122 O O . SER B 1 254 ? -5.039 56.125 9.539 1 96.88 254 SER B O 1
ATOM 6124 N N . PHE B 1 255 ? -3.91 54.469 10.328 1 96.81 255 PHE B N 1
ATOM 6125 C CA . PHE B 1 255 ? -5.062 53.688 10.75 1 96.81 255 PHE B CA 1
ATOM 6126 C C . PHE B 1 255 ? -4.703 52.781 11.938 1 96.81 255 PHE B C 1
ATOM 6128 O O . PHE B 1 255 ? -3.529 52.469 12.156 1 96.81 255 PHE B O 1
ATOM 6135 N N . PRO B 1 256 ? -5.613 52.344 12.703 1 98.19 256 PRO B N 1
ATOM 6136 C CA . PRO B 1 256 ? -5.312 51.656 13.961 1 98.19 256 PRO B CA 1
ATOM 6137 C C . PRO B 1 256 ? -5.09 50.156 13.773 1 98.19 256 PRO B C 1
ATOM 6139 O O . PRO B 1 256 ? -5.84 49.5 13.047 1 98.19 256 PRO B O 1
ATOM 6142 N N . LEU B 1 257 ? -4.051 49.656 14.344 1 98.56 257 LEU B N 1
ATOM 6143 C CA . LEU B 1 257 ? -3.893 48.25 14.617 1 98.56 257 LEU B CA 1
ATOM 6144 C C . LEU B 1 257 ? -4.602 47.844 15.906 1 98.56 257 LEU B C 1
ATOM 6146 O O . LEU B 1 257 ? -4.223 48.312 16.984 1 98.56 257 LEU B O 1
ATOM 6150 N N . THR B 1 258 ? -5.602 47 15.781 1 98.56 258 THR B N 1
ATOM 6151 C CA . THR B 1 258 ? -6.445 46.781 16.953 1 98.56 258 THR B CA 1
ATOM 6152 C C . THR B 1 258 ? -6.555 45.312 17.297 1 98.56 258 THR B C 1
ATOM 6154 O O . THR B 1 258 ? -7.305 44.906 18.188 1 98.56 258 THR B O 1
ATOM 6157 N N . SER B 1 259 ? -5.809 44.438 16.562 1 98.5 259 SER B N 1
ATOM 6158 C CA . SER B 1 259 ? -5.805 43.031 16.938 1 98.5 259 SER B CA 1
ATOM 6159 C C . SER B 1 259 ? -4.543 42.344 16.438 1 98.5 259 SER B C 1
ATOM 6161 O O . SER B 1 259 ? -4.07 42.625 15.336 1 98.5 259 SER B O 1
ATOM 6163 N N . VAL B 1 260 ? -4.023 41.5 17.234 1 98.19 260 VAL B N 1
ATOM 6164 C CA . VAL B 1 260 ? -2.975 40.531 16.922 1 98.19 260 VAL B CA 1
ATOM 6165 C C . VAL B 1 260 ? -3.311 39.188 17.547 1 98.19 260 VAL B C 1
ATOM 6167 O O . VAL B 1 260 ? -3.738 39.094 18.703 1 98.19 260 VAL B O 1
ATOM 6170 N N . VAL B 1 261 ? -3.221 38.156 16.734 1 97.94 261 VAL B N 1
ATOM 6171 C CA . VAL B 1 261 ? -3.654 36.844 17.234 1 97.94 261 VAL B CA 1
ATOM 6172 C C . VAL B 1 261 ? -2.889 35.719 16.516 1 97.94 261 VAL B C 1
ATOM 6174 O O . VAL B 1 261 ? -2.408 35.938 15.391 1 97.94 261 VAL B O 1
ATOM 6177 N N . ALA B 1 262 ? -2.738 34.625 17.172 1 95.94 262 ALA B N 1
ATOM 6178 C CA . ALA B 1 262 ? -2.148 33.438 16.531 1 95.94 262 ALA B CA 1
ATOM 6179 C C . ALA B 1 262 ? -3.064 32.906 15.438 1 95.94 262 ALA B C 1
ATOM 6181 O O . ALA B 1 262 ? -4.289 33 15.539 1 95.94 262 ALA B O 1
ATOM 6182 N N . ASP B 1 263 ? -2.506 32.281 14.414 1 92.44 263 ASP B N 1
ATOM 6183 C CA . ASP B 1 263 ? -3.24 31.922 13.203 1 92.44 263 ASP B CA 1
ATOM 6184 C C . ASP B 1 263 ? -4.34 30.906 13.5 1 92.44 263 ASP B C 1
ATOM 6186 O O . ASP B 1 263 ? -5.484 31.078 13.078 1 92.44 263 ASP B O 1
ATOM 6190 N N . THR B 1 264 ? -4.055 29.859 14.25 1 90.81 264 THR B N 1
ATOM 6191 C CA . THR B 1 264 ? -5.062 28.844 14.562 1 90.81 264 THR B CA 1
ATOM 6192 C C . THR B 1 264 ? -6.168 29.438 15.43 1 90.81 264 THR B C 1
ATOM 6194 O O . THR B 1 264 ? -7.344 29.109 15.25 1 90.81 264 THR B O 1
ATOM 6197 N N . GLN B 1 265 ? -5.754 30.281 16.328 1 94.94 265 GLN B N 1
ATOM 6198 C CA . GLN B 1 265 ? -6.723 30.938 17.203 1 94.94 265 GLN B CA 1
ATOM 6199 C C . GLN B 1 265 ? -7.59 31.906 16.406 1 94.94 265 GLN B C 1
ATOM 6201 O O . GLN B 1 265 ? -8.797 32.031 16.656 1 94.94 265 GLN B O 1
ATOM 6206 N N . ALA B 1 266 ? -6.949 32.562 15.461 1 96.44 266 ALA B N 1
ATOM 6207 C CA . ALA B 1 266 ? -7.711 33.406 14.555 1 96.44 266 ALA B CA 1
ATOM 6208 C C . ALA B 1 266 ? -8.75 32.625 13.781 1 96.44 266 ALA B C 1
ATOM 6210 O O . ALA B 1 266 ? -9.867 33.062 13.57 1 96.44 266 ALA B O 1
ATOM 6211 N N . THR B 1 267 ? -8.375 31.5 13.398 1 94.81 267 THR B N 1
ATOM 6212 C CA . THR B 1 267 ? -9.266 30.609 12.648 1 94.81 267 THR B CA 1
ATOM 6213 C C . THR B 1 267 ? -10.461 30.203 13.508 1 94.81 267 THR B C 1
ATOM 6215 O O . THR B 1 267 ? -11.602 30.234 13.039 1 94.81 267 THR B O 1
ATOM 6218 N N . VAL B 1 268 ? -10.203 29.828 14.727 1 95.5 268 VAL B N 1
ATOM 6219 C CA . VAL B 1 268 ? -11.289 29.453 15.633 1 95.5 268 VAL B CA 1
ATOM 6220 C C . VAL B 1 268 ? -12.266 30.625 15.773 1 95.5 268 VAL B C 1
ATOM 6222 O O . VAL B 1 268 ? -13.484 30.422 15.734 1 95.5 268 VAL B O 1
ATOM 6225 N N . PHE B 1 269 ? -11.695 31.781 15.93 1 96.06 269 PHE B N 1
ATOM 6226 C CA . PHE B 1 269 ? -12.531 32.969 16.078 1 96.06 269 PHE B CA 1
ATOM 6227 C C . PHE B 1 269 ? -13.328 33.219 14.797 1 96.06 269 PHE B C 1
ATOM 6229 O O . PHE B 1 269 ? -14.508 33.562 14.852 1 96.06 269 PHE B O 1
ATOM 6236 N N . GLY B 1 270 ? -12.703 33.094 13.672 1 94.75 270 GLY B N 1
ATOM 6237 C CA . GLY B 1 270 ? -13.359 33.312 12.391 1 94.75 270 GLY B CA 1
ATOM 6238 C C . GLY B 1 270 ? -14.461 32.281 12.117 1 94.75 270 GLY B C 1
ATOM 6239 O O . GLY B 1 270 ? -15.375 32.562 11.336 1 94.75 270 GLY B O 1
ATOM 6240 N N . LEU B 1 271 ? -14.367 31.188 12.773 1 94.75 271 LEU B N 1
ATOM 6241 C CA . LEU B 1 271 ? -15.359 30.125 12.625 1 94.75 271 LEU B CA 1
ATOM 6242 C C . LEU B 1 271 ? -16.438 30.234 13.695 1 94.75 271 LEU B C 1
ATOM 6244 O O . LEU B 1 271 ? -17.266 29.344 13.836 1 94.75 271 LEU B O 1
ATOM 6248 N N . ASN B 1 272 ? -16.359 31.266 14.516 1 93.44 272 ASN B N 1
ATOM 6249 C CA . ASN B 1 272 ? -17.344 31.578 15.555 1 93.44 272 ASN B CA 1
ATOM 6250 C C . ASN B 1 272 ? -17.281 30.547 16.688 1 93.44 272 ASN B C 1
ATOM 6252 O O . ASN B 1 272 ? -18.328 30.172 17.234 1 93.44 272 ASN B O 1
ATOM 6256 N N . GLY B 1 273 ? -16.125 30 16.922 1 94.56 273 GLY B N 1
ATOM 6257 C CA . GLY B 1 273 ? -15.945 29.078 18.031 1 94.56 273 GLY B CA 1
ATOM 6258 C C . GLY B 1 273 ? -15.812 29.781 19.375 1 94.56 273 GLY B C 1
ATOM 6259 O O . GLY B 1 273 ? -14.781 29.656 20.031 1 94.56 273 GLY B O 1
ATOM 6260 N N . PHE B 1 274 ? -16.906 30.359 19.938 1 94.31 274 PHE B N 1
ATOM 6261 C CA . PHE B 1 274 ? -16.828 31.281 21.047 1 94.31 274 PHE B CA 1
ATOM 6262 C C . PHE B 1 274 ? -17.141 30.578 22.375 1 94.31 274 PHE B C 1
ATOM 6264 O O . PHE B 1 274 ? -16.766 31.062 23.438 1 94.31 274 PHE B O 1
ATOM 6271 N N . ASN B 1 275 ? -17.844 29.5 22.234 1 93.06 275 ASN B N 1
ATOM 6272 C CA . ASN B 1 275 ? -18.344 28.875 23.453 1 93.06 275 ASN B CA 1
ATOM 6273 C C . ASN B 1 275 ? -17.609 27.578 23.781 1 93.06 275 ASN B C 1
ATOM 6275 O O . ASN B 1 275 ? -17.094 26.922 22.891 1 93.06 275 ASN B O 1
ATOM 6279 N N . ALA B 1 276 ? -17.609 27.328 25.125 1 92.88 276 ALA B N 1
ATOM 6280 C CA . ALA B 1 276 ? -17.062 26.031 25.531 1 92.88 276 ALA B CA 1
ATOM 6281 C C . ALA B 1 276 ? -17.781 24.891 24.828 1 92.88 276 ALA B C 1
ATOM 6283 O O . ALA B 1 276 ? -19.016 24.844 24.797 1 92.88 276 ALA B O 1
ATOM 6284 N N . GLY B 1 277 ? -16.953 24.031 24.234 1 93.38 277 GLY B N 1
ATOM 6285 C CA . GLY B 1 277 ? -17.531 22.891 23.547 1 93.38 277 GLY B CA 1
ATOM 6286 C C . GLY B 1 277 ? -17.594 23.078 22.047 1 93.38 277 GLY B C 1
ATOM 6287 O O . GLY B 1 277 ? -17.828 22.109 21.312 1 93.38 277 GLY B O 1
ATOM 6288 N N . ASP B 1 278 ? -17.344 24.312 21.562 1 95.19 278 ASP B N 1
ATOM 6289 C CA . ASP B 1 278 ? -17.297 24.516 20.125 1 95.19 278 ASP B CA 1
ATOM 6290 C C . ASP B 1 278 ? -16.078 23.859 19.516 1 95.19 278 ASP B C 1
ATOM 6292 O O . ASP B 1 278 ? -14.945 24.125 19.922 1 95.19 278 ASP B O 1
ATOM 6296 N N . ALA B 1 279 ? -16.344 22.969 18.578 1 95.81 279 ALA B N 1
ATOM 6297 C CA . ALA B 1 279 ? -15.258 22.312 17.844 1 95.81 279 ALA B CA 1
ATOM 6298 C C . ALA B 1 279 ? -15.047 22.953 16.484 1 95.81 279 ALA B C 1
ATOM 6300 O O . ALA B 1 279 ? -15.992 23.109 15.711 1 95.81 279 ALA B O 1
ATOM 6301 N N . CYS B 1 280 ? -13.836 23.391 16.234 1 95.94 280 CYS B N 1
ATOM 6302 C CA . CYS B 1 280 ? -13.422 23.984 14.969 1 95.94 280 CYS B CA 1
ATOM 6303 C C . CYS B 1 280 ? -12.258 23.219 14.359 1 95.94 280 CYS B C 1
ATOM 6305 O O . CYS B 1 280 ? -11.422 22.672 15.086 1 95.94 280 CYS B O 1
ATOM 6307 N N . ALA B 1 281 ? -12.258 23.156 13.016 1 95.25 281 ALA B N 1
ATOM 6308 C CA . ALA B 1 281 ? -11.148 22.422 12.398 1 95.25 281 ALA B CA 1
ATOM 6309 C C . ALA B 1 281 ? -10.727 23.094 11.086 1 95.25 281 ALA B C 1
ATOM 6311 O O . ALA B 1 281 ? -11.531 23.734 10.422 1 95.25 281 ALA B O 1
ATOM 6312 N N . VAL B 1 282 ? -9.492 23 10.867 1 92.44 282 VAL B N 1
ATOM 6313 C CA . VAL B 1 282 ? -8.922 23.359 9.57 1 92.44 282 VAL B CA 1
ATOM 6314 C C . VAL B 1 282 ? -8.367 22.109 8.883 1 92.44 282 VAL B C 1
ATOM 6316 O O . VAL B 1 282 ? -7.562 21.391 9.461 1 92.44 282 VAL B O 1
ATOM 6319 N N . LEU B 1 283 ? -8.805 21.844 7.711 1 91.56 283 LEU B N 1
ATOM 6320 C CA . LEU B 1 283 ? -8.273 20.75 6.906 1 91.56 283 LEU B CA 1
ATOM 6321 C C . LEU B 1 283 ? -7.59 21.281 5.652 1 91.56 283 LEU B C 1
ATOM 6323 O O . LEU B 1 283 ? -8.25 21.594 4.66 1 91.56 283 LEU B O 1
ATOM 6327 N N . GLY B 1 284 ? -6.281 21.359 5.672 1 81.38 284 GLY B N 1
ATOM 6328 C CA . GLY B 1 284 ? -5.469 21.859 4.578 1 81.38 284 GLY B CA 1
ATOM 6329 C C . GLY B 1 284 ? -4.027 21.391 4.633 1 81.38 284 GLY B C 1
ATOM 6330 O O . GLY B 1 284 ? -3.764 20.234 4.945 1 81.38 284 GLY B O 1
ATOM 6331 N N . THR B 1 285 ? -3.098 22.312 4.262 1 71.19 285 THR B N 1
ATOM 6332 C CA . THR B 1 285 ? -1.681 21.984 4.367 1 71.19 285 THR B CA 1
ATOM 6333 C C . THR B 1 285 ? -1.34 21.5 5.773 1 71.19 285 THR B C 1
ATOM 6335 O O . THR B 1 285 ? -0.613 20.531 5.945 1 71.19 285 THR B O 1
ATOM 6338 N N . GLY B 1 286 ? -1.835 22.234 6.668 1 76.44 286 GLY B N 1
ATOM 6339 C CA . GLY B 1 286 ? -1.926 21.766 8.047 1 76.44 286 GLY B CA 1
ATOM 6340 C C . GLY B 1 286 ? -3.35 21.484 8.484 1 76.44 286 GLY B C 1
ATOM 6341 O O . GLY B 1 286 ? -4.281 22.188 8.094 1 76.44 286 GLY B O 1
ATOM 6342 N N . SER B 1 287 ? -3.471 20.391 9.18 1 86.94 287 SER B N 1
ATOM 6343 C CA . SER B 1 287 ? -4.801 20.031 9.664 1 86.94 287 SER B CA 1
ATOM 6344 C C . SER B 1 287 ? -4.836 19.969 11.188 1 86.94 287 SER B C 1
ATOM 6346 O O . SER B 1 287 ? -3.988 19.328 11.805 1 86.94 287 SER B O 1
ATOM 6348 N N . PHE B 1 288 ? -5.801 20.75 11.75 1 89.94 288 PHE B N 1
ATOM 6349 C CA . PHE B 1 288 ? -5.906 20.891 13.195 1 89.94 288 PHE B CA 1
ATOM 6350 C C . PHE B 1 288 ? -7.359 20.812 13.641 1 89.94 288 PHE B C 1
ATOM 6352 O O . PHE B 1 288 ? -8.258 21.266 12.938 1 89.94 288 PHE B O 1
ATOM 6359 N N . LEU B 1 289 ? -7.512 20.203 14.703 1 92.81 289 LEU B N 1
ATOM 6360 C CA . LEU B 1 289 ? -8.781 20.234 15.422 1 92.81 289 LEU B CA 1
ATOM 6361 C C . LEU B 1 289 ? -8.648 21.016 16.719 1 92.81 289 LEU B C 1
ATOM 6363 O O . LEU B 1 289 ? -7.758 20.75 17.531 1 92.81 289 LEU B O 1
ATOM 6367 N N . MET B 1 290 ? -9.492 22.062 16.812 1 92.88 290 MET B N 1
ATOM 6368 C CA . MET B 1 290 ? -9.469 22.938 17.984 1 92.88 290 MET B CA 1
ATOM 6369 C C . MET B 1 290 ? -10.812 22.922 18.703 1 92.88 290 MET B C 1
ATOM 6371 O O . MET B 1 290 ? -11.867 22.906 18.062 1 92.88 290 MET B O 1
ATOM 6375 N N . VAL B 1 291 ? -10.711 22.922 19.969 1 92.75 291 VAL B N 1
ATOM 6376 C CA . VAL B 1 291 ? -11.93 22.984 20.781 1 92.75 291 VAL B CA 1
ATOM 6377 C C . VAL B 1 291 ? -11.812 24.094 21.812 1 92.75 291 VAL B C 1
ATOM 6379 O O . VAL B 1 291 ? -10.805 24.203 22.516 1 92.75 291 VAL B O 1
ATOM 6382 N N . ASN B 1 292 ? -12.836 24.969 21.797 1 94 292 ASN B N 1
ATOM 6383 C CA . ASN B 1 292 ? -12.922 25.969 22.844 1 94 292 ASN B CA 1
ATOM 6384 C C . ASN B 1 292 ? -13.281 25.344 24.188 1 94 292 ASN B C 1
ATOM 6386 O O . ASN B 1 292 ? -14.305 24.672 24.312 1 94 292 ASN B O 1
ATOM 6390 N N . THR B 1 293 ? -12.414 25.594 25.156 1 90.12 293 THR B N 1
ATOM 6391 C CA . THR B 1 293 ? -12.641 24.969 26.453 1 90.12 293 THR B CA 1
ATOM 6392 C C . THR B 1 293 ? -13.078 26 27.484 1 90.12 293 THR B C 1
ATOM 6394 O O . THR B 1 293 ? -13.086 25.719 28.688 1 90.12 293 THR B O 1
ATOM 6397 N N . GLY B 1 294 ? -13.461 27.125 26.984 1 88.75 294 GLY B N 1
ATOM 6398 C CA . GLY B 1 294 ? -13.867 28.172 27.906 1 88.75 294 GLY B CA 1
ATOM 6399 C C . GLY B 1 294 ? -12.766 28.578 28.875 1 88.75 294 GLY B C 1
ATOM 6400 O O . GLY B 1 294 ? -11.656 28.922 28.453 1 88.75 294 GLY B O 1
ATOM 6401 N N . ASN B 1 295 ? -13.055 28.531 30.125 1 81.38 295 ASN B N 1
ATOM 6402 C CA . ASN B 1 295 ? -12.078 28.922 31.141 1 81.38 295 ASN B CA 1
ATOM 6403 C C . ASN B 1 295 ? -11.406 27.703 31.766 1 81.38 295 ASN B C 1
ATOM 6405 O O . ASN B 1 295 ? -10.633 27.828 32.719 1 81.38 295 ASN B O 1
ATOM 6409 N N . TYR B 1 296 ? -11.648 26.609 31.141 1 75.38 296 TYR B N 1
ATOM 6410 C CA . TYR B 1 296 ? -11.125 25.375 31.688 1 75.38 296 TYR B CA 1
ATOM 6411 C C . TYR B 1 296 ? -9.789 25.016 31.047 1 75.38 296 TYR B C 1
ATOM 6413 O O . TYR B 1 296 ? -9.695 24.891 29.828 1 75.38 296 TYR B O 1
ATOM 6421 N N . CYS B 1 297 ? -8.789 25 31.906 1 67.44 297 CYS B N 1
ATOM 6422 C CA . CYS B 1 297 ? -7.48 24.578 31.422 1 67.44 297 CYS B CA 1
ATOM 6423 C C . CYS B 1 297 ? -7.309 23.078 31.531 1 67.44 297 CYS B C 1
ATOM 6425 O O . CYS B 1 297 ? -7.125 22.547 32.625 1 67.44 297 CYS B O 1
ATOM 6427 N N . HIS B 1 298 ? -7.555 22.375 30.453 1 65.62 298 HIS B N 1
ATOM 6428 C CA . HIS B 1 298 ? -7.449 20.922 30.484 1 65.62 298 HIS B CA 1
ATOM 6429 C C . HIS B 1 298 ? -5.992 20.469 30.453 1 65.62 298 HIS B C 1
ATOM 6431 O O . HIS B 1 298 ? -5.125 21.203 29.953 1 65.62 298 HIS B O 1
ATOM 6437 N N . ALA B 1 299 ? -5.594 19.359 31.281 1 55.53 299 ALA B N 1
ATOM 6438 C CA . ALA B 1 299 ? -4.27 18.734 31.234 1 55.53 299 ALA B CA 1
ATOM 6439 C C . ALA B 1 299 ? -4.191 17.703 30.125 1 55.53 299 ALA B C 1
ATOM 6441 O O . ALA B 1 299 ? -5.184 17.031 29.812 1 55.53 299 ALA B O 1
ATOM 6442 N N . SER B 1 300 ? -3.416 18.078 29.031 1 59.5 300 SER B N 1
ATOM 6443 C CA . SER B 1 300 ? -3.398 17.109 27.922 1 59.5 300 SER B CA 1
ATOM 6444 C C . SER B 1 300 ? -2.393 15.992 28.188 1 59.5 300 SER B C 1
ATOM 6446 O O . SER B 1 300 ? -1.284 16.25 28.672 1 59.5 300 SER B O 1
ATOM 6448 N N . VAL B 1 301 ? -2.842 14.641 28.281 1 52.47 301 VAL B N 1
ATOM 6449 C CA . VAL B 1 301 ? -1.958 13.484 28.359 1 52.47 301 VAL B CA 1
ATOM 6450 C C . VAL B 1 301 ? -1.712 12.93 26.969 1 52.47 301 VAL B C 1
ATOM 6452 O O . VAL B 1 301 ? -0.706 12.25 26.719 1 52.47 301 VAL B O 1
ATOM 6455 N N . LYS B 1 302 ? -2.473 13.414 26.047 1 57.72 302 LYS B N 1
ATOM 6456 C CA . LYS B 1 302 ? -2.316 12.688 24.797 1 57.72 302 LYS B CA 1
ATOM 6457 C C . LYS B 1 302 ? -1.92 13.633 23.656 1 57.72 302 LYS B C 1
ATOM 6459 O O . LYS B 1 302 ? -2.336 13.445 22.516 1 57.72 302 LYS B O 1
ATOM 6464 N N . GLY B 1 303 ? -1.216 14.68 24.125 1 60.97 303 GLY B N 1
ATOM 6465 C CA . GLY B 1 303 ? -0.687 15.539 23.078 1 60.97 303 GLY B CA 1
ATOM 6466 C C . GLY B 1 303 ? -1.582 16.719 22.766 1 60.97 303 GLY B C 1
ATOM 6467 O O . GLY B 1 303 ? -1.392 17.406 21.766 1 60.97 303 GLY B O 1
ATOM 6468 N N . VAL B 1 304 ? -2.467 16.875 23.578 1 63.75 304 VAL B N 1
ATOM 6469 C CA . VAL B 1 304 ? -3.381 18.016 23.453 1 63.75 304 VAL B CA 1
ATOM 6470 C C . VAL B 1 304 ? -3.068 19.062 24.516 1 63.75 304 VAL B C 1
ATOM 6472 O O . VAL B 1 304 ? -3.18 18.781 25.719 1 63.75 304 VAL B O 1
ATOM 6475 N N . TYR B 1 305 ? -2.541 20.188 24.078 1 66.81 305 TYR B N 1
ATOM 6476 C CA . TYR B 1 305 ? -2.104 21.172 25.047 1 66.81 305 TYR B CA 1
ATOM 6477 C C . TYR B 1 305 ? -3.045 22.375 25.078 1 66.81 305 TYR B C 1
ATOM 6479 O O . TYR B 1 305 ? -3.539 22.797 24.031 1 66.81 305 TYR B O 1
ATOM 6487 N N . PRO B 1 306 ? -3.312 22.828 26.281 1 77.62 306 PRO B N 1
ATOM 6488 C CA . PRO B 1 306 ? -4.117 24.047 26.391 1 77.62 306 PRO B CA 1
ATOM 6489 C C . PRO B 1 306 ? -3.387 25.281 25.859 1 77.62 306 PRO B C 1
ATOM 6491 O O . PRO B 1 306 ? -2.18 25.422 26.078 1 77.62 306 PRO B O 1
ATOM 6494 N N . GLN B 1 307 ? -4.07 26.031 25.141 1 85.69 307 GLN B N 1
ATOM 6495 C CA . GLN B 1 307 ? -3.59 27.312 24.641 1 85.69 307 GLN B CA 1
ATOM 6496 C C . GLN B 1 307 ? -4.602 28.422 24.922 1 85.69 307 GLN B C 1
ATOM 6498 O O . GLN B 1 307 ? -5.785 28.156 25.141 1 85.69 307 GLN B O 1
ATOM 6503 N N . ILE B 1 308 ? -4.035 29.547 24.984 1 92.31 308 ILE B N 1
ATOM 6504 C CA . ILE B 1 308 ? -4.949 30.672 25.078 1 92.31 308 ILE B CA 1
ATOM 6505 C C . ILE B 1 308 ? -5.516 31 23.703 1 92.31 308 ILE B C 1
ATOM 6507 O O . ILE B 1 308 ? -4.766 31.188 22.75 1 92.31 308 ILE B O 1
ATOM 6511 N N . GLY B 1 309 ? -6.824 31 23.625 1 93.94 309 GLY B N 1
ATOM 6512 C CA . GLY B 1 309 ? -7.457 31.391 22.375 1 93.94 309 GLY B CA 1
ATOM 6513 C C . GLY B 1 309 ? -7.348 32.875 22.094 1 93.94 309 GLY B C 1
ATOM 6514 O O . GLY B 1 309 ? -6.758 33.281 21.094 1 93.94 309 GLY B O 1
ATOM 6515 N N . TRP B 1 310 ? -7.961 33.625 22.938 1 95.81 310 TRP B N 1
ATOM 6516 C CA . TRP B 1 310 ? -7.91 35.094 22.859 1 95.81 310 TRP B CA 1
ATOM 6517 C C . TRP B 1 310 ? -8.242 35.719 24.203 1 95.81 310 TRP B C 1
ATOM 6519 O O . TRP B 1 310 ? -8.781 35.062 25.094 1 95.81 310 TRP B O 1
ATOM 6529 N N . GLN B 1 311 ? -7.75 36.906 24.297 1 94.12 311 GLN B N 1
ATOM 6530 C CA . GLN B 1 311 ? -8.148 37.781 25.391 1 94.12 311 GLN B CA 1
ATOM 6531 C C . GLN B 1 311 ? -8.828 39.031 24.875 1 94.12 311 GLN B C 1
ATOM 6533 O O . GLN B 1 311 ? -8.242 39.781 24.078 1 94.12 311 GLN B O 1
ATOM 6538 N N . ILE B 1 312 ? -10.062 39.219 25.156 1 94.69 312 ILE B N 1
ATOM 6539 C CA . ILE B 1 312 ? -10.852 40.406 24.844 1 94.69 312 ILE B CA 1
ATOM 6540 C C . ILE B 1 312 ? -11.328 41.094 26.125 1 94.69 312 ILE B C 1
ATOM 6542 O O . ILE B 1 312 ? -12.289 40.625 26.75 1 94.69 312 ILE B O 1
ATOM 6546 N N . LYS B 1 313 ? -10.617 42.156 26.484 1 90.94 313 LYS B N 1
ATOM 6547 C CA . LYS B 1 313 ? -10.875 42.812 27.766 1 90.94 313 LYS B CA 1
ATOM 6548 C C . LYS B 1 313 ? -10.703 41.812 28.922 1 90.94 313 LYS B C 1
ATOM 6550 O O . LYS B 1 313 ? -9.648 41.188 29.047 1 90.94 313 LYS B O 1
ATOM 6555 N N . ASP B 1 314 ? -11.781 41.469 29.609 1 88.5 314 ASP B N 1
ATOM 6556 C CA . ASP B 1 314 ? -11.641 40.625 30.781 1 88.5 314 ASP B CA 1
ATOM 6557 C C . ASP B 1 314 ? -11.945 39.156 30.422 1 88.5 314 ASP B C 1
ATOM 6559 O O . ASP B 1 314 ? -11.781 38.281 31.266 1 88.5 314 ASP B O 1
ATOM 6563 N N . GLU B 1 315 ? -12.242 39 29.25 1 90.62 315 GLU B N 1
ATOM 6564 C CA . GLU B 1 315 ? -12.562 37.625 28.812 1 90.62 315 GLU B CA 1
ATOM 6565 C C . GLU B 1 315 ? -11.336 36.938 28.25 1 90.62 315 GLU B C 1
ATOM 6567 O O . GLU B 1 315 ? -10.641 37.469 27.391 1 90.62 315 GLU B O 1
ATOM 6572 N N . VAL B 1 316 ? -11.078 35.75 28.828 1 91.69 316 VAL B N 1
ATOM 6573 C CA . VAL B 1 316 ? -10.016 34.906 28.297 1 91.69 316 VAL B CA 1
ATOM 6574 C C . VAL B 1 316 ? -10.594 33.531 27.891 1 91.69 316 VAL B C 1
ATOM 6576 O O . VAL B 1 316 ? -11.266 32.875 28.688 1 91.69 316 VAL B O 1
ATOM 6579 N N . ALA B 1 317 ? -10.406 33.219 26.703 1 92.44 317 ALA B N 1
ATOM 6580 C CA . ALA B 1 317 ? -10.844 31.906 26.219 1 92.44 317 ALA B CA 1
ATOM 6581 C C . ALA B 1 317 ? -9.656 30.969 26.031 1 92.44 317 ALA B C 1
ATOM 6583 O O . ALA B 1 317 ? -8.609 31.375 25.516 1 92.44 317 ALA B O 1
ATOM 6584 N N . LEU B 1 318 ? -9.859 29.734 26.5 1 91.31 318 LEU B N 1
ATOM 6585 C CA . LEU B 1 318 ? -8.859 28.703 26.266 1 91.31 318 LEU B CA 1
ATOM 6586 C C . LEU B 1 318 ? -9.289 27.766 25.141 1 91.31 318 LEU B C 1
ATOM 6588 O O . LEU B 1 318 ? -10.484 27.578 24.906 1 91.31 318 LEU B O 1
ATOM 6592 N N . ILE B 1 319 ? -8.273 27.281 24.469 1 90.88 319 ILE B N 1
ATOM 6593 C CA . ILE B 1 319 ? -8.539 26.328 23.406 1 90.88 319 ILE B CA 1
ATOM 6594 C C . ILE B 1 319 ? -7.59 25.125 23.531 1 90.88 319 ILE B C 1
ATOM 6596 O O . ILE B 1 319 ? -6.477 25.266 24.047 1 90.88 319 ILE B O 1
ATOM 6600 N N . CYS B 1 320 ? -8.125 24.047 23.156 1 88.5 320 CYS B N 1
ATOM 6601 C CA . CYS B 1 320 ? -7.316 22.844 22.984 1 88.5 320 CYS B CA 1
ATOM 6602 C C . CYS B 1 320 ? -7.133 22.516 21.516 1 88.5 320 CYS B C 1
ATOM 6604 O O . CYS B 1 320 ? -8.07 22.625 20.734 1 88.5 320 CYS B O 1
ATOM 6606 N N . GLU B 1 321 ? -5.906 22.156 21.219 1 88.25 321 GLU B N 1
ATOM 6607 C CA . GLU B 1 321 ? -5.594 21.906 19.812 1 88.25 321 GLU B CA 1
ATOM 6608 C C . GLU B 1 321 ? -4.992 20.516 19.609 1 88.25 321 GLU B C 1
ATOM 6610 O O . GLU B 1 321 ? -4.156 20.078 20.406 1 88.25 321 GLU B O 1
ATOM 6615 N N . GLY B 1 322 ? -5.484 19.797 18.625 1 86.56 322 GLY B N 1
ATOM 6616 C CA . GLY B 1 322 ? -4.906 18.547 18.141 1 86.56 322 GLY B CA 1
ATOM 6617 C C . GLY B 1 322 ? -4.473 18.609 16.688 1 86.56 322 GLY B C 1
ATOM 6618 O O . GLY B 1 322 ? -5.258 18.984 15.82 1 86.56 322 GLY B O 1
ATOM 6619 N N . ASN B 1 323 ? -3.23 18.234 16.484 1 84.94 323 ASN B N 1
ATOM 6620 C CA . ASN B 1 323 ? -2.693 18.203 15.133 1 84.94 323 ASN B CA 1
ATOM 6621 C C . ASN B 1 323 ? -3.002 16.891 14.438 1 84.94 323 ASN B C 1
ATOM 6623 O O . ASN B 1 323 ? -2.811 15.812 15.016 1 84.94 323 ASN B O 1
ATOM 6627 N N . ILE B 1 324 ? -3.518 16.984 13.242 1 89.44 324 ILE B N 1
ATOM 6628 C CA . ILE B 1 324 ? -3.738 15.789 12.422 1 89.44 324 ILE B CA 1
ATOM 6629 C C . ILE B 1 324 ? -2.736 15.766 11.273 1 89.44 324 ILE B C 1
ATOM 6631 O O . ILE B 1 324 ? -2.918 16.453 10.266 1 89.44 324 ILE B O 1
ATOM 6635 N N . THR B 1 325 ? -1.792 14.945 11.297 1 80.44 325 THR B N 1
ATOM 6636 C CA . THR B 1 325 ? -0.679 14.938 10.352 1 80.44 325 THR B CA 1
ATOM 6637 C C . THR B 1 325 ? -1.034 14.133 9.102 1 80.44 325 THR B C 1
ATOM 6639 O O . THR B 1 325 ? -1.9 13.258 9.148 1 80.44 325 THR B O 1
ATOM 6642 N N . GLY B 1 326 ? -0.449 14.484 8.023 1 84.25 326 GLY B N 1
ATOM 6643 C CA . GLY B 1 326 ? -0.412 13.633 6.848 1 84.25 326 GLY B CA 1
ATOM 6644 C C . GLY B 1 326 ? -1.625 13.797 5.949 1 84.25 326 GLY B C 1
ATOM 6645 O O . GLY B 1 326 ? -1.796 13.055 4.984 1 84.25 326 GLY B O 1
ATOM 6646 N N . ILE B 1 327 ? -2.488 14.781 6.227 1 90.31 327 ILE B N 1
ATOM 6647 C CA . ILE B 1 327 ? -3.746 14.883 5.496 1 90.31 327 ILE B CA 1
ATOM 6648 C C . ILE B 1 327 ? -3.488 15.477 4.109 1 90.31 327 ILE B C 1
ATOM 6650 O O . ILE B 1 327 ? -3.596 14.773 3.102 1 90.31 327 ILE B O 1
ATOM 6654 N N . ALA B 1 328 ? -2.975 16.672 4.008 1 87.31 328 ALA B N 1
ATOM 6655 C CA . ALA B 1 328 ? -2.746 17.328 2.723 1 87.31 328 ALA B CA 1
ATOM 6656 C C . ALA B 1 328 ? -1.726 16.562 1.891 1 87.31 328 ALA B C 1
ATOM 6658 O O . ALA B 1 328 ? -1.929 16.344 0.694 1 87.31 328 ALA B O 1
ATOM 6659 N N . PRO B 1 329 ? -0.682 16.125 2.533 1 88.56 329 PRO B N 1
ATOM 6660 C CA . PRO B 1 329 ? 0.306 15.359 1.773 1 88.56 329 PRO B CA 1
ATOM 6661 C C . PRO B 1 329 ? -0.29 14.109 1.124 1 88.56 329 PRO B C 1
ATOM 6663 O O . PRO B 1 329 ? 0.145 13.703 0.043 1 88.56 329 PRO B O 1
ATOM 6666 N N . SER B 1 330 ? -1.239 13.523 1.715 1 95.62 330 SER B N 1
ATOM 6667 C CA . SER B 1 330 ? -1.854 12.312 1.181 1 95.62 330 SER B CA 1
ATOM 6668 C C . SER B 1 330 ? -2.643 12.609 -0.092 1 95.62 330 SER B C 1
ATOM 6670 O O . SER B 1 330 ? -2.58 11.844 -1.059 1 95.62 330 SER B O 1
ATOM 6672 N N . ILE B 1 331 ? -3.369 13.727 -0.069 1 95 331 ILE B N 1
ATOM 6673 C CA . ILE B 1 331 ? -4.148 14.133 -1.23 1 95 331 ILE B CA 1
ATOM 6674 C C . ILE B 1 331 ? -3.211 14.516 -2.375 1 95 331 ILE B C 1
ATOM 6676 O O . ILE B 1 331 ? -3.443 14.133 -3.525 1 95 331 ILE B O 1
ATOM 6680 N N . GLU B 1 332 ? -2.205 15.227 -2.027 1 92.5 332 GLU B N 1
ATOM 6681 C CA . GLU B 1 332 ? -1.238 15.656 -3.029 1 92.5 332 GLU B CA 1
ATOM 6682 C C . GLU B 1 332 ? -0.5 14.469 -3.637 1 92.5 332 GLU B C 1
ATOM 6684 O O . GLU B 1 332 ? -0.349 14.383 -4.855 1 92.5 332 GLU B O 1
ATOM 6689 N N . TRP B 1 333 ? -0.03 13.594 -2.848 1 95.25 333 TRP B N 1
ATOM 6690 C CA . TRP B 1 333 ? 0.692 12.406 -3.295 1 95.25 333 TRP B CA 1
ATOM 6691 C C . TRP B 1 333 ? -0.17 11.562 -4.227 1 95.25 333 TRP B C 1
ATOM 6693 O O . TRP B 1 333 ? 0.292 11.125 -5.285 1 95.25 333 TRP B O 1
ATOM 6703 N N . ALA B 1 334 ? -1.411 11.312 -3.832 1 97.06 334 ALA B N 1
ATOM 6704 C CA . ALA B 1 334 ? -2.324 10.508 -4.637 1 97.06 334 ALA B CA 1
ATOM 6705 C C . ALA B 1 334 ? -2.486 11.094 -6.035 1 97.06 334 ALA B C 1
ATOM 6707 O O . ALA B 1 334 ? -2.559 10.359 -7.023 1 97.06 334 ALA B O 1
ATOM 6708 N N . ARG B 1 335 ? -2.566 12.414 -6.094 1 96.06 335 ARG B N 1
ATOM 6709 C CA . ARG B 1 335 ? -2.66 13.078 -7.391 1 96.06 335 ARG B CA 1
ATOM 6710 C C . ARG B 1 335 ? -1.373 12.906 -8.188 1 96.06 335 ARG B C 1
ATOM 6712 O O . ARG B 1 335 ? -1.413 12.633 -9.391 1 96.06 335 ARG B O 1
ATOM 6719 N N . GLU B 1 336 ? -0.288 13.07 -7.555 1 93.62 336 GLU B N 1
ATOM 6720 C CA . GLU B 1 336 ? 1.018 13.031 -8.203 1 93.62 336 GLU B CA 1
ATOM 6721 C C . GLU B 1 336 ? 1.286 11.664 -8.828 1 93.62 336 GLU B C 1
ATOM 6723 O O . GLU B 1 336 ? 1.92 11.562 -9.875 1 93.62 336 GLU B O 1
ATOM 6728 N N . ILE B 1 337 ? 0.83 10.602 -8.195 1 95.19 337 ILE B N 1
ATOM 6729 C CA . ILE B 1 337 ? 1.085 9.273 -8.742 1 95.19 337 ILE B CA 1
ATOM 6730 C C . ILE B 1 337 ? -0.023 8.891 -9.719 1 95.19 337 ILE B C 1
ATOM 6732 O O . ILE B 1 337 ? -0.035 7.777 -10.25 1 95.19 337 ILE B O 1
ATOM 6736 N N . GLY B 1 338 ? -1.015 9.711 -9.852 1 94.5 338 GLY B N 1
ATOM 6737 C CA . GLY B 1 338 ? -1.978 9.57 -10.93 1 94.5 338 GLY B CA 1
ATOM 6738 C C . GLY B 1 338 ? -3.24 8.836 -10.508 1 94.5 338 GLY B C 1
ATOM 6739 O O . GLY B 1 338 ? -3.963 8.305 -11.352 1 94.5 338 GLY B O 1
ATOM 6740 N N . LEU B 1 339 ? -3.557 8.758 -9.234 1 95.88 339 LEU B N 1
ATOM 6741 C CA . LEU B 1 339 ? -4.789 8.102 -8.812 1 95.88 339 LEU B CA 1
ATOM 6742 C C . LEU B 1 339 ? -6.012 8.914 -9.234 1 95.88 339 LEU B C 1
ATOM 6744 O O . LEU B 1 339 ? -7.094 8.359 -9.43 1 95.88 339 LEU B O 1
ATOM 6748 N N . TYR B 1 340 ? -5.871 10.195 -9.273 1 95.62 340 TYR B N 1
ATOM 6749 C CA . TYR B 1 340 ? -6.895 11.102 -9.773 1 95.62 340 TYR B CA 1
ATOM 6750 C C . TYR B 1 340 ? -6.27 12.32 -10.438 1 95.62 340 TYR B C 1
ATOM 6752 O O . TYR B 1 340 ? -5.051 12.516 -10.383 1 95.62 340 TYR B O 1
ATOM 6760 N N . GLU B 1 341 ? -7.07 13.164 -11.07 1 94.69 341 GLU B N 1
ATOM 6761 C CA . GLU B 1 341 ? -6.512 14.234 -11.883 1 94.69 341 GLU B CA 1
ATOM 6762 C C . GLU B 1 341 ? -6.773 15.602 -11.258 1 94.69 341 GLU B C 1
ATOM 6764 O O . GLU B 1 341 ? -5.887 16.453 -11.219 1 94.69 341 GLU B O 1
ATOM 6769 N N . ASN B 1 342 ? -8.008 15.812 -10.797 1 95.31 342 ASN B N 1
ATOM 6770 C CA . ASN B 1 342 ? -8.445 17.109 -10.305 1 95.31 342 ASN B CA 1
ATOM 6771 C C . ASN B 1 342 ? -9.047 17.016 -8.906 1 95.31 342 ASN B C 1
ATOM 6773 O O . ASN B 1 342 ? -10.062 16.344 -8.711 1 95.31 342 ASN B O 1
ATOM 6777 N N . VAL B 1 343 ? -8.445 17.781 -7.992 1 93.88 343 VAL B N 1
ATOM 6778 C CA . VAL B 1 343 ? -8.852 17.719 -6.59 1 93.88 343 VAL B CA 1
ATOM 6779 C C . VAL B 1 343 ? -10.305 18.141 -6.453 1 93.88 343 VAL B C 1
ATOM 6781 O O . VAL B 1 343 ? -11.031 17.641 -5.594 1 93.88 343 VAL B O 1
ATOM 6784 N N . ASN B 1 344 ? -10.82 19 -7.328 1 93.56 344 ASN B N 1
ATOM 6785 C CA . ASN B 1 344 ? -12.188 19.5 -7.266 1 93.56 344 ASN B CA 1
ATOM 6786 C C . ASN B 1 344 ? -13.195 18.438 -7.684 1 93.56 344 ASN B C 1
ATOM 6788 O O . ASN B 1 344 ? -14.391 18.562 -7.391 1 93.56 344 ASN B O 1
ATOM 6792 N N . GLU B 1 345 ? -12.68 17.453 -8.352 1 96.81 345 GLU B N 1
ATOM 6793 C CA . GLU B 1 345 ? -13.555 16.391 -8.828 1 96.81 345 GLU B CA 1
ATOM 6794 C C . GLU B 1 345 ? -13.367 15.109 -8.008 1 96.81 345 GLU B C 1
ATOM 6796 O O . GLU B 1 345 ? -14.023 14.102 -8.266 1 96.81 345 GLU B O 1
ATOM 6801 N N . LEU B 1 346 ? -12.523 15.18 -7.086 1 97.56 346 LEU B N 1
ATOM 6802 C CA . LEU B 1 346 ? -12.141 13.992 -6.328 1 97.56 346 LEU B CA 1
ATOM 6803 C C . LEU B 1 346 ? -13.344 13.398 -5.598 1 97.56 346 LEU B C 1
ATOM 6805 O O . LEU B 1 346 ? -13.516 12.18 -5.566 1 97.56 346 LEU B O 1
ATOM 6809 N N . SER B 1 347 ? -14.172 14.258 -5.004 1 97.88 347 SER B N 1
ATOM 6810 C CA . SER B 1 347 ? -15.352 13.797 -4.281 1 97.88 347 SER B CA 1
ATOM 6811 C C . SER B 1 347 ? -16.266 12.969 -5.18 1 97.88 347 SER B C 1
ATOM 6813 O O . SER B 1 347 ? -16.641 11.852 -4.828 1 97.88 347 SER B O 1
ATOM 6815 N N . ASP B 1 348 ? -16.609 13.477 -6.312 1 97.88 348 ASP B N 1
ATOM 6816 C CA . ASP B 1 348 ? -17.484 12.773 -7.242 1 97.88 348 ASP B CA 1
ATOM 6817 C C . ASP B 1 348 ? -16.797 11.516 -7.789 1 97.88 348 ASP B C 1
ATOM 6819 O O . ASP B 1 348 ? -17.453 10.492 -8.008 1 97.88 348 ASP B O 1
ATOM 6823 N N . PHE B 1 349 ? -15.562 11.656 -8.016 1 97.94 349 PHE B N 1
ATOM 6824 C CA . PHE B 1 349 ? -14.766 10.562 -8.57 1 97.94 349 PHE B CA 1
ATOM 6825 C C . PHE B 1 349 ? -14.805 9.344 -7.648 1 97.94 349 PHE B C 1
ATOM 6827 O O . PHE B 1 349 ? -15.086 8.227 -8.094 1 97.94 349 PHE B O 1
ATOM 6834 N N . VAL B 1 350 ? -14.594 9.477 -6.32 1 98.12 350 VAL B N 1
ATOM 6835 C CA . VAL B 1 350 ? -14.484 8.352 -5.395 1 98.12 350 VAL B CA 1
ATOM 6836 C C . VAL B 1 350 ? -15.875 7.789 -5.105 1 98.12 350 VAL B C 1
ATOM 6838 O O . VAL B 1 350 ? -16 6.645 -4.672 1 98.12 350 VAL B O 1
ATOM 6841 N N . LYS B 1 351 ? -16.906 8.586 -5.359 1 97.81 351 LYS B N 1
ATOM 6842 C CA . LYS B 1 351 ? -18.281 8.141 -5.133 1 97.81 351 LYS B CA 1
ATOM 6843 C C . LYS B 1 351 ? -18.75 7.199 -6.238 1 97.81 351 LYS B C 1
ATOM 6845 O O . LYS B 1 351 ? -19.797 6.559 -6.117 1 97.81 351 LYS B O 1
ATOM 6850 N N . THR B 1 352 ? -17.953 7.016 -7.297 1 97.62 352 THR B N 1
ATOM 6851 C CA . THR B 1 352 ? -18.312 6.137 -8.398 1 97.62 352 THR B CA 1
ATOM 6852 C C . THR B 1 352 ? -18.188 4.672 -7.988 1 97.62 352 THR B C 1
ATOM 6854 O O . THR B 1 352 ? -18.703 3.781 -8.68 1 97.62 352 THR B O 1
ATOM 6857 N N . VAL B 1 353 ? -17.516 4.371 -6.906 1 97 353 VAL B N 1
ATOM 6858 C CA . VAL B 1 353 ? -17.438 3.014 -6.371 1 97 353 VAL B CA 1
ATOM 6859 C C . VAL B 1 353 ? -18.125 2.947 -5.012 1 97 353 VAL B C 1
ATOM 6861 O O . VAL B 1 353 ? -18.219 3.955 -4.309 1 97 353 VAL B O 1
ATOM 6864 N N . GLU B 1 354 ? -18.531 1.794 -4.539 1 94.62 354 GLU B N 1
ATOM 6865 C CA . GLU B 1 354 ? -19.312 1.63 -3.316 1 94.62 354 GLU B CA 1
ATOM 6866 C C . GLU B 1 354 ? -18.406 1.528 -2.094 1 94.62 354 GLU B C 1
ATOM 6868 O O . GLU B 1 354 ? -18.828 1.822 -0.975 1 94.62 354 GLU B O 1
ATOM 6873 N N . GLY B 1 355 ? -17.25 1.106 -2.33 1 96.06 355 GLY B N 1
ATOM 6874 C CA . GLY B 1 355 ? -16.312 0.9 -1.246 1 96.06 355 GLY B CA 1
ATOM 6875 C C . GLY B 1 355 ? -14.914 0.544 -1.729 1 96.06 355 GLY B C 1
ATOM 6876 O O . GLY B 1 355 ? -14.625 0.63 -2.924 1 96.06 355 GLY B O 1
ATOM 6877 N N . THR B 1 356 ? -14.109 0.205 -0.778 1 97.06 356 THR B N 1
ATOM 6878 C CA . THR B 1 356 ? -12.719 -0.095 -1.106 1 97.06 356 THR B CA 1
ATOM 6879 C C . THR B 1 356 ? -12.461 -1.599 -1.049 1 97.06 356 THR B C 1
ATOM 6881 O O . THR B 1 356 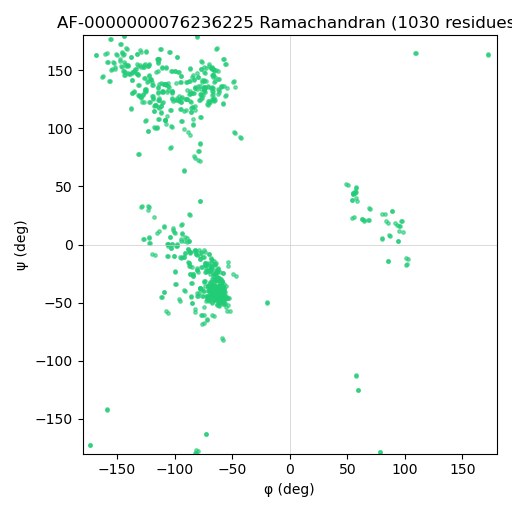? -11.328 -2.049 -1.241 1 97.06 356 THR B O 1
ATOM 6884 N N . ASP B 1 357 ? -13.414 -2.389 -0.756 1 93.94 357 ASP B N 1
ATOM 6885 C CA . ASP B 1 357 ? -13.336 -3.844 -0.671 1 93.94 357 ASP B CA 1
ATOM 6886 C C . ASP B 1 357 ? -12.227 -4.281 0.276 1 93.94 357 ASP B C 1
ATOM 6888 O O . ASP B 1 357 ? -11.438 -5.172 -0.051 1 93.94 357 ASP B O 1
ATOM 6892 N N . GLY B 1 358 ? -12.062 -3.564 1.343 1 95.5 358 GLY B N 1
ATOM 6893 C CA . GLY B 1 358 ? -11.141 -3.98 2.391 1 95.5 358 GLY B CA 1
ATOM 6894 C C . GLY B 1 358 ? -9.758 -3.375 2.246 1 95.5 358 GLY B C 1
ATOM 6895 O O . GLY B 1 358 ? -8.859 -3.666 3.039 1 95.5 358 GLY B O 1
ATOM 6896 N N . MET B 1 359 ? -9.594 -2.521 1.254 1 97.69 359 MET B N 1
ATOM 6897 C CA . MET B 1 359 ? -8.32 -1.82 1.088 1 97.69 359 MET B CA 1
ATOM 6898 C C . MET B 1 359 ? -8.266 -0.582 1.976 1 97.69 359 MET B C 1
ATOM 6900 O O . MET B 1 359 ? -9.195 0.225 1.984 1 97.69 359 MET B O 1
ATOM 6904 N N . TYR B 1 360 ? -7.164 -0.419 2.742 1 98.75 360 TYR B N 1
ATOM 6905 C CA . TYR B 1 360 ? -7.016 0.706 3.66 1 98.75 360 TYR B CA 1
ATOM 6906 C C . TYR B 1 360 ? -5.742 1.49 3.363 1 98.75 360 TYR B C 1
ATOM 6908 O O . TYR B 1 360 ? -4.711 0.906 3.027 1 98.75 360 TYR B O 1
ATOM 6916 N N . PHE B 1 361 ? -5.867 2.773 3.455 1 98.62 361 PHE B N 1
ATOM 6917 C CA . PHE B 1 361 ? -4.727 3.676 3.361 1 98.62 361 PHE B CA 1
ATOM 6918 C C . PHE B 1 361 ? -4.426 4.316 4.711 1 98.62 361 PHE B C 1
ATOM 6920 O O . PHE B 1 361 ? -5.336 4.793 5.395 1 98.62 361 PHE B O 1
ATOM 6927 N N . ILE B 1 362 ? -3.193 4.316 5.117 1 98.31 362 ILE B N 1
ATOM 6928 C CA . ILE B 1 362 ? -2.764 4.93 6.367 1 98.31 362 ILE B CA 1
ATOM 6929 C C . ILE B 1 362 ? -1.964 6.195 6.074 1 98.31 362 ILE B C 1
ATOM 6931 O O . ILE B 1 362 ? -0.822 6.125 5.617 1 98.31 362 ILE B O 1
ATOM 6935 N N . PRO B 1 363 ? -2.578 7.332 6.34 1 96.75 363 PRO B N 1
ATOM 6936 C CA . PRO B 1 363 ? -1.91 8.602 6.055 1 96.75 363 PRO B CA 1
ATOM 6937 C C . PRO B 1 363 ? -0.867 8.969 7.105 1 96.75 363 PRO B C 1
ATOM 6939 O O . PRO B 1 363 ? -1.106 9.852 7.938 1 96.75 363 PRO B O 1
ATOM 6942 N N . ALA B 1 364 ? 0.385 8.531 6.996 1 94.81 364 ALA B N 1
ATOM 6943 C CA . ALA B 1 364 ? 1.399 8.719 8.031 1 94.81 364 ALA B CA 1
ATOM 6944 C C . ALA B 1 364 ? 2.674 9.32 7.441 1 94.81 364 ALA B C 1
ATOM 6946 O O . ALA B 1 364 ? 3.781 8.969 7.852 1 94.81 364 ALA B O 1
ATOM 6947 N N . PHE B 1 365 ? 2.525 10.164 6.41 1 90.38 365 PHE B N 1
ATOM 6948 C CA . PHE B 1 365 ? 3.693 10.75 5.766 1 90.38 365 PHE B CA 1
ATOM 6949 C C . PHE B 1 365 ? 4.531 11.523 6.773 1 90.38 365 PHE B C 1
ATOM 6951 O O . PHE B 1 365 ? 5.746 11.664 6.605 1 90.38 365 PHE B O 1
ATOM 6958 N N . ASN B 1 366 ? 3.93 11.992 7.852 1 79.81 366 ASN B N 1
ATOM 6959 C CA . ASN B 1 366 ? 4.617 12.688 8.93 1 79.81 366 ASN B CA 1
ATOM 6960 C C . ASN B 1 366 ? 4.41 11.992 10.273 1 79.81 366 ASN B C 1
ATOM 6962 O O . ASN B 1 366 ? 4.262 12.656 11.305 1 79.81 366 ASN B O 1
ATOM 6966 N N . GLY B 1 367 ? 4.297 10.688 10.172 1 87.06 367 GLY B N 1
ATOM 6967 C CA . GLY B 1 367 ? 3.953 9.938 11.375 1 87.06 367 GLY B CA 1
ATOM 6968 C C . GLY B 1 367 ? 2.479 10.016 11.727 1 87.06 367 GLY B C 1
ATOM 6969 O O . GLY B 1 367 ? 1.683 10.562 10.961 1 87.06 367 GLY B O 1
ATOM 6970 N N . LEU B 1 368 ? 2.184 9.375 12.805 1 89.69 368 LEU B N 1
ATOM 6971 C CA . LEU B 1 368 ? 0.807 9.422 13.289 1 89.69 368 LEU B CA 1
ATOM 6972 C C . LEU B 1 368 ? 0.73 10.102 14.648 1 89.69 368 LEU B C 1
ATOM 6974 O O . LEU B 1 368 ? 1.396 9.68 15.602 1 89.69 368 LEU B O 1
ATOM 6978 N N . SER B 1 369 ? -0.02 11.18 14.664 1 85.5 369 SER B N 1
ATOM 6979 C CA . SER B 1 369 ? -0.248 11.883 15.922 1 85.5 369 SER B CA 1
ATOM 6980 C C . SER B 1 369 ? -1.196 11.102 16.828 1 85.5 369 SER B C 1
ATOM 6982 O O . SER B 1 369 ? -1.346 9.883 16.672 1 85.5 369 SER B O 1
ATOM 6984 N N . ALA B 1 370 ? -1.734 11.852 17.844 1 85.44 370 ALA B N 1
ATOM 6985 C CA . ALA B 1 370 ? -2.684 11.172 18.719 1 85.44 370 ALA B CA 1
ATOM 6986 C C . ALA B 1 370 ? -3.744 10.43 17.922 1 85.44 370 ALA B C 1
ATOM 6988 O O . ALA B 1 370 ? -4.164 10.891 16.859 1 85.44 370 ALA B O 1
ATOM 6989 N N . PRO B 1 371 ? -4.129 9.242 18.344 1 89.12 371 PRO B N 1
ATOM 6990 C CA . PRO B 1 371 ? -3.832 8.602 19.625 1 89.12 371 PRO B CA 1
ATOM 6991 C C . PRO B 1 371 ? -2.562 7.754 19.578 1 89.12 371 PRO B C 1
ATOM 6993 O O . PRO B 1 371 ? -2.092 7.285 20.625 1 89.12 371 PRO B O 1
ATOM 6996 N N . TYR B 1 372 ? -1.987 7.574 18.406 1 88.19 372 TYR B N 1
ATOM 6997 C CA . TYR B 1 372 ? -0.866 6.648 18.266 1 88.19 372 TYR B CA 1
ATOM 6998 C C . TYR B 1 372 ? 0.421 7.273 18.781 1 88.19 372 TYR B C 1
ATOM 7000 O O . TYR B 1 372 ? 1.255 6.586 19.375 1 88.19 372 TYR B O 1
ATOM 7008 N N . ARG B 1 373 ? 0.6 8.531 18.562 1 83.81 373 ARG B N 1
ATOM 7009 C CA . ARG B 1 373 ? 1.785 9.289 18.938 1 83.81 373 ARG B CA 1
ATOM 7010 C C . ARG B 1 373 ? 3.059 8.578 18.5 1 83.81 373 ARG B C 1
ATOM 7012 O O . ARG B 1 373 ? 3.949 8.312 19.297 1 83.81 373 ARG B O 1
ATOM 7019 N N . ASP B 1 374 ? 3.045 8.266 17.266 1 87.69 374 ASP B N 1
ATOM 7020 C CA . ASP B 1 374 ? 4.172 7.547 16.688 1 87.69 374 ASP B CA 1
ATOM 7021 C C . ASP B 1 374 ? 4.762 8.312 15.5 1 87.69 374 ASP B C 1
ATOM 7023 O O . ASP B 1 374 ? 4.316 8.148 14.367 1 87.69 374 ASP B O 1
ATOM 7027 N N . PRO B 1 375 ? 5.828 9.039 15.781 1 81.75 375 PRO B N 1
ATOM 7028 C CA . PRO B 1 375 ? 6.461 9.789 14.695 1 81.75 375 PRO B CA 1
ATOM 7029 C C . PRO B 1 375 ? 7.164 8.875 13.688 1 81.75 375 PRO B C 1
ATOM 7031 O O . PRO B 1 375 ? 7.562 9.328 12.609 1 81.75 375 PRO B O 1
ATOM 7034 N N . PHE B 1 376 ? 7.25 7.559 14.008 1 87.69 376 PHE B N 1
ATOM 7035 C CA . PHE B 1 376 ? 7.977 6.621 13.164 1 87.69 376 PHE B CA 1
ATOM 7036 C C . PHE B 1 376 ? 7.016 5.77 12.344 1 87.69 376 PHE B C 1
ATOM 7038 O O . PHE B 1 376 ? 7.434 4.824 11.672 1 87.69 376 PHE B O 1
ATOM 7045 N N . ALA B 1 377 ? 5.762 6.066 12.406 1 93.5 377 ALA B N 1
ATOM 7046 C CA . ALA B 1 377 ? 4.793 5.348 11.586 1 93.5 377 ALA B CA 1
ATOM 7047 C C . ALA B 1 377 ? 5.023 5.617 10.102 1 93.5 377 ALA B C 1
ATOM 7049 O O . ALA B 1 377 ? 5.547 6.668 9.727 1 93.5 377 ALA B O 1
ATOM 7050 N N . CYS B 1 378 ? 4.715 4.695 9.273 1 94.44 378 CYS B N 1
ATOM 7051 C CA . CYS B 1 378 ? 4.891 4.875 7.836 1 94.44 378 CYS B CA 1
ATOM 7052 C C . CYS B 1 378 ? 3.545 4.879 7.121 1 94.44 378 CYS B C 1
ATOM 7054 O O . CYS B 1 378 ? 2.549 4.391 7.656 1 94.44 378 CYS B O 1
ATOM 7056 N N . THR B 1 379 ? 3.562 5.5 5.949 1 97.31 379 THR B N 1
ATOM 7057 C CA . THR B 1 379 ? 2.398 5.449 5.07 1 97.31 379 THR B CA 1
ATOM 7058 C C . THR B 1 379 ? 2.357 4.133 4.305 1 97.31 379 THR B C 1
ATOM 7060 O O . THR B 1 379 ? 3.402 3.584 3.943 1 97.31 379 THR B O 1
ATOM 7063 N N . GLY B 1 380 ? 1.115 3.627 4.094 1 97.69 380 GLY B N 1
ATOM 7064 C CA . GLY B 1 380 ? 1.013 2.385 3.346 1 97.69 380 GLY B CA 1
ATOM 7065 C C . GLY B 1 380 ? -0.406 2.061 2.918 1 97.69 380 GLY B C 1
ATOM 7066 O O . GLY B 1 380 ? -1.353 2.736 3.328 1 97.69 380 GLY B O 1
ATOM 7067 N N . PHE B 1 381 ? -0.562 1.145 1.944 1 98.5 381 PHE B N 1
ATOM 7068 C CA . PHE B 1 381 ? -1.803 0.465 1.59 1 98.5 381 PHE B CA 1
ATOM 7069 C C . PHE B 1 381 ? -1.819 -0.955 2.141 1 98.5 381 PHE B C 1
ATOM 7071 O O . PHE B 1 381 ? -0.854 -1.703 1.973 1 98.5 381 PHE B O 1
ATOM 7078 N N . ILE B 1 382 ? -2.818 -1.37 2.791 1 98.12 382 ILE B N 1
ATOM 7079 C CA . ILE B 1 382 ? -2.971 -2.707 3.352 1 98.12 382 ILE B CA 1
ATOM 7080 C C . ILE B 1 382 ? -4.266 -3.336 2.842 1 98.12 382 ILE B C 1
ATOM 7082 O O . ILE B 1 382 ? -5.309 -2.68 2.801 1 98.12 382 ILE B O 1
ATOM 7086 N N . GLY B 1 383 ? -4.152 -4.562 2.418 1 97.31 383 GLY B N 1
ATOM 7087 C CA . GLY B 1 383 ? -5.352 -5.305 2.062 1 97.31 383 GLY B CA 1
ATOM 7088 C C . GLY B 1 383 ? -5.762 -5.121 0.613 1 97.31 383 GLY B C 1
ATOM 7089 O O . GLY B 1 383 ? -6.953 -5.09 0.297 1 97.31 383 GLY B O 1
ATOM 7090 N N . ILE B 1 384 ? -4.816 -4.875 -0.277 1 96.69 384 ILE B N 1
ATOM 7091 C CA . ILE B 1 384 ? -5.105 -4.719 -1.698 1 96.69 384 ILE B CA 1
ATOM 7092 C C . ILE B 1 384 ? -5.582 -6.051 -2.277 1 96.69 384 ILE B C 1
ATOM 7094 O O . ILE B 1 384 ? -4.93 -7.082 -2.096 1 96.69 384 ILE B O 1
ATOM 7098 N N . LYS B 1 385 ? -6.691 -6.008 -2.965 1 92.19 385 LYS B N 1
ATOM 7099 C CA . LYS B 1 385 ? -7.195 -7.195 -3.648 1 92.19 385 LYS B CA 1
ATOM 7100 C C . LYS B 1 385 ? -6.816 -7.18 -5.125 1 92.19 385 LYS B C 1
ATOM 7102 O O . LYS B 1 385 ? -6.469 -6.133 -5.672 1 92.19 385 LYS B O 1
ATOM 7107 N N . ARG B 1 386 ? -6.859 -8.297 -5.758 1 89 386 ARG B N 1
ATOM 7108 C CA . ARG B 1 386 ? -6.457 -8.461 -7.148 1 89 386 ARG B CA 1
ATOM 7109 C C . ARG B 1 386 ? -7.273 -7.559 -8.062 1 89 386 ARG B C 1
ATOM 7111 O O . ARG B 1 386 ? -6.75 -7.023 -9.047 1 89 386 ARG B O 1
ATOM 7118 N N . ASN B 1 387 ? -8.547 -7.375 -7.723 1 89.94 387 ASN B N 1
ATOM 7119 C CA . ASN B 1 387 ? -9.43 -6.551 -8.547 1 89.94 387 ASN B CA 1
ATOM 7120 C C . ASN B 1 387 ? -9.469 -5.105 -8.055 1 89.94 387 ASN B C 1
ATOM 7122 O O . ASN B 1 387 ? -10.328 -4.328 -8.461 1 89.94 387 ASN B O 1
ATOM 7126 N N . GLY B 1 388 ? -8.609 -4.781 -7.141 1 93.69 388 GLY B N 1
ATOM 7127 C CA . GLY B 1 388 ? -8.555 -3.414 -6.648 1 93.69 388 GLY B CA 1
ATOM 7128 C C . GLY B 1 388 ? -8.258 -2.4 -7.738 1 93.69 388 GLY B C 1
ATOM 7129 O O . GLY B 1 388 ? -7.371 -2.617 -8.57 1 93.69 388 GLY B O 1
ATOM 7130 N N . THR B 1 389 ? -8.945 -1.316 -7.738 1 95.56 389 THR B N 1
ATOM 7131 C CA . THR B 1 389 ? -8.828 -0.329 -8.805 1 95.56 389 THR B CA 1
ATOM 7132 C C . THR B 1 389 ? -8.203 0.961 -8.281 1 95.56 389 THR B C 1
ATOM 7134 O O . THR B 1 389 ? -8.094 1.158 -7.07 1 95.56 389 THR B O 1
ATOM 7137 N N . LYS B 1 390 ? -7.852 1.773 -9.258 1 95.81 390 LYS B N 1
ATOM 7138 C CA . LYS B 1 390 ? -7.285 3.074 -8.922 1 95.81 390 LYS B CA 1
ATOM 7139 C C . LYS B 1 390 ? -8.305 3.943 -8.188 1 95.81 390 LYS B C 1
ATOM 7141 O O . LYS B 1 390 ? -7.941 4.711 -7.293 1 95.81 390 LYS B O 1
ATOM 7146 N N . VAL B 1 391 ? -9.586 3.863 -8.555 1 97.75 391 VAL B N 1
ATOM 7147 C CA . VAL B 1 391 ? -10.633 4.645 -7.914 1 97.75 391 VAL B CA 1
ATOM 7148 C C . VAL B 1 391 ? -10.789 4.199 -6.461 1 97.75 391 VAL B C 1
ATOM 7150 O O . VAL B 1 391 ? -10.984 5.031 -5.57 1 97.75 391 VAL B O 1
ATOM 7153 N N . GLN B 1 392 ? -10.672 2.91 -6.246 1 98 392 GLN B N 1
ATOM 7154 C CA . GLN B 1 392 ? -10.758 2.395 -4.887 1 98 392 GLN B CA 1
ATOM 7155 C C . GLN B 1 392 ? -9.578 2.865 -4.043 1 98 392 GLN B C 1
ATOM 7157 O O . GLN B 1 392 ? -9.727 3.123 -2.846 1 98 392 GLN B O 1
ATOM 7162 N N . MET B 1 393 ? -8.461 2.945 -4.688 1 98.38 393 MET B N 1
ATOM 7163 C CA . MET B 1 393 ? -7.289 3.459 -3.98 1 98.38 393 MET B CA 1
ATOM 7164 C C . MET B 1 393 ? -7.492 4.918 -3.584 1 98.38 393 MET B C 1
ATOM 7166 O O . MET B 1 393 ? -7.199 5.305 -2.451 1 98.38 393 MET B O 1
ATOM 7170 N N . ALA B 1 394 ? -7.973 5.707 -4.523 1 98.44 394 ALA B N 1
ATOM 7171 C CA . ALA B 1 394 ? -8.266 7.109 -4.23 1 98.44 394 ALA B CA 1
ATOM 7172 C C . ALA B 1 394 ? -9.289 7.23 -3.102 1 98.44 394 ALA B C 1
ATOM 7174 O O . ALA B 1 394 ? -9.148 8.078 -2.219 1 98.44 394 ALA B O 1
ATOM 7175 N N . ARG B 1 395 ? -10.312 6.414 -3.104 1 98.69 395 ARG B N 1
ATOM 7176 C CA . ARG B 1 395 ? -11.336 6.418 -2.062 1 98.69 395 ARG B CA 1
ATOM 7177 C C . ARG B 1 395 ? -10.734 6.051 -0.708 1 98.69 395 ARG B C 1
ATOM 7179 O O . ARG B 1 395 ? -11.102 6.633 0.315 1 98.69 395 ARG B O 1
ATOM 7186 N N . ALA B 1 396 ? -9.836 5.059 -0.752 1 98.75 396 ALA B N 1
ATOM 7187 C CA . ALA B 1 396 ? -9.18 4.652 0.488 1 98.75 396 ALA B CA 1
ATOM 7188 C C . ALA B 1 396 ? -8.406 5.812 1.105 1 98.75 396 ALA B C 1
ATOM 7190 O O . ALA B 1 396 ? -8.359 5.953 2.33 1 98.75 396 ALA B O 1
ATOM 7191 N N . VAL B 1 397 ? -7.777 6.625 0.286 1 98.56 397 VAL B N 1
ATOM 7192 C CA . VAL B 1 397 ? -7.066 7.809 0.761 1 98.56 397 VAL B CA 1
ATOM 7193 C C . VAL B 1 397 ? -8.039 8.758 1.456 1 98.56 397 VAL B C 1
ATOM 7195 O O . VAL B 1 397 ? -7.793 9.203 2.578 1 98.56 397 VAL B O 1
ATOM 7198 N N . CYS B 1 398 ? -9.172 9.016 0.832 1 98.5 398 CYS B N 1
ATOM 7199 C CA . CYS B 1 398 ? -10.18 9.906 1.396 1 98.5 398 CYS B CA 1
ATOM 7200 C C . CYS B 1 398 ? -10.727 9.352 2.701 1 98.5 398 CYS B C 1
ATOM 7202 O O . CYS B 1 398 ? -10.891 10.078 3.678 1 98.5 398 CYS B O 1
ATOM 7204 N N . GLU B 1 399 ? -11.016 8.062 2.686 1 98.69 399 GLU B N 1
ATOM 7205 C CA . GLU B 1 399 ? -11.516 7.426 3.9 1 98.69 399 GLU B CA 1
ATOM 7206 C C . GLU B 1 399 ? -10.492 7.516 5.031 1 98.69 399 GLU B C 1
ATOM 7208 O O . GLU B 1 399 ? -10.852 7.797 6.176 1 98.69 399 GLU B O 1
ATOM 7213 N N . GLY B 1 400 ? -9.227 7.258 4.68 1 98.25 400 GLY B N 1
ATOM 7214 C CA . GLY B 1 400 ? -8.172 7.344 5.672 1 98.25 400 GLY B CA 1
ATOM 7215 C C . GLY B 1 400 ? -8.086 8.703 6.34 1 98.25 400 GLY B C 1
ATOM 7216 O O . GLY B 1 400 ? -7.863 8.797 7.547 1 98.25 400 GLY B O 1
ATOM 7217 N N . ILE B 1 401 ? -8.297 9.711 5.605 1 97.31 401 ILE B N 1
ATOM 7218 C CA . ILE B 1 401 ? -8.273 11.078 6.113 1 97.31 401 ILE B CA 1
ATOM 7219 C C . ILE B 1 401 ? -9.43 11.289 7.09 1 97.31 401 ILE B C 1
ATOM 7221 O O . ILE B 1 401 ? -9.234 11.828 8.18 1 97.31 401 ILE B O 1
ATOM 7225 N N . ALA B 1 402 ? -10.609 10.867 6.711 1 98.06 402 ALA B N 1
ATOM 7226 C CA . ALA B 1 402 ? -11.773 10.984 7.582 1 98.06 402 ALA B CA 1
ATOM 7227 C C . ALA B 1 402 ? -11.57 10.211 8.875 1 98.06 402 ALA B C 1
ATOM 7229 O O . ALA B 1 402 ? -11.945 10.68 9.953 1 98.06 402 ALA B O 1
ATOM 7230 N N . PHE B 1 403 ? -11.008 9.031 8.758 1 98.38 403 PHE B N 1
ATOM 7231 C CA . PHE B 1 403 ? -10.781 8.195 9.922 1 98.38 403 PHE B CA 1
ATOM 7232 C C . PHE B 1 403 ? -9.781 8.844 10.875 1 98.38 403 PHE B C 1
ATOM 7234 O O . PHE B 1 403 ? -9.961 8.805 12.094 1 98.38 403 PHE B O 1
ATOM 7241 N N . ARG B 1 404 ? -8.719 9.422 10.352 1 96.62 404 ARG B N 1
ATOM 7242 C CA . ARG B 1 404 ? -7.742 10.125 11.172 1 96.62 404 ARG B CA 1
ATOM 7243 C C . ARG B 1 404 ? -8.391 11.289 11.914 1 96.62 404 ARG B C 1
ATOM 7245 O O . ARG B 1 404 ? -8.102 11.516 13.094 1 96.62 404 ARG B O 1
ATOM 7252 N N . PHE B 1 405 ? -9.227 11.992 11.188 1 96.5 405 PHE B N 1
ATOM 7253 C CA . PHE B 1 405 ? -9.961 13.086 11.82 1 96.5 405 PHE B CA 1
ATOM 7254 C C . PHE B 1 405 ? -10.797 12.57 12.984 1 96.5 405 PHE B C 1
ATOM 7256 O O . PHE B 1 405 ? -10.789 13.156 14.07 1 96.5 405 PHE B O 1
ATOM 7263 N N . LEU B 1 406 ? -11.523 11.523 12.75 1 97.19 406 LEU B N 1
ATOM 7264 C CA . LEU B 1 406 ? -12.398 10.953 13.766 1 97.19 406 LEU B CA 1
ATOM 7265 C C . LEU B 1 406 ? -11.594 10.508 14.984 1 97.19 406 LEU B C 1
ATOM 7267 O O . LEU B 1 406 ? -12.039 10.68 16.125 1 97.19 406 LEU B O 1
ATOM 7271 N N . GLU B 1 407 ? -10.469 9.93 14.719 1 95.44 407 GLU B N 1
ATOM 7272 C CA . GLU B 1 407 ? -9.617 9.516 15.828 1 95.44 407 GLU B CA 1
ATOM 7273 C C . GLU B 1 407 ? -9.258 10.695 16.719 1 95.44 407 GLU B C 1
ATOM 7275 O O . GLU B 1 407 ? -9.359 10.617 17.953 1 95.44 407 GLU B O 1
ATOM 7280 N N . MET B 1 408 ? -8.844 11.758 16.109 1 92.75 408 MET B N 1
ATOM 7281 C CA . MET B 1 408 ? -8.477 12.945 16.875 1 92.75 408 MET B CA 1
ATOM 7282 C C . MET B 1 408 ? -9.688 13.516 17.594 1 92.75 408 MET B C 1
ATOM 7284 O O . MET B 1 408 ? -9.586 13.914 18.766 1 92.75 408 MET B O 1
ATOM 7288 N N . TYR B 1 409 ? -10.789 13.57 16.891 1 94.38 409 TYR B N 1
ATOM 7289 C CA . TYR B 1 409 ? -12.023 14.07 17.484 1 94.38 409 TYR B CA 1
ATOM 7290 C C . TYR B 1 409 ? -12.375 13.289 18.734 1 94.38 409 TYR B C 1
ATOM 7292 O O . TYR B 1 409 ? -12.711 13.883 19.766 1 94.38 409 TYR B O 1
ATOM 7300 N N . ASN B 1 410 ? -12.289 12.016 18.672 1 93.31 410 ASN B N 1
ATOM 7301 C CA . ASN B 1 410 ? -12.617 11.156 19.797 1 93.31 410 ASN B CA 1
ATOM 7302 C C . ASN B 1 410 ? -11.633 11.344 20.953 1 93.31 410 ASN B C 1
ATOM 7304 O O . ASN B 1 410 ? -12.031 11.359 22.109 1 93.31 410 ASN B O 1
ATOM 7308 N N . VAL B 1 411 ? -10.406 11.477 20.609 1 90.31 411 VAL B N 1
ATOM 7309 C CA . VAL B 1 411 ? -9.375 11.695 21.625 1 90.31 411 VAL B CA 1
ATOM 7310 C C . VAL B 1 411 ? -9.648 13 22.375 1 90.31 411 VAL B C 1
ATOM 7312 O O . VAL B 1 411 ? -9.586 13.047 23.609 1 90.31 411 VAL B O 1
ATOM 7315 N N . MET B 1 412 ? -9.953 14.016 21.641 1 88.69 412 MET B N 1
ATOM 7316 C CA . MET B 1 412 ? -10.18 15.32 22.25 1 88.69 412 MET B CA 1
ATOM 7317 C C . MET B 1 412 ? -11.438 15.297 23.125 1 88.69 412 MET B C 1
ATOM 7319 O O . MET B 1 412 ? -11.445 15.875 24.219 1 88.69 412 MET B O 1
ATOM 7323 N N . ARG B 1 413 ? -12.391 14.656 22.641 1 88.44 413 ARG B N 1
ATOM 7324 C CA . ARG B 1 413 ? -13.617 14.539 23.406 1 88.44 413 ARG B CA 1
ATOM 7325 C C . ARG B 1 413 ? -13.375 13.805 24.734 1 88.44 413 ARG B C 1
ATOM 7327 O O . ARG B 1 413 ? -13.883 14.211 25.766 1 88.44 413 ARG B O 1
ATOM 7334 N N . GLU B 1 414 ? -12.664 12.836 24.656 1 85.38 414 GLU B N 1
ATOM 7335 C CA . GLU B 1 414 ? -12.375 12.031 25.828 1 85.38 414 GLU B CA 1
ATOM 7336 C C . GLU B 1 414 ? -11.453 12.773 26.797 1 85.38 414 GLU B C 1
ATOM 7338 O O . GLU B 1 414 ? -11.625 12.695 28.016 1 85.38 414 GLU B O 1
ATOM 7343 N N . GLU B 1 415 ? -10.539 13.5 26.281 1 80.31 415 GLU B N 1
ATOM 7344 C CA . GLU B 1 415 ? -9.492 14.102 27.109 1 80.31 415 GLU B CA 1
ATOM 7345 C C . GLU B 1 415 ? -9.953 15.422 27.719 1 80.31 415 GLU B C 1
ATOM 7347 O O . GLU B 1 415 ? -9.508 15.797 28.797 1 80.31 415 GLU B O 1
ATOM 7352 N N . THR B 1 416 ? -10.766 16.156 27.016 1 80.75 416 THR B N 1
ATOM 7353 C CA . THR B 1 416 ? -11.172 17.484 27.5 1 80.75 416 THR B CA 1
ATOM 7354 C C . THR B 1 416 ? -12.266 17.359 28.547 1 80.75 416 THR B C 1
ATOM 7356 O O . THR B 1 416 ? -12.469 18.281 29.344 1 80.75 416 THR B O 1
ATOM 7359 N N . HIS B 1 417 ? -13.016 16.312 28.578 1 80.06 417 HIS B N 1
ATOM 7360 C CA . HIS B 1 417 ? -14.117 16.062 29.484 1 80.06 417 HIS B CA 1
ATOM 7361 C C . HIS B 1 417 ? -15.156 17.188 29.422 1 80.06 417 HIS B C 1
ATOM 7363 O O . HIS B 1 417 ? -15.781 17.516 30.422 1 80.06 417 HIS B O 1
ATOM 7369 N N . ILE B 1 418 ? -15.234 17.906 28.375 1 84.06 418 ILE B N 1
ATOM 7370 C CA . ILE B 1 418 ? -16.25 18.922 28.141 1 84.06 418 ILE B CA 1
ATOM 7371 C C . ILE B 1 418 ? -17.234 18.438 27.078 1 84.06 418 ILE B C 1
ATOM 7373 O O . ILE B 1 418 ? -16.844 17.781 26.109 1 84.06 418 ILE B O 1
ATOM 7377 N N . PRO B 1 419 ? -18.422 18.703 27.344 1 87.69 419 PRO B N 1
ATOM 7378 C CA . PRO B 1 419 ? -19.391 18.312 26.328 1 87.69 419 PRO B CA 1
ATOM 7379 C C . PRO B 1 419 ? -19.219 19.109 25.031 1 87.69 419 PRO B C 1
ATOM 7381 O O . PRO B 1 419 ? -19.156 20.344 25.062 1 87.69 419 PRO B O 1
ATOM 7384 N N . PHE B 1 420 ? -19.078 18.375 23.953 1 90.75 420 PHE B N 1
ATOM 7385 C CA . PHE B 1 420 ? -18.969 19.016 22.641 1 90.75 420 PHE B CA 1
ATOM 7386 C C . PHE B 1 420 ? -20.359 19.344 22.094 1 90.75 420 PHE B C 1
ATOM 7388 O O . PHE B 1 420 ? -21.297 18.562 22.266 1 90.75 420 PHE B O 1
ATOM 7395 N N . GLU B 1 421 ? -20.453 20.469 21.453 1 88.94 421 GLU B N 1
ATOM 7396 C CA . GLU B 1 421 ? -21.641 20.703 20.641 1 88.94 421 GLU B CA 1
ATOM 7397 C C . GLU B 1 421 ? -21.688 19.734 19.453 1 88.94 421 GLU B C 1
ATOM 7399 O O . GLU B 1 421 ? -20.641 19.359 18.906 1 88.94 421 GLU B O 1
ATOM 7404 N N . PRO B 1 422 ? -22.859 19.344 19.078 1 94.44 422 PRO B N 1
ATOM 7405 C CA . PRO B 1 422 ? -22.953 18.406 17.969 1 94.44 422 PRO B CA 1
ATOM 7406 C C . PRO B 1 422 ? -22.766 19.078 16.609 1 94.44 422 PRO B C 1
ATOM 7408 O O . PRO B 1 422 ? -23.531 18.812 15.672 1 94.44 422 PRO B O 1
ATOM 7411 N N . VAL B 1 423 ? -21.859 20.062 16.562 1 97.06 423 VAL B N 1
ATOM 7412 C CA . VAL B 1 423 ? -21.5 20.812 15.367 1 97.06 423 VAL B CA 1
ATOM 7413 C C . VAL B 1 423 ? -19.984 20.953 15.281 1 97.06 423 VAL B C 1
ATOM 7415 O O . VAL B 1 423 ? -19.328 21.203 16.297 1 97.06 423 VAL B O 1
ATOM 7418 N N . ILE B 1 424 ? -19.469 20.672 14.164 1 97.19 424 ILE B N 1
ATOM 7419 C CA . ILE B 1 424 ? -18.062 20.922 13.875 1 97.19 424 ILE B CA 1
ATOM 7420 C C . ILE B 1 424 ? -17.953 22 12.797 1 97.19 424 ILE B C 1
ATOM 7422 O O . ILE B 1 424 ? -18.453 21.828 11.68 1 97.19 424 ILE B O 1
ATOM 7426 N N . ARG B 1 425 ? -17.359 23.094 13.117 1 96.38 425 ARG B N 1
ATOM 7427 C CA . ARG B 1 425 ? -17.125 24.172 12.164 1 96.38 425 ARG B CA 1
ATOM 7428 C C . ARG B 1 425 ? -15.781 24 11.461 1 96.38 425 ARG B C 1
ATOM 7430 O O . ARG B 1 425 ? -14.742 23.891 12.109 1 96.38 425 ARG B O 1
ATOM 7437 N N . LEU B 1 426 ? -15.844 23.984 10.164 1 94.69 426 LEU B N 1
ATOM 7438 C CA . LEU B 1 426 ? -14.641 23.578 9.453 1 94.69 426 LEU B CA 1
ATOM 7439 C C . LEU B 1 426 ? -14.336 24.531 8.305 1 94.69 426 LEU B C 1
ATOM 7441 O O . LEU B 1 426 ? -15.25 25.156 7.75 1 94.69 426 LEU B O 1
ATOM 7445 N N . CYS B 1 427 ? -13.023 24.656 7.977 1 93.69 427 CYS B N 1
ATOM 7446 C CA . CYS B 1 427 ? -12.523 25.375 6.809 1 93.69 427 CYS B CA 1
ATOM 7447 C C . CYS B 1 427 ? -11.305 24.672 6.223 1 93.69 427 CYS B C 1
ATOM 7449 O O . CYS B 1 427 ? -10.961 23.562 6.633 1 93.69 427 CYS B O 1
ATOM 7451 N N . GLY B 1 428 ? -10.719 25.234 5.098 1 89.62 428 GLY B N 1
ATOM 7452 C CA . GLY B 1 428 ? -9.555 24.656 4.449 1 89.62 428 GLY B CA 1
ATOM 7453 C C . GLY B 1 428 ? -9.875 24.031 3.109 1 89.62 428 GLY B C 1
ATOM 7454 O O . GLY B 1 428 ? -11.031 23.719 2.822 1 89.62 428 GLY B O 1
ATOM 7455 N N . GLY B 1 429 ? -8.859 23.797 2.41 1 87.25 429 GLY B N 1
ATOM 7456 C CA . GLY B 1 429 ? -9.023 23.297 1.057 1 87.25 429 GLY B CA 1
ATOM 7457 C C . GLY B 1 429 ? -9.656 21.922 1.006 1 87.25 429 GLY B C 1
ATOM 7458 O O . GLY B 1 429 ? -10.492 21.641 0.141 1 87.25 429 GLY B O 1
ATOM 7459 N N . ILE B 1 430 ? -9.328 21.062 1.89 1 91.56 430 ILE B N 1
ATOM 7460 C CA . ILE B 1 430 ? -9.805 19.672 1.896 1 91.56 430 ILE B CA 1
ATOM 7461 C C . ILE B 1 430 ? -11.273 19.641 2.318 1 91.56 430 ILE B C 1
ATOM 7463 O O . ILE B 1 430 ? -12 18.703 1.977 1 91.56 430 ILE B O 1
ATOM 7467 N N . SER B 1 431 ? -11.703 20.688 3.051 1 93.12 431 SER B N 1
ATOM 7468 C CA . SER B 1 431 ? -13.094 20.75 3.496 1 93.12 431 SER B CA 1
ATOM 7469 C C . SER B 1 431 ? -14.047 20.859 2.314 1 93.12 431 SER B C 1
ATOM 7471 O O . SER B 1 431 ? -15.25 20.625 2.453 1 93.12 431 SER B O 1
ATOM 7473 N N . LYS B 1 432 ? -13.523 21.203 1.173 1 92.5 432 LYS B N 1
ATOM 7474 C CA . LYS B 1 432 ? -14.344 21.328 -0.032 1 92.5 432 LYS B CA 1
ATOM 7475 C C . LYS B 1 432 ? -14.766 19.953 -0.546 1 92.5 432 LYS B C 1
ATOM 7477 O O . LYS B 1 432 ? -15.68 19.844 -1.369 1 92.5 432 LYS B O 1
ATOM 7482 N N . ASN B 1 433 ? -14.117 18.922 -0.129 1 96.06 433 ASN B N 1
ATOM 7483 C CA . ASN B 1 433 ? -14.453 17.562 -0.538 1 96.06 433 ASN B CA 1
ATOM 7484 C C . ASN B 1 433 ? -15.672 17.047 0.208 1 96.06 433 ASN B C 1
ATOM 7486 O O . ASN B 1 433 ? -15.578 16.656 1.376 1 96.06 433 ASN B O 1
ATOM 7490 N N . ASP B 1 434 ? -16.734 16.906 -0.442 1 97.25 434 ASP B N 1
ATOM 7491 C CA . ASP B 1 434 ? -18 16.547 0.18 1 97.25 434 ASP B CA 1
ATOM 7492 C C . ASP B 1 434 ? -17.969 15.117 0.713 1 97.25 434 ASP B C 1
ATOM 7494 O O . ASP B 1 434 ? -18.578 14.812 1.734 1 97.25 434 ASP B O 1
ATOM 7498 N N . PHE B 1 435 ? -17.375 14.266 0.01 1 98.19 435 PHE B N 1
ATOM 7499 C CA . PHE B 1 435 ? -17.312 12.883 0.458 1 98.19 435 PHE B CA 1
ATOM 7500 C C . PHE B 1 435 ? -16.672 12.789 1.837 1 98.19 435 PHE B C 1
ATOM 7502 O O . PHE B 1 435 ? -17.203 12.125 2.732 1 98.19 435 PHE B O 1
ATOM 7509 N N . ILE B 1 436 ? -15.492 13.43 2.012 1 98.06 436 ILE B N 1
ATOM 7510 C CA . ILE B 1 436 ? -14.773 13.406 3.281 1 98.06 436 ILE B CA 1
ATOM 7511 C C . ILE B 1 436 ? -15.641 14.039 4.375 1 98.06 436 ILE B C 1
ATOM 7513 O O . ILE B 1 436 ? -15.75 13.492 5.477 1 98.06 436 ILE B O 1
ATOM 7517 N N . MET B 1 437 ? -16.297 15.164 4.055 1 97.88 437 MET B N 1
ATOM 7518 C CA . MET B 1 437 ? -17.109 15.883 5.027 1 97.88 437 MET B CA 1
ATOM 7519 C C . MET B 1 437 ? -18.312 15.039 5.457 1 97.88 437 MET B C 1
ATOM 7521 O O . MET B 1 437 ? -18.641 14.977 6.641 1 97.88 437 MET B O 1
ATOM 7525 N N . GLU B 1 438 ? -18.938 14.422 4.527 1 98.31 438 GLU B N 1
ATOM 7526 C CA . GLU B 1 438 ? -20.078 13.562 4.832 1 98.31 438 GLU B CA 1
ATOM 7527 C C . GLU B 1 438 ? -19.672 12.398 5.734 1 98.31 438 GLU B C 1
ATOM 7529 O O . GLU B 1 438 ? -20.406 12.031 6.656 1 98.31 438 GLU B O 1
ATOM 7534 N N . LEU B 1 439 ? -18.594 11.844 5.375 1 98.38 439 LEU B N 1
ATOM 7535 C CA . LEU B 1 439 ? -18.109 10.711 6.164 1 98.38 439 LEU B CA 1
ATOM 7536 C C . LEU B 1 439 ? -17.781 11.148 7.586 1 98.38 439 LEU B C 1
ATOM 7538 O O . LEU B 1 439 ? -18.156 10.477 8.547 1 98.38 439 LEU B O 1
ATOM 7542 N N . ILE B 1 440 ? -17.094 12.289 7.746 1 98.06 440 ILE B N 1
ATOM 7543 C CA . ILE B 1 440 ? -16.75 12.82 9.062 1 98.06 440 ILE B CA 1
ATOM 7544 C C . ILE B 1 440 ? -18.031 13.125 9.836 1 98.06 440 ILE B C 1
ATOM 7546 O O . ILE B 1 440 ? -18.188 12.719 10.992 1 98.06 440 ILE B O 1
ATOM 7550 N N . SER B 1 441 ? -18.922 13.812 9.188 1 98.44 441 SER B N 1
ATOM 7551 C CA . SER B 1 441 ? -20.188 14.188 9.82 1 98.44 441 SER B CA 1
ATOM 7552 C C . SER B 1 441 ? -20.938 12.961 10.32 1 98.44 441 SER B C 1
ATOM 7554 O O . SER B 1 441 ? -21.406 12.93 11.469 1 98.44 441 SER B O 1
ATOM 7556 N N . SER B 1 442 ? -21.016 11.984 9.562 1 98.56 442 SER B N 1
ATOM 7557 C CA . SER B 1 442 ? -21.797 10.789 9.883 1 98.56 442 SER B CA 1
ATOM 7558 C C . SER B 1 442 ? -21.125 9.984 11 1 98.56 442 SER B C 1
ATOM 7560 O O . SER B 1 442 ? -21.797 9.555 11.938 1 98.56 442 SER B O 1
ATOM 7562 N N . LEU B 1 443 ? -19.906 9.781 10.844 1 98.06 443 LEU B N 1
ATOM 7563 C CA . LEU B 1 443 ? -19.203 8.953 11.82 1 98.06 443 LEU B CA 1
ATOM 7564 C C . LEU B 1 443 ? -19.125 9.656 13.172 1 98.06 443 LEU B C 1
ATOM 7566 O O . LEU B 1 443 ? -19.203 9.008 14.211 1 98.06 443 LEU B O 1
ATOM 7570 N N . ALA B 1 444 ? -18.906 11 13.156 1 96.94 444 ALA B N 1
ATOM 7571 C CA . ALA B 1 444 ? -18.844 11.773 14.391 1 96.94 444 ALA B CA 1
ATOM 7572 C C . ALA B 1 444 ? -20.25 12.047 14.938 1 96.94 444 ALA B C 1
ATOM 7574 O O . ALA B 1 444 ? -20.406 12.438 16.094 1 96.94 444 ALA B O 1
ATOM 7575 N N . ASP B 1 445 ? -21.203 11.789 14.109 1 96.69 445 ASP B N 1
ATOM 7576 C CA . ASP B 1 445 ? -22.594 12.094 14.43 1 96.69 445 ASP B CA 1
ATOM 7577 C C . ASP B 1 445 ? -22.766 13.57 14.781 1 96.69 445 ASP B C 1
ATOM 7579 O O . ASP B 1 445 ? -23.328 13.898 15.828 1 96.69 445 ASP B O 1
ATOM 7583 N N . CYS B 1 446 ? -22.172 14.438 14.016 1 97.12 446 CYS B N 1
ATOM 7584 C CA . CYS B 1 446 ? -22.203 15.883 14.172 1 97.12 446 CYS B CA 1
ATOM 7585 C C . CYS B 1 446 ? -22.516 16.562 12.844 1 97.12 446 CYS B C 1
ATOM 7587 O O . CYS B 1 446 ? -22.125 16.078 11.781 1 97.12 446 CYS B O 1
ATOM 7589 N N . THR B 1 447 ? -23.234 17.672 12.945 1 98.06 447 THR B N 1
ATOM 7590 C CA . THR B 1 447 ? -23.406 18.516 11.773 1 98.06 447 THR B CA 1
ATOM 7591 C C . THR B 1 447 ? -22.125 19.266 11.453 1 98.06 447 THR B C 1
ATOM 7593 O O . THR B 1 447 ? -21.453 19.781 12.359 1 98.06 447 THR B O 1
ATOM 7596 N N . ILE B 1 448 ? -21.75 19.281 10.18 1 97.69 448 ILE B N 1
ATOM 7597 C CA . ILE B 1 448 ? -20.609 20.047 9.75 1 97.69 448 ILE B CA 1
ATOM 7598 C C . ILE B 1 448 ? -21.062 21.391 9.18 1 97.69 448 ILE B C 1
ATOM 7600 O O . ILE B 1 448 ? -21.969 21.438 8.352 1 97.69 448 ILE B O 1
ATOM 7604 N N . GLU B 1 449 ? -20.531 22.453 9.719 1 96.81 449 GLU B N 1
ATOM 7605 C CA . GLU B 1 449 ? -20.656 23.781 9.141 1 96.81 449 GLU B CA 1
ATOM 7606 C C . GLU B 1 449 ? -19.391 24.203 8.406 1 96.81 449 GLU B C 1
ATOM 7608 O O . GLU B 1 449 ? -18.391 24.578 9.039 1 96.81 449 GLU B O 1
ATOM 7613 N N . ARG B 1 450 ? -19.422 24.109 7.133 1 95.25 450 ARG B N 1
ATOM 7614 C CA . ARG B 1 450 ? -18.281 24.453 6.301 1 95.25 450 ARG B CA 1
ATOM 7615 C C . ARG B 1 450 ? -18.266 25.953 5.98 1 95.25 450 ARG B C 1
ATOM 7617 O O . ARG B 1 450 ? -19.219 26.469 5.387 1 95.25 450 ARG B O 1
ATOM 7624 N N . ALA B 1 451 ? -17.203 26.562 6.336 1 92.5 451 ALA B N 1
ATOM 7625 C CA . ALA B 1 451 ? -17.094 28.016 6.18 1 92.5 451 ALA B CA 1
ATOM 7626 C C . ALA B 1 451 ? -17.203 28.406 4.711 1 92.5 451 ALA B C 1
ATOM 7628 O O . ALA B 1 451 ? -16.688 27.719 3.832 1 92.5 451 ALA B O 1
ATOM 7629 N N . TYR B 1 452 ? -17.844 29.5 4.48 1 84.88 452 TYR B N 1
ATOM 7630 C CA . TYR B 1 452 ? -17.969 30.062 3.141 1 84.88 452 TYR B CA 1
ATOM 7631 C C . TYR B 1 452 ? -16.641 30.641 2.666 1 84.88 452 TYR B C 1
ATOM 7633 O O . TYR B 1 452 ? -16.219 30.391 1.533 1 84.88 452 TYR B O 1
ATOM 7641 N N . ASN B 1 453 ? -16.078 31.391 3.576 1 77.25 453 ASN B N 1
ATOM 7642 C CA . ASN B 1 453 ? -14.781 31.984 3.295 1 77.25 453 ASN B CA 1
ATOM 7643 C C . ASN B 1 453 ? -13.633 31.047 3.65 1 77.25 453 ASN B C 1
ATOM 7645 O O . ASN B 1 453 ? -13.523 30.609 4.797 1 77.25 453 ASN B O 1
ATOM 7649 N N . HIS B 1 454 ? -12.742 30.859 2.74 1 76.88 454 HIS B N 1
ATOM 7650 C CA . HIS B 1 454 ? -11.656 29.906 2.982 1 76.88 454 HIS B CA 1
ATOM 7651 C C . HIS B 1 454 ? -10.477 30.594 3.674 1 76.88 454 HIS B C 1
ATOM 7653 O O . HIS B 1 454 ? -9.617 29.922 4.238 1 76.88 454 HIS B O 1
ATOM 7659 N N . ASP B 1 455 ? -10.539 31.906 3.627 1 86.31 455 ASP B N 1
ATOM 7660 C CA . ASP B 1 455 ? -9.508 32.656 4.363 1 86.31 455 ASP B CA 1
ATOM 7661 C C . ASP B 1 455 ? -9.977 32.969 5.777 1 86.31 455 ASP B C 1
ATOM 7663 O O . ASP B 1 455 ? -9.984 34.125 6.18 1 86.31 455 ASP B O 1
ATOM 7667 N N . THR B 1 456 ? -10.18 31.906 6.527 1 92.19 456 THR B N 1
ATOM 7668 C CA . THR B 1 456 ? -10.836 32.031 7.824 1 92.19 456 THR B CA 1
ATOM 7669 C C . THR B 1 456 ? -9.891 32.656 8.852 1 92.19 456 THR B C 1
ATOM 7671 O O . THR B 1 456 ? -10.328 33.344 9.773 1 92.19 456 THR B O 1
ATOM 7674 N N . SER B 1 457 ? -8.617 32.406 8.719 1 93.56 457 SER B N 1
ATOM 7675 C CA . SER B 1 457 ? -7.672 33.062 9.633 1 93.56 457 SER B CA 1
ATOM 7676 C C . SER B 1 457 ? -7.688 34.562 9.477 1 93.56 457 SER B C 1
ATOM 7678 O O . SER B 1 457 ? -7.746 35.312 10.469 1 93.56 457 SER B O 1
ATOM 7680 N N . CYS B 1 458 ? -7.719 35.062 8.266 1 95.31 458 CYS B N 1
ATOM 7681 C CA . CYS B 1 458 ? -7.828 36.5 8.008 1 95.31 458 CYS B CA 1
ATOM 7682 C C . CYS B 1 458 ? -9.156 37.062 8.523 1 95.31 458 CYS B C 1
ATOM 7684 O O . CYS B 1 458 ? -9.203 38.156 9.086 1 95.31 458 CYS B O 1
ATOM 7686 N N . LEU B 1 459 ? -10.125 36.281 8.25 1 95.88 459 LEU B N 1
ATOM 7687 C CA . LEU B 1 459 ? -11.445 36.719 8.719 1 95.88 459 LEU B CA 1
ATOM 7688 C C . LEU B 1 459 ? -11.461 36.844 10.234 1 95.88 459 LEU B C 1
ATOM 7690 O O . LEU B 1 459 ? -12.008 37.812 10.766 1 95.88 459 LEU B O 1
ATOM 7694 N N . GLY B 1 460 ? -10.898 35.844 10.906 1 96.88 460 GLY B N 1
ATOM 7695 C CA . GLY B 1 460 ? -10.82 35.938 12.352 1 96.88 460 GLY B CA 1
ATOM 7696 C C . GLY B 1 460 ? -10.094 37.156 12.852 1 96.88 460 GLY B C 1
ATOM 7697 O O . GLY B 1 460 ? -10.562 37.844 13.773 1 96.88 460 GLY B O 1
ATOM 7698 N N . ALA B 1 461 ? -8.961 37.438 12.266 1 98 461 ALA B N 1
ATOM 7699 C CA . ALA B 1 461 ? -8.188 38.625 12.641 1 98 461 ALA B CA 1
ATOM 7700 C C . ALA B 1 461 ? -8.977 39.906 12.383 1 98 461 ALA B C 1
ATOM 7702 O O . ALA B 1 461 ? -8.961 40.844 13.195 1 98 461 ALA B O 1
ATOM 7703 N N . ALA B 1 462 ? -9.664 39.969 11.258 1 97.56 462 ALA B N 1
ATOM 7704 C CA . ALA B 1 462 ? -10.484 41.125 10.906 1 97.56 462 ALA B CA 1
ATOM 7705 C C . ALA B 1 462 ? -11.625 41.312 11.906 1 97.56 462 ALA B C 1
ATOM 7707 O O . ALA B 1 462 ? -11.922 42.438 12.305 1 97.56 462 ALA B O 1
ATOM 7708 N N . CYS B 1 463 ? -12.203 40.281 12.242 1 97.19 463 CYS B N 1
ATOM 7709 C CA . CYS B 1 463 ? -13.32 40.312 13.172 1 97.19 463 CYS B CA 1
ATOM 7710 C C . CYS B 1 463 ? -12.875 40.812 14.539 1 97.19 463 CYS B C 1
ATOM 7712 O O . CYS B 1 463 ? -13.539 41.656 15.148 1 97.19 463 CYS B O 1
ATOM 7714 N N . LEU B 1 464 ? -11.805 40.281 15 1 98.06 464 LEU B N 1
ATOM 7715 C CA . LEU B 1 464 ? -11.258 40.719 16.281 1 98.06 464 LEU B CA 1
ATOM 7716 C C . LEU B 1 464 ? -10.914 42.219 16.234 1 98.06 464 LEU B C 1
ATOM 7718 O O . LEU B 1 464 ? -11.164 42.938 17.188 1 98.06 464 LEU B O 1
ATOM 7722 N N . ALA B 1 465 ? -10.328 42.625 15.133 1 98.38 465 ALA B N 1
ATOM 7723 C CA . ALA B 1 465 ? -9.969 44.031 14.953 1 98.38 465 ALA B CA 1
ATOM 7724 C C . ALA B 1 465 ? -11.219 44.906 14.93 1 98.38 465 ALA B C 1
ATOM 7726 O O . ALA B 1 465 ? -11.242 46 15.547 1 98.38 465 ALA B O 1
ATOM 7727 N N . GLY B 1 466 ? -12.203 44.5 14.188 1 97.69 466 GLY B N 1
ATOM 7728 C CA . GLY B 1 466 ? -13.445 45.25 14.102 1 97.69 466 GLY B CA 1
ATOM 7729 C C . GLY B 1 466 ? -14.164 45.375 15.438 1 97.69 466 GLY B C 1
ATOM 7730 O O . GLY B 1 466 ? -14.742 46.406 15.734 1 97.69 466 GLY B O 1
ATOM 7731 N N . LEU B 1 467 ? -14.117 44.344 16.172 1 96.88 467 LEU B N 1
ATOM 7732 C CA . LEU B 1 467 ? -14.719 44.375 17.5 1 96.88 467 LEU B CA 1
ATOM 7733 C C . LEU B 1 467 ? -14.047 45.438 18.359 1 96.88 467 LEU B C 1
ATOM 7735 O O . LEU B 1 467 ? -14.719 46.219 19.016 1 96.88 467 LEU B O 1
ATOM 7739 N N . ALA B 1 468 ? -12.766 45.438 18.391 1 97.31 468 ALA B N 1
ATOM 7740 C CA . ALA B 1 468 ? -11.992 46.406 19.188 1 97.31 468 ALA B CA 1
ATOM 7741 C C . ALA B 1 468 ? -12.273 47.844 18.734 1 97.31 468 ALA B C 1
ATOM 7743 O O . ALA B 1 468 ? -12.273 48.75 19.547 1 97.31 468 ALA B O 1
ATOM 7744 N N . ALA B 1 469 ? -12.547 48.031 17.422 1 97.12 469 ALA B N 1
ATOM 7745 C CA . ALA B 1 469 ? -12.742 49.344 16.828 1 97.12 469 ALA B CA 1
ATOM 7746 C C . ALA B 1 469 ? -14.195 49.781 16.938 1 97.12 469 ALA B C 1
ATOM 7748 O O . ALA B 1 469 ? -14.555 50.875 16.5 1 97.12 469 ALA B O 1
ATOM 7749 N N . GLY B 1 470 ? -15 48.906 17.406 1 96.25 470 GLY B N 1
ATOM 7750 C CA . GLY B 1 470 ? -16.391 49.25 17.625 1 96.25 470 GLY B CA 1
ATOM 7751 C C . GLY B 1 470 ? -17.25 49.125 16.359 1 96.25 470 GLY B C 1
ATOM 7752 O O . GLY B 1 470 ? -18.266 49.781 16.234 1 96.25 470 GLY B O 1
ATOM 7753 N N . VAL B 1 471 ? -16.781 48.406 15.453 1 96.19 471 VAL B N 1
ATOM 7754 C CA . VAL B 1 471 ? -17.594 48.156 14.273 1 96.19 471 VAL B CA 1
ATOM 7755 C C . VAL B 1 471 ? -18.875 47.438 14.68 1 96.19 471 VAL B C 1
ATOM 7757 O O . VAL B 1 471 ? -19.938 47.688 14.102 1 96.19 471 VAL B O 1
ATOM 7760 N N . TRP B 1 472 ? -18.734 46.531 15.594 1 95.62 472 TRP B N 1
ATOM 7761 C CA . TRP B 1 472 ? -19.875 45.812 16.203 1 95.62 472 TRP B CA 1
ATOM 7762 C C . TRP B 1 472 ? -19.875 46 17.719 1 95.62 472 TRP B C 1
ATOM 7764 O O . TRP B 1 472 ? -18.812 46.156 18.328 1 95.62 472 TRP B O 1
ATOM 7774 N N . LYS B 1 473 ? -21.031 45.875 18.312 1 93.75 473 LYS B N 1
ATOM 7775 C CA . LYS B 1 473 ? -21.156 46.062 19.75 1 93.75 473 LYS B CA 1
ATOM 7776 C C . LYS B 1 473 ? -20.594 44.844 20.5 1 93.75 473 LYS B C 1
ATOM 7778 O O . LYS B 1 473 ? -20.062 45 21.594 1 93.75 473 LYS B O 1
ATOM 7783 N N . ASP B 1 474 ? -20.891 43.75 19.938 1 92.81 474 ASP B N 1
ATOM 7784 C CA . ASP B 1 474 ? -20.453 42.5 20.562 1 92.81 474 ASP B CA 1
ATOM 7785 C C . ASP B 1 474 ? -20.344 41.375 19.531 1 92.81 474 ASP B C 1
ATOM 7787 O O . ASP B 1 474 ? -20.547 41.594 18.328 1 92.81 474 ASP B O 1
ATOM 7791 N N . LYS B 1 475 ? -19.906 40.25 20 1 93.62 475 LYS B N 1
ATOM 7792 C CA . LYS B 1 475 ? -19.719 39.062 19.141 1 93.62 475 LYS B CA 1
ATOM 7793 C C . LYS B 1 475 ? -21.031 38.656 18.484 1 93.62 475 LYS B C 1
ATOM 7795 O O . LYS B 1 475 ? -21.047 38.219 17.328 1 93.62 475 LYS B O 1
ATOM 7800 N N . GLU B 1 476 ? -22.094 38.812 19.141 1 93.19 476 GLU B N 1
ATOM 7801 C CA . GLU B 1 476 ? -23.406 38.438 18.625 1 93.19 476 GLU B CA 1
ATOM 7802 C C . GLU B 1 476 ? -23.766 39.25 17.375 1 93.19 476 GLU B C 1
ATOM 7804 O O . GLU B 1 476 ? -24.25 38.688 16.391 1 93.19 476 GLU B O 1
ATOM 7809 N N . GLU B 1 477 ? -23.578 40.531 17.516 1 93.88 477 GLU B N 1
ATOM 7810 C CA . GLU B 1 477 ? -23.828 41.406 16.359 1 93.88 477 GLU B CA 1
ATOM 7811 C C . GLU B 1 477 ? -22.891 41.031 15.195 1 93.88 477 GLU B C 1
ATOM 7813 O O . GLU B 1 477 ? -23.312 41.031 14.039 1 93.88 477 GLU B O 1
ATOM 7818 N N . MET B 1 478 ? -21.672 40.844 15.523 1 93.31 478 MET B N 1
ATOM 7819 C CA . MET B 1 478 ? -20.688 40.469 14.523 1 93.31 478 MET B CA 1
ATOM 7820 C C . MET B 1 478 ? -21.125 39.219 13.773 1 93.31 478 MET B C 1
ATOM 7822 O O . MET B 1 478 ? -21.047 39.188 12.539 1 93.31 478 MET B O 1
ATOM 7826 N N . MET B 1 479 ? -21.578 38.219 14.445 1 91.06 479 MET B N 1
ATOM 7827 C CA . MET B 1 479 ? -21.969 36.938 13.891 1 91.06 479 MET B CA 1
ATOM 7828 C C . MET B 1 479 ? -23.109 37.094 12.883 1 91.06 479 MET B C 1
ATOM 7830 O O . MET B 1 479 ? -23.219 36.312 11.93 1 91.06 479 MET B O 1
ATOM 7834 N N . GLN B 1 480 ? -23.922 38.062 13.062 1 89.94 480 GLN B N 1
ATOM 7835 C CA . GLN B 1 480 ? -25.047 38.312 12.172 1 89.94 480 GLN B CA 1
ATOM 7836 C C . GLN B 1 480 ? -24.562 38.781 10.797 1 89.94 480 GLN B C 1
ATOM 7838 O O . GLN B 1 480 ? -25.281 38.656 9.805 1 89.94 480 GLN B O 1
ATOM 7843 N N . HIS B 1 481 ? -23.406 39.219 10.789 1 86.88 481 HIS B N 1
ATOM 7844 C CA . HIS B 1 481 ? -22.875 39.781 9.547 1 86.88 481 HIS B CA 1
ATOM 7845 C C . HIS B 1 481 ? -21.922 38.812 8.875 1 86.88 481 HIS B C 1
ATOM 7847 O O . HIS B 1 481 ? -21.391 39.094 7.797 1 86.88 481 HIS B O 1
ATOM 7853 N N . THR B 1 482 ? -21.703 37.719 9.539 1 82.81 482 THR B N 1
ATOM 7854 C CA . THR B 1 482 ? -20.828 36.719 8.922 1 82.81 482 THR B CA 1
ATOM 7855 C C . THR B 1 482 ? -21.625 35.844 7.953 1 82.81 482 THR B C 1
ATOM 7857 O O . THR B 1 482 ? -22.812 35.562 8.172 1 82.81 482 THR B O 1
ATOM 7860 N N . GLN B 1 483 ? -20.969 35.438 6.887 1 84.88 483 GLN B N 1
ATOM 7861 C CA . GLN B 1 483 ? -21.609 34.625 5.863 1 84.88 483 GLN B CA 1
ATOM 7862 C C . GLN B 1 483 ? -22.031 33.281 6.43 1 84.88 483 GLN B C 1
ATOM 7864 O O . GLN B 1 483 ? -21.328 32.688 7.27 1 84.88 483 GLN B O 1
ATOM 7869 N N . LYS B 1 484 ? -23.109 32.75 5.852 1 88.62 484 LYS B N 1
ATOM 7870 C CA . LYS B 1 484 ? -23.656 31.5 6.332 1 88.62 484 LYS B CA 1
ATOM 7871 C C . LYS B 1 484 ? -22.844 30.312 5.801 1 88.62 484 LYS B C 1
ATOM 7873 O O . LYS B 1 484 ? -22.453 30.297 4.629 1 88.62 484 LYS B O 1
ATOM 7878 N N . PRO B 1 485 ? -22.578 29.375 6.695 1 93 485 PRO B N 1
ATOM 7879 C CA . PRO B 1 485 ? -21.844 28.188 6.273 1 93 485 PRO B CA 1
ATOM 7880 C C . PRO B 1 485 ? -22.703 27.203 5.484 1 93 485 PRO B C 1
ATOM 7882 O O . PRO B 1 485 ? -23.922 27.297 5.512 1 93 485 PRO B O 1
ATOM 7885 N N . THR B 1 486 ? -22.047 26.375 4.676 1 94.81 486 THR B N 1
ATOM 7886 C CA . THR B 1 486 ? -22.703 25.203 4.098 1 94.81 486 THR B CA 1
ATOM 7887 C C . THR B 1 486 ? -22.906 24.109 5.152 1 94.81 486 THR B C 1
ATOM 7889 O O . THR B 1 486 ? -21.984 23.797 5.906 1 94.81 486 THR B O 1
ATOM 7892 N N . ILE B 1 487 ? -24.141 23.594 5.188 1 97.38 487 ILE B N 1
ATOM 7893 C CA . ILE B 1 487 ? -24.484 22.641 6.234 1 97.38 487 ILE B CA 1
ATOM 7894 C C . ILE B 1 487 ? -24.469 21.219 5.668 1 97.38 487 ILE B C 1
ATOM 7896 O O . ILE B 1 487 ? -25.047 20.953 4.613 1 97.38 487 ILE B O 1
ATOM 7900 N N . ILE B 1 488 ? -23.719 20.312 6.273 1 97.62 488 ILE B N 1
ATOM 7901 C CA . ILE B 1 488 ? -23.703 18.891 5.965 1 97.62 488 ILE B CA 1
ATOM 7902 C C . ILE B 1 488 ? -24.172 18.094 7.18 1 97.62 488 ILE B C 1
ATOM 7904 O O . ILE B 1 488 ? -23.547 18.141 8.242 1 97.62 488 ILE B O 1
ATOM 7908 N N . LYS B 1 489 ? -25.219 17.359 7.031 1 98.19 489 LYS B N 1
ATOM 7909 C CA . LYS B 1 489 ? -25.828 16.625 8.141 1 98.19 489 LYS B CA 1
ATOM 7910 C C . LYS B 1 489 ? -25.359 15.172 8.172 1 98.19 489 LYS B C 1
ATOM 7912 O O . LYS B 1 489 ? -25.078 14.586 7.121 1 98.19 489 LYS B O 1
ATOM 7917 N N . PRO B 1 490 ? -25.281 14.641 9.375 1 98.25 490 PRO B N 1
ATOM 7918 C CA . PRO B 1 490 ? -24.891 13.234 9.484 1 98.25 490 PRO B CA 1
ATOM 7919 C C . PRO B 1 490 ? -25.938 12.281 8.906 1 98.25 490 PRO B C 1
ATOM 7921 O O . PRO B 1 490 ? -27.141 12.57 8.961 1 98.25 490 PRO B O 1
ATOM 7924 N N . ASP B 1 491 ? -25.453 11.242 8.352 1 98.12 491 ASP B N 1
ATOM 7925 C CA . ASP B 1 491 ? -26.297 10.164 7.816 1 98.12 491 ASP B CA 1
ATOM 7926 C C . ASP B 1 491 ? -26.141 8.891 8.641 1 98.12 491 ASP B C 1
ATOM 7928 O O . ASP B 1 491 ? -25.109 8.211 8.562 1 98.12 491 ASP B O 1
ATOM 7932 N N . PRO B 1 492 ? -27.219 8.469 9.359 1 97.25 492 PRO B N 1
ATOM 7933 C CA . PRO B 1 492 ? -27.141 7.293 10.227 1 97.25 492 PRO B CA 1
ATOM 7934 C C . PRO B 1 492 ? -26.859 6.008 9.461 1 97.25 492 PRO B C 1
ATOM 7936 O O . PRO B 1 492 ? -26.219 5.094 9.984 1 97.25 492 PRO B O 1
ATOM 7939 N N . ILE B 1 493 ? -27.266 5.949 8.266 1 97.44 493 ILE B N 1
ATOM 7940 C CA . ILE B 1 493 ? -27.031 4.762 7.453 1 97.44 493 ILE B CA 1
ATOM 7941 C C . ILE B 1 493 ? -25.531 4.656 7.121 1 97.44 493 ILE B C 1
ATOM 7943 O O . ILE B 1 493 ? -24.953 3.572 7.203 1 97.44 493 ILE B O 1
ATOM 7947 N N . LEU B 1 494 ? -25.016 5.734 6.77 1 97.12 494 LEU B N 1
ATOM 7948 C CA . LEU B 1 494 ? -23.594 5.777 6.473 1 97.12 494 LEU B CA 1
ATOM 7949 C C . LEU B 1 494 ? -22.766 5.43 7.711 1 97.12 494 LEU B C 1
ATOM 7951 O O . LEU B 1 494 ? -21.766 4.727 7.617 1 97.12 494 LEU B O 1
ATOM 7955 N N . LYS B 1 495 ? -23.203 5.957 8.836 1 97.88 495 LYS B N 1
ATOM 7956 C CA . LYS B 1 495 ? -22.516 5.664 10.086 1 97.88 495 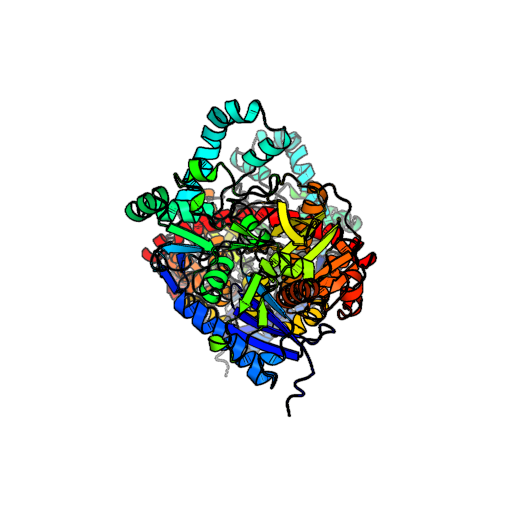LYS B CA 1
ATOM 7957 C C . LYS B 1 495 ? -22.484 4.164 10.367 1 97.88 495 LYS B C 1
ATOM 7959 O O . LYS B 1 495 ? -21.438 3.6 10.672 1 97.88 495 LYS B O 1
ATOM 7964 N N . GLN B 1 496 ? -23.562 3.516 10.242 1 97.75 496 GLN B N 1
ATOM 7965 C CA . GLN B 1 496 ? -23.672 2.086 10.516 1 97.75 496 GLN B CA 1
ATOM 7966 C C . GLN B 1 496 ? -22.797 1.273 9.562 1 97.75 496 GLN B C 1
ATOM 7968 O O . GLN B 1 496 ? -22.172 0.288 9.969 1 97.75 496 GLN B O 1
ATOM 7973 N N . ARG B 1 497 ? -22.766 1.693 8.375 1 97.5 497 ARG B N 1
ATOM 7974 C CA . ARG B 1 497 ? -21.984 1.004 7.352 1 97.5 497 ARG B CA 1
ATOM 7975 C C . ARG B 1 497 ? -20.484 1.123 7.629 1 97.5 497 ARG B C 1
ATOM 7977 O O . ARG B 1 497 ? -19.734 0.17 7.418 1 97.5 497 ARG B O 1
ATOM 7984 N N . TYR B 1 498 ? -20.016 2.246 8.172 1 98.19 498 TYR B N 1
ATOM 7985 C CA . TYR B 1 498 ? -18.594 2.537 8.203 1 98.19 498 TYR B CA 1
ATOM 7986 C C . TYR B 1 498 ? -18 2.229 9.57 1 98.19 498 TYR B C 1
ATOM 7988 O O . TYR B 1 498 ? -16.781 2.197 9.727 1 98.19 498 TYR B O 1
ATOM 7996 N N . LEU B 1 499 ? -18.797 1.955 10.555 1 97.81 499 LEU B N 1
ATOM 7997 C CA . LEU B 1 499 ? -18.266 1.671 11.883 1 97.81 499 LEU B CA 1
ATOM 7998 C C . LEU B 1 499 ? -17.359 0.445 11.859 1 97.81 499 LEU B C 1
ATOM 8000 O O . LEU B 1 499 ? -16.234 0.488 12.359 1 97.81 499 LEU B O 1
ATOM 8004 N N . PRO B 1 500 ? -17.828 -0.688 11.234 1 97.31 500 PRO B N 1
ATOM 8005 C CA . PRO B 1 500 ? -16.922 -1.84 11.164 1 97.31 500 PRO B CA 1
ATOM 8006 C C . PRO B 1 500 ? -15.703 -1.58 10.289 1 97.31 500 PRO B C 1
ATOM 8008 O O . PRO B 1 500 ? -14.625 -2.107 10.562 1 97.31 500 PRO B O 1
ATOM 8011 N N . ILE B 1 501 ? -15.867 -0.862 9.234 1 98.12 501 ILE B N 1
ATOM 8012 C CA . ILE B 1 501 ? -14.766 -0.521 8.344 1 98.12 501 ILE B CA 1
ATOM 8013 C C . ILE B 1 501 ? -13.727 0.305 9.094 1 98.12 501 ILE B C 1
ATOM 8015 O O . ILE B 1 501 ? -12.523 0.075 8.953 1 98.12 501 ILE B O 1
ATOM 8019 N N . TYR B 1 502 ? -14.234 1.261 9.945 1 98.44 502 TYR B N 1
ATOM 8020 C CA . TYR B 1 502 ? -13.359 2.09 10.758 1 98.44 502 TYR B CA 1
ATOM 8021 C C . TYR B 1 502 ? -12.586 1.243 11.766 1 98.44 502 TYR B C 1
ATOM 8023 O O . TYR B 1 502 ? -11.391 1.457 11.984 1 98.44 502 TYR B O 1
ATOM 8031 N N . LYS B 1 503 ? -13.227 0.337 12.375 1 97.69 503 LYS B N 1
ATOM 8032 C CA . LYS B 1 503 ? -12.578 -0.563 13.328 1 97.69 503 LYS B CA 1
ATOM 8033 C C . LYS B 1 503 ? -11.453 -1.349 12.656 1 97.69 503 LYS B C 1
ATOM 8035 O O . LYS B 1 503 ? -10.367 -1.489 13.219 1 97.69 503 LYS B O 1
ATOM 8040 N N . GLU B 1 504 ? -11.68 -1.882 11.445 1 97.25 504 GLU B N 1
ATOM 8041 C CA . GLU B 1 504 ? -10.664 -2.629 10.703 1 97.25 504 GLU B CA 1
ATOM 8042 C C . GLU B 1 504 ? -9.523 -1.719 10.273 1 97.25 504 GLU B C 1
ATOM 8044 O O . GLU B 1 504 ? -8.367 -2.15 10.211 1 97.25 504 GLU B O 1
ATOM 8049 N N . TRP B 1 505 ? -9.891 -0.508 9.93 1 98.38 505 TRP B N 1
ATOM 8050 C CA . TRP B 1 505 ? -8.859 0.456 9.57 1 98.38 505 TRP B CA 1
ATOM 8051 C C . TRP B 1 505 ? -7.879 0.659 10.719 1 98.38 505 TRP B C 1
ATOM 8053 O O . TRP B 1 505 ? -6.672 0.783 10.5 1 98.38 505 TRP B O 1
ATOM 8063 N N . LYS B 1 506 ? -8.359 0.697 11.914 1 97.75 506 LYS B N 1
ATOM 8064 C CA . LYS B 1 506 ? -7.484 0.849 13.07 1 97.75 506 LYS B CA 1
ATOM 8065 C C . LYS B 1 506 ? -6.508 -0.317 13.18 1 97.75 506 LYS B C 1
ATOM 8067 O O . LYS B 1 506 ? -5.352 -0.129 13.57 1 97.75 506 LYS B O 1
ATOM 8072 N N . THR B 1 507 ? -6.973 -1.478 12.812 1 97.12 507 THR B N 1
ATOM 8073 C CA . THR B 1 507 ? -6.102 -2.646 12.789 1 97.12 507 THR B CA 1
ATOM 8074 C C . THR B 1 507 ? -5.016 -2.486 11.727 1 97.12 507 THR B C 1
ATOM 8076 O O . THR B 1 507 ? -3.855 -2.83 11.961 1 97.12 507 THR B O 1
ATOM 8079 N N . ALA B 1 508 ? -5.422 -2.043 10.594 1 98 508 ALA B N 1
ATOM 8080 C CA . ALA B 1 508 ? -4.465 -1.792 9.523 1 98 508 ALA B CA 1
ATOM 8081 C C . ALA B 1 508 ? -3.436 -0.744 9.945 1 98 508 ALA B C 1
ATOM 8083 O O . ALA B 1 508 ? -2.248 -0.875 9.641 1 98 508 ALA B O 1
ATOM 8084 N N . ALA B 1 509 ? -3.896 0.321 10.641 1 97.75 509 ALA B N 1
ATOM 8085 C CA . ALA B 1 509 ? -3.012 1.398 11.078 1 97.75 509 ALA B CA 1
ATOM 8086 C C . ALA B 1 509 ? -1.913 0.869 11.992 1 97.75 509 ALA B C 1
ATOM 8088 O O . ALA B 1 509 ? -0.772 1.334 11.938 1 97.75 509 ALA B O 1
ATOM 8089 N N . LYS B 1 510 ? -2.195 -0.078 12.812 1 97.25 510 LYS B N 1
ATOM 8090 C CA . LYS B 1 510 ? -1.232 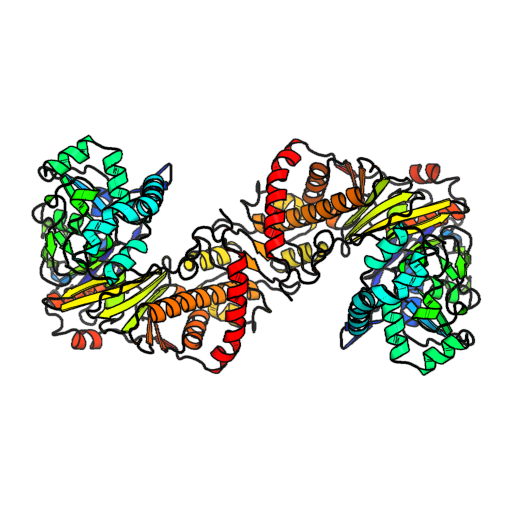-0.647 13.75 1 97.25 510 LYS B CA 1
ATOM 8091 C C . LYS B 1 510 ? -0.089 -1.338 13.016 1 97.25 510 LYS B C 1
ATOM 8093 O O . LYS B 1 510 ? 1.022 -1.438 13.539 1 97.25 510 LYS B O 1
ATOM 8098 N N . ARG B 1 511 ? -0.343 -1.773 11.789 1 97.44 511 ARG B N 1
ATOM 8099 C CA . ARG B 1 511 ? 0.674 -2.453 10.992 1 97.44 511 ARG B CA 1
ATOM 8100 C C . ARG B 1 511 ? 1.729 -1.47 10.5 1 97.44 511 ARG B C 1
ATOM 8102 O O . ARG B 1 511 ? 2.809 -1.876 10.07 1 97.44 511 ARG B O 1
ATOM 8109 N N . CYS B 1 512 ? 1.412 -0.19 10.555 1 97.06 512 CYS B N 1
ATOM 8110 C CA . CYS B 1 512 ? 2.311 0.824 10.016 1 97.06 512 CYS B CA 1
ATOM 8111 C C . CYS B 1 512 ? 3.082 1.518 11.133 1 97.06 512 CYS B C 1
ATOM 8113 O O . CYS B 1 512 ? 3.879 2.422 10.867 1 97.06 512 CYS B O 1
ATOM 8115 N N . LEU B 1 513 ? 2.859 1.127 12.422 1 96.44 513 LEU B N 1
ATOM 8116 C CA . LEU B 1 513 ? 3.492 1.782 13.562 1 96.44 513 LEU B CA 1
ATOM 8117 C C . LEU B 1 513 ? 4.945 1.338 13.703 1 96.44 513 LEU B C 1
ATOM 8119 O O . LEU B 1 513 ? 5.309 0.242 13.273 1 96.44 513 LEU B O 1
ATOM 8123 N N . LYS B 1 514 ? 5.793 2.117 14.211 1 93.56 514 LYS B N 1
ATOM 8124 C CA . LYS B 1 514 ? 7.172 1.828 14.586 1 93.56 514 LYS B CA 1
ATOM 8125 C C . LYS B 1 514 ? 7.961 1.265 13.406 1 93.56 514 LYS B C 1
ATOM 8127 O O . LYS B 1 514 ? 8.656 0.256 13.547 1 93.56 514 LYS B O 1
ATOM 8132 N N . TRP B 1 515 ? 7.797 1.842 12.219 1 93.06 515 TRP B N 1
ATOM 8133 C CA . TRP B 1 515 ? 8.445 1.369 11 1 93.06 515 TRP B CA 1
ATOM 8134 C C . TRP B 1 515 ? 9.852 1.944 10.875 1 93.06 515 TRP B C 1
ATOM 8136 O O . TRP B 1 515 ? 10.812 1.21 10.617 1 93.06 515 TRP B O 1
ATOM 8146 N N . TYR B 1 516 ? 9.984 3.244 11.016 1 83.5 516 TYR B N 1
ATOM 8147 C CA . TYR B 1 516 ? 11.266 3.912 10.82 1 83.5 516 TYR B CA 1
ATOM 8148 C C . TYR B 1 516 ? 12.078 3.916 12.109 1 83.5 516 TYR B C 1
ATOM 8150 O O . TYR B 1 516 ? 12.93 4.777 12.312 1 83.5 516 TYR B O 1
ATOM 8158 N N . THR B 1 517 ? 11.891 2.957 13.086 1 77.75 517 THR B N 1
ATOM 8159 C CA . THR B 1 517 ? 12.633 2.918 14.336 1 77.75 517 THR B CA 1
ATOM 8160 C C . THR B 1 517 ? 14.031 2.348 14.109 1 77.75 517 THR B C 1
ATOM 8162 O O . THR B 1 517 ? 14.25 1.567 13.18 1 77.75 517 THR B O 1
#

Radius of gyration: 38.06 Å; Cα contacts (8 Å, |Δi|>4): 2363; chains: 2; bounding box: 55×111×100 Å

pLDDT: mean 88.41, std 14.59, range [30.56, 98.75]

Secondary structure (DSSP, 8-state):
---TT--EEEEEEE-SSEEEEEEE-TT--EEEEEEEE--EEEEGGGEEEE-HHHHHHHHHHHHHHHHHHHT--GGGEEEEEEEE-SS-EEEEETTT--BSS-EE-TT--TTHHHHHHHHHHHHHHHHHHHHHHHHHSS-HHHHHHHHT----TTSHHHHHHHHHHH-HHHHHHHHTT-EEEEEHHHHHHHHHTTS---EEEHHHHHTTT-EETTTTEE-THHHHHH---GGGSPEEE-SEEEEEEEPHHHHSS-EEEEEEEEHHHHHHHHTT--STT-EEEEESSSEEEEEEEET-----SSS-EEEEEEEETTEEEEEEEEE-TTHHHHHHHHHHTTS-S-GGGHHHHHTTSS--TT-EEE--BTBB-TTT-BTT--EEEEEE-TT--HHHHHHHHHHHHHHHHHHHHHHHHHHH-SPPPSEEEEESGGGG-HHHHHHHHHHHT-EEEE-S-S-HHHHHHHHHHHHHTTSSSSHHHHHHTSPPPEEE---HHHHHHHHHHHHHHHHHHHTTTT---/---TT--EEEEEEE-SSEEEEEEE-TT--EEEEEEEE--EEEEGGGEEEE-HHHHHHHHHHHHHHHHHHHT--GGGEEEEEEEE-SS-EEEEETTT--BSS-EE-TT--TTHHHHHHHHHHHHHHHHHHHHHHHHHSS-HHHHHHHHT----TTSHHHHHHHHHHH-HHHHHHHHTT-EEEEEHHHHHHHHHTTS---EEEHHHHHTTT-EETTTTEE-THHHHHH---GGGSPEEE-SEEEEEEEPHHHHSS-EEEEEEEEHHHHHHHHTT--STT-EEEEESSSEEEEEEEET-----SSS-EEEEEEEETTEEEEEEEEE-TTHHHHHHHHHHTTS-S-GGGHHHHHTTSS--TT-EEE--BTBB-TTT-BTT--EEEEEE-TT--HHHHHHHHHHHHHHHHHHHHHHHHHHH-SPPPSEEEEESGGGG-HHHHHHHHHHHT-EEEE-S-S-HHHHHHHHHHHHHTTSSSSHHHHHHTSPPPEEE---HHHHHHHHHHHHHHHHHHHTTTT---